Protein AF-A0A7W1UXF1-F1 (afdb_monomer_lite)

Secondary structure (DSSP, 8-state):
-HHHHHHHT--GGGHHHHHHHHHHHHHHHS-HHHHHHHHHHHHHHHHHT--HHHHHHHHHTT-GGGGT---SSPP---HHHHHHTGGG--HHHHHHHTTSTTHHHHHHHHHHHHTTTGGG--HHHHHHHGGGGGGS-HHHHHHHHHHHHHHHHHHHHHHHHHHHHHS--B-SHHHHHHHHHHHHTS-TTS-HHHHHHHHHHHHHHHHHTB-TTTHHHHHHTTSSS---HHHHHHHHH-TTS-HHHHHHHHHTS-HHHHHHHHHHHHHHS-HHHHHHHHHHHHHHHHT--TT--HHHHTT-TTGGGG-TTHHHHHHHHHHHHHHS-HHHHHHHHHTTS-SS--HHHHHHHGGG--HHHHHHHHHHSTT-HHHHHHHHHHHHHHS-GGGTHHHHHHHHHH--HHHHHHHHHHHHHHS-HHHHHHHHHTT---S--HHHHHHHSSS-GGGGGHHHHHHHTTSS-HHHHHHHHHHHHHTT----SHHHHHHHHHHHHHHHHH-TTHHHHHHTT--HHHHHHHHHTTS-----HHHHHHHGGGS-HHHHHHHHHHHHHHHHHTSS---HHHHHTS----HHHHHHHHHH--S-SS-HHHHHHHHHHHHHHHHSSPPPHHHHHHHHHHHTTT-TT------SSSPBP---EEEEE----SEEEEEEE-STT-EEEEEEE---HHHHHHHHTSTT-EEETTTTEEEEEGGGHHHHHHHHHHTTEEEE-SS-HHHHTGGGEEEEE-PPPTT--B---EEPSS--TTT----EEETTEEESS----PPPGGGGGG--HHHHHHHTT----EE-TT--EETTHHHHHHHHHHHHHHHHHTT-B-TTT-PBPEE-GGG-SS--TT---EEE---TT-S--PPEEEEE-SSTTT--EEETTTPPBPTTSPBPPTTT-----HHHHHHHHHHHHHHT----HHHHHHHHTT--HHHHT--B-TTT-PBPEEEETTEEE-TTT--EEE-GGG----TTGGG------------------------

Radius of gyration: 63.04 Å; chains: 1; bounding box: 108×118×148 Å

Structure (mmCIF, N/CA/C/O backbone):
data_AF-A0A7W1UXF1-F1
#
_entry.id   AF-A0A7W1UXF1-F1
#
loop_
_atom_site.group_PDB
_atom_site.id
_atom_site.type_symbol
_atom_site.label_atom_id
_atom_site.label_alt_id
_atom_site.label_comp_id
_atom_site.label_asym_id
_atom_site.label_entity_id
_atom_site.label_seq_id
_atom_site.pdbx_PDB_ins_code
_atom_site.Cartn_x
_atom_site.Cartn_y
_atom_site.Cartn_z
_atom_site.occupancy
_atom_site.B_iso_or_equiv
_atom_site.auth_seq_id
_atom_site.auth_comp_id
_atom_site.auth_asym_id
_atom_site.auth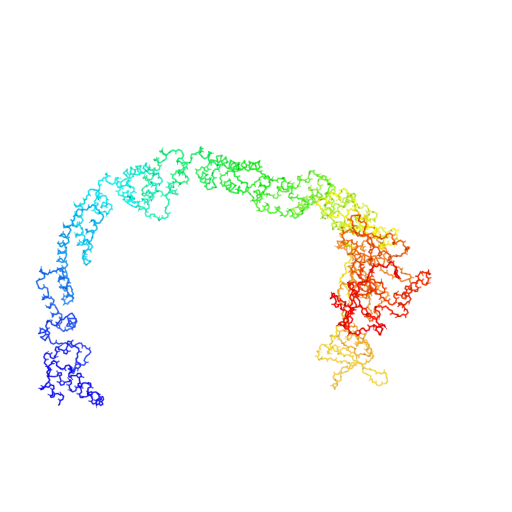_atom_id
_atom_site.pdbx_PDB_model_num
ATOM 1 N N . ILE A 1 1 ? 13.668 -85.257 87.957 1.00 75.50 1 ILE A N 1
ATOM 2 C CA . ILE A 1 1 ? 14.368 -83.963 88.147 1.00 75.50 1 ILE A CA 1
ATOM 3 C C . ILE A 1 1 ? 13.423 -82.806 87.859 1.00 75.50 1 ILE A C 1
ATOM 5 O O . ILE A 1 1 ? 13.002 -82.188 88.814 1.00 75.50 1 ILE A O 1
ATOM 9 N N . ILE A 1 2 ? 13.041 -82.529 86.603 1.00 81.00 2 ILE A N 1
ATOM 10 C CA . ILE A 1 2 ? 12.153 -81.384 86.300 1.00 81.00 2 ILE A CA 1
ATOM 11 C C . ILE A 1 2 ? 10.781 -81.528 86.976 1.00 81.00 2 ILE A C 1
ATOM 13 O O . ILE A 1 2 ? 10.333 -80.601 87.637 1.00 81.00 2 ILE A O 1
ATOM 17 N N . THR A 1 3 ? 10.143 -82.691 86.837 1.00 85.25 3 THR A N 1
ATOM 18 C CA . THR A 1 3 ? 8.844 -82.976 87.468 1.00 85.25 3 THR A CA 1
ATOM 19 C C . THR A 1 3 ? 8.953 -83.026 88.993 1.00 85.25 3 THR A C 1
ATOM 21 O O . THR A 1 3 ? 8.198 -82.367 89.681 1.00 85.25 3 THR A O 1
ATOM 24 N N . ASP A 1 4 ? 9.985 -83.690 89.511 1.00 82.94 4 ASP A N 1
ATOM 25 C CA . ASP A 1 4 ? 10.264 -83.805 90.951 1.00 82.94 4 ASP A CA 1
ATOM 26 C C . ASP A 1 4 ? 10.490 -82.450 91.657 1.00 82.94 4 ASP A C 1
ATOM 28 O O . ASP A 1 4 ? 9.941 -82.208 92.727 1.00 82.94 4 ASP A O 1
ATOM 32 N N . TYR A 1 5 ? 11.229 -81.525 91.029 1.00 84.12 5 TYR A N 1
ATOM 33 C CA . TYR A 1 5 ? 11.396 -80.159 91.541 1.00 84.12 5 TYR A CA 1
ATOM 34 C C . TYR A 1 5 ? 10.076 -79.377 91.518 1.00 84.12 5 TYR A C 1
ATOM 36 O O . TYR A 1 5 ? 9.770 -78.652 92.461 1.00 84.12 5 TYR A O 1
ATOM 44 N N . SER A 1 6 ? 9.278 -79.544 90.456 1.00 83.12 6 SER A N 1
ATOM 45 C CA . SER A 1 6 ? 7.958 -78.913 90.360 1.00 83.12 6 SER A CA 1
ATOM 46 C C . SER A 1 6 ? 6.993 -79.406 91.438 1.00 83.12 6 SER A C 1
ATOM 48 O O . SER A 1 6 ? 6.198 -78.608 91.920 1.00 83.12 6 SER A O 1
ATOM 50 N N . ASP A 1 7 ? 7.055 -80.688 91.802 1.00 82.50 7 ASP A N 1
ATOM 51 C CA . ASP A 1 7 ? 6.113 -81.294 92.748 1.00 82.50 7 ASP A CA 1
ATOM 52 C C . ASP A 1 7 ? 6.493 -81.024 94.213 1.00 82.50 7 ASP A C 1
ATOM 54 O O . ASP A 1 7 ? 5.612 -80.926 95.064 1.00 82.50 7 ASP A O 1
ATOM 58 N N . ASN A 1 8 ? 7.793 -80.899 94.516 1.00 81.31 8 ASN A N 1
ATOM 59 C CA . ASN A 1 8 ? 8.283 -80.880 95.900 1.00 81.31 8 ASN A CA 1
ATOM 60 C C . ASN A 1 8 ? 8.941 -79.558 96.343 1.00 81.31 8 ASN A C 1
ATOM 62 O O . ASN A 1 8 ? 9.007 -79.303 97.545 1.00 81.31 8 ASN A O 1
ATOM 66 N N . GLU A 1 9 ? 9.440 -78.722 95.421 1.00 78.62 9 GLU A N 1
ATOM 67 C CA . GLU A 1 9 ? 10.275 -77.550 95.762 1.00 78.62 9 GLU A CA 1
ATOM 68 C C . GLU A 1 9 ? 9.814 -76.214 95.141 1.00 78.62 9 GLU A C 1
ATOM 70 O O . GLU A 1 9 ? 10.260 -75.150 95.578 1.00 78.62 9 GLU A O 1
ATOM 75 N N . LEU A 1 10 ? 8.938 -76.222 94.130 1.00 81.50 10 LEU A N 1
ATOM 76 C CA . LEU A 1 10 ? 8.536 -75.012 93.403 1.00 81.50 10 LEU A CA 1
ATOM 77 C C . LEU A 1 10 ? 7.379 -74.259 94.088 1.00 81.50 10 LEU A C 1
ATOM 79 O O . LEU A 1 10 ? 6.268 -74.766 94.205 1.00 81.50 10 LEU A O 1
ATOM 83 N N . GLU A 1 11 ? 7.604 -72.994 94.458 1.00 81.75 11 GLU A N 1
ATOM 84 C CA . GLU A 1 11 ? 6.529 -72.101 94.918 1.00 81.75 11 GLU A CA 1
ATOM 85 C C . GLU A 1 11 ? 5.605 -71.663 93.763 1.00 81.75 11 GLU A C 1
ATOM 87 O O . GLU A 1 11 ? 6.085 -71.209 92.719 1.00 81.75 11 GLU A O 1
ATOM 92 N N . THR A 1 12 ? 4.283 -71.681 93.996 1.00 80.75 12 THR A N 1
ATOM 93 C CA . THR A 1 12 ? 3.215 -71.295 93.046 1.00 80.75 12 THR A CA 1
ATOM 94 C C . THR A 1 12 ? 3.522 -70.023 92.249 1.00 80.75 12 THR A C 1
ATOM 96 O O . THR A 1 12 ? 3.462 -70.024 91.020 1.00 80.75 12 THR A O 1
ATOM 99 N N . LYS A 1 13 ? 3.923 -68.935 92.918 1.00 78.75 13 LYS A N 1
ATOM 100 C CA . LYS A 1 13 ? 4.183 -67.633 92.274 1.00 78.75 13 LYS A CA 1
ATOM 101 C C . LYS A 1 13 ? 5.318 -67.656 91.239 1.00 78.75 13 LYS A C 1
ATOM 103 O O . LYS A 1 13 ? 5.384 -66.787 90.374 1.00 78.75 13 LYS A O 1
ATOM 108 N N . HIS A 1 14 ? 6.231 -68.628 91.319 1.00 87.19 14 HIS A N 1
ATOM 109 C CA . HIS A 1 14 ? 7.352 -68.769 90.386 1.00 87.19 14 HIS A CA 1
ATOM 110 C C . HIS A 1 14 ? 7.057 -69.748 89.245 1.00 87.19 14 HIS A C 1
ATOM 112 O O . HIS A 1 14 ? 7.907 -69.940 88.375 1.00 87.19 14 HIS A O 1
ATOM 118 N N . PHE A 1 15 ? 5.861 -70.340 89.210 1.00 86.69 15 PHE A N 1
ATOM 119 C CA . PHE A 1 15 ? 5.514 -71.408 88.280 1.00 86.69 15 PHE A CA 1
ATOM 120 C C . PHE A 1 15 ? 5.687 -71.019 86.805 1.00 86.69 15 PHE A C 1
ATOM 122 O O . PHE A 1 15 ? 6.356 -71.726 86.049 1.00 86.69 15 PHE A O 1
ATOM 129 N N . ILE A 1 16 ? 5.145 -69.870 86.390 1.00 87.06 16 ILE A N 1
ATOM 130 C CA . ILE A 1 16 ? 5.227 -69.408 84.993 1.00 87.06 16 ILE A CA 1
ATOM 131 C C . ILE A 1 16 ? 6.684 -69.145 84.589 1.00 87.06 16 ILE A C 1
ATOM 133 O O . ILE A 1 16 ? 7.124 -69.591 83.528 1.00 87.06 16 ILE A O 1
ATOM 137 N N . LEU A 1 17 ? 7.455 -68.484 85.459 1.00 84.88 17 LEU A N 1
ATOM 138 C CA . LEU A 1 17 ? 8.874 -68.198 85.223 1.00 84.88 17 LEU A CA 1
ATOM 139 C C . LEU A 1 17 ? 9.705 -69.480 85.134 1.00 84.88 17 LEU A C 1
ATOM 141 O O . LEU A 1 17 ? 10.595 -69.591 84.289 1.00 84.88 17 LEU A O 1
ATOM 145 N N . PHE A 1 18 ? 9.404 -70.463 85.980 1.00 87.50 18 PHE A N 1
ATOM 146 C CA . PHE A 1 18 ? 10.045 -71.769 85.933 1.00 87.50 18 PHE A CA 1
ATOM 147 C C . PHE A 1 18 ? 9.747 -72.493 84.612 1.00 87.50 18 PHE A C 1
ATOM 149 O O . PHE A 1 18 ? 10.676 -72.982 83.966 1.00 87.50 18 PHE A O 1
ATOM 156 N N . CYS A 1 19 ? 8.490 -72.490 84.156 1.00 88.38 19 CYS A N 1
ATOM 157 C CA . CYS A 1 19 ? 8.096 -73.088 82.879 1.00 88.38 19 CYS A CA 1
ATOM 158 C C . CYS A 1 19 ? 8.803 -72.436 81.675 1.00 88.38 19 CYS A C 1
ATOM 160 O O . CYS A 1 19 ? 9.298 -73.136 80.787 1.00 88.38 19 CYS A O 1
ATOM 162 N N . GLU A 1 20 ? 8.920 -71.107 81.663 1.00 89.06 20 GLU A N 1
ATOM 163 C CA . GLU A 1 20 ? 9.664 -70.366 80.634 1.00 89.06 20 GLU A CA 1
ATOM 164 C C . GLU A 1 20 ? 11.169 -70.669 80.672 1.00 89.06 20 GLU A C 1
ATOM 166 O O . GLU A 1 20 ? 11.814 -70.813 79.626 1.00 89.06 20 GLU A O 1
ATOM 171 N N . LEU A 1 21 ? 11.742 -70.799 81.873 1.00 87.00 21 LEU A N 1
ATOM 172 C CA . LEU A 1 21 ? 13.154 -71.120 82.057 1.00 87.00 21 LEU A CA 1
ATOM 173 C C . LEU A 1 21 ? 13.486 -72.508 81.502 1.00 87.00 21 LEU A C 1
ATOM 175 O O . LEU A 1 21 ? 14.457 -72.640 80.747 1.00 87.00 21 LEU A O 1
ATOM 179 N N . ILE A 1 22 ? 12.702 -73.533 81.853 1.00 87.94 22 ILE A N 1
ATOM 180 C CA . ILE A 1 22 ? 12.955 -74.895 81.369 1.00 87.94 22 ILE A CA 1
ATOM 181 C C . ILE A 1 22 ? 12.737 -74.994 79.857 1.00 87.94 22 ILE A C 1
ATOM 183 O O . ILE A 1 22 ? 13.560 -75.607 79.179 1.00 87.94 22 ILE A O 1
ATOM 187 N N . GLU A 1 23 ? 11.713 -74.334 79.305 1.00 87.12 23 GLU A N 1
ATOM 188 C CA . GLU A 1 23 ? 11.453 -74.315 77.862 1.00 87.12 23 GLU A CA 1
ATOM 189 C C . GLU A 1 23 ? 12.656 -73.777 77.091 1.00 87.12 23 GLU A C 1
ATOM 191 O O . GLU A 1 23 ? 13.142 -74.412 76.151 1.00 87.12 23 GLU A O 1
ATOM 196 N N . ASN A 1 24 ? 13.179 -72.636 77.537 1.00 85.19 24 ASN A N 1
ATOM 197 C CA . ASN A 1 24 ? 14.318 -71.988 76.905 1.00 85.19 24 ASN A CA 1
ATOM 198 C C . ASN A 1 24 ? 15.611 -72.793 77.069 1.00 85.19 24 ASN A C 1
ATOM 200 O O . ASN A 1 24 ? 16.394 -72.911 76.125 1.00 85.19 24 ASN A O 1
ATOM 204 N N . ARG A 1 25 ? 15.869 -73.355 78.257 1.00 86.81 25 ARG A N 1
ATOM 205 C CA . ARG A 1 25 ? 17.109 -74.101 78.522 1.00 86.81 25 ARG A CA 1
ATOM 206 C C . ARG A 1 25 ? 17.141 -75.443 77.799 1.00 86.81 25 ARG A C 1
ATOM 208 O O . ARG A 1 25 ? 18.174 -75.780 77.226 1.00 86.81 25 ARG A O 1
ATOM 215 N N . ILE A 1 26 ? 16.033 -76.181 77.783 1.00 85.56 26 ILE A N 1
ATOM 216 C CA . ILE A 1 26 ? 15.960 -77.504 77.151 1.00 85.56 26 ILE A CA 1
ATOM 217 C C . ILE A 1 26 ? 16.096 -77.386 75.631 1.00 85.56 26 ILE A C 1
ATOM 219 O O . ILE A 1 26 ? 16.924 -78.087 75.050 1.00 85.56 26 ILE A O 1
ATOM 223 N N . LYS A 1 27 ? 15.377 -76.446 75.000 1.00 83.38 27 LYS A N 1
ATOM 224 C CA . LYS A 1 27 ? 15.491 -76.184 73.552 1.00 83.38 27 LYS A CA 1
ATOM 225 C C . LYS A 1 27 ? 16.888 -75.714 73.134 1.00 83.38 27 LYS A C 1
ATOM 227 O O . LYS A 1 27 ? 17.309 -75.962 72.016 1.00 83.38 27 LYS A O 1
ATOM 232 N N . LYS A 1 28 ? 17.632 -75.047 74.024 1.00 84.12 28 LYS A N 1
ATOM 233 C CA . LYS A 1 28 ? 18.982 -74.547 73.717 1.00 84.12 28 LYS A CA 1
ATOM 234 C C . LYS A 1 28 ? 20.060 -75.636 73.709 1.00 84.12 28 LYS A C 1
ATOM 236 O O . LYS A 1 28 ? 21.072 -75.476 73.032 1.00 84.12 28 LYS A O 1
ATOM 241 N N . HIS A 1 29 ? 19.892 -76.692 74.503 1.00 82.06 29 HIS A N 1
ATOM 242 C CA . HIS A 1 29 ? 20.954 -77.671 74.759 1.00 82.06 29 HIS A CA 1
ATOM 243 C C . HIS A 1 29 ? 20.678 -79.067 74.187 1.00 82.06 29 HIS A C 1
ATOM 245 O O . HIS A 1 29 ? 21.596 -79.883 74.149 1.00 82.06 29 HIS A O 1
ATOM 251 N N . LEU A 1 30 ? 19.454 -79.346 73.734 1.00 82.81 30 LEU A N 1
ATOM 252 C CA . LEU A 1 30 ? 19.062 -80.618 73.127 1.00 82.81 30 LEU A CA 1
ATOM 253 C C . LEU A 1 30 ? 18.499 -80.380 71.724 1.00 82.81 30 LEU A C 1
ATOM 255 O O . LEU A 1 30 ? 17.970 -79.310 71.441 1.00 82.81 30 LEU A O 1
ATOM 259 N N . SER A 1 31 ? 18.590 -81.383 70.848 1.00 82.31 31 SER A N 1
ATOM 260 C CA . SER A 1 31 ? 17.958 -81.327 69.524 1.00 82.31 31 SER A CA 1
ATOM 261 C C . SER A 1 31 ? 16.440 -81.190 69.647 1.00 82.31 31 SER A C 1
ATOM 263 O O . SER A 1 31 ? 15.853 -81.802 70.544 1.00 82.31 31 SER A O 1
ATOM 265 N N . ASP A 1 32 ? 15.808 -80.489 68.706 1.00 78.06 32 ASP A N 1
ATOM 266 C CA . ASP A 1 32 ? 14.379 -80.145 68.749 1.00 78.06 32 ASP A CA 1
ATOM 267 C C . ASP A 1 32 ? 13.447 -81.336 69.011 1.00 78.06 32 ASP A C 1
ATOM 269 O O . ASP A 1 32 ? 12.505 -81.212 69.793 1.00 78.06 32 ASP A O 1
ATOM 273 N N . GLU A 1 33 ? 13.719 -82.511 68.437 1.00 84.94 33 GLU A N 1
ATOM 274 C CA . GLU A 1 33 ? 12.891 -83.707 68.647 1.00 84.94 33 GLU A CA 1
ATOM 275 C C . GLU A 1 33 ? 12.936 -84.196 70.110 1.00 84.94 33 GLU A C 1
ATOM 277 O O . GLU A 1 33 ? 11.905 -84.465 70.731 1.00 84.94 33 GLU A O 1
ATOM 282 N N . ILE A 1 34 ? 14.132 -84.224 70.705 1.00 82.25 34 ILE A N 1
ATOM 283 C CA . ILE A 1 34 ? 14.347 -84.622 72.104 1.00 82.25 34 ILE A CA 1
ATOM 284 C C . ILE A 1 34 ? 13.810 -83.543 73.052 1.00 82.25 34 ILE A C 1
ATOM 286 O O . ILE A 1 34 ? 13.119 -83.861 74.023 1.00 82.25 34 ILE A O 1
ATOM 290 N N . ALA A 1 35 ? 14.090 -82.270 72.760 1.00 82.56 35 ALA A N 1
ATOM 291 C CA . ALA A 1 35 ? 13.622 -81.134 73.546 1.00 82.56 35 ALA A CA 1
ATOM 292 C C . ALA A 1 35 ? 12.088 -81.084 73.606 1.00 82.56 35 ALA A C 1
ATOM 294 O O . ALA A 1 35 ? 11.517 -80.931 74.685 1.00 82.56 35 ALA A O 1
ATOM 295 N N . THR A 1 36 ? 11.422 -81.284 72.467 1.00 83.44 36 THR A N 1
ATOM 296 C CA . THR A 1 36 ? 9.956 -81.300 72.369 1.00 83.44 36 THR A CA 1
ATOM 297 C C . THR A 1 36 ? 9.357 -82.461 73.158 1.00 83.44 36 THR A C 1
ATOM 299 O O . THR A 1 36 ? 8.387 -82.269 73.885 1.00 83.44 36 THR A O 1
ATOM 302 N N . ASN A 1 37 ? 9.958 -83.652 73.102 1.00 86.50 37 ASN A N 1
ATOM 303 C CA . ASN A 1 37 ? 9.470 -84.806 73.860 1.00 86.50 37 ASN A CA 1
ATOM 304 C C . ASN A 1 37 ? 9.584 -84.588 75.385 1.00 86.50 37 ASN A C 1
ATOM 306 O O . ASN A 1 37 ? 8.643 -84.871 76.128 1.00 86.50 37 ASN A O 1
ATOM 310 N N . ILE A 1 38 ? 10.701 -84.022 75.862 1.00 84.88 38 ILE A N 1
ATOM 311 C CA . ILE A 1 38 ? 10.891 -83.713 77.290 1.00 84.88 38 ILE A CA 1
ATOM 312 C C . ILE A 1 38 ? 9.930 -82.614 77.754 1.00 84.88 38 ILE A C 1
ATOM 314 O O . ILE A 1 38 ? 9.331 -82.744 78.824 1.00 84.88 38 ILE A O 1
ATOM 318 N N . LEU A 1 39 ? 9.760 -81.550 76.965 1.00 85.25 39 LEU A N 1
ATOM 319 C CA . LEU A 1 39 ? 8.861 -80.447 77.308 1.00 85.25 39 LEU A CA 1
ATOM 320 C C . LEU A 1 39 ? 7.397 -80.880 77.305 1.00 85.25 39 LEU A C 1
ATOM 322 O O . LEU A 1 39 ? 6.684 -80.555 78.247 1.00 85.25 39 LEU A O 1
ATOM 326 N N . ASN A 1 40 ? 6.972 -81.688 76.332 1.00 86.00 40 ASN A N 1
ATOM 327 C CA . ASN A 1 40 ? 5.612 -82.225 76.306 1.00 86.00 40 ASN A CA 1
ATOM 328 C C . ASN A 1 40 ? 5.340 -83.110 77.526 1.00 86.00 40 ASN A C 1
ATOM 330 O O . ASN A 1 40 ? 4.297 -82.968 78.157 1.00 86.00 40 ASN A O 1
ATOM 334 N N . LYS A 1 41 ? 6.294 -83.963 77.924 1.00 85.94 41 LYS A N 1
ATOM 335 C CA . LYS A 1 41 ? 6.167 -84.763 79.154 1.00 85.94 41 LYS A CA 1
ATOM 336 C C . LYS A 1 41 ? 6.138 -83.899 80.415 1.00 85.94 41 LYS A C 1
ATOM 338 O O . LYS A 1 41 ? 5.361 -84.188 81.316 1.00 85.94 41 LYS A O 1
ATOM 343 N N . SER A 1 42 ? 6.951 -82.844 80.473 1.00 85.44 42 SER A N 1
ATOM 344 C CA . SER A 1 42 ? 7.021 -81.950 81.638 1.00 85.44 42 SER A CA 1
ATOM 345 C C . SER A 1 42 ? 5.753 -81.107 81.781 1.00 85.44 42 SER A C 1
ATOM 347 O O . SER A 1 42 ? 5.156 -81.093 82.848 1.00 85.44 42 SER A O 1
ATOM 349 N N . PHE A 1 43 ? 5.279 -80.471 80.707 1.00 88.88 43 PHE A N 1
ATOM 350 C CA . PHE A 1 43 ? 4.048 -79.674 80.736 1.00 88.88 43 PHE A CA 1
ATOM 351 C C . PHE A 1 43 ? 2.792 -80.531 80.892 1.00 88.88 43 PHE A C 1
ATOM 353 O O . PHE A 1 43 ? 1.851 -80.102 81.550 1.00 88.88 43 PHE A O 1
ATOM 360 N N . SER A 1 44 ? 2.776 -81.755 80.353 1.00 87.12 44 SER A N 1
ATOM 361 C CA . SER A 1 44 ? 1.698 -82.713 80.630 1.00 87.12 44 SER A CA 1
ATOM 362 C C . SER A 1 44 ? 1.683 -83.124 82.104 1.00 87.12 44 SER A C 1
ATOM 364 O O . SER A 1 44 ? 0.618 -83.178 82.712 1.00 87.12 44 SER A O 1
ATOM 366 N N . HIS A 1 45 ? 2.856 -83.327 82.713 1.00 87.12 45 HIS A N 1
ATOM 367 C CA . HIS A 1 45 ? 2.961 -83.571 84.151 1.00 87.12 45 HIS A CA 1
ATOM 368 C C . HIS A 1 45 ? 2.476 -82.376 84.978 1.00 87.12 45 HIS A C 1
ATOM 370 O O . HIS A 1 45 ? 1.726 -82.575 85.929 1.00 87.12 45 HIS A O 1
ATOM 376 N N . PHE A 1 46 ? 2.841 -81.147 84.601 1.00 87.81 46 PHE A N 1
ATOM 377 C CA . PHE A 1 46 ? 2.386 -79.948 85.309 1.00 87.81 46 PHE A CA 1
ATOM 378 C C . PHE A 1 46 ? 0.878 -79.761 85.196 1.00 87.81 46 PHE A C 1
ATOM 380 O O . PHE A 1 46 ? 0.232 -79.546 86.213 1.00 87.81 46 PHE A O 1
ATOM 387 N N . GLY A 1 47 ? 0.310 -79.915 83.995 1.00 83.69 47 GLY A N 1
ATOM 388 C CA . GLY A 1 47 ? -1.136 -79.841 83.774 1.00 83.69 47 GLY A CA 1
ATOM 389 C C . GLY A 1 47 ? -1.927 -80.840 84.625 1.00 83.69 47 GLY A C 1
ATOM 390 O O . GLY A 1 47 ? -2.998 -80.504 85.121 1.00 83.69 47 GLY A O 1
ATOM 391 N N . ASN A 1 48 ? -1.371 -82.031 84.867 1.00 83.44 48 ASN A N 1
ATOM 392 C CA . ASN A 1 48 ? -2.002 -83.062 85.694 1.00 83.44 48 ASN A CA 1
ATOM 393 C C . ASN A 1 48 ? -1.891 -82.812 87.214 1.00 83.44 48 ASN A C 1
ATOM 395 O O . ASN A 1 48 ? -2.592 -83.480 87.969 1.00 83.44 48 ASN A O 1
ATOM 399 N N . ASN A 1 49 ? -1.040 -81.880 87.669 1.00 80.88 49 ASN A N 1
ATOM 400 C CA . ASN A 1 49 ? -0.757 -81.627 89.092 1.00 80.88 49 ASN A CA 1
ATOM 401 C C . ASN A 1 49 ? -0.943 -80.143 89.496 1.00 80.88 49 ASN A C 1
ATOM 403 O O . ASN A 1 49 ? -0.248 -79.636 90.375 1.00 80.88 49 ASN A O 1
ATOM 407 N N . LEU A 1 50 ? -1.872 -79.425 88.853 1.00 81.31 50 LEU A N 1
ATOM 408 C CA . LEU A 1 50 ? -2.142 -78.006 89.130 1.00 81.31 50 LEU A CA 1
ATOM 409 C C . LEU A 1 50 ? -2.920 -77.757 90.429 1.00 81.31 50 LEU A C 1
ATOM 411 O O . LEU A 1 50 ? -3.838 -78.501 90.770 1.00 81.31 50 LEU A O 1
ATOM 415 N N . ASN A 1 51 ? -2.634 -76.621 91.078 1.00 84.56 51 ASN A N 1
ATOM 416 C CA . ASN A 1 51 ? -3.496 -76.013 92.098 1.00 84.56 51 ASN A CA 1
ATOM 417 C C . ASN A 1 51 ? -4.249 -74.785 91.536 1.00 84.56 51 ASN A C 1
ATOM 419 O O . ASN A 1 51 ? -3.882 -74.247 90.489 1.00 84.56 51 ASN A O 1
ATOM 423 N N . GLU A 1 52 ? -5.307 -74.343 92.225 1.00 84.62 52 GLU A N 1
ATOM 424 C CA . GLU A 1 52 ? -6.199 -73.266 91.753 1.00 84.62 52 GLU A CA 1
ATOM 425 C C . GLU A 1 52 ? -5.497 -71.905 91.585 1.00 84.62 52 GLU A C 1
ATOM 427 O O . GLU A 1 52 ? -5.839 -71.145 90.682 1.00 84.62 52 GLU A O 1
ATOM 432 N N . GLU A 1 53 ? -4.492 -71.605 92.410 1.00 82.81 53 GLU A N 1
ATOM 433 C CA . GLU A 1 53 ? -3.743 -70.342 92.365 1.00 82.81 53 GLU A CA 1
ATOM 434 C C . GLU A 1 53 ? -2.806 -70.290 91.145 1.00 82.81 53 GLU A C 1
ATOM 436 O O . GLU A 1 53 ? -2.824 -69.321 90.385 1.00 82.81 53 GLU A O 1
ATOM 441 N N . ILE A 1 54 ? -2.060 -71.373 90.883 1.00 85.81 54 ILE A N 1
ATOM 442 C CA . ILE A 1 54 ? -1.268 -71.525 89.652 1.00 85.81 54 ILE A CA 1
ATOM 443 C C . ILE A 1 54 ? -2.192 -71.449 88.434 1.00 85.81 54 ILE A C 1
ATOM 445 O O . ILE A 1 54 ? -1.859 -70.804 87.438 1.00 85.81 54 ILE A O 1
ATOM 449 N N . LEU A 1 55 ? -3.358 -72.095 88.508 1.00 88.31 55 LEU A N 1
ATOM 450 C CA . LEU A 1 55 ? -4.313 -72.117 87.411 1.00 88.31 55 LEU A CA 1
ATOM 451 C C . LEU A 1 55 ? -4.857 -70.716 87.095 1.00 88.31 55 LEU A C 1
ATOM 453 O O . LEU A 1 55 ? -4.907 -70.346 85.920 1.00 88.31 55 LEU A O 1
ATOM 457 N N . PHE A 1 56 ? -5.203 -69.919 88.112 1.00 88.81 56 PHE A N 1
ATOM 458 C CA . PHE A 1 56 ? -5.643 -68.536 87.921 1.00 88.81 56 PHE A CA 1
ATOM 459 C C . PHE A 1 56 ? -4.552 -67.667 87.298 1.00 88.81 56 PHE A C 1
ATOM 461 O O . PHE A 1 56 ? -4.827 -66.948 86.340 1.00 88.81 56 PHE A O 1
ATOM 468 N N . GLU A 1 57 ? -3.307 -67.774 87.761 1.00 86.94 57 GLU A N 1
ATOM 469 C CA . GLU A 1 57 ? -2.196 -66.989 87.213 1.00 86.94 57 GLU A CA 1
ATOM 470 C C . GLU A 1 57 ? -1.869 -67.362 85.764 1.00 86.94 57 GLU A C 1
ATOM 472 O O . GLU A 1 57 ? -1.722 -66.490 84.898 1.00 86.94 57 GLU A O 1
ATOM 477 N N . VAL A 1 58 ? -1.829 -68.660 85.453 1.00 88.06 58 VAL A N 1
ATOM 478 C CA . VAL A 1 58 ? -1.656 -69.142 84.074 1.00 88.06 58 VAL A CA 1
ATOM 479 C C . VAL A 1 58 ? -2.802 -68.650 83.191 1.00 88.06 58 VAL A C 1
ATOM 481 O O . VAL A 1 58 ? -2.560 -68.230 82.051 1.00 88.06 58 VAL A O 1
ATOM 484 N N . TRP A 1 59 ? -4.032 -68.654 83.713 1.00 91.38 59 TRP A N 1
ATOM 485 C CA . TRP A 1 59 ? -5.212 -68.184 83.001 1.00 91.38 59 TRP A CA 1
ATOM 486 C C . TRP A 1 59 ? -5.197 -66.683 82.748 1.00 91.38 59 TRP A C 1
ATOM 488 O O . TRP A 1 59 ? -5.404 -66.234 81.616 1.00 91.38 59 TRP A O 1
ATOM 498 N N . LYS A 1 60 ? -4.906 -65.891 83.775 1.00 87.44 60 LYS A N 1
ATOM 499 C CA . LYS A 1 60 ? -4.838 -64.433 83.699 1.00 87.44 60 LYS A CA 1
ATOM 500 C C . LYS A 1 60 ? -3.782 -63.994 82.682 1.00 87.44 60 LYS A C 1
ATOM 502 O O . LYS A 1 60 ? -4.057 -63.119 81.863 1.00 87.44 60 LYS A O 1
ATOM 507 N N . GLN A 1 61 ? -2.637 -64.683 82.637 1.00 88.56 61 GLN A N 1
ATOM 508 C CA . GLN A 1 61 ? -1.519 -64.380 81.731 1.00 88.56 61 GLN A CA 1
ATOM 509 C C . GLN A 1 61 ? -1.571 -65.099 80.366 1.00 88.56 61 GLN A C 1
ATOM 511 O O . GLN A 1 61 ? -0.687 -64.887 79.530 1.00 88.56 61 GLN A O 1
ATOM 516 N N . LYS A 1 62 ? -2.592 -65.928 80.107 1.00 87.56 62 LYS A N 1
ATOM 517 C CA . LYS A 1 62 ? -2.784 -66.700 78.859 1.00 87.56 62 LYS A CA 1
ATOM 518 C C . LYS A 1 62 ? -1.627 -67.645 78.499 1.00 87.56 62 LYS A C 1
ATOM 520 O O . LYS A 1 62 ? -1.273 -67.808 77.330 1.00 87.56 62 LYS A O 1
ATOM 525 N N . LYS A 1 63 ? -1.006 -68.287 79.492 1.00 88.69 63 LYS A N 1
ATOM 526 C CA . LYS A 1 63 ? 0.167 -69.169 79.307 1.00 88.69 63 LYS A CA 1
ATOM 527 C C . LYS A 1 63 ? -0.206 -70.660 79.252 1.00 88.69 63 LYS A C 1
ATOM 529 O O . LYS A 1 63 ? 0.486 -71.504 79.814 1.00 88.69 63 LYS A O 1
ATOM 534 N N . PHE A 1 64 ? -1.281 -70.995 78.534 1.00 87.81 64 PHE A N 1
ATOM 535 C CA . PHE A 1 64 ? -1.926 -72.323 78.555 1.00 87.81 64 PHE A CA 1
ATOM 536 C C . PHE A 1 64 ? -1.030 -73.488 78.109 1.00 87.81 64 PHE A C 1
ATOM 538 O O . PHE A 1 64 ? -1.182 -74.619 78.566 1.00 87.81 64 PHE A O 1
ATOM 545 N N . LYS A 1 65 ? -0.019 -73.216 77.280 1.00 83.88 65 LYS A N 1
ATOM 546 C CA . LYS A 1 65 ? 0.944 -74.240 76.852 1.00 83.88 65 LYS A CA 1
ATOM 547 C C . LYS A 1 65 ? 1.686 -74.910 78.019 1.00 83.88 65 LYS A C 1
ATOM 549 O O . LYS A 1 65 ? 2.071 -76.069 77.903 1.00 83.88 65 LYS A O 1
ATOM 554 N N . PHE A 1 66 ? 1.876 -74.206 79.140 1.00 87.69 66 PHE A N 1
ATOM 555 C CA . PHE A 1 66 ? 2.581 -74.737 80.316 1.00 87.69 66 PHE A CA 1
ATOM 556 C C . PHE A 1 66 ? 1.781 -75.780 81.087 1.00 87.69 66 PHE A C 1
ATOM 558 O O . PHE A 1 66 ? 2.358 -76.538 81.859 1.00 87.69 66 PHE A O 1
ATOM 565 N N . ILE A 1 67 ? 0.480 -75.858 80.815 1.00 85.81 67 ILE A N 1
ATOM 566 C CA . ILE A 1 67 ? -0.427 -76.862 81.368 1.00 85.81 67 ILE A CA 1
ATOM 567 C C . ILE A 1 67 ? -0.836 -77.894 80.313 1.00 85.81 67 ILE A C 1
ATOM 569 O O . ILE A 1 67 ? -1.815 -78.610 80.480 1.00 85.81 67 ILE A O 1
ATOM 573 N N . SER A 1 68 ? -0.078 -77.975 79.212 1.00 83.00 68 SER A N 1
ATOM 574 C CA . SER A 1 68 ? -0.338 -78.888 78.093 1.00 83.00 68 SER A CA 1
ATOM 575 C C . SER A 1 68 ? -1.688 -78.677 77.396 1.00 83.00 68 SER A C 1
ATOM 577 O O . SER A 1 68 ? -2.193 -79.580 76.734 1.00 83.00 68 SER A O 1
ATOM 579 N N . TYR A 1 69 ? -2.259 -77.475 77.493 1.00 83.88 69 TYR A N 1
ATOM 580 C CA . TYR A 1 69 ? -3.433 -77.099 76.715 1.00 83.88 69 TYR A CA 1
ATOM 581 C C . TYR A 1 69 ? -2.979 -76.556 75.353 1.00 83.88 69 TYR A C 1
ATOM 583 O O . TYR A 1 69 ? -2.266 -75.551 75.279 1.00 83.88 69 TYR A O 1
ATOM 591 N N . ILE A 1 70 ? -3.315 -77.289 74.286 1.00 72.75 70 ILE A N 1
ATOM 592 C CA . ILE A 1 70 ? -2.805 -77.075 72.916 1.00 72.75 70 ILE A CA 1
ATOM 593 C C . ILE A 1 70 ? -3.895 -76.494 71.996 1.00 72.75 70 ILE A C 1
ATOM 595 O O . ILE A 1 70 ? -3.602 -76.088 70.868 1.00 72.75 70 ILE A O 1
ATOM 599 N N . ASP A 1 71 ? -5.141 -76.412 72.470 1.00 73.56 71 ASP A N 1
ATOM 600 C CA . ASP A 1 71 ? -6.219 -75.792 71.707 1.00 73.56 71 ASP A CA 1
ATOM 601 C C . ASP A 1 71 ? -5.941 -74.300 71.486 1.00 73.56 71 ASP A C 1
ATOM 603 O O . ASP A 1 71 ? -5.261 -73.630 72.269 1.00 73.56 71 ASP A O 1
ATOM 607 N N . LYS A 1 72 ? -6.451 -73.778 70.367 1.00 68.12 72 LYS A N 1
ATOM 608 C CA . LYS A 1 72 ? -6.301 -72.360 70.006 1.00 68.12 72 LYS A CA 1
ATOM 609 C C . LYS A 1 72 ? -7.244 -71.437 70.783 1.00 68.12 72 LYS A C 1
ATOM 611 O O . LYS A 1 72 ? -7.064 -70.221 70.706 1.00 68.12 72 LYS A O 1
ATOM 616 N N . ASP A 1 73 ? -8.222 -72.000 71.483 1.00 75.44 73 ASP A N 1
ATOM 617 C CA . ASP A 1 73 ? -9.250 -71.258 72.208 1.00 75.44 73 ASP A CA 1
ATOM 618 C C . ASP A 1 73 ? -8.781 -70.876 73.628 1.00 75.44 73 ASP A C 1
ATOM 620 O O . ASP A 1 73 ? -7.753 -71.350 74.114 1.00 75.44 73 ASP A O 1
ATOM 624 N N . ASP A 1 74 ? -9.477 -69.931 74.273 1.00 84.12 74 ASP A N 1
ATOM 625 C CA . ASP A 1 74 ? -9.161 -69.512 75.650 1.00 84.12 74 ASP A CA 1
ATOM 626 C C . ASP A 1 74 ? -9.470 -70.664 76.623 1.00 84.12 74 ASP A C 1
ATOM 628 O O . ASP A 1 74 ? -10.434 -71.403 76.430 1.00 84.12 74 ASP A O 1
ATOM 632 N N . TYR A 1 75 ? -8.667 -70.822 77.676 1.00 86.19 75 TYR A N 1
ATOM 633 C CA . TYR A 1 75 ? -8.908 -71.870 78.666 1.00 86.19 75 TYR A CA 1
ATOM 634 C C . TYR A 1 75 ? -10.078 -71.465 79.568 1.00 86.19 75 TYR A C 1
ATOM 636 O O . TYR A 1 75 ? -9.994 -70.467 80.290 1.00 86.19 75 TYR A O 1
ATOM 644 N N . GLU A 1 76 ? -11.156 -72.246 79.547 1.00 89.06 76 GLU A N 1
ATOM 645 C CA . GLU A 1 76 ? -12.290 -72.059 80.449 1.00 89.06 76 GLU A CA 1
ATOM 646 C C . GLU A 1 76 ? -11.908 -72.499 81.869 1.00 89.06 76 GLU A C 1
ATOM 648 O O . GLU A 1 76 ? -11.970 -73.674 82.233 1.00 89.06 76 GLU A O 1
ATOM 653 N N . ILE A 1 77 ? -11.454 -71.532 82.668 1.00 90.19 77 ILE A N 1
ATOM 654 C CA . ILE A 1 77 ? -11.086 -71.749 84.067 1.00 90.19 77 ILE A CA 1
ATOM 655 C C . ILE A 1 77 ? -12.340 -71.994 84.926 1.00 90.19 77 ILE A C 1
ATOM 657 O O . ILE A 1 77 ? -13.362 -71.351 84.687 1.00 90.19 77 ILE A O 1
ATOM 661 N N . PRO A 1 78 ? -12.289 -72.867 85.950 1.00 89.88 78 PRO A N 1
ATOM 662 C CA . PRO A 1 78 ? -13.436 -73.101 86.822 1.00 89.88 78 PRO A CA 1
ATOM 663 C C . PRO A 1 78 ? -13.976 -71.823 87.487 1.00 89.88 78 PRO A C 1
ATOM 665 O O . PRO A 1 78 ? -13.224 -70.997 88.012 1.00 89.88 78 PRO A O 1
ATOM 668 N N . GLU A 1 79 ? -15.304 -71.679 87.507 1.00 87.12 79 GLU A N 1
ATOM 669 C CA . GLU A 1 79 ? -16.006 -70.494 88.024 1.00 87.12 79 GLU A CA 1
ATOM 670 C C . GLU A 1 79 ? -15.653 -70.170 89.489 1.00 87.12 79 GLU A C 1
ATOM 672 O O . GLU A 1 79 ? -15.548 -69.003 89.872 1.00 87.12 79 GLU A O 1
ATOM 677 N N . ASN A 1 80 ? -15.433 -71.190 90.325 1.00 87.00 80 ASN A N 1
ATOM 678 C CA . ASN A 1 80 ? -15.045 -71.016 91.728 1.00 87.00 80 ASN A CA 1
ATOM 679 C C . ASN A 1 80 ? -13.690 -70.306 91.871 1.00 87.00 80 ASN A C 1
ATOM 681 O O . ASN A 1 80 ? -13.529 -69.487 92.775 1.00 87.00 80 ASN A O 1
ATOM 685 N N . VAL A 1 81 ? -12.753 -70.549 90.952 1.00 87.19 81 VAL A N 1
ATOM 686 C CA . VAL A 1 81 ? -11.440 -69.894 90.949 1.00 87.19 81 VAL A CA 1
ATOM 687 C C . VAL A 1 81 ? -11.573 -68.414 90.577 1.00 87.19 81 VAL A C 1
ATOM 689 O O . VAL A 1 81 ? -10.931 -67.564 91.194 1.00 87.19 81 VAL A O 1
ATOM 692 N N . LEU A 1 82 ? -12.466 -68.073 89.640 1.00 88.62 82 LEU A N 1
ATOM 693 C CA . LEU A 1 82 ? -12.783 -66.675 89.309 1.00 88.62 82 LEU A CA 1
ATOM 694 C C . LEU A 1 82 ? -13.466 -65.951 90.474 1.00 88.62 82 LEU A C 1
ATOM 696 O O . LEU A 1 82 ? -13.127 -64.806 90.771 1.00 88.62 82 LEU A O 1
ATOM 700 N N . LYS A 1 83 ? -14.396 -66.617 91.170 1.00 85.88 83 LYS A N 1
ATOM 701 C CA . LYS A 1 83 ? -15.080 -66.062 92.352 1.00 85.88 83 LYS A CA 1
ATOM 702 C C . LYS A 1 83 ? -14.105 -65.746 93.487 1.00 85.88 83 LYS A C 1
ATOM 704 O O . LYS A 1 83 ? -14.206 -64.675 94.082 1.00 85.88 83 LYS A O 1
ATOM 709 N N . SER A 1 84 ? -13.136 -66.624 93.744 1.00 85.19 84 SER A N 1
ATOM 710 C CA . SER A 1 84 ? -12.096 -66.404 94.760 1.00 85.19 84 SER A CA 1
ATOM 711 C C . SER A 1 84 ? -11.170 -65.222 94.440 1.00 85.19 84 SER A C 1
ATOM 713 O O . SER A 1 84 ? -10.568 -64.666 95.353 1.00 85.19 84 SER A O 1
ATOM 715 N N . ASN A 1 85 ? -11.110 -64.789 93.175 1.00 86.75 85 ASN A N 1
ATOM 716 C CA . ASN A 1 85 ? -10.243 -63.707 92.697 1.00 86.75 85 ASN A CA 1
ATOM 717 C C . ASN A 1 85 ? -11.028 -62.504 92.118 1.00 86.75 85 ASN A C 1
ATOM 719 O O . ASN A 1 85 ? -10.498 -61.732 91.319 1.00 86.75 85 ASN A O 1
ATOM 723 N N . ILE A 1 86 ? -12.290 -62.305 92.533 1.00 85.69 86 ILE A N 1
ATOM 724 C CA . ILE A 1 86 ? -13.237 -61.331 91.941 1.00 85.69 86 ILE A CA 1
ATOM 725 C C . ILE A 1 86 ? -12.738 -59.876 91.919 1.00 85.69 86 ILE A C 1
ATOM 727 O O . ILE A 1 86 ? -13.098 -59.107 91.030 1.00 85.69 86 ILE A O 1
ATOM 731 N N . LEU A 1 87 ? -11.910 -59.483 92.891 1.00 84.44 87 LEU A N 1
ATOM 732 C CA . LEU A 1 87 ? -11.377 -58.121 93.005 1.00 84.44 87 LEU A CA 1
ATOM 733 C C . LEU A 1 87 ? -10.319 -57.809 91.941 1.00 84.44 87 LEU A C 1
ATOM 735 O O . LEU A 1 87 ? -10.079 -56.641 91.643 1.00 84.44 87 LEU A O 1
ATOM 739 N N . GLU A 1 88 ? -9.707 -58.839 91.363 1.00 84.69 88 GLU A N 1
ATOM 740 C CA . GLU A 1 88 ? -8.683 -58.708 90.327 1.00 84.69 88 GLU A CA 1
ATOM 741 C C . GLU A 1 88 ? -9.252 -58.788 88.906 1.00 84.69 88 GLU A C 1
ATOM 743 O O . GLU A 1 88 ? -8.503 -58.710 87.931 1.00 84.69 88 GLU A O 1
ATOM 748 N N . ILE A 1 89 ? -10.573 -58.940 88.783 1.00 87.12 89 ILE A N 1
ATOM 749 C CA . ILE A 1 89 ? -11.279 -59.039 87.509 1.00 87.12 89 ILE A CA 1
ATOM 750 C C . ILE A 1 89 ? -11.639 -57.633 87.030 1.00 87.12 89 ILE A C 1
ATOM 752 O O . ILE A 1 89 ? -12.481 -56.940 87.608 1.00 87.12 89 ILE A O 1
ATOM 756 N N . GLY A 1 90 ? -10.990 -57.210 85.948 1.00 83.88 90 GLY A N 1
ATOM 757 C CA . GLY A 1 90 ? -11.290 -55.978 85.243 1.00 83.88 90 GLY A CA 1
ATOM 758 C C . GLY A 1 90 ? -12.104 -56.216 83.975 1.00 83.88 90 GLY A C 1
ATOM 759 O O . GLY A 1 90 ? -12.551 -57.315 83.645 1.00 83.88 90 GLY A O 1
ATOM 760 N N . LYS A 1 91 ? -12.267 -55.138 83.208 1.00 84.75 91 LYS A N 1
ATOM 761 C CA . LYS A 1 91 ? -12.924 -55.162 81.898 1.00 84.75 91 LYS A CA 1
ATOM 762 C C . LYS A 1 91 ? -12.310 -56.185 80.911 1.00 84.75 91 LYS A C 1
ATOM 764 O O . LYS A 1 91 ? -13.083 -56.845 80.214 1.00 84.75 91 LYS A O 1
ATOM 769 N N . PRO A 1 92 ? -10.971 -56.337 80.800 1.00 86.69 92 PRO A N 1
ATOM 770 C CA . PRO A 1 92 ? -10.366 -57.324 79.900 1.00 86.69 92 PRO A CA 1
ATOM 771 C C . PRO A 1 92 ? -10.702 -58.767 80.285 1.00 86.69 92 PRO A C 1
ATOM 773 O O . PRO A 1 92 ? -10.950 -59.591 79.405 1.00 86.69 92 PRO A O 1
ATOM 776 N N . GLU A 1 93 ? -10.742 -59.062 81.582 1.00 89.88 93 GLU A N 1
ATOM 777 C CA . GLU A 1 93 ? -11.073 -60.381 82.113 1.00 89.88 93 GLU A CA 1
ATOM 778 C C . GLU A 1 93 ? -12.557 -60.694 81.903 1.00 89.88 93 GLU A C 1
ATOM 780 O O . GLU A 1 93 ? -12.868 -61.765 81.391 1.00 89.88 93 GLU A O 1
ATOM 785 N N . LEU A 1 94 ? -13.468 -59.748 82.169 1.00 89.50 94 LEU A N 1
ATOM 786 C CA . LEU A 1 94 ? -14.911 -59.930 81.930 1.00 89.50 94 LEU A CA 1
ATOM 787 C C . LEU A 1 94 ? -15.231 -60.257 80.466 1.00 89.50 94 LEU A C 1
ATOM 789 O O . LEU A 1 94 ? -16.053 -61.128 80.196 1.00 89.50 94 LEU A O 1
ATOM 793 N N . LYS A 1 95 ? -14.541 -59.624 79.506 1.00 88.81 95 LYS A N 1
ATOM 794 C CA . LYS A 1 95 ? -14.696 -59.948 78.074 1.00 88.81 95 LYS A CA 1
ATOM 795 C C . LYS A 1 95 ? -14.313 -61.385 77.740 1.00 88.81 95 LYS A C 1
ATOM 797 O O . LYS A 1 95 ? -14.900 -61.973 76.839 1.00 88.81 95 LYS A O 1
ATOM 802 N N . ARG A 1 96 ? -13.300 -61.924 78.420 1.00 90.62 96 ARG A N 1
ATOM 803 C CA . ARG A 1 96 ? -12.870 -63.315 78.238 1.00 90.62 96 ARG A CA 1
ATOM 804 C C . ARG A 1 96 ? -13.869 -64.264 78.881 1.00 90.62 96 ARG A C 1
ATOM 806 O O . ARG A 1 96 ? -14.321 -65.188 78.219 1.00 90.62 96 ARG A O 1
ATOM 813 N N . ILE A 1 97 ? -14.244 -63.969 80.127 1.00 90.81 97 ILE A N 1
ATOM 814 C CA . ILE A 1 97 ? -15.186 -64.764 80.918 1.00 90.81 97 ILE A CA 1
ATOM 815 C C . ILE A 1 97 ? -16.530 -64.882 80.206 1.00 90.81 97 ILE A C 1
ATOM 817 O O . ILE A 1 97 ? -17.109 -65.956 80.236 1.00 90.81 97 ILE A O 1
ATOM 821 N N . LEU A 1 98 ? -16.990 -63.841 79.503 1.00 88.38 98 LEU A N 1
ATOM 822 C CA . LEU A 1 98 ? -18.248 -63.863 78.747 1.00 88.38 98 LEU A CA 1
ATOM 823 C C . LEU A 1 98 ? -18.357 -65.043 77.762 1.00 88.38 98 LEU A C 1
ATOM 825 O O . LEU A 1 98 ? -19.460 -65.514 77.510 1.00 88.38 98 LEU A O 1
ATOM 829 N N . ASN A 1 99 ? -17.229 -65.527 77.231 1.00 88.56 99 ASN A N 1
ATOM 830 C CA . ASN A 1 99 ? -17.194 -66.636 76.275 1.00 88.56 99 ASN A CA 1
ATOM 831 C C . ASN A 1 99 ? -17.183 -68.026 76.939 1.00 88.56 99 ASN A C 1
ATOM 833 O O . ASN A 1 99 ? -17.169 -69.026 76.225 1.00 88.56 99 ASN A O 1
ATOM 837 N N . PHE A 1 100 ? -17.157 -68.103 78.272 1.00 90.44 100 PHE A N 1
ATOM 838 C CA . PHE A 1 100 ? -17.203 -69.363 79.019 1.00 90.44 100 PHE A CA 1
ATOM 839 C C . PHE A 1 100 ? -18.637 -69.848 79.202 1.00 90.44 100 PHE A C 1
ATOM 841 O O . PHE A 1 100 ? -19.579 -69.052 79.172 1.00 90.44 100 PHE A O 1
ATOM 848 N N . SER A 1 101 ? -18.811 -71.146 79.454 1.00 87.62 101 SER A N 1
ATOM 849 C CA . SER A 1 101 ? -20.137 -71.760 79.609 1.00 87.62 101 SER A CA 1
ATOM 850 C C . SER A 1 101 ? -21.001 -71.111 80.705 1.00 87.62 101 SER A C 1
ATOM 852 O O . SER A 1 101 ? -22.216 -71.026 80.548 1.00 87.62 101 SER A O 1
ATOM 854 N N . PHE A 1 102 ? -20.383 -70.586 81.770 1.00 88.69 102 PHE A N 1
ATOM 855 C CA . PHE A 1 102 ? -21.032 -69.848 82.870 1.00 88.69 102 PHE A CA 1
ATOM 856 C C . PHE A 1 102 ? -20.869 -68.313 82.767 1.00 88.69 102 PHE A C 1
ATOM 858 O O . PHE A 1 102 ? -21.276 -67.562 83.658 1.00 88.69 102 PHE A O 1
ATOM 865 N N . GLY A 1 103 ? -20.236 -67.827 81.697 1.00 87.56 103 GLY A N 1
ATOM 866 C CA . GLY A 1 103 ? -19.727 -66.465 81.567 1.00 87.56 103 GLY A CA 1
ATOM 867 C C . GLY A 1 103 ? -20.770 -65.362 81.694 1.00 87.56 103 GLY A C 1
ATOM 868 O O . GLY A 1 103 ? -20.544 -64.359 82.371 1.00 87.56 103 GLY A O 1
ATOM 869 N N . SER A 1 104 ? -21.926 -65.558 81.059 1.00 84.50 104 SER A N 1
ATOM 870 C CA . SER A 1 104 ? -23.015 -64.576 81.057 1.00 84.50 104 SER A CA 1
ATOM 871 C C . SER A 1 104 ? -23.591 -64.347 82.459 1.00 84.50 104 SER A C 1
ATOM 873 O O . SER A 1 104 ? -23.792 -63.197 82.854 1.00 84.50 104 SER A O 1
ATOM 875 N N . ASP A 1 105 ? -23.789 -65.417 83.231 1.00 86.06 105 ASP A N 1
ATOM 876 C CA . ASP A 1 105 ? -24.335 -65.338 84.588 1.00 86.06 105 ASP A CA 1
ATOM 877 C C . ASP A 1 105 ? -23.331 -64.706 85.560 1.00 86.06 105 ASP A C 1
ATOM 879 O O . ASP A 1 105 ? -23.694 -63.854 86.378 1.00 86.06 105 ASP A O 1
ATOM 883 N N . PHE A 1 106 ? -22.048 -65.061 85.435 1.00 89.81 106 PHE A N 1
ATOM 884 C CA . PHE A 1 106 ? -20.976 -64.481 86.242 1.00 89.81 106 PHE A CA 1
ATOM 885 C C . PHE A 1 106 ? -20.841 -62.968 86.015 1.00 89.81 106 PHE A C 1
ATOM 887 O O . PHE A 1 106 ? -20.806 -62.186 86.9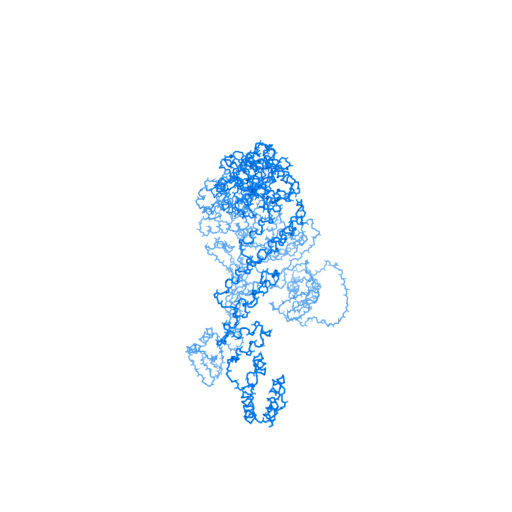71 1.00 89.81 106 PHE A O 1
ATOM 894 N N . CYS A 1 107 ? -20.799 -62.540 84.750 1.00 89.25 107 CYS A N 1
ATOM 895 C CA . CYS A 1 107 ? -20.674 -61.131 84.384 1.00 89.25 107 CYS A CA 1
ATOM 896 C C . CYS A 1 107 ? -21.878 -60.304 84.874 1.00 89.25 107 CYS A C 1
ATOM 898 O O . CYS A 1 107 ? -21.684 -59.240 85.464 1.00 89.25 107 CYS A O 1
ATOM 900 N N . SER A 1 108 ? -23.108 -60.816 84.756 1.00 86.44 108 SER A N 1
ATOM 901 C CA . SER A 1 108 ? -24.299 -60.125 85.275 1.00 86.44 108 SER A CA 1
ATOM 902 C C . SER A 1 108 ? -24.293 -59.988 86.804 1.00 86.44 108 SER A C 1
ATOM 904 O O . SER A 1 108 ? -24.618 -58.923 87.340 1.00 86.44 108 SER A O 1
ATOM 906 N N . GLN A 1 109 ? -23.853 -61.015 87.542 1.00 85.69 109 GLN A N 1
ATOM 907 C CA . GLN A 1 109 ? -23.684 -60.917 89.000 1.00 85.69 109 GLN A CA 1
ATOM 908 C C . GLN A 1 109 ? -22.632 -59.867 89.389 1.00 85.69 109 GLN A C 1
ATOM 910 O O . GLN A 1 109 ? -22.846 -59.100 90.333 1.00 85.69 109 GLN A O 1
ATOM 915 N N . PHE A 1 110 ? -21.528 -59.780 88.640 1.00 88.31 110 PHE A N 1
ATOM 916 C CA . PHE A 1 110 ? -20.501 -58.758 88.843 1.00 88.31 110 PHE A CA 1
ATOM 917 C C . PHE A 1 110 ? -21.064 -57.339 88.667 1.00 88.31 110 PHE A C 1
ATOM 919 O O . PHE A 1 110 ? -20.847 -56.477 89.524 1.00 88.31 110 PHE A O 1
ATOM 926 N N . VAL A 1 111 ? -21.827 -57.100 87.594 1.00 86.38 111 VAL A N 1
ATOM 927 C CA . VAL A 1 111 ? -22.444 -55.789 87.329 1.00 86.38 111 VAL A CA 1
ATOM 928 C C . VAL A 1 111 ? -23.466 -55.431 88.406 1.00 86.38 111 VAL A C 1
ATOM 930 O O . VAL A 1 111 ? -23.435 -54.319 88.931 1.00 86.38 111 VAL A O 1
ATOM 933 N N . ASN A 1 112 ? -24.319 -56.370 88.818 1.00 85.50 112 ASN A N 1
ATOM 934 C CA . ASN A 1 112 ? -25.306 -56.120 89.872 1.00 85.50 112 ASN A CA 1
ATOM 935 C C . ASN A 1 112 ? -24.667 -55.668 91.194 1.00 85.50 112 ASN A C 1
ATOM 937 O O . ASN A 1 112 ? -25.179 -54.748 91.833 1.00 85.50 112 ASN A O 1
ATOM 941 N N . ASN A 1 113 ? -23.520 -56.240 91.569 1.00 84.56 113 ASN A N 1
ATOM 942 C CA . ASN A 1 113 ? -22.787 -55.816 92.763 1.00 84.56 113 ASN A CA 1
ATOM 943 C C . ASN A 1 113 ? -22.235 -54.384 92.645 1.00 84.56 113 ASN A C 1
ATOM 945 O O . ASN A 1 113 ? -22.211 -53.663 93.641 1.00 84.56 113 ASN A O 1
ATOM 949 N N . LYS A 1 114 ? -21.832 -53.945 91.443 1.00 83.50 114 LYS A N 1
ATOM 950 C CA . LYS A 1 114 ? -21.347 -52.572 91.195 1.00 83.50 114 LYS A CA 1
ATOM 951 C C . LYS A 1 114 ? -22.446 -51.513 91.266 1.00 83.50 114 LYS A C 1
ATOM 953 O O . LYS A 1 114 ? -22.156 -50.376 91.608 1.00 83.50 114 LYS A O 1
ATOM 958 N N . PHE A 1 115 ? -23.690 -51.876 90.968 1.00 84.25 115 PHE A N 1
ATOM 959 C CA . PHE A 1 115 ? -24.838 -50.962 91.012 1.00 84.25 115 PHE A CA 1
ATOM 960 C C . PHE A 1 115 ? -25.481 -50.848 92.404 1.00 84.25 115 PHE A C 1
ATOM 962 O O . PHE A 1 115 ? -26.485 -50.153 92.574 1.00 84.25 115 PHE A O 1
ATOM 969 N N . ASN A 1 116 ? -24.936 -51.531 93.411 1.00 81.31 116 ASN A N 1
ATOM 970 C CA . ASN A 1 116 ? -25.484 -51.503 94.757 1.00 81.31 116 ASN A CA 1
ATOM 971 C C . ASN A 1 116 ? -25.170 -50.158 95.446 1.00 81.31 116 ASN A C 1
ATOM 973 O O . ASN A 1 116 ? -24.012 -49.749 95.524 1.00 81.31 116 ASN A O 1
ATOM 977 N N . GLY A 1 117 ? -26.198 -49.462 95.944 1.00 79.69 117 GLY A N 1
ATOM 978 C CA . GLY A 1 117 ? -26.050 -48.153 96.604 1.00 79.69 117 GLY A CA 1
ATOM 979 C C . GLY A 1 117 ? -25.884 -46.940 95.672 1.00 79.69 117 GLY A C 1
ATOM 980 O O . GLY A 1 117 ? -25.425 -45.895 96.129 1.00 79.69 117 GLY A O 1
ATOM 981 N N . ILE A 1 118 ? -26.272 -47.055 94.395 1.00 82.69 118 ILE A N 1
ATOM 982 C CA . ILE A 1 118 ? -26.087 -46.030 93.344 1.00 82.69 118 ILE A CA 1
ATOM 983 C C . ILE A 1 118 ? -26.655 -44.635 93.673 1.00 82.69 118 ILE A C 1
ATOM 985 O O . ILE A 1 118 ? -26.183 -43.635 93.146 1.00 82.69 118 ILE A O 1
ATOM 989 N N . GLU A 1 119 ? -27.653 -44.539 94.552 1.00 76.81 119 GLU A N 1
ATOM 990 C CA . GLU A 1 119 ? -28.345 -43.277 94.869 1.00 76.81 119 GLU A CA 1
ATOM 991 C C . GLU A 1 119 ? -27.486 -42.282 95.665 1.00 76.81 119 GLU A C 1
ATOM 993 O O . GLU A 1 119 ? -27.819 -41.103 95.762 1.00 76.81 119 GLU A O 1
ATOM 998 N N . HIS A 1 120 ? -26.366 -42.742 96.226 1.00 79.69 120 HIS A N 1
ATOM 999 C CA . HIS A 1 120 ? -25.423 -41.908 96.974 1.00 79.69 120 HIS A CA 1
ATOM 1000 C C . HIS A 1 120 ? -24.184 -41.523 96.165 1.00 79.69 120 HIS A C 1
ATOM 1002 O O . HIS A 1 120 ? -23.263 -40.920 96.713 1.00 79.69 120 HIS A O 1
ATOM 1008 N N . TYR A 1 121 ? -24.145 -41.888 94.884 1.00 81.88 121 TYR A N 1
ATOM 1009 C CA . TYR A 1 121 ? -22.974 -41.674 94.052 1.00 81.88 121 TYR A CA 1
ATOM 1010 C C . TYR A 1 121 ? -22.921 -40.214 93.598 1.00 81.88 121 TYR A C 1
ATOM 1012 O O . TYR A 1 121 ? -23.932 -39.564 93.314 1.00 81.88 121 TYR A O 1
ATOM 1020 N N . THR A 1 122 ? -21.710 -39.682 93.539 1.00 79.44 122 THR A N 1
ATOM 1021 C CA . THR A 1 122 ? -21.431 -38.396 92.910 1.00 79.44 122 THR A CA 1
ATOM 1022 C C . THR A 1 122 ? -21.607 -38.491 91.399 1.00 79.44 122 THR A C 1
ATOM 1024 O O . THR A 1 122 ? -21.499 -39.561 90.795 1.00 79.44 122 THR A O 1
ATOM 1027 N N . THR A 1 123 ? -21.764 -37.337 90.761 1.00 76.38 123 THR A N 1
ATOM 1028 C CA . THR A 1 123 ? -21.822 -37.193 89.304 1.00 76.38 123 THR A CA 1
ATOM 1029 C C . THR A 1 123 ? -20.655 -37.905 88.585 1.00 76.38 123 THR A C 1
ATOM 1031 O O . THR A 1 123 ? -20.833 -38.454 87.498 1.00 76.38 123 THR A O 1
ATOM 1034 N N . SER A 1 124 ? -19.462 -37.958 89.200 1.00 77.56 124 SER A N 1
ATOM 1035 C CA . SER A 1 124 ? -18.297 -38.682 88.661 1.00 77.56 124 SER A CA 1
ATOM 1036 C C . SER A 1 124 ? -18.422 -40.202 88.802 1.00 77.56 124 SER A C 1
ATOM 1038 O O . SER A 1 124 ? -18.108 -40.931 87.866 1.00 77.56 124 SER A O 1
ATOM 1040 N N . GLU A 1 125 ? -18.901 -40.689 89.945 1.00 80.88 125 GLU A N 1
ATOM 1041 C CA . GLU A 1 125 ? -19.052 -42.126 90.209 1.00 80.88 125 GLU A CA 1
ATOM 1042 C C . GLU A 1 125 ? -20.177 -42.744 89.363 1.00 80.88 125 GLU A C 1
ATOM 1044 O O . GLU A 1 125 ? -20.026 -43.850 88.846 1.00 80.88 125 GLU A O 1
ATOM 1049 N N . ILE A 1 126 ? -21.274 -42.010 89.140 1.00 83.19 126 ILE A N 1
ATOM 1050 C CA . ILE A 1 126 ? -22.358 -42.408 88.222 1.00 83.19 126 ILE A CA 1
ATOM 1051 C C . ILE A 1 126 ? -21.819 -42.567 86.794 1.00 83.19 126 ILE A C 1
ATOM 1053 O O . ILE A 1 126 ? -22.147 -43.532 86.100 1.00 83.19 126 ILE A O 1
ATOM 1057 N N . LYS A 1 127 ? -20.951 -41.649 86.353 1.00 81.38 127 LYS A N 1
ATOM 1058 C CA . LYS A 1 127 ? -20.341 -41.690 85.019 1.00 81.38 127 LYS A CA 1
ATOM 1059 C C . LYS A 1 127 ? -19.470 -42.935 84.815 1.00 81.38 127 LYS A C 1
ATOM 1061 O O . LYS A 1 127 ? -19.515 -43.535 83.740 1.00 81.38 127 LYS A O 1
ATOM 1066 N N . ASP A 1 128 ? -18.724 -43.353 85.833 1.00 81.69 128 ASP A N 1
ATOM 1067 C CA . ASP A 1 128 ? -17.837 -44.517 85.744 1.00 81.69 128 ASP A CA 1
ATOM 1068 C C . ASP A 1 128 ? -18.596 -45.850 85.650 1.00 81.69 128 ASP A C 1
ATOM 1070 O O . ASP A 1 128 ? -18.059 -46.819 85.108 1.00 81.69 128 ASP A O 1
ATOM 1074 N N . LEU A 1 129 ? -19.852 -45.922 86.105 1.00 85.38 129 LEU A N 1
ATOM 1075 C CA . LEU A 1 129 ? -20.660 -47.147 86.048 1.00 85.38 129 LEU A CA 1
ATOM 1076 C C . LEU A 1 129 ? -21.124 -47.526 84.634 1.00 85.38 129 LEU A C 1
ATOM 1078 O O . LEU A 1 129 ? -21.345 -48.711 84.366 1.00 85.38 129 LEU A O 1
ATOM 1082 N N . TYR A 1 130 ? -21.208 -46.568 83.703 1.00 84.81 130 TYR A N 1
ATOM 1083 C CA . TYR A 1 130 ? -21.631 -46.841 82.322 1.00 84.81 130 TYR A CA 1
ATOM 1084 C C . TYR A 1 130 ? -20.754 -47.892 81.630 1.00 84.81 130 TYR A C 1
ATOM 1086 O O . TYR A 1 130 ? -21.244 -48.658 80.802 1.00 84.81 130 TYR A O 1
ATOM 1094 N N . GLN A 1 131 ? -19.465 -47.968 81.980 1.00 85.31 131 GLN A N 1
ATOM 1095 C CA . GLN A 1 131 ? -18.513 -48.870 81.325 1.00 85.31 131 GLN A CA 1
ATOM 1096 C C . GLN A 1 131 ? -18.762 -50.359 81.602 1.00 85.31 131 GLN A C 1
ATOM 1098 O O . GLN A 1 131 ? -18.191 -51.195 80.899 1.00 85.31 131 GLN A O 1
ATOM 1103 N N . PHE A 1 132 ? -19.559 -50.679 82.629 1.00 86.94 132 PHE A N 1
ATOM 1104 C CA . PHE A 1 132 ? -19.836 -52.049 83.058 1.00 86.94 132 PHE A CA 1
ATOM 1105 C C . PHE A 1 132 ? -21.182 -52.581 82.554 1.00 86.94 132 PHE A C 1
ATOM 1107 O O . PHE A 1 132 ? -21.409 -53.782 82.624 1.00 86.94 132 PHE A O 1
ATOM 1114 N N . ILE A 1 133 ? -22.051 -51.721 82.008 1.00 86.38 133 ILE A N 1
ATOM 1115 C CA . ILE A 1 133 ? -23.395 -52.106 81.543 1.00 86.38 133 ILE A CA 1
ATOM 1116 C C . ILE A 1 133 ? -23.334 -53.216 80.492 1.00 86.38 133 ILE A C 1
ATOM 1118 O O . ILE A 1 133 ? -24.141 -54.134 80.540 1.00 86.38 133 ILE A O 1
ATOM 1122 N N . GLU A 1 134 ? -22.361 -53.164 79.578 1.00 86.25 134 GLU A N 1
ATOM 1123 C CA . GLU A 1 134 ? -22.229 -54.137 78.481 1.00 86.25 134 GLU A CA 1
ATOM 1124 C C . GLU A 1 134 ? -22.011 -55.587 78.951 1.00 86.25 134 GLU A C 1
ATOM 1126 O O . GLU A 1 134 ? -22.180 -56.512 78.163 1.00 86.25 134 GLU A O 1
ATOM 1131 N N . PHE A 1 135 ? -21.639 -55.787 80.220 1.00 87.00 135 PHE A N 1
ATOM 1132 C CA . PHE A 1 135 ? -21.408 -57.104 80.816 1.00 87.00 135 PHE A CA 1
ATOM 1133 C C . PHE A 1 135 ? -22.628 -57.652 81.570 1.00 87.00 135 PHE A C 1
ATOM 1135 O O . PHE A 1 135 ? -22.575 -58.771 82.073 1.00 87.00 135 PHE A O 1
ATOM 1142 N N . ASP A 1 136 ? -23.717 -56.887 81.673 1.00 85.81 136 ASP A N 1
ATOM 1143 C CA . ASP A 1 136 ? -24.984 -57.382 82.217 1.00 85.81 136 ASP A CA 1
ATOM 1144 C C . ASP A 1 136 ? -25.777 -58.136 81.136 1.00 85.81 136 ASP A C 1
ATOM 1146 O O . ASP A 1 136 ? -25.509 -57.998 79.941 1.00 85.81 136 ASP A O 1
ATOM 1150 N N . ILE A 1 137 ? -26.788 -58.910 81.532 1.00 82.50 137 ILE A N 1
ATOM 1151 C CA . ILE A 1 137 ? -27.705 -59.550 80.580 1.00 82.50 137 ILE A CA 1
ATOM 1152 C C . ILE A 1 137 ? -28.498 -58.490 79.802 1.00 82.50 137 ILE A C 1
ATOM 1154 O O . ILE A 1 137 ? -28.951 -57.503 80.388 1.00 82.50 137 ILE A O 1
ATOM 1158 N N . GLU A 1 138 ? -28.707 -58.699 78.495 1.00 78.56 138 GLU A N 1
ATOM 1159 C CA . GLU A 1 138 ? -29.354 -57.727 77.587 1.00 78.56 138 GLU A CA 1
ATOM 1160 C C . GLU A 1 138 ? -30.665 -57.154 78.149 1.00 78.56 138 GLU A C 1
ATOM 1162 O O . GLU A 1 138 ? -30.903 -55.950 78.075 1.00 78.56 138 GLU A O 1
ATOM 1167 N N . SER A 1 139 ? -31.480 -57.986 78.808 1.00 80.19 139 SER A N 1
ATOM 1168 C CA . SER A 1 139 ? -32.754 -57.572 79.414 1.00 80.19 139 SER A CA 1
ATOM 1169 C C . SER A 1 139 ? -32.628 -56.530 80.537 1.00 80.19 139 SER A C 1
ATOM 1171 O O . SER A 1 139 ? -33.622 -55.893 80.899 1.00 80.19 139 SER A O 1
ATOM 1173 N N . ASN A 1 140 ? -31.439 -56.374 81.126 1.00 81.00 140 ASN A N 1
ATOM 1174 C CA . ASN A 1 140 ? -31.156 -55.435 82.214 1.00 81.00 140 ASN A CA 1
ATOM 1175 C C . ASN A 1 140 ? -30.373 -54.203 81.757 1.00 81.00 140 ASN A C 1
ATOM 1177 O O . ASN A 1 140 ? -30.491 -53.156 82.396 1.00 81.00 140 ASN A O 1
ATOM 1181 N N . GLN A 1 141 ? -29.618 -54.290 80.659 1.00 84.94 141 GLN A N 1
ATOM 1182 C CA . GLN A 1 141 ? -28.738 -53.209 80.205 1.00 84.94 141 GLN A CA 1
ATOM 1183 C C . GLN A 1 141 ? -29.492 -51.891 79.985 1.00 84.94 141 GLN A C 1
ATOM 1185 O O . GLN A 1 141 ? -29.072 -50.840 80.472 1.00 84.94 141 GLN A O 1
ATOM 1190 N N . GLU A 1 142 ? -30.644 -51.949 79.312 1.00 81.19 142 GLU A N 1
ATOM 1191 C CA . GLU A 1 142 ? -31.466 -50.767 79.034 1.00 81.19 142 GLU A CA 1
ATOM 1192 C C . GLU A 1 142 ? -32.031 -50.154 80.323 1.00 81.19 142 GLU A C 1
ATOM 1194 O O . GLU A 1 142 ? -31.915 -48.950 80.542 1.00 81.19 142 GLU A O 1
ATOM 1199 N N . LYS A 1 143 ? -32.527 -50.989 81.246 1.00 83.62 143 LYS A N 1
ATOM 1200 C CA . LYS A 1 143 ? -33.028 -50.534 82.554 1.00 83.62 143 LYS A CA 1
ATOM 1201 C C . LYS A 1 143 ? -31.938 -49.837 83.371 1.00 83.62 143 LYS A C 1
ATOM 1203 O O . LYS A 1 143 ? -32.193 -48.792 83.967 1.00 83.62 143 LYS A O 1
ATOM 1208 N N . ARG A 1 144 ? -30.724 -50.398 83.388 1.00 84.75 144 ARG A N 1
ATOM 1209 C CA . ARG A 1 144 ? -29.563 -49.832 84.095 1.00 84.75 144 ARG A CA 1
ATOM 1210 C C . ARG A 1 144 ? -29.125 -48.505 83.487 1.00 84.75 144 ARG A C 1
ATOM 1212 O O . ARG A 1 144 ? -28.840 -47.565 84.225 1.00 84.75 144 ARG A O 1
ATOM 1219 N N . LYS A 1 145 ? -29.139 -48.409 82.159 1.00 83.00 145 LYS A N 1
ATOM 1220 C CA . LYS A 1 145 ? -28.838 -47.171 81.440 1.00 83.00 145 LYS A CA 1
ATOM 1221 C C . LYS A 1 145 ? -29.855 -46.071 81.758 1.00 83.00 145 LYS A C 1
ATOM 1223 O O . LYS A 1 145 ? -29.452 -44.994 82.181 1.00 83.00 145 LYS A O 1
ATOM 1228 N N . THR A 1 146 ? -31.155 -46.361 81.671 1.00 81.75 146 THR A N 1
ATOM 1229 C CA . THR A 1 146 ? -32.215 -45.396 82.015 1.00 81.75 146 THR A CA 1
ATOM 1230 C C . THR A 1 146 ? -32.128 -44.933 83.472 1.00 81.75 146 THR A C 1
ATOM 1232 O O . THR A 1 146 ? -32.371 -43.764 83.771 1.00 81.75 146 THR A O 1
ATOM 1235 N N . GLN A 1 147 ? -31.764 -45.828 84.393 1.00 84.12 147 GLN A N 1
ATOM 1236 C CA . GLN A 1 147 ? -31.569 -45.479 85.800 1.00 84.12 147 GLN A CA 1
ATOM 1237 C C . GLN A 1 147 ? -30.409 -44.485 85.995 1.00 84.12 147 GLN A C 1
ATOM 1239 O O . GLN A 1 147 ? -30.574 -43.511 86.729 1.00 84.12 147 GLN A O 1
ATOM 1244 N N . LEU A 1 148 ? -29.269 -44.693 85.321 1.00 84.62 148 LEU A N 1
ATOM 1245 C CA . LEU A 1 148 ? -28.133 -43.761 85.360 1.00 84.62 148 LEU A CA 1
ATOM 1246 C C . LEU A 1 148 ? -28.466 -42.417 84.705 1.00 84.62 148 LEU A C 1
ATOM 1248 O O . LEU A 1 148 ? -28.161 -41.376 85.285 1.00 84.62 148 LEU A O 1
ATOM 1252 N N . ASP A 1 149 ? -29.119 -42.435 83.539 1.00 81.25 149 ASP A N 1
ATOM 1253 C CA . ASP A 1 149 ? -29.456 -41.224 82.781 1.00 81.25 149 ASP A CA 1
ATOM 1254 C C . ASP A 1 149 ? -30.329 -40.272 83.624 1.00 81.25 149 ASP A C 1
ATOM 1256 O O . ASP A 1 149 ? -30.028 -39.081 83.742 1.00 81.25 149 ASP A O 1
ATOM 1260 N N . ASN A 1 150 ? -31.357 -40.809 84.292 1.00 81.75 150 ASN A N 1
ATOM 1261 C CA . ASN A 1 150 ? -32.260 -40.029 85.143 1.00 81.75 150 ASN A CA 1
ATOM 1262 C C . ASN A 1 150 ? -31.555 -39.409 86.358 1.00 81.75 150 ASN A C 1
ATOM 1264 O O . ASN A 1 150 ? -31.771 -38.234 86.669 1.00 81.75 150 ASN A O 1
ATOM 1268 N N . LEU A 1 151 ? -30.720 -40.185 87.055 1.00 82.69 151 LEU A N 1
ATOM 1269 C CA . LEU A 1 151 ? -29.992 -39.701 88.232 1.00 82.69 151 LEU A CA 1
ATOM 1270 C C . LEU A 1 151 ? -28.974 -38.625 87.845 1.00 82.69 151 LEU A C 1
ATOM 1272 O O . LEU A 1 151 ? -28.904 -37.575 88.487 1.00 82.69 151 LEU A O 1
ATOM 1276 N N . TYR A 1 152 ? -28.251 -38.836 86.744 1.00 85.25 152 TYR A N 1
ATOM 1277 C CA . TYR A 1 152 ? -27.265 -37.883 86.251 1.00 85.25 152 TYR A CA 1
ATOM 1278 C C . TYR A 1 152 ? -27.925 -36.550 85.848 1.00 85.25 152 TYR A C 1
ATOM 1280 O O . TYR A 1 152 ? -27.454 -35.471 86.229 1.00 85.25 152 TYR A O 1
ATOM 1288 N N . ALA A 1 153 ? -29.056 -36.596 85.140 1.00 82.38 153 ALA A N 1
ATOM 1289 C CA . ALA A 1 153 ? -29.799 -35.394 84.768 1.00 82.38 153 ALA A CA 1
ATOM 1290 C C . ALA A 1 153 ? -30.273 -34.594 85.996 1.00 82.38 153 ALA A C 1
ATOM 1292 O O . ALA A 1 153 ? -30.098 -33.372 86.045 1.00 82.38 153 ALA A O 1
ATOM 1293 N N . GLN A 1 154 ? -30.814 -35.263 87.019 1.00 82.81 154 GLN A N 1
ATOM 1294 C CA . GLN A 1 154 ? -31.294 -34.608 88.244 1.00 82.81 154 GLN A CA 1
ATOM 1295 C C . GLN A 1 154 ? -30.174 -33.930 89.047 1.00 82.81 154 GLN A C 1
ATOM 1297 O O . GLN A 1 154 ? -30.340 -32.791 89.500 1.00 82.81 154 GLN A O 1
ATOM 1302 N N . GLN A 1 155 ? -29.029 -34.595 89.198 1.00 82.00 155 GLN A N 1
ATOM 1303 C CA . GLN A 1 155 ? -27.883 -34.050 89.933 1.00 82.00 155 GLN A CA 1
ATOM 1304 C C . GLN A 1 155 ? -27.303 -32.827 89.202 1.00 82.00 155 GLN A C 1
ATOM 1306 O O . GLN A 1 155 ? -27.092 -31.776 89.809 1.00 82.00 155 GLN A O 1
ATOM 1311 N N . THR A 1 156 ? -27.212 -32.906 87.870 1.00 82.62 156 THR A N 1
ATOM 1312 C CA . THR A 1 156 ? -26.746 -31.803 87.011 1.00 82.62 156 THR A CA 1
ATOM 1313 C C . THR A 1 156 ? -27.667 -30.577 87.077 1.00 82.62 156 THR A C 1
ATOM 1315 O O . THR A 1 156 ? -27.184 -29.448 87.171 1.00 82.62 156 THR A O 1
ATOM 1318 N N . ILE A 1 157 ? -28.997 -30.766 87.057 1.00 84.38 157 ILE A N 1
ATOM 1319 C CA . ILE A 1 157 ? -29.969 -29.664 87.215 1.00 84.38 157 ILE A CA 1
ATOM 1320 C C . ILE A 1 157 ? -29.719 -28.912 88.524 1.00 84.38 157 ILE A C 1
ATOM 1322 O O . ILE A 1 157 ? -29.718 -27.678 88.540 1.00 84.38 157 ILE A O 1
ATOM 1326 N N . THR A 1 158 ? -29.526 -29.657 89.611 1.00 83.94 158 THR A N 1
ATOM 1327 C CA . THR A 1 158 ? -29.352 -29.095 90.954 1.00 83.94 158 THR A CA 1
ATOM 1328 C C . THR A 1 158 ? -28.073 -28.260 91.025 1.00 83.94 158 THR A C 1
ATOM 1330 O O . THR A 1 158 ? -28.130 -27.088 91.402 1.00 83.94 158 THR A O 1
ATOM 1333 N N . GLU A 1 159 ? -26.949 -28.813 90.563 1.00 83.69 159 GLU A N 1
ATOM 1334 C CA . GLU A 1 159 ? -25.644 -28.140 90.555 1.00 83.69 159 GLU A CA 1
ATOM 1335 C C . GLU A 1 159 ? -25.648 -26.854 89.711 1.00 83.69 159 GLU A C 1
ATOM 1337 O O . GLU A 1 159 ? -25.224 -25.794 90.181 1.00 83.69 159 GLU A O 1
ATOM 1342 N N . LEU A 1 160 ? -26.158 -26.910 88.474 1.00 87.00 160 LEU A N 1
ATOM 1343 C CA . LEU A 1 160 ? -26.151 -25.756 87.567 1.00 87.00 160 LEU A CA 1
ATOM 1344 C C . LEU A 1 160 ? -27.120 -24.654 88.011 1.00 87.00 160 LEU A C 1
ATOM 1346 O O . LEU A 1 160 ? -26.815 -23.469 87.866 1.00 87.00 160 LEU A O 1
ATOM 1350 N N . THR A 1 161 ? -28.268 -25.017 88.587 1.00 85.31 161 THR A N 1
ATOM 1351 C CA . THR A 1 161 ? -29.233 -24.040 89.117 1.00 85.31 161 THR A CA 1
ATOM 1352 C C . THR A 1 161 ? -28.658 -23.299 90.323 1.00 85.31 161 THR A C 1
ATOM 1354 O O . THR A 1 161 ? -28.812 -22.080 90.437 1.00 85.31 161 THR A O 1
ATOM 1357 N N . GLU A 1 162 ? -27.958 -24.001 91.216 1.00 85.31 162 GLU A N 1
ATOM 1358 C CA . GLU A 1 162 ? -27.294 -23.376 92.360 1.00 85.31 162 GLU A CA 1
ATOM 1359 C C . GLU A 1 162 ? -26.195 -22.400 91.908 1.00 85.31 162 GLU A C 1
ATOM 1361 O O . GLU A 1 162 ? -26.092 -21.289 92.437 1.00 85.31 162 GLU A O 1
ATOM 1366 N N . GLN A 1 163 ? -25.420 -22.770 90.885 1.00 86.25 163 GLN A N 1
ATOM 1367 C CA . GLN A 1 163 ? -24.412 -21.893 90.285 1.00 86.25 163 GLN A CA 1
ATOM 1368 C C . GLN A 1 163 ? -25.040 -20.661 89.616 1.00 86.25 163 GLN A C 1
ATOM 1370 O O . GLN A 1 163 ? -24.592 -19.542 89.865 1.00 86.25 163 GLN A O 1
ATOM 1375 N N . ALA A 1 164 ? -26.120 -20.828 88.846 1.00 86.38 164 ALA A N 1
ATOM 1376 C CA . ALA A 1 164 ? -26.823 -19.718 88.194 1.00 86.38 164 ALA A CA 1
ATOM 1377 C C . ALA A 1 164 ? -27.407 -18.716 89.207 1.00 86.38 164 ALA A C 1
ATOM 1379 O O . ALA A 1 164 ? -27.380 -17.500 88.998 1.00 86.38 164 ALA A O 1
ATOM 1380 N N . ASN A 1 165 ? -27.904 -19.200 90.346 1.00 85.69 165 ASN A N 1
ATOM 1381 C CA . ASN A 1 165 ? -28.445 -18.332 91.389 1.00 85.69 165 ASN A CA 1
ATOM 1382 C C . ASN A 1 165 ? -27.375 -17.472 92.081 1.00 85.69 165 ASN A C 1
ATOM 1384 O O . ASN A 1 165 ? -27.707 -16.370 92.523 1.00 85.69 165 ASN A O 1
ATOM 1388 N N . LYS A 1 166 ? -26.111 -17.914 92.112 1.00 86.94 166 LYS A N 1
ATOM 1389 C CA . LYS A 1 166 ? -24.976 -17.173 92.697 1.00 86.94 166 LYS A CA 1
ATOM 1390 C C . LYS A 1 166 ? -24.456 -16.030 91.810 1.00 86.94 166 LYS A C 1
ATOM 1392 O O . LYS A 1 166 ? -23.746 -15.163 92.311 1.00 86.94 166 LYS A O 1
ATOM 1397 N N . LEU A 1 167 ? -24.804 -16.004 90.522 1.00 87.44 167 LEU A N 1
ATOM 1398 C CA . LEU A 1 167 ? -24.387 -14.955 89.582 1.00 87.44 167 LEU A CA 1
ATOM 1399 C C . LEU A 1 167 ? -25.189 -13.643 89.757 1.00 87.44 167 LEU A C 1
ATOM 1401 O O . LEU A 1 167 ? -26.322 -13.649 90.245 1.00 87.44 167 LEU A O 1
ATOM 1405 N N . GLY A 1 168 ? -24.598 -12.508 89.363 1.00 85.88 168 GLY A N 1
ATOM 1406 C CA . GLY A 1 168 ? -25.170 -11.157 89.508 1.00 85.88 168 GLY A CA 1
ATOM 1407 C C . GLY A 1 168 ? -26.213 -10.763 88.448 1.00 85.88 168 GLY A C 1
ATOM 1408 O O . GLY A 1 168 ? -26.588 -11.571 87.597 1.00 85.88 168 GLY A O 1
ATOM 1409 N N . THR A 1 169 ? -26.696 -9.517 88.518 1.00 88.00 169 THR A N 1
ATOM 1410 C CA . THR A 1 169 ? -27.616 -8.903 87.537 1.00 88.00 169 THR A CA 1
ATOM 1411 C C . THR A 1 169 ? -26.938 -8.745 86.176 1.00 88.00 169 THR A C 1
ATOM 1413 O O . THR A 1 169 ? -25.762 -8.403 86.110 1.00 88.00 169 THR A O 1
ATOM 1416 N N . ILE A 1 170 ? -27.683 -8.953 85.092 1.00 88.25 170 ILE A N 1
ATOM 1417 C CA . ILE A 1 170 ? -27.183 -8.845 83.719 1.00 88.25 170 ILE A CA 1
ATOM 1418 C C . ILE A 1 170 ? -27.412 -7.423 83.214 1.00 88.25 170 ILE A C 1
ATOM 1420 O O . ILE A 1 170 ? -28.558 -7.006 83.027 1.00 88.25 170 ILE A O 1
ATOM 1424 N N . ILE A 1 171 ? -26.317 -6.692 83.005 1.00 84.81 171 ILE A N 1
ATOM 1425 C CA . ILE A 1 171 ? -26.323 -5.322 82.467 1.00 84.81 171 ILE A CA 1
ATOM 1426 C C . ILE A 1 171 ? -25.455 -5.249 81.199 1.00 84.81 171 ILE A C 1
ATOM 1428 O O . ILE A 1 171 ? -25.687 -4.409 80.332 1.00 84.81 171 ILE A O 1
ATOM 1432 N N . THR A 1 172 ? -24.492 -6.163 81.054 1.00 83.56 172 THR A N 1
ATOM 1433 C CA . THR A 1 172 ? -23.567 -6.247 79.919 1.00 83.56 172 THR A CA 1
ATOM 1434 C C . THR A 1 172 ? -23.571 -7.632 79.260 1.00 83.56 172 THR A C 1
ATOM 1436 O O . THR A 1 172 ? -24.075 -8.617 79.805 1.00 83.56 172 THR A O 1
ATOM 1439 N N . ASN A 1 173 ? -22.955 -7.734 78.075 1.00 80.94 173 ASN A N 1
ATOM 1440 C CA . ASN A 1 173 ? -22.726 -9.027 77.421 1.00 80.94 173 ASN A CA 1
ATOM 1441 C C . ASN A 1 173 ? -21.805 -9.949 78.239 1.00 80.94 173 ASN A C 1
ATOM 1443 O O . ASN A 1 173 ? -21.997 -11.163 78.196 1.00 80.94 173 ASN A O 1
ATOM 1447 N N . ASP A 1 174 ? -20.842 -9.406 78.988 1.00 82.00 174 ASP A N 1
ATOM 1448 C CA . ASP A 1 174 ? -19.944 -10.208 79.828 1.00 82.00 174 ASP A CA 1
ATOM 1449 C C . ASP A 1 174 ? -20.701 -10.842 80.998 1.00 82.00 174 ASP A C 1
ATOM 1451 O O . ASP A 1 174 ? -20.519 -12.027 81.286 1.00 82.00 174 ASP A O 1
ATOM 1455 N N . ASP A 1 175 ? -21.646 -10.105 81.590 1.00 85.56 175 ASP A N 1
ATOM 1456 C CA . ASP A 1 175 ? -22.546 -10.652 82.608 1.00 85.56 175 ASP A CA 1
ATOM 1457 C C . ASP A 1 175 ? -23.384 -11.805 82.040 1.00 85.56 175 ASP A C 1
ATOM 1459 O O . ASP A 1 175 ? -23.499 -12.856 82.669 1.00 85.56 175 ASP A O 1
ATOM 1463 N N . TYR A 1 176 ? -23.925 -11.646 80.825 1.00 87.25 176 TYR A N 1
ATOM 1464 C CA . TYR A 1 176 ? -24.679 -12.697 80.133 1.00 87.25 176 TYR A CA 1
ATOM 1465 C C . TYR A 1 176 ? -23.813 -13.928 79.814 1.00 87.25 176 TYR A C 1
ATOM 1467 O O . TYR A 1 176 ? -24.269 -15.066 79.963 1.00 87.25 176 TYR A O 1
ATOM 1475 N N . ASN A 1 177 ? -22.556 -13.727 79.410 1.00 84.88 177 ASN A N 1
ATOM 1476 C CA . ASN A 1 177 ? -21.638 -14.812 79.062 1.00 84.88 177 ASN A CA 1
ATOM 1477 C C . ASN A 1 177 ? -21.371 -15.753 80.245 1.00 84.88 177 ASN A C 1
ATOM 1479 O O . ASN A 1 177 ? -21.273 -16.963 80.035 1.00 84.88 177 ASN A O 1
ATOM 1483 N N . ASN A 1 178 ? -21.354 -15.235 81.477 1.00 87.00 178 ASN A N 1
ATOM 1484 C CA . ASN A 1 178 ? -21.232 -16.059 82.684 1.00 87.00 178 ASN A CA 1
ATOM 1485 C C . ASN A 1 178 ? -22.389 -17.064 82.819 1.00 87.00 178 ASN A C 1
ATOM 1487 O O . ASN A 1 178 ? -22.167 -18.226 83.152 1.00 87.00 178 ASN A O 1
ATOM 1491 N N . TYR A 1 179 ? -23.620 -16.657 82.494 1.00 88.31 179 TYR A N 1
ATOM 1492 C CA . TYR A 1 179 ? -24.772 -17.566 82.476 1.00 88.31 179 TYR A CA 1
ATOM 1493 C C . TYR A 1 179 ? -24.744 -18.517 81.276 1.00 88.31 179 TYR A C 1
ATOM 1495 O O . TYR A 1 179 ? -25.104 -19.688 81.400 1.00 88.31 179 TYR A O 1
ATOM 1503 N N . ASN A 1 180 ? -24.298 -18.041 80.113 1.00 84.31 180 ASN A N 1
ATOM 1504 C CA . ASN A 1 180 ? -24.180 -18.874 78.919 1.00 84.31 180 ASN A CA 1
ATOM 1505 C C . ASN A 1 180 ? -23.138 -19.994 79.098 1.00 84.31 180 ASN A C 1
ATOM 1507 O O . ASN A 1 180 ? -23.330 -21.096 78.589 1.00 84.31 180 ASN A O 1
ATOM 1511 N N . HIS A 1 181 ? -22.075 -19.751 79.872 1.00 86.75 181 HIS A N 1
ATOM 1512 C CA . HIS A 1 181 ? -21.103 -20.783 80.230 1.00 86.75 181 HIS A CA 1
ATOM 1513 C C . HIS A 1 181 ? -21.756 -21.942 80.998 1.00 86.75 181 HIS A C 1
ATOM 1515 O O . HIS A 1 181 ? -21.491 -23.100 80.691 1.00 86.75 181 HIS A O 1
ATOM 1521 N N . LEU A 1 182 ? -22.697 -21.660 81.906 1.00 87.56 182 LEU A N 1
ATOM 1522 C CA . LEU A 1 182 ? -23.438 -22.706 82.627 1.00 87.56 182 LEU A CA 1
ATOM 1523 C C . LEU A 1 182 ? -24.268 -23.588 81.687 1.00 87.56 182 LEU A C 1
ATOM 1525 O O . LEU A 1 182 ? -24.372 -24.793 81.894 1.00 87.56 182 LEU A O 1
ATOM 1529 N N . ILE A 1 183 ? -24.819 -23.012 80.617 1.00 85.75 183 ILE A N 1
ATOM 1530 C CA . ILE A 1 183 ? -25.544 -23.770 79.588 1.00 85.75 183 ILE A CA 1
ATOM 1531 C C . ILE A 1 183 ? -24.595 -24.688 78.801 1.00 85.75 183 ILE A C 1
ATOM 1533 O O . ILE A 1 183 ? -24.995 -25.773 78.380 1.00 85.75 183 ILE A O 1
ATOM 1537 N N . GLN A 1 184 ? -23.338 -24.285 78.611 1.00 85.88 184 GLN A N 1
ATOM 1538 C CA . GLN A 1 184 ? -22.326 -25.103 77.932 1.00 85.88 184 GLN A CA 1
ATOM 1539 C C . GLN A 1 184 ? -21.832 -26.280 78.785 1.00 85.88 184 GLN A C 1
ATOM 1541 O O . GLN A 1 184 ? -21.329 -27.251 78.227 1.00 85.88 184 GLN A O 1
ATOM 1546 N N . LEU A 1 185 ? -22.003 -26.224 80.111 1.00 86.19 185 LEU A N 1
ATOM 1547 C CA . LEU A 1 185 ? -21.652 -27.314 81.028 1.00 86.19 185 LEU A CA 1
ATOM 1548 C C . LEU A 1 185 ? -22.674 -28.463 81.031 1.00 86.19 185 LEU A C 1
ATOM 1550 O O . LEU A 1 185 ? -22.441 -29.483 81.677 1.00 86.19 185 LEU A O 1
ATOM 1554 N N . ILE A 1 186 ? -23.791 -28.333 80.305 1.00 86.31 186 ILE A N 1
ATOM 1555 C CA . ILE A 1 186 ? -24.783 -29.404 80.171 1.00 86.31 186 ILE A CA 1
ATOM 1556 C C . ILE A 1 186 ? -24.150 -30.595 79.424 1.00 86.31 186 ILE A C 1
ATOM 1558 O O . ILE A 1 186 ? -23.707 -30.427 78.283 1.00 86.31 186 ILE A O 1
ATOM 1562 N N . PRO A 1 187 ? -24.137 -31.807 80.011 1.00 81.75 187 PRO A N 1
ATOM 1563 C CA . PRO A 1 187 ? -23.530 -32.979 79.395 1.00 81.75 187 PRO A CA 1
ATOM 1564 C C . PRO A 1 187 ? -24.089 -33.300 78.006 1.00 81.75 187 PRO A C 1
ATOM 1566 O O . PRO A 1 187 ? -25.300 -33.327 77.768 1.00 81.75 187 PRO A O 1
ATOM 1569 N N . THR A 1 188 ? -23.191 -33.610 77.071 1.00 78.44 188 THR A N 1
ATOM 1570 C CA . THR A 1 188 ? -23.551 -33.914 75.680 1.00 78.44 188 THR A CA 1
ATOM 1571 C C . THR A 1 188 ? -24.333 -35.216 75.540 1.00 78.44 188 THR A C 1
ATOM 1573 O O . THR A 1 188 ? -25.137 -35.318 74.614 1.00 78.44 188 THR A O 1
ATOM 1576 N N . GLN A 1 189 ? -24.149 -36.170 76.460 1.00 74.12 189 GLN A N 1
ATOM 1577 C CA . GLN A 1 189 ? -24.856 -37.454 76.460 1.00 74.12 189 GLN A CA 1
ATOM 1578 C C . GLN A 1 189 ? -26.346 -37.369 76.835 1.00 74.12 189 GLN A C 1
ATOM 1580 O O . GLN A 1 189 ? -27.060 -38.349 76.647 1.00 74.12 189 GLN A O 1
ATOM 1585 N N . PHE A 1 190 ? -26.833 -36.229 77.341 1.00 81.62 190 PHE A N 1
ATOM 1586 C CA . PHE A 1 190 ? -28.259 -36.055 77.631 1.00 81.62 190 PHE A CA 1
ATOM 1587 C C . PHE A 1 190 ? -29.084 -35.973 76.342 1.00 81.62 190 PHE A C 1
ATOM 1589 O O . PHE A 1 190 ? -28.622 -35.446 75.323 1.00 81.62 190 PHE A O 1
ATOM 1596 N N . ASN A 1 191 ? -30.319 -36.469 76.392 1.00 79.56 191 ASN A N 1
ATOM 1597 C CA . ASN A 1 191 ? -31.282 -36.292 75.308 1.00 79.56 191 ASN A CA 1
ATOM 1598 C C . ASN A 1 191 ? -31.695 -34.806 75.181 1.00 79.56 191 ASN A C 1
ATOM 1600 O O . ASN A 1 191 ? -31.385 -33.967 76.035 1.00 79.56 191 ASN A O 1
ATOM 1604 N N . ASP A 1 192 ? -32.375 -34.462 74.087 1.00 79.94 192 ASP A N 1
ATOM 1605 C CA . ASP A 1 192 ? -32.776 -33.076 73.825 1.00 79.94 192 ASP A CA 1
ATOM 1606 C C . ASP A 1 192 ? -33.818 -32.558 74.823 1.00 79.94 192 ASP A C 1
ATOM 1608 O O . ASP A 1 192 ? -33.828 -31.366 75.134 1.00 79.94 192 ASP A O 1
ATOM 1612 N N . GLU A 1 193 ? -34.662 -33.435 75.364 1.00 81.31 193 GLU A N 1
ATOM 1613 C CA . GLU A 1 193 ? -35.687 -33.079 76.346 1.00 81.31 193 GLU A CA 1
ATOM 1614 C C . GLU A 1 193 ? -35.054 -32.586 77.657 1.00 81.31 193 GLU A C 1
ATOM 1616 O O . GLU A 1 193 ? -35.367 -31.488 78.125 1.00 81.31 193 GLU A O 1
ATOM 1621 N N . ASP A 1 194 ? -34.074 -33.318 78.185 1.00 79.81 194 ASP A N 1
ATOM 1622 C CA . ASP A 1 194 ? -33.334 -32.972 79.400 1.00 79.81 194 ASP A CA 1
ATOM 1623 C C . ASP A 1 194 ? -32.448 -31.738 79.199 1.00 79.81 194 ASP A C 1
ATOM 1625 O O . ASP A 1 194 ? -32.428 -30.832 80.040 1.00 79.81 194 ASP A O 1
ATOM 1629 N N . LYS A 1 195 ? -31.777 -31.630 78.044 1.00 81.12 195 LYS A N 1
ATOM 1630 C CA . LYS A 1 195 ? -31.010 -30.428 77.677 1.00 81.12 195 LYS A CA 1
ATOM 1631 C C . LYS A 1 195 ? -31.900 -29.189 77.634 1.00 81.12 195 LYS A C 1
ATOM 1633 O O . LYS A 1 195 ? -31.528 -28.150 78.183 1.00 81.12 195 LYS A O 1
ATOM 1638 N N . ASN A 1 196 ? -33.067 -29.282 76.999 1.00 83.94 196 ASN A N 1
ATOM 1639 C CA . ASN A 1 196 ? -34.012 -28.171 76.899 1.00 83.94 196 ASN A CA 1
ATOM 1640 C C . ASN A 1 196 ? -34.620 -27.828 78.258 1.00 83.94 196 ASN A C 1
ATOM 1642 O O . ASN A 1 196 ? -34.756 -26.649 78.589 1.00 83.94 196 ASN A O 1
ATOM 1646 N N . ARG A 1 197 ? -34.919 -28.834 79.085 1.00 82.81 197 ARG A N 1
ATOM 1647 C CA . ARG A 1 197 ? -35.392 -28.638 80.457 1.00 82.81 197 ARG A CA 1
ATOM 1648 C C . ARG A 1 197 ? -34.387 -27.839 81.290 1.00 82.81 197 ARG A C 1
ATOM 1650 O O . ARG A 1 197 ? -34.788 -26.859 81.918 1.00 82.81 197 ARG A O 1
ATOM 1657 N N . ILE A 1 198 ? -33.100 -28.196 81.253 1.00 84.69 198 ILE A N 1
ATOM 1658 C CA . ILE A 1 198 ? -32.038 -27.467 81.970 1.00 84.69 198 ILE A CA 1
ATOM 1659 C C . ILE A 1 198 ? -31.873 -26.046 81.407 1.00 84.69 198 ILE A C 1
ATOM 1661 O O . ILE A 1 198 ? -31.880 -25.076 82.169 1.00 84.69 198 ILE A O 1
ATOM 1665 N N . LYS A 1 199 ? -31.789 -25.900 80.076 1.00 86.19 199 LYS A N 1
ATOM 1666 C CA . LYS A 1 199 ? -31.667 -24.591 79.406 1.00 86.19 199 LYS A CA 1
ATOM 1667 C C . LYS A 1 199 ? -32.797 -23.639 79.779 1.00 86.19 199 LYS A C 1
ATOM 1669 O O . LYS A 1 199 ? -32.533 -22.495 80.131 1.00 86.19 199 LYS A O 1
ATOM 1674 N N . ASN A 1 200 ? -34.041 -24.115 79.762 1.00 84.88 200 ASN A N 1
ATOM 1675 C CA . ASN A 1 200 ? -35.213 -23.301 80.082 1.00 84.88 200 ASN A CA 1
ATOM 1676 C C . ASN A 1 200 ? -35.206 -22.803 81.532 1.00 84.88 200 ASN A C 1
ATOM 1678 O O . ASN A 1 200 ? -35.651 -21.687 81.795 1.00 84.88 200 ASN A O 1
ATOM 1682 N N . ILE A 1 201 ? -34.692 -23.596 82.478 1.00 85.56 201 ILE A N 1
ATOM 1683 C CA . ILE A 1 201 ? -34.535 -23.163 83.874 1.00 85.56 201 ILE A CA 1
ATOM 1684 C C . ILE A 1 201 ? -33.518 -22.019 83.957 1.00 85.56 201 ILE A C 1
ATOM 1686 O O . ILE A 1 201 ? -33.809 -20.988 84.564 1.00 85.56 201 ILE A O 1
ATOM 1690 N N . ILE A 1 202 ? -32.368 -22.153 83.289 1.00 86.69 202 ILE A N 1
ATOM 1691 C CA . ILE A 1 202 ? -31.339 -21.105 83.267 1.00 86.69 202 ILE A CA 1
ATOM 1692 C C . ILE A 1 202 ? -31.853 -19.847 82.544 1.00 86.69 202 ILE A C 1
ATOM 1694 O O . ILE A 1 202 ? -31.687 -18.744 83.059 1.00 86.69 202 ILE A O 1
ATOM 1698 N N . TYR A 1 203 ? -32.550 -19.981 81.411 1.00 87.94 203 TYR A N 1
ATOM 1699 C CA . TYR A 1 203 ? -33.138 -18.845 80.688 1.00 87.94 203 TYR A CA 1
ATOM 1700 C C . TYR A 1 203 ? -34.175 -18.078 81.511 1.00 87.94 203 TYR A C 1
ATOM 1702 O O . TYR A 1 203 ? -34.189 -16.848 81.466 1.00 87.94 203 TYR A O 1
ATOM 1710 N N . LYS A 1 204 ? -34.985 -18.760 82.331 1.00 86.06 204 LYS A N 1
ATOM 1711 C CA . LYS A 1 204 ? -35.892 -18.085 83.275 1.00 86.06 204 LYS A CA 1
ATOM 1712 C C . LYS A 1 204 ? -35.131 -17.248 84.306 1.00 86.06 204 LYS A C 1
ATOM 1714 O O . LYS A 1 204 ? -35.556 -16.137 84.610 1.00 86.06 204 LYS A O 1
ATOM 1719 N N . ILE A 1 205 ? -33.997 -17.741 84.808 1.00 86.06 205 ILE A N 1
ATOM 1720 C CA . ILE A 1 205 ? -33.137 -16.988 85.738 1.00 86.06 205 ILE A CA 1
ATOM 1721 C C . ILE A 1 205 ? -32.519 -15.770 85.033 1.00 86.06 205 ILE A C 1
ATOM 1723 O O . ILE A 1 205 ? -32.542 -14.674 85.591 1.00 86.06 205 ILE A O 1
ATOM 1727 N N . ILE A 1 206 ? -32.033 -15.936 83.798 1.00 87.56 206 ILE A N 1
ATOM 1728 C CA . ILE A 1 206 ? -31.495 -14.844 82.967 1.00 87.56 206 ILE A CA 1
ATOM 1729 C C . ILE A 1 206 ? -32.545 -13.747 82.757 1.00 87.56 206 ILE A C 1
ATOM 1731 O O . ILE A 1 206 ? -32.254 -12.573 82.972 1.00 87.56 206 ILE A O 1
ATOM 1735 N N . ALA A 1 207 ? -33.773 -14.120 82.388 1.00 83.69 207 ALA A N 1
ATOM 1736 C CA . ALA A 1 207 ? -34.862 -13.173 82.158 1.00 83.69 207 ALA A CA 1
ATOM 1737 C C . ALA A 1 207 ? -35.232 -12.381 83.426 1.00 83.69 207 ALA A C 1
ATOM 1739 O O . ALA A 1 207 ? -35.488 -11.181 83.346 1.00 83.69 207 ALA A O 1
ATOM 1740 N N . LEU A 1 208 ? -35.219 -13.032 84.595 1.00 85.44 208 LEU A N 1
ATOM 1741 C CA . LEU A 1 208 ? -35.513 -12.399 85.887 1.00 85.44 208 LEU A CA 1
ATOM 1742 C C . LEU A 1 208 ? -34.403 -11.454 86.367 1.00 85.44 208 LEU A C 1
ATOM 1744 O O . LEU A 1 208 ? -34.692 -10.461 87.029 1.00 85.44 208 LEU A O 1
ATOM 1748 N N . LYS A 1 209 ? -33.139 -11.765 86.065 1.00 87.81 209 LYS A N 1
ATOM 1749 C CA . LYS A 1 209 ? -31.968 -11.006 86.533 1.00 87.81 209 LYS A CA 1
ATOM 1750 C C . LYS A 1 209 ? -31.461 -9.964 85.527 1.00 87.81 209 LYS A C 1
ATOM 1752 O O . LYS A 1 209 ? -30.407 -9.380 85.755 1.00 87.81 209 LYS A O 1
ATOM 1757 N N . CYS A 1 210 ? -32.166 -9.725 84.424 1.00 87.75 210 CYS A N 1
ATOM 1758 C CA . CYS A 1 210 ? -31.771 -8.762 83.393 1.00 87.75 210 CYS A CA 1
ATOM 1759 C C . CYS A 1 210 ? -32.265 -7.338 83.691 1.00 87.75 210 CYS A C 1
ATOM 1761 O O . CYS A 1 210 ? -33.417 -7.150 84.082 1.00 87.75 210 CYS A O 1
ATOM 1763 N N . SER A 1 211 ? -31.427 -6.324 83.440 1.00 87.06 211 SER A N 1
ATOM 1764 C CA . SER A 1 211 ? -31.848 -4.916 83.467 1.00 87.06 211 SER A CA 1
ATOM 1765 C C . SER A 1 211 ? -32.782 -4.574 82.296 1.00 87.06 211 SER A C 1
ATOM 1767 O O . SER A 1 211 ? -32.703 -5.188 81.231 1.00 87.06 211 SER A O 1
ATOM 1769 N N . GLU A 1 212 ? -33.649 -3.566 82.457 1.00 82.25 212 GLU A N 1
ATOM 1770 C CA . GLU A 1 212 ? -34.547 -3.100 81.381 1.00 82.25 212 GLU A CA 1
ATOM 1771 C C . GLU A 1 212 ? -33.784 -2.641 80.126 1.00 82.25 212 GLU A C 1
ATOM 1773 O O . GLU A 1 212 ? -34.243 -2.860 79.007 1.00 82.25 212 GLU A O 1
ATOM 1778 N N . GLU A 1 213 ? -32.595 -2.059 80.301 1.00 82.81 213 GLU A N 1
ATOM 1779 C CA . GLU A 1 213 ? -31.751 -1.557 79.210 1.00 82.81 213 GLU A CA 1
ATOM 1780 C C . GLU A 1 213 ? -31.120 -2.680 78.378 1.00 82.81 213 GLU A C 1
ATOM 1782 O O . GLU A 1 213 ? -30.881 -2.493 77.187 1.00 82.81 213 GLU A O 1
ATOM 1787 N N . PHE A 1 214 ? -30.895 -3.855 78.976 1.00 87.06 214 PHE A N 1
ATOM 1788 C CA . PHE A 1 214 ? -30.313 -5.015 78.294 1.00 87.06 214 PHE A CA 1
ATOM 1789 C C . PHE A 1 214 ? -31.375 -5.984 77.737 1.00 87.06 214 PHE A C 1
ATOM 1791 O O . PHE A 1 214 ? -31.074 -6.844 76.904 1.00 87.06 214 PHE A O 1
ATOM 1798 N N . LYS A 1 215 ? -32.653 -5.824 78.113 1.00 87.50 215 LYS A N 1
ATOM 1799 C CA . LYS A 1 215 ? -33.761 -6.622 77.556 1.00 87.50 215 LYS A CA 1
ATOM 1800 C C . LYS A 1 215 ? -33.837 -6.596 76.025 1.00 87.50 215 LYS A C 1
ATOM 1802 O O . LYS A 1 215 ? -34.065 -7.662 75.458 1.00 87.50 215 LYS A O 1
ATOM 1807 N N . PRO A 1 216 ? -33.621 -5.469 75.316 1.00 87.62 216 PRO A N 1
ATOM 1808 C CA . PRO A 1 216 ? -33.585 -5.472 73.856 1.00 87.62 216 PRO A CA 1
ATOM 1809 C C . PRO A 1 216 ? -32.543 -6.438 73.259 1.00 87.62 216 PRO A C 1
ATOM 1811 O O . PRO A 1 216 ? -32.826 -7.078 72.246 1.00 87.62 216 PRO A O 1
ATOM 1814 N N . ASP A 1 217 ? -31.376 -6.609 73.890 1.00 86.12 217 ASP A N 1
ATOM 1815 C CA . ASP A 1 217 ? -30.350 -7.572 73.461 1.00 86.12 217 ASP A CA 1
ATOM 1816 C C . ASP A 1 217 ? -30.796 -9.025 73.672 1.00 86.12 217 ASP A C 1
ATOM 1818 O O . ASP A 1 217 ? -30.661 -9.854 72.764 1.00 86.12 217 ASP A O 1
ATOM 1822 N N . LEU A 1 218 ? -31.386 -9.338 74.831 1.00 86.31 218 LEU A N 1
ATOM 1823 C CA . LEU A 1 218 ? -31.963 -10.664 75.094 1.00 86.31 218 LEU A CA 1
ATOM 1824 C C . LEU A 1 218 ? -33.139 -10.975 74.164 1.00 86.31 218 LEU A C 1
ATOM 1826 O O . LEU A 1 218 ? -33.291 -12.112 73.707 1.00 86.31 218 LEU A O 1
ATOM 1830 N N . TRP A 1 219 ? -33.947 -9.961 73.852 1.00 89.81 219 TRP A N 1
ATOM 1831 C CA . TRP A 1 219 ? -35.068 -10.073 72.933 1.00 89.81 219 TRP A CA 1
ATOM 1832 C C . TRP A 1 219 ? -34.578 -10.384 71.530 1.00 89.81 219 TRP A C 1
ATOM 1834 O O . TRP A 1 219 ? -35.046 -11.355 70.947 1.00 89.81 219 TRP A O 1
ATOM 1844 N N . ILE A 1 220 ? -33.578 -9.670 71.001 1.00 87.12 220 ILE A N 1
ATOM 1845 C CA . ILE A 1 220 ? -32.980 -9.986 69.692 1.00 87.12 220 ILE A CA 1
ATOM 1846 C C . ILE A 1 220 ? -32.449 -11.428 69.660 1.00 87.12 220 ILE A C 1
ATOM 1848 O O . ILE A 1 220 ? -32.723 -12.140 68.693 1.00 87.12 220 ILE A O 1
ATOM 1852 N N . LYS A 1 221 ? -31.782 -11.880 70.733 1.00 85.31 221 LYS A N 1
ATOM 1853 C CA . LYS A 1 221 ? -31.252 -13.251 70.886 1.00 85.31 221 LYS A CA 1
ATOM 1854 C C . LYS A 1 221 ? -32.333 -14.337 71.049 1.00 85.31 221 LYS A C 1
ATOM 1856 O O . LYS A 1 221 ? -31.993 -15.514 71.020 1.00 85.31 221 LYS A O 1
ATOM 1861 N N . GLY A 1 222 ? -33.610 -13.968 71.197 1.00 84.31 222 GLY A N 1
ATOM 1862 C CA . GLY A 1 222 ? -34.733 -14.910 71.323 1.00 84.31 222 GLY A CA 1
ATOM 1863 C C . GLY A 1 222 ? -34.873 -15.550 72.706 1.00 84.31 222 GLY A C 1
ATOM 1864 O O . GLY A 1 222 ? -35.523 -16.579 72.834 1.00 84.31 222 GLY A O 1
ATOM 1865 N N . ILE A 1 223 ? -34.252 -14.957 73.728 1.00 84.00 223 ILE A N 1
ATOM 1866 C CA . ILE A 1 223 ? -34.249 -15.470 75.109 1.00 84.00 223 ILE A CA 1
ATOM 1867 C C . ILE A 1 223 ? -35.483 -14.979 75.874 1.00 84.00 223 ILE A C 1
ATOM 1869 O O . ILE A 1 223 ? -35.987 -15.674 76.752 1.00 84.00 223 ILE A O 1
ATOM 1873 N N . ILE A 1 224 ? -35.977 -13.789 75.521 1.00 84.75 224 ILE A N 1
ATOM 1874 C CA . ILE A 1 224 ? -37.245 -13.236 76.002 1.00 84.75 224 ILE A CA 1
ATOM 1875 C C . ILE A 1 224 ? -38.157 -12.918 74.813 1.00 84.75 224 ILE A C 1
ATOM 1877 O O . ILE A 1 224 ? -37.676 -12.600 73.722 1.00 84.75 224 ILE A O 1
ATOM 1881 N N . GLU A 1 225 ? -39.468 -12.995 75.030 1.00 80.06 225 GLU A N 1
ATOM 1882 C CA . GLU A 1 225 ? -40.479 -12.816 73.978 1.00 80.06 225 GLU A CA 1
ATOM 1883 C C . GLU A 1 225 ? -40.733 -11.339 73.641 1.00 80.06 225 GLU A C 1
ATOM 1885 O O . GLU A 1 225 ? -40.925 -10.993 72.474 1.00 80.06 225 GLU A O 1
ATOM 1890 N N . GLU A 1 226 ? -40.643 -10.449 74.635 1.00 81.25 226 GLU A N 1
ATOM 1891 C CA . GLU A 1 226 ? -40.954 -9.023 74.491 1.00 81.25 226 GLU A CA 1
ATOM 1892 C C . GLU A 1 226 ? -39.857 -8.121 75.078 1.00 81.25 226 GLU A C 1
ATOM 1894 O O . GLU A 1 226 ? -39.243 -8.440 76.097 1.00 81.25 226 GLU A O 1
ATOM 1899 N N . ALA A 1 227 ? -39.642 -6.960 74.450 1.00 85.81 227 ALA A N 1
ATOM 1900 C CA . ALA A 1 227 ? -38.814 -5.873 74.971 1.00 85.81 227 ALA A CA 1
ATOM 1901 C C . ALA A 1 227 ? -39.571 -4.535 74.902 1.00 85.81 227 ALA A C 1
ATOM 1903 O O . ALA A 1 227 ? -40.324 -4.311 73.946 1.00 85.81 227 ALA A O 1
ATOM 1904 N N . PRO A 1 228 ? -39.367 -3.609 75.860 1.00 85.69 228 PRO A N 1
ATOM 1905 C CA . PRO A 1 228 ? -40.052 -2.323 75.831 1.00 85.69 228 PRO A CA 1
ATOM 1906 C C . PRO A 1 228 ? -39.615 -1.479 74.624 1.00 85.69 228 PRO A C 1
ATOM 1908 O O . PRO A 1 228 ? -38.425 -1.252 74.393 1.00 85.69 228 PRO A O 1
ATOM 1911 N N . ILE A 1 229 ? -40.593 -0.975 73.862 1.00 84.00 229 ILE A N 1
ATOM 1912 C CA . ILE A 1 229 ? -40.355 -0.284 72.582 1.00 84.00 229 ILE A CA 1
ATOM 1913 C C . ILE A 1 229 ? -39.519 0.998 72.720 1.00 84.00 229 ILE A C 1
ATOM 1915 O O . ILE A 1 229 ? -38.821 1.381 71.783 1.00 84.00 229 ILE A O 1
ATOM 1919 N N . GLU A 1 230 ? -39.563 1.649 73.883 1.00 84.62 230 GLU A N 1
ATOM 1920 C CA . GLU A 1 230 ? -38.768 2.842 74.189 1.00 84.62 230 GLU A CA 1
ATOM 1921 C C . GLU A 1 230 ? -37.263 2.533 74.159 1.00 84.62 230 GLU A C 1
ATOM 1923 O O . GLU A 1 230 ? -36.513 3.181 73.428 1.00 84.62 230 GLU A O 1
ATOM 1928 N N . PHE A 1 231 ? -36.832 1.474 74.854 1.00 85.94 231 PHE A N 1
ATOM 1929 C CA . PHE A 1 231 ? -35.434 1.035 74.860 1.00 85.94 231 PHE A CA 1
ATOM 1930 C C . PHE A 1 231 ? -35.008 0.444 73.513 1.00 85.94 231 PHE A C 1
ATOM 1932 O O . PHE A 1 231 ? -33.880 0.672 73.080 1.00 85.94 231 PHE A O 1
ATOM 1939 N N . VAL A 1 232 ? -35.915 -0.234 72.797 1.00 87.94 232 VAL A N 1
ATOM 1940 C CA . VAL A 1 232 ? -35.661 -0.695 71.419 1.00 87.94 232 VAL A CA 1
ATOM 1941 C C . VAL A 1 232 ? -35.408 0.489 70.481 1.00 87.94 232 VAL A C 1
ATOM 1943 O O . VAL A 1 232 ? -34.470 0.446 69.689 1.00 87.94 232 VAL A O 1
ATOM 1946 N N . SER A 1 233 ? -36.199 1.560 70.588 1.00 87.12 233 SER A N 1
ATOM 1947 C CA . SER A 1 233 ? -36.040 2.768 69.765 1.00 87.12 233 SER A CA 1
ATOM 1948 C C . SER A 1 233 ? -34.747 3.513 70.103 1.00 87.12 233 SER A C 1
ATOM 1950 O O . SER A 1 233 ? -34.013 3.901 69.194 1.00 87.12 233 SER A O 1
ATOM 1952 N N . LYS A 1 234 ? -34.430 3.655 71.399 1.00 87.94 234 LYS A N 1
ATOM 1953 C CA . LYS A 1 234 ? -33.172 4.251 71.875 1.00 87.94 234 LYS A CA 1
ATOM 1954 C C . LYS A 1 234 ? -31.965 3.478 71.341 1.00 87.94 234 LYS A C 1
ATOM 1956 O O . LYS A 1 234 ? -31.079 4.077 70.745 1.00 87.94 234 LYS A O 1
ATOM 1961 N N . MET A 1 235 ? -31.982 2.150 71.463 1.00 89.31 235 MET A N 1
ATOM 1962 C CA . MET A 1 235 ? -30.936 1.278 70.928 1.00 89.31 235 MET A CA 1
ATOM 1963 C C . MET A 1 235 ? -30.843 1.351 69.398 1.00 89.31 235 MET A C 1
ATOM 1965 O O . MET A 1 235 ? -29.748 1.322 68.851 1.00 89.31 235 MET A O 1
ATOM 1969 N N . PHE A 1 236 ? -31.965 1.462 68.683 1.00 92.19 236 PHE A N 1
ATOM 1970 C CA . PHE A 1 236 ? -31.963 1.559 67.221 1.00 92.19 236 PHE A CA 1
ATOM 1971 C C . PHE A 1 236 ? -31.296 2.849 66.714 1.00 92.19 236 PHE A C 1
ATOM 1973 O O . PHE A 1 236 ? -30.563 2.814 65.722 1.00 92.19 236 PHE A O 1
ATOM 1980 N N . LEU A 1 237 ? -31.538 3.973 67.393 1.00 90.44 237 LEU A N 1
ATOM 1981 C CA . LEU A 1 237 ? -31.033 5.295 67.007 1.00 90.44 237 LEU A CA 1
ATOM 1982 C C . LEU A 1 237 ? -29.630 5.603 67.551 1.00 90.44 237 LEU A C 1
ATOM 1984 O O . LEU A 1 237 ? -28.960 6.482 67.007 1.00 90.44 237 LEU A O 1
ATOM 1988 N N . ASP A 1 238 ? -29.175 4.868 68.569 1.00 87.69 238 ASP A N 1
ATOM 1989 C CA . ASP A 1 238 ? -27.824 4.978 69.121 1.00 87.69 238 ASP A CA 1
ATOM 1990 C C . ASP A 1 238 ? -26.761 4.859 68.016 1.00 87.69 238 ASP A C 1
ATOM 1992 O O . ASP A 1 238 ? -26.862 3.995 67.138 1.00 87.69 238 ASP A O 1
ATOM 1996 N N . LYS A 1 239 ? -25.756 5.741 68.040 1.00 84.12 239 LYS A N 1
ATOM 1997 C CA . LYS A 1 239 ? -24.704 5.832 67.016 1.00 84.12 239 LYS A CA 1
ATOM 1998 C C . LYS A 1 239 ? -23.812 4.591 66.993 1.00 84.12 239 LYS A C 1
ATOM 2000 O O . LYS A 1 239 ? -23.395 4.187 65.907 1.00 84.12 239 LYS A O 1
ATOM 2005 N N . ASP A 1 240 ? -23.601 3.956 68.143 1.00 86.12 240 ASP A N 1
ATOM 2006 C CA . ASP A 1 240 ? -22.709 2.804 68.306 1.00 86.12 240 ASP A CA 1
ATOM 2007 C C . ASP A 1 240 ? -23.387 1.472 67.946 1.00 86.12 240 ASP A C 1
ATOM 2009 O O . ASP A 1 240 ? -22.728 0.437 67.794 1.00 86.12 240 ASP A O 1
ATOM 2013 N N . THR A 1 241 ? -24.708 1.472 67.743 1.00 88.50 241 THR A N 1
ATOM 2014 C CA . THR A 1 241 ? -25.423 0.275 67.296 1.00 88.50 241 THR A CA 1
ATOM 2015 C C . THR A 1 241 ? -24.969 -0.131 65.893 1.00 88.50 241 THR A C 1
ATOM 2017 O O . THR A 1 241 ? -24.947 0.664 64.955 1.00 88.50 241 THR A O 1
ATOM 2020 N N . GLN A 1 242 ? -24.631 -1.407 65.715 1.00 89.94 242 GLN A N 1
ATOM 2021 C CA . GLN A 1 242 ? -24.220 -1.953 64.421 1.00 89.94 242 GLN A CA 1
ATOM 2022 C C . GLN A 1 242 ? -25.413 -2.161 63.472 1.00 89.94 242 GLN A C 1
ATOM 2024 O O . GLN A 1 242 ? -26.533 -2.451 63.900 1.00 89.94 242 GLN A O 1
ATOM 2029 N N . THR A 1 243 ? -25.171 -2.073 62.162 1.00 89.19 243 THR A N 1
ATOM 2030 C CA . THR A 1 243 ? -26.192 -2.238 61.110 1.00 89.19 243 THR A CA 1
ATOM 2031 C C . THR A 1 243 ? -26.930 -3.577 61.202 1.00 89.19 243 THR A C 1
ATOM 2033 O O . THR A 1 243 ? -28.157 -3.598 61.155 1.00 89.19 243 THR A O 1
ATOM 2036 N N . GLU A 1 244 ? -26.223 -4.689 61.424 1.00 88.62 244 GLU A N 1
ATOM 2037 C CA . GLU A 1 244 ? -26.845 -6.018 61.575 1.00 88.62 244 GLU A CA 1
ATOM 2038 C C . GLU A 1 244 ? -27.801 -6.091 62.773 1.00 88.62 244 GLU A C 1
ATOM 2040 O O . GLU A 1 244 ? -28.855 -6.739 62.719 1.00 88.62 244 GLU A O 1
ATOM 2045 N N . LYS A 1 245 ? -27.466 -5.374 63.853 1.00 89.94 245 LYS A N 1
ATOM 2046 C CA . LYS A 1 245 ? -28.313 -5.260 65.040 1.00 89.94 245 LYS A CA 1
ATOM 2047 C C . LYS A 1 245 ? -29.568 -4.440 64.732 1.00 89.94 245 LYS A C 1
ATOM 2049 O O . LYS A 1 245 ? -30.660 -4.880 65.082 1.00 89.94 245 LYS A O 1
ATOM 2054 N N . ARG A 1 246 ? -29.455 -3.331 63.984 1.00 93.56 246 ARG A N 1
ATOM 2055 C CA . ARG A 1 246 ? -30.614 -2.556 63.481 1.00 93.56 246 ARG A CA 1
ATOM 2056 C C . ARG A 1 246 ? -31.529 -3.393 62.586 1.00 93.56 246 ARG A C 1
ATOM 2058 O O . ARG A 1 246 ? -32.737 -3.404 62.797 1.00 93.56 246 ARG A O 1
ATOM 2065 N N . ILE A 1 247 ? -30.966 -4.156 61.651 1.00 92.81 247 ILE A N 1
ATOM 2066 C CA . ILE A 1 247 ? -31.731 -5.072 60.788 1.00 92.81 247 ILE A CA 1
ATOM 2067 C C . ILE A 1 247 ? -32.458 -6.128 61.631 1.00 92.81 247 ILE A C 1
ATOM 2069 O O . ILE A 1 247 ? -33.617 -6.449 61.379 1.00 92.81 247 ILE A O 1
ATOM 2073 N N . SER A 1 248 ? -31.804 -6.652 62.670 1.00 91.00 248 SER A N 1
ATOM 2074 C CA . SER A 1 248 ? -32.413 -7.637 63.568 1.00 91.00 248 SER A CA 1
ATOM 2075 C C . SER A 1 248 ? -33.536 -7.064 64.429 1.00 91.00 248 SER A C 1
ATOM 2077 O O . SER A 1 248 ? -34.498 -7.782 64.690 1.00 91.00 248 SER A O 1
ATOM 2079 N N . ILE A 1 249 ? -33.456 -5.785 64.808 1.00 91.81 249 ILE A N 1
ATOM 2080 C CA . ILE A 1 249 ? -34.570 -5.056 65.429 1.00 91.81 249 ILE A CA 1
ATOM 2081 C C . ILE A 1 249 ? -35.736 -4.947 64.440 1.00 91.81 249 ILE A C 1
ATOM 2083 O O . ILE A 1 249 ? -36.853 -5.325 64.785 1.00 91.81 249 ILE A O 1
ATOM 2087 N N . LEU A 1 250 ? -35.485 -4.479 63.209 1.00 93.00 250 LEU A N 1
ATOM 2088 C CA . LEU A 1 250 ? -36.534 -4.313 62.197 1.00 93.00 250 LEU A CA 1
ATOM 2089 C C . LEU A 1 250 ? -37.245 -5.636 61.893 1.00 93.00 250 LEU A C 1
ATOM 2091 O O . LEU A 1 250 ? -38.470 -5.664 61.899 1.00 93.00 250 LEU A O 1
ATOM 2095 N N . ALA A 1 251 ? -36.505 -6.736 61.726 1.00 91.19 251 ALA A N 1
ATOM 2096 C CA . ALA A 1 251 ? -37.056 -8.064 61.431 1.00 91.19 251 ALA A CA 1
ATOM 2097 C C . ALA A 1 251 ? -38.041 -8.589 62.494 1.00 91.19 251 ALA A C 1
ATOM 2099 O O . ALA A 1 251 ? -38.885 -9.429 62.198 1.00 91.19 251 ALA A O 1
ATOM 2100 N N . LYS A 1 252 ? -37.955 -8.100 63.738 1.00 89.56 252 LYS A N 1
ATOM 2101 C CA . LYS A 1 252 ? -38.861 -8.496 64.827 1.00 89.56 252 LYS A CA 1
ATOM 2102 C C . LYS A 1 252 ? -40.061 -7.563 65.016 1.00 89.56 252 LYS A C 1
ATOM 2104 O O . LYS A 1 252 ? -40.923 -7.843 65.848 1.00 89.56 252 LYS A O 1
ATOM 2109 N N . LEU A 1 253 ? -40.114 -6.445 64.297 1.00 89.88 253 LEU A N 1
ATOM 2110 C CA . LEU A 1 253 ? -41.177 -5.447 64.407 1.00 89.88 253 LEU A CA 1
ATOM 2111 C C . LEU A 1 253 ? -42.193 -5.581 63.269 1.00 89.88 253 LEU A C 1
ATOM 2113 O O . LEU A 1 253 ? -41.871 -6.032 62.177 1.00 89.88 253 LEU A O 1
ATOM 2117 N N . GLN A 1 254 ? -43.419 -5.129 63.530 1.00 89.88 254 GLN A N 1
ATOM 2118 C CA . GLN A 1 254 ? -44.457 -4.970 62.509 1.00 89.88 254 GLN A CA 1
ATOM 2119 C C . GLN A 1 254 ? -44.172 -3.744 61.622 1.00 89.88 254 GLN A C 1
ATOM 2121 O O . GLN A 1 254 ? -43.464 -2.820 62.036 1.00 89.88 254 GLN A O 1
ATOM 2126 N N . THR A 1 255 ? -44.728 -3.732 60.409 1.00 90.50 255 THR A N 1
ATOM 2127 C CA . THR A 1 255 ? -44.441 -2.741 59.353 1.00 90.50 255 THR A CA 1
ATOM 2128 C C . THR A 1 255 ? -44.658 -1.288 59.779 1.00 90.50 255 THR A C 1
ATOM 2130 O O . THR A 1 255 ? -43.853 -0.422 59.439 1.00 90.50 255 THR A O 1
ATOM 2133 N N . ASP A 1 256 ? -45.681 -1.007 60.584 1.00 90.06 256 ASP A N 1
ATOM 2134 C CA . ASP A 1 256 ? -45.969 0.330 61.119 1.00 90.06 256 ASP A CA 1
ATOM 2135 C C . ASP A 1 256 ? -44.828 0.856 62.011 1.00 90.06 256 ASP A C 1
ATOM 2137 O O . ASP A 1 256 ? -44.391 2.007 61.890 1.00 90.06 256 ASP A O 1
ATOM 2141 N N . LYS A 1 257 ? -44.287 -0.008 62.877 1.00 90.00 257 LYS A N 1
ATOM 2142 C CA . LYS A 1 257 ? -43.169 0.316 63.772 1.00 90.00 257 LYS A CA 1
ATOM 2143 C C . LYS A 1 257 ? -41.841 0.370 63.021 1.00 90.00 257 LYS A C 1
ATOM 2145 O O . LYS A 1 257 ? -41.034 1.252 63.313 1.00 90.00 257 LYS A O 1
ATOM 2150 N N . GLN A 1 258 ? -41.633 -0.525 62.049 1.00 94.00 258 GLN A N 1
ATOM 2151 C CA . GLN A 1 258 ? -40.477 -0.485 61.143 1.00 94.00 258 GLN A CA 1
ATOM 2152 C C . GLN A 1 258 ? -40.414 0.869 60.428 1.00 94.00 258 GLN A C 1
ATOM 2154 O O . GLN A 1 258 ? -39.397 1.559 60.497 1.00 94.00 258 GLN A O 1
ATOM 2159 N N . PHE A 1 259 ? -41.527 1.290 59.819 1.00 94.19 259 PHE A N 1
ATOM 2160 C CA . PHE A 1 259 ? -41.624 2.561 59.110 1.00 94.19 259 PHE A CA 1
ATOM 2161 C C . PHE A 1 259 ? -41.357 3.754 60.035 1.00 94.19 259 PHE A C 1
ATOM 2163 O O . PHE A 1 259 ? -40.551 4.623 59.706 1.00 94.19 259 PHE A O 1
ATOM 2170 N N . LYS A 1 260 ? -41.950 3.772 61.238 1.00 92.62 260 LYS A N 1
ATOM 2171 C CA . LYS A 1 260 ? -41.715 4.838 62.226 1.00 92.62 260 LYS A CA 1
ATOM 2172 C C . LYS A 1 260 ? -40.235 4.971 62.610 1.00 92.62 260 LYS A C 1
ATOM 2174 O O . LYS A 1 260 ? -39.734 6.093 62.688 1.00 92.62 260 LYS A O 1
ATOM 2179 N N . LEU A 1 261 ? -39.538 3.856 62.840 1.00 92.69 261 LEU A N 1
ATOM 2180 C CA . LEU A 1 261 ? -38.107 3.870 63.162 1.00 92.69 261 LEU A CA 1
ATOM 2181 C C . LEU A 1 261 ? -37.255 4.328 61.978 1.00 92.69 261 LEU A C 1
ATOM 2183 O O . LEU A 1 261 ? -36.332 5.114 62.177 1.00 92.69 261 LEU A O 1
ATOM 2187 N N . LEU A 1 262 ? -37.581 3.897 60.757 1.00 94.69 262 LEU A N 1
ATOM 2188 C CA . LEU A 1 262 ? -36.881 4.336 59.547 1.00 94.69 262 LEU A CA 1
ATOM 2189 C C . LEU A 1 262 ? -37.055 5.838 59.298 1.00 94.69 262 LEU A C 1
ATOM 2191 O O . LEU A 1 262 ? -36.080 6.496 58.949 1.00 94.69 262 LEU A O 1
ATOM 2195 N N . LYS A 1 263 ? -38.240 6.408 59.564 1.00 94.00 263 LYS A N 1
ATOM 2196 C CA . LYS A 1 263 ? -38.449 7.866 59.515 1.00 94.00 263 LYS A CA 1
ATOM 2197 C C . LYS A 1 263 ? -37.524 8.598 60.484 1.00 94.00 263 LYS A C 1
ATOM 2199 O O . LYS A 1 263 ? -36.784 9.481 60.059 1.00 94.00 263 LYS A O 1
ATOM 2204 N N . LEU A 1 264 ? -37.527 8.201 61.760 1.00 91.56 264 LEU A N 1
ATOM 2205 C CA . LEU A 1 264 ? -36.666 8.806 62.785 1.00 91.56 264 LEU A CA 1
ATOM 2206 C C . LEU A 1 264 ? -35.180 8.672 62.432 1.00 91.56 264 LEU A C 1
ATOM 2208 O O . LEU A 1 264 ? -34.421 9.621 62.585 1.00 91.56 264 LEU A O 1
ATOM 2212 N N . TYR A 1 265 ? -34.780 7.516 61.906 1.00 93.44 265 TYR A N 1
ATOM 2213 C CA . TYR A 1 265 ? -33.407 7.264 61.484 1.00 93.44 265 TYR A CA 1
ATOM 2214 C C . TYR A 1 265 ? -33.006 8.113 60.274 1.00 93.44 265 TYR A C 1
ATOM 2216 O O . TYR A 1 265 ? -31.931 8.700 60.272 1.00 93.44 265 TYR A O 1
ATOM 2224 N N . SER A 1 266 ? -33.875 8.242 59.271 1.00 92.44 266 SER A N 1
ATOM 2225 C CA . SER A 1 266 ? -33.606 9.091 58.104 1.00 92.44 266 SER A CA 1
ATOM 2226 C C . SER A 1 266 ? -33.531 10.581 58.447 1.00 92.44 266 SER A C 1
ATOM 2228 O O . SER A 1 266 ? -32.784 11.305 57.800 1.00 92.44 266 SER A O 1
ATOM 2230 N N . ALA A 1 267 ? -34.259 11.027 59.478 1.00 88.88 267 ALA A N 1
ATOM 2231 C CA . ALA A 1 267 ? -34.206 12.402 59.967 1.00 88.88 267 ALA A CA 1
ATOM 2232 C C . ALA A 1 267 ? -32.916 12.708 60.752 1.00 88.88 267 ALA A C 1
ATOM 2234 O O . ALA A 1 267 ? -32.401 13.817 60.655 1.00 88.88 267 ALA A O 1
ATOM 2235 N N . GLU A 1 268 ? -32.399 11.742 61.520 1.00 89.75 268 GLU A N 1
ATOM 2236 C CA . GLU A 1 268 ? -31.130 11.882 62.257 1.00 89.75 268 GLU A CA 1
ATOM 2237 C C . GLU A 1 268 ? -29.902 11.726 61.343 1.00 89.75 268 GLU A C 1
ATOM 2239 O O . GLU A 1 268 ? -28.861 12.336 61.586 1.00 89.75 268 GLU A O 1
ATOM 2244 N N . TYR A 1 269 ? -30.010 10.893 60.303 1.00 89.56 269 TYR A N 1
ATOM 2245 C CA . TYR A 1 269 ? -28.923 10.600 59.373 1.00 89.56 269 TYR A CA 1
ATOM 2246 C C . TYR A 1 269 ? -29.266 11.062 57.946 1.00 89.56 269 TYR A C 1
ATOM 2248 O O . TYR A 1 269 ? -29.128 12.242 57.640 1.00 89.56 269 TYR A O 1
ATOM 2256 N N . ASP A 1 270 ? -29.669 10.150 57.057 1.00 90.62 270 ASP A N 1
ATOM 2257 C CA . ASP A 1 270 ? -30.074 10.451 55.682 1.00 90.62 270 ASP A CA 1
ATOM 2258 C C . ASP A 1 270 ? -30.971 9.329 55.114 1.00 90.62 270 ASP A C 1
ATOM 2260 O O . ASP A 1 270 ? -31.126 8.256 55.712 1.00 90.62 270 ASP A O 1
ATOM 2264 N N . PHE A 1 271 ? -31.593 9.582 53.958 1.00 93.56 271 PHE A N 1
ATOM 2265 C CA . PHE A 1 271 ? -32.473 8.616 53.295 1.00 93.56 271 PHE A CA 1
ATOM 2266 C C . PHE A 1 271 ? -31.722 7.376 52.796 1.00 93.56 271 PHE A C 1
ATOM 2268 O O . PHE A 1 271 ? -32.244 6.268 52.885 1.00 93.56 271 PHE A O 1
ATOM 2275 N N . GLU A 1 272 ? -30.496 7.529 52.300 1.00 92.31 272 GLU A N 1
ATOM 2276 C CA . GLU A 1 272 ? -29.697 6.440 51.736 1.00 92.31 272 GLU A CA 1
ATOM 2277 C C . GLU A 1 272 ? -29.356 5.394 52.790 1.00 92.31 272 GLU A C 1
ATOM 2279 O O . GLU A 1 272 ? -29.526 4.205 52.543 1.00 92.31 272 GLU A O 1
ATOM 2284 N N . ARG A 1 273 ? -28.941 5.809 53.989 1.00 91.25 273 ARG A N 1
ATOM 2285 C CA . ARG A 1 273 ? -28.679 4.890 55.101 1.00 91.25 273 ARG A CA 1
ATOM 2286 C C . ARG A 1 273 ? -29.948 4.165 55.533 1.00 91.25 273 ARG A C 1
ATOM 2288 O O . ARG A 1 273 ? -29.870 2.999 55.916 1.00 91.25 273 ARG A O 1
ATOM 2295 N N . ALA A 1 274 ? -31.107 4.818 55.460 1.00 93.31 274 ALA A N 1
ATOM 2296 C CA . ALA A 1 274 ? -32.382 4.157 55.713 1.00 93.31 274 ALA A CA 1
ATOM 2297 C C . ALA A 1 274 ? -32.716 3.126 54.615 1.00 93.31 274 ALA A C 1
ATOM 2299 O O . ALA A 1 274 ? -33.095 2.004 54.951 1.00 93.31 274 ALA A O 1
ATOM 2300 N N . PHE A 1 275 ? -32.478 3.432 53.334 1.00 94.38 275 PHE A N 1
ATOM 2301 C CA . PHE A 1 275 ? -32.590 2.450 52.246 1.00 94.38 275 PHE A CA 1
ATOM 2302 C C . PHE A 1 275 ? -31.606 1.284 52.401 1.00 94.38 275 PHE A C 1
ATOM 2304 O O . PHE A 1 275 ? -31.998 0.143 52.177 1.00 94.38 275 PHE A O 1
ATOM 2311 N N . THR A 1 276 ? -30.383 1.515 52.884 1.00 93.06 276 THR A N 1
ATOM 2312 C CA . THR A 1 276 ? -29.429 0.438 53.204 1.00 93.06 276 THR A CA 1
ATOM 2313 C C . THR A 1 276 ? -29.960 -0.491 54.302 1.00 93.06 276 THR A C 1
ATOM 2315 O O . THR A 1 276 ? -29.749 -1.704 54.247 1.00 93.06 276 THR A O 1
ATOM 2318 N N . LEU A 1 277 ? -30.677 0.040 55.301 1.00 94.25 277 LEU A N 1
ATOM 2319 C CA . LEU A 1 277 ? -31.335 -0.790 56.317 1.00 94.25 277 LEU A CA 1
ATOM 2320 C C . LEU A 1 277 ? -32.501 -1.597 55.735 1.00 94.25 277 LEU A C 1
ATOM 2322 O O . LEU A 1 277 ? -32.659 -2.763 56.100 1.00 94.25 277 LEU A O 1
ATOM 2326 N N . ILE A 1 278 ? -33.281 -1.008 54.823 1.00 94.50 278 ILE A N 1
ATOM 2327 C CA . ILE A 1 278 ? -34.341 -1.713 54.086 1.00 94.50 278 ILE A CA 1
ATOM 2328 C C . ILE A 1 278 ? -33.736 -2.827 53.222 1.00 94.50 278 ILE A C 1
ATOM 2330 O O . ILE A 1 278 ? -34.221 -3.953 53.265 1.00 94.50 278 ILE A O 1
ATOM 2334 N N . GLU A 1 279 ? -32.646 -2.561 52.501 1.00 93.88 279 GLU A N 1
ATOM 2335 C CA . GLU A 1 279 ? -31.927 -3.566 51.713 1.00 93.88 279 GLU A CA 1
ATOM 2336 C C . GLU A 1 279 ? -31.434 -4.723 52.592 1.00 93.88 279 GLU A C 1
ATOM 2338 O O . GLU A 1 279 ? -31.639 -5.893 52.265 1.00 93.88 279 GLU A O 1
ATOM 2343 N N . GLY A 1 280 ? -30.823 -4.412 53.737 1.00 92.88 280 GLY A N 1
ATOM 2344 C CA . GLY A 1 280 ? -30.371 -5.421 54.690 1.00 92.88 280 GLY A CA 1
ATOM 2345 C C . GLY A 1 280 ? -31.518 -6.260 55.262 1.00 92.88 280 GLY A C 1
ATOM 2346 O O . GLY A 1 280 ? -31.381 -7.476 55.419 1.00 92.88 280 GLY A O 1
ATOM 2347 N N . LEU A 1 281 ? -32.669 -5.636 55.524 1.00 93.81 281 LEU A N 1
ATOM 2348 C CA . LEU A 1 281 ? -33.886 -6.333 55.936 1.00 93.81 281 LEU A CA 1
ATOM 2349 C C . LEU A 1 281 ? -34.422 -7.242 54.822 1.00 93.81 281 LEU A C 1
ATOM 2351 O O . LEU A 1 281 ? -34.729 -8.401 55.087 1.00 93.81 281 LEU A O 1
ATOM 2355 N N . LEU A 1 282 ? -34.462 -6.762 53.577 1.00 93.19 282 LEU A N 1
ATOM 2356 C CA . LEU A 1 282 ? -34.883 -7.539 52.408 1.00 93.19 282 LEU A CA 1
ATOM 2357 C C . LEU A 1 282 ? -33.999 -8.763 52.185 1.00 93.19 282 LEU A C 1
ATOM 2359 O O . LEU A 1 282 ? -34.528 -9.858 51.980 1.00 93.19 282 LEU A O 1
ATOM 2363 N N . LYS A 1 283 ? -32.672 -8.593 52.275 1.00 92.38 283 LYS A N 1
ATOM 2364 C CA . LYS A 1 283 ? -31.693 -9.688 52.205 1.00 92.38 283 LYS A CA 1
ATOM 2365 C C . LYS A 1 283 ? -31.995 -10.763 53.243 1.00 92.38 283 LYS A C 1
ATOM 2367 O O . LYS A 1 283 ? -32.031 -11.945 52.906 1.00 92.38 283 LYS A O 1
ATOM 2372 N N . LYS A 1 284 ? -32.275 -10.350 54.481 1.00 90.06 284 LYS A N 1
ATOM 2373 C CA . LYS A 1 284 ? -32.575 -11.256 55.593 1.00 90.06 284 LYS A CA 1
ATOM 2374 C C . LYS A 1 284 ? -33.919 -11.977 55.431 1.00 90.06 284 LYS A C 1
ATOM 2376 O O . LYS A 1 284 ? -33.965 -13.194 55.575 1.00 90.06 284 LYS A O 1
ATOM 2381 N N . GLU A 1 285 ? -34.990 -11.252 55.118 1.00 91.44 285 GLU A N 1
ATOM 2382 C CA . GLU A 1 285 ? -36.360 -11.793 55.068 1.00 91.44 285 GLU A CA 1
ATOM 2383 C C . GLU A 1 285 ? -36.650 -12.634 53.819 1.00 91.44 285 GLU A C 1
ATOM 2385 O O . GLU A 1 285 ? -37.525 -13.501 53.855 1.00 91.44 285 GLU A O 1
ATOM 2390 N N . ASN A 1 286 ? -35.916 -12.396 52.727 1.00 91.56 286 ASN A N 1
ATOM 2391 C CA . ASN A 1 286 ? -36.130 -13.054 51.435 1.00 91.56 286 ASN A CA 1
ATOM 2392 C C . ASN A 1 286 ? -34.926 -13.897 50.971 1.00 91.56 286 ASN A C 1
ATOM 2394 O O . ASN A 1 286 ? -34.907 -14.343 49.827 1.00 91.56 286 ASN A O 1
ATOM 2398 N N . SER A 1 287 ? -33.918 -14.108 51.830 1.00 88.38 287 SER A N 1
ATOM 2399 C CA . SER A 1 287 ? -32.699 -14.881 51.519 1.00 88.38 287 SER A CA 1
ATOM 2400 C C . SER A 1 287 ? -31.979 -14.425 50.238 1.00 88.38 287 SER A C 1
ATOM 2402 O O . SER A 1 287 ? -31.492 -15.243 49.457 1.00 88.38 287 SER A O 1
ATOM 2404 N N . LEU A 1 288 ? -31.916 -13.109 50.007 1.00 88.69 288 LEU A N 1
ATOM 2405 C CA . LEU A 1 288 ? -31.251 -12.545 48.829 1.00 88.69 288 LEU A CA 1
ATOM 2406 C C . LEU A 1 288 ? -29.727 -12.574 49.005 1.00 88.69 288 LEU A C 1
ATOM 2408 O O . LEU A 1 288 ? -29.205 -12.446 50.113 1.00 88.69 288 LEU A O 1
ATOM 2412 N N . GLY A 1 289 ? -29.009 -12.742 47.893 1.00 85.19 289 GLY A N 1
ATOM 2413 C CA . GLY A 1 289 ? -27.552 -12.857 47.891 1.00 85.19 289 GLY A CA 1
ATOM 2414 C C . GLY A 1 289 ? -26.828 -11.600 48.387 1.00 85.19 289 GLY A C 1
ATOM 2415 O O . GLY A 1 289 ? -27.370 -10.495 48.394 1.00 85.19 289 GLY A O 1
ATOM 2416 N N . TYR A 1 290 ? -25.552 -11.765 48.746 1.00 82.94 290 TYR A N 1
ATOM 2417 C CA . TYR A 1 290 ? -24.690 -10.680 49.235 1.00 82.94 290 TYR A CA 1
ATOM 2418 C C . TYR A 1 290 ? -24.636 -9.472 48.279 1.00 82.94 290 TYR A C 1
ATOM 2420 O O . TYR A 1 290 ? -24.698 -8.330 48.731 1.00 82.94 290 TYR A O 1
ATOM 2428 N N . TYR A 1 291 ? -24.597 -9.734 46.967 1.00 87.06 291 TYR A N 1
ATOM 2429 C CA . TYR A 1 291 ? -24.525 -8.727 45.900 1.00 87.06 291 TYR A CA 1
ATOM 2430 C C . TYR A 1 291 ? -25.867 -8.087 45.523 1.00 87.06 291 TYR A C 1
ATOM 2432 O O . TYR A 1 291 ? -25.915 -7.314 44.574 1.00 87.06 291 TYR A O 1
ATOM 2440 N N . PHE A 1 292 ? -26.960 -8.407 46.220 1.00 91.19 292 PHE A N 1
ATOM 2441 C CA . PHE A 1 292 ? -28.238 -7.742 45.974 1.00 91.19 292 PHE A CA 1
ATOM 2442 C C . PHE A 1 292 ? -28.117 -6.233 46.227 1.00 91.19 292 PHE A C 1
ATOM 2444 O O . PHE A 1 292 ? -27.551 -5.836 47.248 1.00 91.19 292 PHE A O 1
ATOM 2451 N N . ASN A 1 293 ? -28.670 -5.431 45.319 1.00 89.12 293 ASN A N 1
ATOM 2452 C CA . ASN A 1 293 ? -28.704 -3.976 45.389 1.00 89.12 293 ASN A CA 1
ATOM 2453 C C . ASN A 1 293 ? -30.152 -3.504 45.232 1.00 89.12 293 ASN A C 1
ATOM 2455 O O . ASN A 1 293 ? -30.787 -3.753 44.204 1.00 89.12 293 ASN A O 1
ATOM 2459 N N . LEU A 1 294 ? -30.680 -2.826 46.250 1.00 91.06 294 LEU A N 1
ATOM 2460 C CA . LEU A 1 294 ? -32.072 -2.383 46.249 1.00 91.06 294 LEU A CA 1
ATOM 2461 C C . LEU A 1 294 ? -32.358 -1.369 45.135 1.00 91.06 294 LEU A C 1
ATOM 2463 O O . LEU A 1 294 ? -33.439 -1.401 44.551 1.00 91.06 294 LEU A O 1
ATOM 2467 N N . SER A 1 295 ? -31.414 -0.479 44.823 1.00 88.44 295 SER A N 1
ATOM 2468 C CA . SER A 1 295 ? -31.672 0.621 43.887 1.00 88.44 295 SER A CA 1
ATOM 2469 C C . SER A 1 295 ? -31.872 0.174 42.435 1.00 88.44 295 SER A C 1
ATOM 2471 O O . SER A 1 295 ? -32.452 0.912 41.643 1.00 88.44 295 SER A O 1
ATOM 2473 N N . GLU A 1 296 ? -31.450 -1.043 42.085 1.00 87.44 296 GLU A N 1
ATOM 2474 C CA . GLU A 1 296 ? -31.638 -1.626 40.749 1.00 87.44 296 GLU A CA 1
ATOM 2475 C C . GLU A 1 296 ? -33.047 -2.192 40.544 1.00 87.44 296 GLU A C 1
ATOM 2477 O O . GLU A 1 296 ? -33.540 -2.230 39.421 1.00 87.44 296 GLU A O 1
ATOM 2482 N N . VAL A 1 297 ? -33.710 -2.601 41.628 1.00 89.25 297 VAL A N 1
ATOM 2483 C CA . VAL A 1 297 ? -35.013 -3.288 41.588 1.00 89.25 297 VAL A CA 1
ATOM 2484 C C . VAL A 1 297 ? -36.136 -2.486 42.242 1.00 89.25 297 VAL A C 1
ATOM 2486 O O . VAL A 1 297 ? -37.289 -2.909 42.229 1.00 89.25 297 VAL A O 1
ATOM 2489 N N . LEU A 1 298 ? -35.828 -1.321 42.822 1.00 88.75 298 LEU A N 1
ATOM 2490 C CA . LEU A 1 298 ? -36.770 -0.542 43.631 1.00 88.75 298 LEU A CA 1
ATOM 2491 C C . LEU A 1 298 ? -38.088 -0.255 42.900 1.00 88.75 298 LEU A C 1
ATOM 2493 O O . LEU A 1 298 ? -39.150 -0.278 43.517 1.00 88.75 298 LEU A O 1
ATOM 2497 N N . PHE A 1 299 ? -38.027 -0.042 41.586 1.00 86.50 299 PHE A N 1
ATOM 2498 C CA . PHE A 1 299 ? -39.184 0.274 40.746 1.00 86.50 299 PHE A CA 1
ATOM 2499 C C . PHE A 1 299 ? -39.603 -0.864 39.804 1.00 86.50 299 PHE A C 1
ATOM 2501 O O . PHE A 1 299 ? -40.440 -0.640 38.928 1.00 86.50 299 PHE A O 1
ATOM 2508 N N . ASP A 1 300 ? -39.047 -2.063 39.977 1.00 86.50 300 ASP A N 1
ATOM 2509 C CA . ASP A 1 300 ? -39.408 -3.255 39.210 1.00 86.50 300 ASP A CA 1
ATOM 2510 C C . ASP A 1 300 ? -40.638 -3.931 39.833 1.00 86.50 300 ASP A C 1
ATOM 2512 O O . ASP A 1 300 ? -40.557 -4.619 40.850 1.00 86.50 300 ASP A O 1
ATOM 2516 N N . SER A 1 301 ? -41.804 -3.740 39.214 1.00 84.19 301 SER A N 1
ATOM 2517 C CA . SER A 1 301 ? -43.056 -4.328 39.696 1.00 84.19 301 SER A CA 1
ATOM 2518 C C . SER A 1 301 ? -43.067 -5.858 39.688 1.00 84.19 301 SER A C 1
ATOM 2520 O O . SER A 1 301 ? -43.785 -6.444 40.494 1.00 84.19 301 SER A O 1
ATOM 2522 N N . GLU A 1 302 ? -42.309 -6.514 38.802 1.00 86.88 302 GLU A N 1
ATOM 2523 C CA . GLU A 1 302 ? -42.251 -7.980 38.761 1.00 86.88 302 GLU A CA 1
ATOM 2524 C C . GLU A 1 302 ? -41.446 -8.531 39.935 1.00 86.88 302 GLU A C 1
ATOM 2526 O O . GLU A 1 302 ? -41.879 -9.500 40.567 1.00 86.88 302 GLU A O 1
ATOM 2531 N N . PHE A 1 303 ? -40.335 -7.871 40.278 1.00 90.06 303 PHE A N 1
ATOM 2532 C CA . PHE A 1 303 ? -39.493 -8.244 41.414 1.00 90.06 303 PHE A CA 1
ATOM 2533 C C . PHE A 1 303 ? -40.270 -8.275 42.737 1.00 90.06 303 PHE A C 1
ATOM 2535 O O . PHE A 1 303 ? -40.019 -9.147 43.564 1.00 90.06 303 PHE A O 1
ATOM 2542 N N . TRP A 1 304 ? -41.210 -7.349 42.946 1.00 91.19 304 TRP A N 1
ATOM 2543 C CA . TRP A 1 304 ? -41.893 -7.162 44.232 1.00 91.19 304 TRP A CA 1
ATOM 2544 C C . TRP A 1 304 ? -43.065 -8.119 44.512 1.00 91.19 304 TRP A C 1
ATOM 2546 O O . TRP A 1 304 ? -43.542 -8.156 45.649 1.00 91.19 304 TRP A O 1
ATOM 2556 N N . ASN A 1 305 ? -43.535 -8.892 43.527 1.00 86.19 305 ASN A N 1
ATOM 2557 C CA . ASN A 1 305 ? -44.787 -9.663 43.621 1.00 86.19 305 ASN A CA 1
ATOM 2558 C C . ASN A 1 305 ? -44.814 -10.721 44.741 1.00 86.19 305 ASN A C 1
ATOM 2560 O O . ASN A 1 305 ? -45.883 -11.033 45.264 1.00 86.19 305 ASN A O 1
ATOM 2564 N N . ASP A 1 306 ? -43.661 -11.275 45.115 1.00 85.19 306 ASP A N 1
ATOM 2565 C CA . ASP A 1 306 ? -43.525 -12.358 46.099 1.00 85.19 306 ASP A CA 1
ATOM 2566 C C . ASP A 1 306 ? -42.620 -11.988 47.290 1.00 85.19 306 ASP A C 1
ATOM 2568 O O . ASP A 1 306 ? -42.287 -12.849 48.109 1.00 85.19 306 ASP A O 1
ATOM 2572 N N . LYS A 1 307 ? -42.200 -10.720 47.403 1.00 91.44 307 LYS A N 1
ATOM 2573 C CA . LYS A 1 307 ? -41.203 -10.293 48.396 1.00 91.44 307 LYS A CA 1
ATOM 2574 C C . LYS A 1 307 ? -41.838 -9.738 49.659 1.00 91.44 307 LYS A C 1
ATOM 2576 O O . LYS A 1 307 ? -42.672 -8.830 49.636 1.00 91.44 307 LYS A O 1
ATOM 2581 N N . LYS A 1 308 ? -41.348 -10.218 50.800 1.00 87.25 308 LYS A N 1
ATOM 2582 C CA . LYS A 1 308 ? -41.584 -9.582 52.097 1.00 87.25 308 LYS A CA 1
ATOM 2583 C C . LYS A 1 308 ? -40.945 -8.196 52.112 1.00 87.25 308 LYS A C 1
ATOM 2585 O O . LYS A 1 308 ? -39.904 -7.996 51.492 1.00 87.25 308 LYS A O 1
ATOM 2590 N N . CYS A 1 309 ? -41.551 -7.276 52.861 1.00 89.19 309 CYS A N 1
ATOM 2591 C CA . CYS A 1 309 ? -41.174 -5.861 52.974 1.00 89.19 309 CYS A CA 1
ATOM 2592 C C . CYS A 1 309 ? -41.542 -4.963 51.778 1.00 89.19 309 CYS A C 1
ATOM 2594 O O . CYS A 1 309 ? -41.211 -3.784 51.835 1.00 89.19 309 CYS A O 1
ATOM 2596 N N . ASN A 1 310 ? -42.276 -5.447 50.765 1.00 91.00 310 ASN A N 1
ATOM 2597 C CA . ASN A 1 310 ? -42.792 -4.601 49.676 1.00 91.00 310 ASN A CA 1
ATOM 2598 C C . ASN A 1 310 ? -43.569 -3.379 50.212 1.00 91.00 310 ASN A C 1
ATOM 2600 O O . ASN A 1 310 ? -43.234 -2.239 49.897 1.00 91.00 310 ASN A O 1
ATOM 2604 N N . ASP A 1 311 ? -44.522 -3.603 51.125 1.00 90.31 311 ASP A N 1
ATOM 2605 C CA . ASP A 1 311 ? -45.318 -2.524 51.728 1.00 90.31 311 ASP A CA 1
ATOM 2606 C C . ASP A 1 311 ? -44.457 -1.504 52.488 1.00 90.31 311 ASP A C 1
ATOM 2608 O O . ASP A 1 311 ? -44.679 -0.300 52.380 1.00 90.31 311 ASP A O 1
ATOM 2612 N N . LEU A 1 312 ? -43.442 -1.970 53.229 1.00 93.81 312 LEU A N 1
ATOM 2613 C CA . LEU A 1 312 ? -42.513 -1.094 53.950 1.00 93.81 312 LEU A CA 1
ATOM 2614 C C . LEU A 1 312 ? -41.694 -0.239 52.981 1.00 93.81 312 LEU A C 1
ATOM 2616 O O . LEU A 1 312 ? -41.575 0.971 53.180 1.00 93.81 312 LEU A O 1
ATOM 2620 N N . THR A 1 313 ? -41.118 -0.875 51.959 1.00 92.19 313 THR A N 1
ATOM 2621 C CA . THR A 1 313 ? -40.301 -0.203 50.949 1.00 92.19 313 THR A CA 1
ATOM 2622 C C . THR A 1 313 ? -41.129 0.839 50.215 1.00 92.19 313 THR A C 1
ATOM 2624 O O . THR A 1 313 ? -40.686 1.976 50.100 1.00 92.19 313 THR A O 1
ATOM 2627 N N . LYS A 1 314 ? -42.358 0.500 49.813 1.00 90.88 314 LYS A N 1
ATOM 2628 C CA . LYS A 1 314 ? -43.280 1.432 49.164 1.00 90.88 314 LYS A CA 1
ATOM 2629 C C . LYS A 1 314 ? -43.611 2.629 50.058 1.00 90.88 314 LYS A C 1
ATOM 2631 O O . LYS A 1 314 ? -43.423 3.762 49.631 1.00 90.88 314 LYS A O 1
ATOM 2636 N N . LEU A 1 315 ? -44.010 2.391 51.312 1.00 93.06 315 LEU A N 1
ATOM 2637 C CA . LEU A 1 315 ? -44.296 3.463 52.277 1.00 93.06 315 LEU A CA 1
ATOM 2638 C C . LEU A 1 315 ? -43.096 4.397 52.481 1.00 93.06 315 LEU A C 1
ATOM 2640 O O . LEU A 1 315 ? -43.265 5.611 52.601 1.00 93.06 315 LEU A O 1
ATOM 2644 N N . PHE A 1 316 ? -41.884 3.842 52.534 1.00 94.06 316 PHE A N 1
ATOM 2645 C CA . PHE A 1 316 ? -40.671 4.634 52.700 1.00 94.06 316 PHE A CA 1
ATOM 2646 C C . PHE A 1 316 ? -40.272 5.388 51.427 1.00 94.06 316 PHE A C 1
ATOM 2648 O O . PHE A 1 316 ? -39.898 6.554 51.519 1.00 94.06 316 PHE A O 1
ATOM 2655 N N . SER A 1 317 ? -40.408 4.776 50.251 1.00 91.06 317 SER A N 1
ATOM 2656 C CA . SER A 1 317 ? -40.187 5.432 48.958 1.00 91.06 317 SER A CA 1
ATOM 2657 C C . SER A 1 317 ? -41.158 6.588 48.717 1.00 91.06 317 SER A C 1
ATOM 2659 O O . SER A 1 317 ? -40.715 7.656 48.294 1.00 91.06 317 SER A O 1
ATOM 2661 N N . ASP A 1 318 ? -42.442 6.413 49.038 1.00 90.62 318 ASP A N 1
ATOM 2662 C CA . ASP A 1 318 ? -43.452 7.473 48.937 1.00 90.62 318 ASP A CA 1
ATOM 2663 C C . ASP A 1 318 ? -43.100 8.636 49.885 1.00 90.62 318 ASP A C 1
ATOM 2665 O O . ASP A 1 318 ? -43.023 9.788 49.462 1.00 90.62 318 ASP A O 1
ATOM 2669 N N . TYR A 1 319 ? -42.744 8.331 51.140 1.00 93.00 319 TYR A N 1
ATOM 2670 C CA . TYR A 1 319 ? -42.269 9.328 52.109 1.00 93.00 319 TYR A CA 1
ATOM 2671 C C . TYR A 1 319 ? -41.032 10.101 51.625 1.00 93.00 319 TYR A C 1
ATOM 2673 O O . TYR A 1 319 ? -40.983 11.324 51.747 1.00 93.00 319 TYR A O 1
ATOM 2681 N N . VAL A 1 320 ? -40.036 9.412 51.059 1.00 91.25 320 VAL A N 1
ATOM 2682 C CA . VAL A 1 320 ? -38.832 10.060 50.513 1.00 91.25 320 VAL A CA 1
ATOM 2683 C C . VAL A 1 320 ? -39.195 10.957 49.330 1.00 91.25 320 VAL A C 1
ATOM 2685 O O . VAL A 1 320 ? -38.655 12.057 49.220 1.00 91.25 320 VAL A O 1
ATOM 2688 N N . SER A 1 321 ? -40.104 10.520 48.457 1.00 86.88 321 SER A N 1
ATOM 2689 C CA . SER A 1 321 ? -40.562 11.309 47.310 1.00 86.88 321 SER A CA 1
ATOM 2690 C C . SER A 1 321 ? -41.285 12.592 47.737 1.00 86.88 321 SER A C 1
ATOM 2692 O O . SER A 1 321 ? -41.093 13.633 47.104 1.00 86.88 321 SER A O 1
ATOM 2694 N N . ASP A 1 322 ? -42.075 12.540 48.807 1.00 87.50 322 ASP A N 1
ATOM 2695 C CA . ASP A 1 322 ? -42.875 13.679 49.270 1.00 87.50 322 ASP A CA 1
ATOM 2696 C C . ASP A 1 322 ? -42.059 14.695 50.084 1.00 87.50 322 ASP A C 1
ATOM 2698 O O . ASP A 1 322 ? -42.228 15.902 49.911 1.00 87.50 322 ASP A O 1
ATOM 2702 N N . GLU A 1 323 ? -41.140 14.232 50.934 1.00 88.69 323 GLU A N 1
ATOM 2703 C CA . GLU A 1 323 ? -40.401 15.097 51.870 1.00 88.69 323 GLU A CA 1
ATOM 2704 C C . GLU A 1 323 ? -39.045 15.587 51.332 1.00 88.69 323 GLU A C 1
ATOM 2706 O O . GLU A 1 323 ? -38.435 16.495 51.902 1.00 88.69 323 GLU A O 1
ATOM 2711 N N . SER A 1 324 ? -38.535 15.004 50.242 1.00 89.00 324 SER A N 1
ATOM 2712 C CA . SER A 1 324 ? -37.271 15.450 49.640 1.00 89.00 324 SER A CA 1
ATOM 2713 C C . SER A 1 324 ? -37.427 16.788 48.912 1.00 89.00 324 SER A C 1
ATOM 2715 O O . SER A 1 324 ? -38.359 16.977 48.129 1.00 89.00 324 SER A O 1
ATOM 2717 N N . SER A 1 325 ? -36.454 17.693 49.073 1.00 89.06 325 SER A N 1
ATOM 2718 C CA . SER A 1 325 ? -36.342 18.874 48.205 1.00 89.06 325 SER A CA 1
ATOM 2719 C C . SER A 1 325 ? -36.024 18.473 46.760 1.00 89.06 325 SER A C 1
ATOM 2721 O O . SER A 1 325 ? -35.527 17.375 46.506 1.00 89.06 325 SER A O 1
ATOM 2723 N N . GLU A 1 326 ? -36.253 19.367 45.797 1.00 87.44 326 GLU A N 1
ATOM 2724 C CA . GLU A 1 326 ? -35.960 19.089 44.384 1.00 87.44 326 GLU A CA 1
ATOM 2725 C C . GLU A 1 326 ? -34.469 18.788 44.145 1.00 87.44 326 GLU A C 1
ATOM 2727 O O . GLU A 1 326 ? -34.141 17.860 43.406 1.00 87.44 326 GLU A O 1
ATOM 2732 N N . GLU A 1 327 ? -33.554 19.491 44.822 1.00 87.88 327 GLU A N 1
ATOM 2733 C CA . GLU A 1 327 ? -32.111 19.209 44.766 1.00 87.88 327 GLU A CA 1
ATOM 2734 C C . GLU A 1 327 ? -31.802 17.802 45.270 1.00 87.88 327 GLU A C 1
ATOM 2736 O O . GLU A 1 327 ? -31.029 17.064 44.656 1.00 87.88 327 GLU A O 1
ATOM 2741 N N . ARG A 1 328 ? -32.456 17.394 46.361 1.00 88.94 328 ARG A N 1
ATOM 2742 C CA . ARG A 1 328 ? -32.263 16.058 46.911 1.00 88.94 328 ARG A CA 1
ATOM 2743 C C . ARG A 1 328 ? -32.852 14.987 46.001 1.00 88.94 328 ARG A C 1
ATOM 2745 O O . ARG A 1 328 ? -32.247 13.927 45.845 1.00 88.94 328 ARG A O 1
ATOM 2752 N N . LYS A 1 329 ? -33.982 15.270 45.347 1.00 89.31 329 LYS A N 1
ATOM 2753 C CA . LYS A 1 329 ? -34.578 14.359 44.364 1.00 89.31 329 LYS A CA 1
ATOM 2754 C C . LYS A 1 329 ? -33.658 14.115 43.175 1.00 89.31 329 LYS A C 1
ATOM 2756 O O . LYS A 1 329 ? -33.520 12.975 42.739 1.00 89.31 329 LYS A O 1
ATOM 2761 N N . TYR A 1 330 ? -32.998 15.168 42.694 1.00 90.31 330 TYR A N 1
ATOM 2762 C CA . TYR A 1 330 ? -32.004 15.075 41.627 1.00 90.31 330 TYR A CA 1
ATOM 2763 C C . TYR A 1 330 ? -30.850 14.131 42.005 1.00 90.31 330 TYR A C 1
ATOM 2765 O O . TYR A 1 330 ? -30.511 13.235 41.235 1.00 90.31 330 TYR A O 1
ATOM 2773 N N . GLU A 1 331 ? -30.294 14.252 43.213 1.00 89.50 331 GLU A N 1
ATOM 2774 C CA . GLU A 1 331 ? -29.219 13.364 43.685 1.00 89.50 331 GLU A CA 1
ATOM 2775 C C . GLU A 1 331 ? -29.681 11.910 43.871 1.00 89.50 331 GLU A C 1
ATOM 2777 O O . GLU A 1 331 ? -28.980 10.969 43.485 1.00 89.50 331 GLU A O 1
ATOM 2782 N N . LEU A 1 332 ? -30.865 11.711 44.458 1.00 89.88 332 LEU A N 1
ATOM 2783 C CA . LEU A 1 332 ? -31.420 10.384 44.727 1.00 89.88 332 LEU A CA 1
ATOM 2784 C C . LEU A 1 332 ? -31.824 9.638 43.448 1.00 89.88 332 LEU A C 1
ATOM 2786 O O . LEU A 1 332 ? -31.722 8.409 43.419 1.00 89.88 332 LEU A O 1
ATOM 2790 N N . PHE A 1 333 ? -32.215 10.350 42.386 1.00 91.19 333 PHE A N 1
ATOM 2791 C CA . PHE A 1 333 ? -32.478 9.758 41.072 1.00 91.19 333 PHE A CA 1
ATOM 2792 C C . PHE A 1 333 ? -31.244 9.026 40.529 1.00 91.19 333 PHE A C 1
ATOM 2794 O O . PHE A 1 333 ? -31.321 7.845 40.195 1.00 91.19 333 PHE A O 1
ATOM 2801 N N . PHE A 1 334 ? -30.069 9.667 40.519 1.00 89.19 334 PHE A N 1
ATOM 2802 C CA . PHE A 1 334 ? -28.854 9.026 39.992 1.00 89.19 334 PHE A CA 1
ATOM 2803 C C . PHE A 1 334 ? -28.380 7.834 40.831 1.00 89.19 334 PHE A C 1
ATOM 2805 O O . PHE A 1 334 ? -27.724 6.935 40.288 1.00 89.19 334 PHE A O 1
ATOM 2812 N N . LYS A 1 335 ? -28.741 7.804 42.121 1.00 88.50 335 LYS A N 1
ATOM 2813 C CA . LYS A 1 335 ? -28.516 6.671 43.033 1.00 88.50 335 LYS A CA 1
ATOM 2814 C C . LYS A 1 335 ? -29.552 5.545 42.889 1.00 88.50 335 LYS A C 1
ATOM 2816 O O . LYS A 1 335 ? -29.337 4.486 43.468 1.00 88.50 335 LYS A O 1
ATOM 2821 N N . GLY A 1 336 ? -30.627 5.753 42.120 1.00 88.44 336 GLY A N 1
ATOM 2822 C CA . GLY A 1 336 ? -31.689 4.772 41.860 1.00 88.44 336 GLY A CA 1
ATOM 2823 C C . GLY A 1 336 ? -32.777 4.701 42.938 1.00 88.44 336 GLY A C 1
ATOM 2824 O O . GLY A 1 336 ? -33.545 3.748 42.970 1.00 88.44 336 GLY A O 1
ATOM 2825 N N . TYR A 1 337 ? -32.865 5.697 43.825 1.00 89.31 337 TYR A N 1
ATOM 2826 C CA . TYR A 1 337 ? -33.865 5.723 44.904 1.00 89.31 337 TYR A CA 1
ATOM 2827 C C . TYR A 1 337 ? -35.134 6.507 44.558 1.00 89.31 337 TYR A C 1
ATOM 2829 O O . TYR A 1 337 ? -36.118 6.435 45.291 1.00 89.31 337 TYR A O 1
ATOM 2837 N N . ILE A 1 338 ? -35.126 7.251 43.448 1.00 88.75 338 ILE A N 1
ATOM 2838 C CA . ILE A 1 338 ? -36.275 8.010 42.941 1.00 88.75 338 ILE A CA 1
ATOM 2839 C C . ILE A 1 338 ? -36.446 7.744 41.450 1.00 88.75 338 ILE A C 1
ATOM 2841 O O . ILE A 1 338 ? -35.471 7.709 40.704 1.00 88.75 338 ILE A O 1
ATOM 2845 N N . LYS A 1 339 ? -37.702 7.585 41.022 1.00 84.56 339 LYS A N 1
ATOM 2846 C CA . LYS A 1 339 ? -38.061 7.255 39.639 1.00 84.56 339 LYS A CA 1
ATOM 2847 C C . LYS A 1 339 ? -38.041 8.458 38.696 1.00 84.56 339 LYS A C 1
ATOM 2849 O O . LYS A 1 339 ? -37.641 8.327 37.548 1.00 84.56 339 LYS A O 1
ATOM 2854 N N . ASN A 1 340 ? -38.499 9.618 39.168 1.00 84.94 340 ASN A N 1
ATOM 2855 C CA . ASN A 1 340 ? -38.699 10.801 38.333 1.00 84.94 340 ASN A CA 1
ATOM 2856 C C . ASN A 1 340 ? -37.644 11.862 38.644 1.00 84.94 340 ASN A C 1
ATOM 2858 O O . ASN A 1 340 ? -37.531 12.306 39.787 1.00 84.94 340 ASN A O 1
ATOM 2862 N N . ILE A 1 341 ? -36.909 12.301 37.623 1.00 89.06 341 ILE A N 1
ATOM 2863 C CA . ILE A 1 341 ? -35.932 13.380 37.761 1.00 89.06 341 ILE A CA 1
ATOM 2864 C C . ILE A 1 341 ? -36.588 14.766 37.586 1.00 89.06 341 ILE A C 1
ATOM 2866 O O . ILE A 1 341 ? -37.383 14.960 36.660 1.00 89.06 341 ILE A O 1
ATOM 2870 N N . PRO A 1 342 ? -36.251 15.764 38.425 1.00 89.19 342 PRO A N 1
ATOM 2871 C CA . PRO A 1 342 ? -36.686 17.146 38.222 1.00 89.19 342 PRO A CA 1
ATOM 2872 C C . PRO A 1 342 ? -36.092 17.783 36.954 1.00 89.19 342 PRO A C 1
ATOM 2874 O O . PRO A 1 342 ? -34.927 18.184 36.934 1.00 89.19 342 PRO A O 1
ATOM 2877 N N . GLN A 1 343 ? -36.903 17.958 35.903 1.00 87.81 343 GLN A N 1
ATOM 2878 C CA . GLN A 1 343 ? -36.441 18.473 34.599 1.00 87.81 343 GLN A CA 1
ATOM 2879 C C . GLN A 1 343 ? -35.732 19.835 34.690 1.00 87.81 343 GLN A C 1
ATOM 2881 O O . GLN A 1 343 ? -34.707 20.045 34.046 1.00 87.81 343 GLN A O 1
ATOM 2886 N N . LYS A 1 344 ? -36.214 20.752 35.543 1.00 88.31 344 LYS A N 1
ATOM 2887 C CA . LYS A 1 344 ? -35.586 22.074 35.747 1.00 88.31 344 LYS A CA 1
ATOM 2888 C C . LYS A 1 344 ? -34.128 21.974 36.205 1.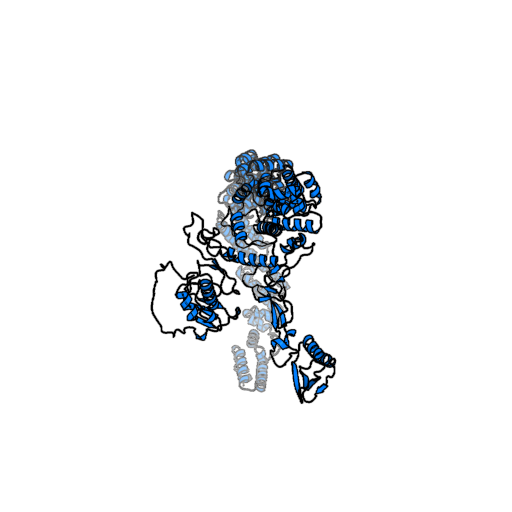00 88.31 344 LYS A C 1
ATOM 2890 O O . LYS A 1 344 ? -33.301 22.792 35.807 1.00 88.31 344 LYS A O 1
ATOM 2895 N N . LEU A 1 345 ? -33.815 20.991 37.050 1.00 89.38 345 LEU A N 1
ATOM 2896 C CA . LEU A 1 345 ? -32.457 20.774 37.543 1.00 89.38 345 LEU A CA 1
ATOM 2897 C C . LEU A 1 345 ? -31.586 20.049 36.525 1.00 89.38 345 LEU A C 1
ATOM 2899 O O . LEU A 1 345 ? -30.385 20.301 36.509 1.00 89.38 345 LEU A O 1
ATOM 2903 N N . VAL A 1 346 ? -32.172 19.223 35.654 1.00 89.50 346 VAL A N 1
ATOM 2904 C CA . VAL A 1 346 ? -31.457 18.677 34.495 1.00 89.50 346 VAL A CA 1
ATOM 2905 C C . VAL A 1 346 ? -30.970 19.819 33.617 1.00 89.50 346 VAL A C 1
ATOM 2907 O O . VAL A 1 346 ? -29.763 19.947 33.470 1.00 89.50 346 VAL A O 1
ATOM 2910 N N . TYR A 1 347 ? -31.861 20.711 33.157 1.00 88.69 347 TYR A N 1
ATOM 2911 C CA . TYR A 1 347 ? -31.479 21.868 32.331 1.00 88.69 347 TYR A CA 1
ATOM 2912 C C . TYR A 1 347 ? -30.391 22.729 32.985 1.00 88.69 347 TYR A C 1
ATOM 2914 O O . TYR A 1 347 ? -29.413 23.094 32.340 1.00 88.69 347 TYR A O 1
ATOM 2922 N N . LYS A 1 348 ? -30.511 23.000 34.292 1.00 87.81 348 LYS A N 1
ATOM 2923 C CA . LYS A 1 348 ? -29.511 23.772 35.049 1.00 87.81 348 LYS A CA 1
ATOM 2924 C C . LYS A 1 348 ? -28.121 23.116 35.068 1.00 87.81 348 LYS A C 1
ATOM 2926 O O . LYS A 1 348 ? -27.131 23.822 35.239 1.00 87.81 348 LYS A O 1
ATOM 2931 N N . ASN A 1 349 ? -28.043 21.792 34.941 1.00 88.69 349 ASN A N 1
ATOM 2932 C CA . ASN A 1 349 ? -26.813 21.017 35.098 1.00 88.69 349 ASN A CA 1
ATOM 2933 C C . ASN A 1 349 ? -26.378 20.273 33.823 1.00 88.69 349 ASN A C 1
ATOM 2935 O O . ASN A 1 349 ? -25.471 19.450 33.927 1.00 88.69 349 ASN A O 1
ATOM 2939 N N . ILE A 1 350 ? -26.968 20.550 32.647 1.00 89.38 350 ILE A N 1
ATOM 2940 C CA . ILE A 1 350 ? -26.690 19.815 31.393 1.00 89.38 350 ILE A CA 1
ATOM 2941 C C . ILE A 1 350 ? -25.190 19.702 31.115 1.00 89.38 350 ILE A C 1
ATOM 2943 O O . ILE A 1 350 ? -24.698 18.611 30.829 1.00 89.38 350 ILE A O 1
ATOM 2947 N N . SER A 1 351 ? -24.447 20.799 31.267 1.00 84.19 351 SER A N 1
ATOM 2948 C CA . SER A 1 351 ? -23.003 20.836 31.013 1.00 84.19 351 SER A CA 1
ATOM 2949 C C . SER A 1 351 ? -22.211 19.805 31.829 1.00 84.19 351 SER A C 1
ATOM 2951 O O . SER A 1 351 ? -21.214 19.279 31.341 1.00 84.19 351 SER A O 1
ATOM 2953 N N . ASN A 1 352 ? -22.679 19.454 33.031 1.00 86.75 352 ASN A N 1
ATOM 2954 C CA . ASN A 1 352 ? -22.018 18.514 33.938 1.00 86.75 352 ASN A CA 1
ATOM 2955 C C . ASN A 1 352 ? -22.448 17.050 33.738 1.00 86.75 352 ASN A C 1
ATOM 2957 O O . ASN A 1 352 ? -21.870 16.164 34.372 1.00 86.75 352 ASN A O 1
ATOM 2961 N N . LEU A 1 353 ? -23.460 16.784 32.904 1.00 89.50 353 LEU A N 1
ATOM 2962 C CA . LEU A 1 353 ? -23.950 15.429 32.653 1.00 89.50 353 LEU A CA 1
ATOM 2963 C C . LEU A 1 353 ? -22.962 14.651 31.782 1.00 89.50 353 LEU A C 1
ATOM 2965 O O . LEU A 1 353 ? -22.535 15.130 30.726 1.00 89.50 353 LEU A O 1
ATOM 2969 N N . LYS A 1 354 ? -22.639 13.431 32.212 1.00 89.62 354 LYS A N 1
ATOM 2970 C CA . LYS A 1 354 ? -21.841 12.463 31.446 1.00 89.62 354 LYS A CA 1
ATOM 2971 C C . LYS A 1 354 ? -22.748 11.528 30.646 1.00 89.62 354 LYS A C 1
ATOM 2973 O O . LYS A 1 354 ? -23.951 11.464 30.891 1.00 89.62 354 LYS A O 1
ATOM 2978 N N . GLU A 1 355 ? -22.165 10.717 29.757 1.00 89.56 355 GLU A N 1
ATOM 2979 C CA . GLU A 1 355 ? -22.909 9.711 28.979 1.00 89.56 355 GLU A CA 1
ATOM 2980 C C . GLU A 1 355 ? -23.814 8.833 29.863 1.00 89.56 355 GLU A C 1
ATOM 2982 O O . GLU A 1 355 ? -24.987 8.625 29.550 1.00 89.56 355 GLU A O 1
ATOM 2987 N N . SER A 1 356 ? -23.290 8.339 30.991 1.00 88.75 356 SER A N 1
ATOM 2988 C CA . SER A 1 356 ? -24.047 7.500 31.928 1.00 88.75 356 SER A CA 1
ATOM 2989 C C . SER A 1 356 ? -25.251 8.218 32.535 1.00 88.75 356 SER A C 1
ATOM 2991 O O . SER A 1 356 ? -26.270 7.583 32.804 1.00 88.75 356 SER A O 1
ATOM 2993 N N . ASP A 1 357 ? -25.136 9.527 32.749 1.00 90.81 357 ASP A N 1
ATOM 2994 C CA . ASP A 1 357 ? -26.178 10.343 33.362 1.00 90.81 357 ASP A CA 1
ATOM 2995 C C . ASP A 1 357 ? -27.290 10.609 32.346 1.00 90.81 357 ASP A C 1
ATOM 2997 O O . ASP A 1 357 ? -28.454 10.327 32.629 1.00 90.81 357 ASP A O 1
ATOM 3001 N N . CYS A 1 358 ? -26.926 11.036 31.130 1.00 91.00 358 CYS A N 1
ATOM 3002 C CA . CYS A 1 358 ? -27.868 11.215 30.022 1.00 91.00 358 CYS A CA 1
ATOM 3003 C C . CYS A 1 358 ? -28.626 9.920 29.721 1.00 91.00 358 CYS A C 1
ATOM 3005 O O . CYS A 1 358 ? -29.847 9.936 29.595 1.00 91.00 358 CYS A O 1
ATOM 3007 N N . ARG A 1 359 ? -27.932 8.775 29.694 1.00 91.75 359 ARG A N 1
ATOM 3008 C CA . ARG A 1 359 ? -28.562 7.463 29.491 1.00 91.75 359 ARG A CA 1
ATOM 3009 C C . ARG A 1 359 ? -29.644 7.177 30.533 1.00 91.75 359 ARG A C 1
ATOM 3011 O O . ARG A 1 359 ? -30.755 6.828 30.148 1.00 91.75 359 ARG A O 1
ATOM 3018 N N . LYS A 1 360 ? -29.350 7.371 31.825 1.00 89.75 360 LYS A N 1
ATOM 3019 C CA . LYS A 1 360 ? -30.334 7.176 32.907 1.00 89.75 360 LYS A CA 1
ATOM 3020 C C . LYS A 1 360 ? -31.538 8.109 32.758 1.00 89.75 360 LYS A C 1
ATOM 3022 O O . LYS A 1 360 ? -32.673 7.676 32.939 1.00 89.75 360 LYS A O 1
ATOM 3027 N N . ILE A 1 361 ? -31.303 9.375 32.403 1.00 91.31 361 ILE A N 1
ATOM 3028 C CA . ILE A 1 361 ? -32.374 10.355 32.171 1.00 91.31 361 ILE A CA 1
ATOM 3029 C C . ILE A 1 361 ? -33.264 9.899 31.009 1.00 91.31 361 ILE A C 1
ATOM 3031 O O . ILE A 1 361 ? -34.483 9.828 31.166 1.00 91.31 361 ILE A O 1
ATOM 3035 N N . PHE A 1 362 ? -32.670 9.529 29.875 1.00 92.44 362 PHE A N 1
ATOM 3036 C CA . PHE A 1 362 ? -33.405 9.141 28.668 1.00 92.44 362 PHE A CA 1
ATOM 3037 C C . PHE A 1 362 ? -34.191 7.838 28.869 1.00 92.44 362 PHE A C 1
ATOM 3039 O O . PHE A 1 362 ? -35.325 7.731 28.413 1.00 92.44 362 PHE A O 1
ATOM 3046 N N . GLU A 1 363 ? -33.644 6.875 29.620 1.00 89.25 363 GLU A N 1
ATOM 3047 C CA . GLU A 1 363 ? -34.337 5.627 29.983 1.00 89.25 363 GLU A CA 1
ATOM 3048 C C . GLU A 1 363 ? -35.514 5.859 30.939 1.00 89.25 363 GLU A C 1
ATOM 3050 O O . GLU A 1 363 ? -36.483 5.101 30.907 1.00 89.25 363 GLU A O 1
ATOM 3055 N N . SER A 1 364 ? -35.479 6.926 31.744 1.00 87.31 364 SER A N 1
ATOM 3056 C CA . SER A 1 364 ? -36.599 7.295 32.619 1.00 87.31 364 SER A CA 1
ATOM 3057 C C . SER A 1 364 ? -37.756 7.985 31.885 1.00 87.31 364 SER A C 1
ATOM 3059 O O . SER A 1 364 ? -38.884 7.974 32.379 1.00 87.31 364 SER A O 1
ATOM 3061 N N . GLN A 1 365 ? -37.498 8.583 30.715 1.00 87.94 365 GLN A N 1
ATOM 3062 C CA . GLN A 1 365 ? -38.486 9.344 29.936 1.00 87.94 365 GLN A CA 1
ATOM 3063 C C . GLN A 1 365 ? -38.375 9.076 28.419 1.00 87.94 365 GLN A C 1
ATOM 3065 O O . GLN A 1 365 ? -38.278 10.024 27.638 1.00 87.94 365 GLN A O 1
ATOM 3070 N N . PRO A 1 366 ? -38.427 7.808 27.961 1.00 85.25 366 PRO A N 1
ATOM 3071 C CA . PRO A 1 366 ? -38.115 7.446 26.576 1.00 85.25 366 PRO A CA 1
ATOM 3072 C C . PRO A 1 366 ? -39.103 8.012 25.548 1.00 85.25 366 PRO A C 1
ATOM 3074 O O . PRO A 1 366 ? -38.747 8.142 24.380 1.00 85.25 366 PRO A O 1
ATOM 3077 N N . GLU A 1 367 ? -40.323 8.353 25.964 1.00 88.25 367 GLU A N 1
ATOM 3078 C CA . GLU A 1 367 ? -41.364 8.918 25.095 1.00 88.25 367 GLU A CA 1
ATOM 3079 C C . GLU A 1 367 ? -41.186 10.424 24.837 1.00 88.25 367 GLU A C 1
ATOM 3081 O O . GLU A 1 367 ? -41.753 10.962 23.889 1.00 88.25 367 GLU A O 1
ATOM 3086 N N . ASN A 1 368 ? -40.394 11.131 25.651 1.00 90.50 368 ASN A N 1
ATOM 3087 C CA . ASN A 1 368 ? -40.227 12.579 25.532 1.00 90.50 368 ASN A CA 1
ATOM 3088 C C . ASN A 1 368 ? -39.061 12.931 24.593 1.00 90.50 368 ASN A C 1
ATOM 3090 O O . ASN A 1 368 ? -38.007 13.388 25.033 1.00 90.50 368 ASN A O 1
ATOM 3094 N N . LYS A 1 369 ? -39.244 12.677 23.292 1.00 89.94 369 LYS A N 1
ATOM 3095 C CA . LYS A 1 369 ? -38.189 12.817 22.271 1.00 89.94 369 LYS A CA 1
ATOM 3096 C C . LYS A 1 369 ? -37.624 14.231 22.180 1.00 89.94 369 LYS A C 1
ATOM 3098 O O . LYS A 1 369 ? -36.409 14.383 22.192 1.00 89.94 369 LYS A O 1
ATOM 3103 N N . THR A 1 370 ? -38.491 15.242 22.207 1.00 89.81 370 THR A N 1
ATOM 3104 C CA . THR A 1 370 ? -38.101 16.661 22.181 1.00 89.81 370 THR A CA 1
ATOM 3105 C C . THR A 1 370 ? -37.205 17.029 23.363 1.00 89.81 370 THR A C 1
ATOM 3107 O O . THR A 1 370 ? -36.196 17.696 23.196 1.00 89.81 370 THR A O 1
ATOM 3110 N N . TYR A 1 371 ? -37.509 16.532 24.564 1.00 90.50 371 TYR A N 1
ATOM 3111 C CA . TYR A 1 371 ? -36.669 16.784 25.738 1.00 90.50 371 TYR A CA 1
ATOM 3112 C C . TYR A 1 371 ? -35.281 16.137 25.632 1.00 90.50 371 TYR A C 1
ATOM 3114 O O . TYR A 1 371 ? -34.283 16.716 26.056 1.00 90.50 371 TYR A O 1
ATOM 3122 N N . ILE A 1 372 ? -35.214 14.928 25.069 1.00 93.06 372 ILE A N 1
ATOM 3123 C CA . ILE A 1 372 ? -33.951 14.216 24.837 1.00 93.06 372 ILE A CA 1
ATOM 3124 C C . ILE A 1 372 ? -33.110 14.955 23.791 1.00 93.06 372 ILE A C 1
ATOM 3126 O O . ILE A 1 372 ? -31.910 15.131 23.991 1.00 93.06 372 ILE A O 1
ATOM 3130 N N . GLU A 1 373 ? -33.743 15.394 22.704 1.00 92.56 373 GLU A N 1
ATOM 3131 C CA . GLU A 1 373 ? -33.130 16.194 21.645 1.00 92.56 373 GLU A CA 1
ATOM 3132 C C . GLU A 1 373 ? -32.528 17.487 22.205 1.00 92.56 373 GLU A C 1
ATOM 3134 O O . GLU A 1 373 ? -31.329 17.692 22.056 1.00 92.56 373 GLU A O 1
ATOM 3139 N N . GLU A 1 374 ? -33.296 18.287 22.952 1.00 90.62 374 GLU A N 1
ATOM 3140 C CA . GLU A 1 374 ? -32.817 19.542 23.557 1.00 90.62 374 GLU A CA 1
ATOM 3141 C C . GLU A 1 374 ? -31.586 19.336 24.460 1.00 90.62 374 GLU A C 1
ATOM 3143 O O . GLU A 1 374 ? -30.651 20.139 24.447 1.00 90.62 374 GLU A O 1
ATOM 3148 N N . ILE A 1 375 ? -31.551 18.245 25.240 1.00 91.50 375 ILE A N 1
ATOM 3149 C CA . ILE A 1 375 ? -30.380 17.906 26.066 1.00 91.50 375 ILE A CA 1
ATOM 3150 C C . ILE A 1 375 ? -29.180 17.564 25.181 1.00 91.50 375 ILE A C 1
ATOM 3152 O O . ILE A 1 375 ? -28.066 18.004 25.466 1.00 91.50 375 ILE A O 1
ATOM 3156 N N . LEU A 1 376 ? -29.385 16.756 24.138 1.00 91.50 376 LEU A N 1
ATOM 3157 C CA . LEU A 1 376 ? -28.322 16.374 23.213 1.00 91.50 376 LEU A CA 1
ATOM 3158 C C . LEU A 1 376 ? -27.773 17.594 22.465 1.00 91.50 376 LEU A C 1
ATOM 3160 O O . LEU A 1 376 ? -26.555 17.707 22.347 1.00 91.50 376 LEU A O 1
ATOM 3164 N N . GLU A 1 377 ? -28.630 18.519 22.032 1.00 89.81 377 GLU A N 1
ATOM 3165 C CA . GLU A 1 377 ? -28.230 19.759 21.364 1.00 89.81 377 GLU A CA 1
ATOM 3166 C C . GLU A 1 377 ? -27.383 20.665 22.266 1.00 89.81 377 GLU A C 1
ATOM 3168 O O . GLU A 1 377 ? -26.303 21.109 21.872 1.00 89.81 377 GLU A O 1
ATOM 3173 N N . GLU A 1 378 ? -27.819 20.890 23.506 1.00 87.88 378 GLU A N 1
ATOM 3174 C CA . GLU A 1 378 ? -27.085 21.712 24.477 1.00 87.88 378 GLU A CA 1
ATOM 3175 C C . GLU A 1 378 ? -25.769 21.041 24.928 1.00 87.88 378 GLU A C 1
ATOM 3177 O O . GLU A 1 378 ? -24.793 21.702 25.297 1.00 87.88 378 GLU A O 1
ATOM 3182 N N . LYS A 1 379 ? -25.675 19.707 24.852 1.00 88.56 379 LYS A N 1
ATOM 3183 C CA . LYS A 1 379 ? -24.399 19.003 25.049 1.00 88.56 379 LYS A CA 1
ATOM 3184 C C . LYS A 1 379 ? -23.412 19.249 23.906 1.00 88.56 379 LYS A C 1
ATOM 3186 O O . LYS A 1 379 ? -22.217 19.277 24.180 1.00 88.56 379 LYS A O 1
ATOM 3191 N N . ILE A 1 380 ? -23.855 19.487 22.668 1.00 85.94 380 ILE A N 1
ATOM 3192 C CA . ILE A 1 380 ? -22.939 19.818 21.556 1.00 85.94 380 ILE A CA 1
ATOM 3193 C C . ILE A 1 380 ? -22.213 21.139 21.830 1.00 85.94 380 ILE A C 1
ATOM 3195 O O . ILE A 1 380 ? -21.025 21.255 21.544 1.00 85.94 380 ILE A O 1
ATOM 3199 N N . THR A 1 381 ? -22.908 22.135 22.389 1.00 80.56 381 THR A N 1
ATOM 3200 C CA . THR A 1 381 ? -22.343 23.476 22.628 1.00 80.56 381 THR A CA 1
ATOM 3201 C C . THR A 1 381 ? -21.366 23.515 23.805 1.00 80.56 381 THR A C 1
ATOM 3203 O O . THR A 1 381 ? -20.566 24.446 23.909 1.00 80.56 381 THR A O 1
ATOM 3206 N N . THR A 1 382 ? -21.421 22.517 24.692 1.00 76.81 382 THR A N 1
ATOM 3207 C CA . THR A 1 382 ? -20.658 22.478 25.949 1.00 76.81 382 THR A CA 1
ATOM 3208 C C . THR A 1 382 ? -19.576 21.397 25.998 1.00 76.81 382 THR A C 1
ATOM 3210 O O . THR A 1 382 ? -18.671 21.497 26.827 1.00 76.81 382 THR A O 1
ATOM 3213 N N . GLU A 1 383 ? -19.633 20.387 25.128 1.00 71.81 383 GLU A N 1
ATOM 3214 C CA . GLU A 1 383 ? -18.674 19.279 25.065 1.00 71.81 383 GLU A CA 1
ATOM 3215 C C . GLU A 1 383 ? -17.556 19.547 24.038 1.00 71.81 383 GLU A C 1
ATOM 3217 O O . GLU A 1 383 ? -17.756 20.228 23.033 1.00 71.81 383 GLU A O 1
ATOM 3222 N N . ASN A 1 384 ? -16.356 19.002 24.266 1.00 64.94 384 ASN A N 1
ATOM 3223 C CA . ASN A 1 384 ? -15.255 19.135 23.306 1.00 64.94 384 ASN A CA 1
ATOM 3224 C C . ASN A 1 384 ? -15.493 18.280 22.050 1.00 64.94 384 ASN A C 1
ATOM 3226 O O . ASN A 1 384 ? -15.988 17.153 22.115 1.00 64.94 384 ASN A O 1
ATOM 3230 N N . THR A 1 385 ? -15.026 18.776 20.904 1.00 60.88 385 THR A N 1
ATOM 3231 C CA . THR A 1 385 ? -15.334 18.229 19.573 1.00 60.88 385 THR A CA 1
ATOM 3232 C C . THR A 1 385 ? -14.840 16.801 19.317 1.00 60.88 385 THR A C 1
ATOM 3234 O O . THR A 1 385 ? -15.367 16.100 18.452 1.00 60.88 385 THR A O 1
ATOM 3237 N N . SER A 1 386 ? -13.877 16.308 20.101 1.00 58.34 386 SER A N 1
ATOM 3238 C CA . SER A 1 386 ? -13.359 14.940 19.992 1.00 58.34 386 SER A CA 1
ATOM 3239 C C . SER A 1 386 ? -14.254 13.854 20.610 1.00 58.34 386 SER A C 1
ATOM 3241 O O . SER A 1 386 ? -13.915 12.679 20.464 1.00 58.34 386 SER A O 1
ATOM 3243 N N . ASP A 1 387 ? -15.364 14.202 21.278 1.00 68.25 387 ASP A N 1
ATOM 3244 C CA . ASP A 1 387 ? -16.152 13.259 22.097 1.00 68.25 387 ASP A CA 1
ATOM 3245 C C . ASP A 1 387 ? -17.617 13.062 21.645 1.00 68.25 387 ASP A C 1
ATOM 3247 O O . ASP A 1 387 ? -18.408 12.412 22.315 1.00 68.25 387 ASP A O 1
ATOM 3251 N N . PHE A 1 388 ? -18.025 13.549 20.470 1.00 86.56 388 PHE A N 1
ATOM 3252 C CA . PHE A 1 388 ? -19.432 13.446 20.024 1.00 86.56 388 PHE A CA 1
ATOM 3253 C C . PHE A 1 388 ? -19.905 12.025 19.649 1.00 86.56 388 PHE A C 1
ATOM 3255 O O . PHE A 1 388 ? -21.064 11.812 19.287 1.00 86.56 388 PHE A O 1
ATOM 3262 N N . ASP A 1 389 ? -19.029 11.024 19.731 1.00 85.62 389 ASP A N 1
ATOM 3263 C CA . ASP A 1 389 ? -19.316 9.631 19.375 1.00 85.62 389 ASP A CA 1
ATOM 3264 C C . ASP A 1 389 ? -20.466 9.043 20.222 1.00 85.62 389 ASP A C 1
ATOM 3266 O O . ASP A 1 389 ? -21.376 8.391 19.682 1.00 85.62 389 ASP A O 1
ATOM 3270 N N . TRP A 1 390 ? -20.461 9.328 21.529 1.00 89.31 390 TRP A N 1
ATOM 3271 C CA . TRP A 1 390 ? -21.481 8.864 22.470 1.00 89.31 390 TRP A CA 1
ATOM 3272 C C . TRP A 1 390 ? -22.809 9.612 22.308 1.00 89.31 390 TRP A C 1
ATOM 3274 O O . TRP A 1 390 ? -23.862 8.979 22.405 1.00 89.31 390 TRP A O 1
ATOM 3284 N N . LEU A 1 391 ? -22.784 10.906 21.958 1.00 91.56 391 LEU A N 1
ATOM 3285 C CA . LEU A 1 391 ? -23.997 11.686 21.672 1.00 91.56 391 LEU A CA 1
ATOM 3286 C C . LEU A 1 391 ? -24.782 11.072 20.512 1.00 91.56 391 LEU A C 1
ATOM 3288 O O . LEU A 1 391 ? -25.966 10.789 20.662 1.00 91.56 391 LEU A O 1
ATOM 3292 N N . TYR A 1 392 ? -24.113 10.746 19.401 1.00 91.69 392 TYR A N 1
ATOM 3293 C CA . TYR A 1 392 ? -24.758 10.060 18.273 1.00 91.69 392 TYR A CA 1
ATOM 3294 C C . TYR A 1 392 ? -25.249 8.657 18.628 1.00 91.69 392 TYR A C 1
ATOM 3296 O O . TYR A 1 392 ? -26.224 8.175 18.054 1.00 91.69 392 TYR A O 1
ATOM 3304 N N . SER A 1 393 ? -24.579 7.974 19.557 1.00 91.12 393 SER A N 1
ATOM 3305 C CA . SER A 1 393 ? -25.008 6.648 20.013 1.00 91.12 393 SER A CA 1
ATOM 3306 C C . SER A 1 393 ? -26.296 6.731 20.838 1.00 91.12 393 SER A C 1
ATOM 3308 O O . SER A 1 393 ? -27.170 5.874 20.697 1.00 91.12 393 SER A O 1
ATOM 3310 N N . LEU A 1 394 ? -26.449 7.777 21.658 1.00 92.75 394 LEU A N 1
ATOM 3311 C CA . LEU A 1 394 ? -27.695 8.058 22.371 1.00 92.75 394 LEU A CA 1
ATOM 3312 C C . LEU A 1 394 ? -28.786 8.571 21.424 1.00 92.75 394 LEU A C 1
ATOM 3314 O O . LEU A 1 394 ? -29.902 8.062 21.492 1.00 92.75 394 LEU A O 1
ATOM 3318 N N . ALA A 1 395 ? -28.463 9.489 20.510 1.00 92.81 395 ALA A N 1
ATOM 3319 C CA . ALA A 1 395 ? -29.395 10.010 19.511 1.00 92.81 395 ALA A CA 1
ATOM 3320 C C . ALA A 1 395 ? -30.021 8.873 18.689 1.00 92.81 395 ALA A C 1
ATOM 3322 O O . ALA A 1 395 ? -31.237 8.746 18.645 1.00 92.81 395 ALA A O 1
ATOM 3323 N N . ASN A 1 396 ? -29.204 7.960 18.147 1.00 90.75 396 ASN A N 1
ATOM 3324 C CA . ASN A 1 396 ? -29.696 6.798 17.395 1.00 90.75 396 ASN A CA 1
ATOM 3325 C C . ASN A 1 396 ? -30.560 5.837 18.232 1.00 90.75 396 ASN A C 1
ATOM 3327 O O . ASN A 1 396 ? -31.417 5.149 17.683 1.00 90.75 396 ASN A O 1
ATOM 3331 N N . LYS A 1 397 ? -30.310 5.728 19.546 1.00 93.19 397 LYS A N 1
ATOM 3332 C CA . LYS A 1 397 ? -31.069 4.831 20.432 1.00 93.19 397 LYS A CA 1
ATOM 3333 C C . LYS A 1 397 ? -32.409 5.442 20.847 1.00 93.19 397 LYS A C 1
ATOM 3335 O O . LYS A 1 397 ? -33.383 4.707 20.993 1.00 93.19 397 LYS A O 1
ATOM 3340 N N . PHE A 1 398 ? -32.435 6.746 21.116 1.00 93.12 398 PHE A N 1
ATOM 3341 C CA . PHE A 1 398 ? -33.549 7.385 21.812 1.00 93.12 398 PHE A CA 1
ATOM 3342 C C . PHE A 1 398 ? -34.353 8.364 20.966 1.00 93.12 398 PHE A C 1
ATOM 3344 O O . PHE A 1 398 ? -35.508 8.576 21.322 1.00 93.12 398 PHE A O 1
ATOM 3351 N N . LEU A 1 399 ? -33.823 8.926 19.881 1.00 93.88 399 LEU A N 1
ATOM 3352 C CA . LEU A 1 399 ? -34.580 9.806 18.987 1.00 93.88 399 LEU A CA 1
ATOM 3353 C C . LEU A 1 399 ? -35.287 8.998 17.897 1.00 93.88 399 LEU A C 1
ATOM 3355 O O . LEU A 1 399 ? -34.835 7.921 17.503 1.00 93.88 399 LEU A O 1
ATOM 3359 N N . ASP A 1 400 ? -36.422 9.511 17.427 1.00 91.69 400 ASP A N 1
ATOM 3360 C CA . ASP A 1 400 ? -36.993 9.051 16.166 1.00 91.69 400 ASP A CA 1
ATOM 3361 C C . ASP A 1 400 ? -36.300 9.743 14.983 1.00 91.69 400 ASP A C 1
ATOM 3363 O O . ASP A 1 400 ? -35.382 10.543 15.156 1.00 91.69 400 ASP A O 1
ATOM 3367 N N . LYS A 1 401 ? -36.727 9.420 13.760 1.00 90.38 401 LYS A N 1
ATOM 3368 C CA . LYS A 1 401 ? -36.101 9.972 12.559 1.00 90.38 401 LYS A CA 1
ATOM 3369 C C . LYS A 1 401 ? -36.188 11.503 12.491 1.00 90.38 401 LYS A C 1
ATOM 3371 O O . LYS A 1 401 ? -35.211 12.121 12.096 1.00 90.38 401 LYS A O 1
ATOM 3376 N N . SER A 1 402 ? -37.326 12.096 12.860 1.00 92.50 402 SER A N 1
ATOM 3377 C CA . SER A 1 402 ? -37.514 13.546 12.745 1.00 92.50 402 SER A CA 1
ATOM 3378 C C . SER A 1 402 ? -36.576 14.277 13.699 1.00 92.50 402 SER A C 1
ATOM 3380 O O . SER A 1 402 ? -35.798 15.112 13.257 1.00 92.50 402 SER A O 1
ATOM 3382 N N . ASN A 1 403 ? -36.583 13.895 14.980 1.00 92.00 403 ASN A N 1
ATOM 3383 C CA . ASN A 1 403 ? -35.728 14.535 15.984 1.00 92.00 403 ASN A CA 1
ATOM 3384 C C . ASN A 1 403 ? -34.237 14.251 15.739 1.00 92.00 403 ASN A C 1
ATOM 3386 O O . ASN A 1 403 ? -33.382 15.060 16.084 1.00 92.00 403 ASN A O 1
ATOM 3390 N N . PHE A 1 404 ? -33.897 13.095 15.156 1.00 93.88 404 PHE A N 1
ATOM 3391 C CA . PHE A 1 404 ? -32.517 12.807 14.770 1.00 93.88 404 PHE A CA 1
ATOM 3392 C C . PHE A 1 404 ? -32.040 13.716 13.630 1.00 93.88 404 PHE A C 1
ATOM 3394 O O . PHE A 1 404 ? -30.914 14.205 13.689 1.00 93.88 404 PHE A O 1
ATOM 3401 N N . ASP A 1 405 ? -32.871 13.928 12.605 1.00 92.00 405 ASP A N 1
ATOM 3402 C CA . ASP A 1 405 ? -32.533 14.779 11.458 1.00 92.00 405 ASP A CA 1
ATOM 3403 C C . ASP A 1 405 ? -32.343 16.249 11.902 1.00 92.00 405 ASP A C 1
ATOM 3405 O O . ASP A 1 405 ? -31.409 16.918 11.444 1.00 92.00 405 ASP A O 1
ATOM 3409 N N . ASP A 1 406 ? -33.166 16.726 12.843 1.00 91.88 406 ASP A N 1
ATOM 3410 C CA . ASP A 1 406 ? -33.040 18.056 13.458 1.00 91.88 406 ASP A CA 1
ATOM 3411 C C . ASP A 1 406 ? -31.737 18.172 14.282 1.00 91.88 406 ASP A C 1
ATOM 3413 O O . ASP A 1 406 ? -30.925 19.075 14.041 1.00 91.88 406 ASP A O 1
ATOM 3417 N N . PHE A 1 407 ? -31.448 17.184 15.140 1.00 93.69 407 PHE A N 1
ATOM 3418 C CA . PHE A 1 407 ? -30.187 17.093 15.889 1.00 93.69 407 PHE A CA 1
ATOM 3419 C C . PHE A 1 407 ? -28.948 17.073 14.972 1.00 93.69 407 PHE A C 1
ATOM 3421 O O . PHE A 1 407 ? -28.004 17.833 15.188 1.00 93.69 407 PHE A O 1
ATOM 3428 N N . ASP A 1 408 ? -28.921 16.225 13.937 1.00 93.44 408 ASP A N 1
ATOM 3429 C CA . ASP A 1 408 ? -27.788 16.111 13.002 1.00 93.44 408 ASP A CA 1
ATOM 3430 C C . ASP A 1 408 ? -27.564 17.426 12.233 1.00 93.44 408 ASP A C 1
ATOM 3432 O O . ASP A 1 408 ? -26.424 17.879 12.069 1.00 93.44 408 ASP A O 1
ATOM 3436 N N . SER A 1 409 ? -28.656 18.101 11.853 1.00 92.06 409 SER A N 1
ATOM 3437 C CA . SER A 1 409 ? -28.622 19.445 11.262 1.00 92.06 409 SER A CA 1
ATOM 3438 C C . SER A 1 409 ? -27.973 20.445 12.208 1.00 92.06 409 SER A C 1
ATOM 3440 O O . SER A 1 409 ? -27.022 21.131 11.814 1.00 92.06 409 SER A O 1
ATOM 3442 N N . LYS A 1 410 ? -28.388 20.458 13.478 1.00 89.94 410 LYS A N 1
ATOM 3443 C CA . LYS A 1 410 ? -27.812 21.336 14.496 1.00 89.94 410 LYS A CA 1
ATOM 3444 C C . LYS A 1 410 ? -26.322 21.085 14.717 1.00 89.94 410 LYS A C 1
ATOM 3446 O O . LYS A 1 410 ? -25.549 22.046 14.800 1.00 89.94 410 LYS A O 1
ATOM 3451 N N . VAL A 1 411 ? -25.896 19.818 14.768 1.00 90.12 411 VAL A N 1
ATOM 3452 C CA . VAL A 1 411 ? -24.470 19.456 14.859 1.00 90.12 411 VAL A CA 1
ATOM 3453 C C . VAL A 1 411 ? -23.716 20.042 13.666 1.00 90.12 411 VAL A C 1
ATOM 3455 O O . VAL A 1 411 ? -22.697 20.704 13.862 1.00 90.12 411 VAL A O 1
ATOM 3458 N N . SER A 1 412 ? -24.222 19.844 12.443 1.00 89.69 412 SER A N 1
ATOM 3459 C CA . SER A 1 412 ? -23.558 20.281 11.206 1.00 89.69 412 SER A CA 1
ATOM 3460 C C . SER A 1 412 ? -23.350 21.800 11.108 1.00 89.69 412 SER A C 1
ATOM 3462 O O . SER A 1 412 ? -22.369 22.246 10.505 1.00 89.69 412 SER A O 1
ATOM 3464 N N . GLU A 1 413 ? -24.243 22.584 11.722 1.00 89.12 413 GLU A N 1
ATOM 3465 C CA . GLU A 1 413 ? -24.166 24.048 11.796 1.00 89.12 413 GLU A CA 1
ATOM 3466 C C . GLU A 1 413 ? -23.239 24.546 12.912 1.00 89.12 413 GLU A C 1
ATOM 3468 O O . GLU A 1 413 ? -22.682 25.640 12.809 1.00 89.12 413 GLU A O 1
ATOM 3473 N N . THR A 1 414 ? -23.088 23.764 13.983 1.00 87.81 414 THR A N 1
ATOM 3474 C CA . THR A 1 414 ? -22.403 24.195 15.210 1.00 87.81 414 THR A CA 1
ATOM 3475 C C . THR A 1 414 ? -20.901 23.910 15.178 1.00 87.81 414 THR A C 1
ATOM 3477 O O . THR A 1 414 ? -20.124 24.697 15.718 1.00 87.81 414 THR A O 1
ATOM 3480 N N . ILE A 1 415 ? -20.479 22.803 14.559 1.00 87.25 415 ILE A N 1
ATOM 3481 C CA . ILE A 1 415 ? -19.086 22.322 14.613 1.00 87.25 415 ILE A CA 1
ATOM 3482 C C . ILE A 1 415 ? -18.342 22.565 13.298 1.00 87.25 415 ILE A C 1
ATOM 3484 O O . ILE A 1 415 ? -18.945 22.803 12.246 1.00 87.25 415 ILE A O 1
ATOM 3488 N N . GLU A 1 416 ? -17.008 22.483 13.321 1.00 86.44 416 GLU A N 1
ATOM 3489 C CA . GLU A 1 416 ? -16.241 22.650 12.092 1.00 86.44 416 GLU A CA 1
ATOM 3490 C C . GLU A 1 416 ? -16.468 21.477 11.129 1.00 86.44 416 GLU A C 1
ATOM 3492 O O . GLU A 1 416 ? -16.509 20.301 11.491 1.00 86.44 416 GLU A O 1
ATOM 3497 N N . GLN A 1 417 ? -16.557 21.792 9.840 1.00 84.75 417 GLN A N 1
ATOM 3498 C CA . GLN A 1 417 ? -16.878 20.802 8.817 1.00 84.75 417 GLN A CA 1
ATOM 3499 C C . GLN A 1 417 ? -15.896 19.604 8.719 1.00 84.75 417 GLN A C 1
ATOM 3501 O O . GLN A 1 417 ? -16.354 18.500 8.416 1.00 84.75 417 GLN A O 1
ATOM 3506 N N . PRO A 1 418 ? -14.574 19.737 8.973 1.00 87.56 418 PRO A N 1
ATOM 3507 C CA . PRO A 1 418 ? -13.681 18.579 9.076 1.00 87.56 418 PRO A CA 1
ATOM 3508 C C . PRO A 1 418 ? -14.036 17.626 10.226 1.00 87.56 418 PRO A C 1
ATOM 3510 O O . PRO A 1 418 ? -13.890 16.414 10.073 1.00 87.56 418 PRO A O 1
ATOM 3513 N N . GLU A 1 419 ? -14.521 18.146 11.354 1.00 87.12 419 GLU A N 1
ATOM 3514 C CA . GLU A 1 419 ? -14.931 17.346 12.514 1.00 87.12 419 GLU A CA 1
ATOM 3515 C C . GLU A 1 419 ? -16.256 16.635 12.233 1.00 87.12 419 GLU A C 1
ATOM 3517 O O . GLU A 1 419 ? -16.376 15.426 12.451 1.00 87.12 419 GLU A O 1
ATOM 3522 N N . TYR A 1 420 ? -17.209 17.347 11.624 1.00 90.56 420 TYR A N 1
ATOM 3523 C CA . TYR A 1 420 ? -18.456 16.758 11.136 1.00 90.56 420 TYR A CA 1
ATOM 3524 C C . TYR A 1 420 ? -18.197 15.623 10.136 1.00 90.56 420 TYR A C 1
ATOM 3526 O O . TYR A 1 420 ? -18.771 14.537 10.240 1.00 90.56 420 TYR A O 1
ATOM 3534 N N . PHE A 1 421 ? -17.246 15.817 9.216 1.00 91.25 421 PHE A N 1
ATOM 3535 C CA . PHE A 1 421 ? -16.847 14.787 8.259 1.00 91.25 421 PHE A CA 1
ATOM 3536 C C . PHE A 1 421 ? -16.334 13.504 8.934 1.00 91.25 421 PHE A C 1
ATOM 3538 O O . PHE A 1 421 ? -16.572 12.414 8.413 1.00 91.25 421 PHE A O 1
ATOM 3545 N N . ILE A 1 422 ? -15.674 13.582 10.098 1.00 90.19 422 ILE A N 1
ATOM 3546 C CA . ILE A 1 422 ? -15.224 12.391 10.842 1.00 90.19 422 ILE A CA 1
ATOM 3547 C C . ILE A 1 422 ? -16.424 11.578 11.345 1.00 90.19 422 ILE A C 1
ATOM 3549 O O . ILE A 1 422 ? -16.418 10.348 11.238 1.00 90.19 422 ILE A O 1
ATOM 3553 N N . LEU A 1 423 ? -17.457 12.246 11.864 1.00 89.69 423 LEU A N 1
ATOM 3554 C CA . LEU A 1 423 ? -18.693 11.601 12.319 1.00 89.69 423 LEU A CA 1
ATOM 3555 C C . LEU A 1 423 ? -19.465 10.996 11.143 1.00 89.69 423 LEU A C 1
ATOM 3557 O O . LEU A 1 423 ? -19.903 9.844 11.218 1.00 89.69 423 LEU A O 1
ATOM 3561 N N . TRP A 1 424 ? -19.561 11.735 10.037 1.00 92.81 424 TRP A N 1
ATOM 3562 C CA . TRP A 1 424 ? -20.214 11.273 8.814 1.00 92.81 424 TRP A CA 1
ATOM 3563 C C . TRP A 1 424 ? -19.496 10.050 8.242 1.00 92.81 424 TRP A C 1
ATOM 3565 O O . TRP A 1 424 ? -20.122 9.021 8.007 1.00 92.81 424 TRP A O 1
ATOM 3575 N N . LYS A 1 425 ? -18.159 10.080 8.145 1.00 91.62 425 LYS A N 1
ATOM 3576 C CA . LYS A 1 425 ? -17.318 8.969 7.655 1.00 91.62 425 LYS A CA 1
ATOM 3577 C C . LYS A 1 425 ? -17.450 7.682 8.484 1.00 91.62 425 LYS A C 1
ATOM 3579 O O . LYS A 1 425 ? -17.196 6.597 7.960 1.00 91.62 425 LYS A O 1
ATOM 3584 N N . LYS A 1 426 ? -17.820 7.786 9.765 1.00 89.88 426 LYS A N 1
ATOM 3585 C CA . LYS A 1 426 ? -18.124 6.645 10.653 1.00 89.88 426 LYS A CA 1
ATOM 3586 C C . LYS A 1 426 ? -19.559 6.110 10.495 1.00 89.88 426 LYS A C 1
ATOM 3588 O O . LYS A 1 426 ? -19.920 5.164 11.186 1.00 89.88 426 LYS A O 1
ATOM 3593 N N . GLY A 1 427 ? -20.380 6.731 9.649 1.00 89.62 427 GLY A N 1
ATOM 3594 C CA . GLY A 1 427 ? -21.779 6.362 9.418 1.00 89.62 427 GLY A CA 1
ATOM 3595 C C . GLY A 1 427 ? -22.753 6.912 10.462 1.00 89.62 427 GLY A C 1
ATOM 3596 O O . GLY A 1 427 ? -23.914 6.501 10.477 1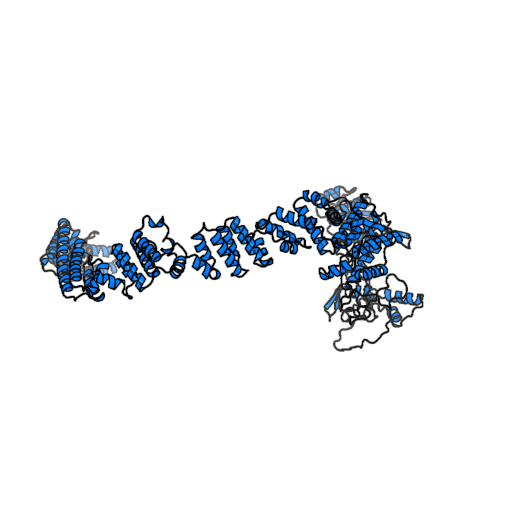.00 89.62 427 GLY A O 1
ATOM 3597 N N . LYS A 1 428 ? -22.295 7.811 11.345 1.00 89.75 428 LYS A N 1
ATOM 3598 C CA . LYS A 1 428 ? -23.099 8.372 12.442 1.00 89.75 428 LYS A CA 1
ATOM 3599 C C . LYS A 1 428 ? -23.945 9.548 11.968 1.00 89.75 428 LYS A C 1
ATOM 3601 O O . LYS A 1 428 ? -25.164 9.459 12.025 1.00 89.75 428 LYS A O 1
ATOM 3606 N N . ALA A 1 429 ? -23.284 10.593 11.478 1.00 91.56 429 ALA A N 1
ATOM 3607 C CA . ALA A 1 429 ? -23.920 11.729 10.817 1.00 91.56 429 ALA A CA 1
ATOM 3608 C C . ALA A 1 429 ? -24.426 11.337 9.423 1.00 91.56 429 ALA A C 1
ATOM 3610 O O . ALA A 1 429 ? -23.863 10.436 8.786 1.00 91.56 429 ALA A O 1
ATOM 3611 N N . LYS A 1 430 ? -25.490 11.996 8.963 1.00 90.38 430 LYS A N 1
ATOM 3612 C CA . LYS A 1 430 ? -26.243 11.646 7.752 1.00 90.38 430 LYS A CA 1
ATOM 3613 C C . LYS A 1 430 ? -26.266 12.759 6.709 1.00 90.38 430 LYS A C 1
ATOM 3615 O O . LYS A 1 430 ? -26.466 12.445 5.538 1.00 90.38 430 LYS A O 1
ATOM 3620 N N . ILE A 1 431 ? -25.994 14.015 7.067 1.00 91.31 431 ILE A N 1
ATOM 3621 C CA . ILE A 1 431 ? -25.925 15.108 6.083 1.00 91.31 431 ILE A CA 1
ATOM 3622 C C . ILE A 1 431 ? -24.664 14.966 5.232 1.00 91.31 431 ILE A C 1
ATOM 3624 O O . ILE A 1 431 ? -23.550 14.880 5.742 1.00 91.31 431 ILE A O 1
ATOM 3628 N N . PHE A 1 432 ? -24.829 14.966 3.910 1.00 91.25 432 PHE A N 1
ATOM 3629 C CA . PHE A 1 432 ? -23.732 14.774 2.966 1.00 91.25 432 PHE A CA 1
ATOM 3630 C C . PHE A 1 432 ? -22.780 15.990 2.911 1.00 91.25 432 PHE A C 1
ATOM 3632 O O . PHE A 1 432 ? -23.166 17.062 2.427 1.00 91.25 432 PHE A O 1
ATOM 3639 N N . PRO A 1 433 ? -21.505 15.854 3.331 1.00 92.06 433 PRO A N 1
ATOM 3640 C CA . PRO A 1 433 ? -20.575 16.973 3.470 1.00 92.06 433 PRO A CA 1
ATOM 3641 C C . PRO A 1 433 ? -19.920 17.333 2.126 1.00 92.06 433 PRO A C 1
ATOM 3643 O O . PRO A 1 433 ? -18.747 17.040 1.864 1.00 92.06 433 PRO A O 1
ATOM 3646 N N . GLN A 1 434 ? -20.682 17.993 1.245 1.00 89.88 434 GLN A N 1
ATOM 3647 C CA . GLN A 1 434 ? -20.266 18.307 -0.133 1.00 89.88 434 GLN A CA 1
ATOM 3648 C C . GLN A 1 434 ? -18.911 19.025 -0.224 1.00 89.88 434 GLN A C 1
ATOM 3650 O O . GLN A 1 434 ? -18.124 18.750 -1.134 1.00 89.88 434 GLN A O 1
ATOM 3655 N N . LYS A 1 435 ? -18.624 19.955 0.698 1.00 88.31 435 LYS A N 1
ATOM 3656 C CA . LYS A 1 435 ? -17.395 20.763 0.678 1.00 88.31 435 LYS A CA 1
ATOM 3657 C C . LYS A 1 435 ? -16.150 19.899 0.909 1.00 88.31 435 LYS A C 1
ATOM 3659 O O . LYS A 1 435 ? -15.212 19.974 0.121 1.00 88.31 435 LYS A O 1
ATOM 3664 N N . GLN A 1 436 ? -16.172 19.034 1.920 1.00 90.44 436 GLN A N 1
ATOM 3665 C CA . GLN A 1 436 ? -15.059 18.144 2.275 1.00 90.44 436 GLN A CA 1
ATOM 3666 C C . GLN A 1 436 ? -14.865 17.075 1.211 1.00 90.44 436 GLN A C 1
ATOM 3668 O O . GLN A 1 436 ? -13.739 16.818 0.791 1.00 90.44 436 GLN A O 1
ATOM 3673 N N . ILE A 1 437 ? -15.957 16.495 0.710 1.00 91.56 437 ILE A N 1
ATOM 3674 C CA . ILE A 1 437 ? -15.884 15.504 -0.368 1.00 91.56 437 ILE A CA 1
ATOM 3675 C C . ILE A 1 437 ? -15.275 16.133 -1.624 1.00 91.56 437 ILE A C 1
ATOM 3677 O O . ILE A 1 437 ? -14.425 15.515 -2.260 1.00 91.56 437 ILE A O 1
ATOM 3681 N N . LYS A 1 438 ? -15.614 17.389 -1.949 1.00 89.50 438 LYS A N 1
ATOM 3682 C CA . LYS A 1 438 ? -14.981 18.132 -3.049 1.00 89.50 438 LYS A CA 1
ATOM 3683 C C . LYS A 1 438 ? -13.482 18.354 -2.825 1.00 89.50 438 LYS A C 1
ATOM 3685 O O . LYS A 1 438 ? -12.745 18.365 -3.807 1.00 89.50 438 LYS A O 1
ATOM 3690 N N . GLU A 1 439 ? -13.022 18.566 -1.599 1.00 89.75 439 GLU A N 1
ATOM 3691 C CA . GLU A 1 439 ? -11.592 18.733 -1.296 1.00 89.75 439 GLU A CA 1
ATOM 3692 C C . GLU A 1 439 ? -10.827 17.399 -1.368 1.00 89.75 439 GLU A C 1
ATOM 3694 O O . GLU A 1 439 ? -9.705 17.362 -1.875 1.00 89.75 439 GLU A O 1
ATOM 3699 N N . ILE A 1 440 ? -11.454 16.301 -0.933 1.00 91.56 440 ILE A N 1
ATOM 3700 C CA . ILE A 1 440 ? -10.866 14.953 -0.931 1.00 91.56 440 ILE A CA 1
ATOM 3701 C C . ILE A 1 440 ? -10.837 14.350 -2.339 1.00 91.56 440 ILE A C 1
ATOM 3703 O O . ILE A 1 440 ? -9.793 13.877 -2.787 1.00 91.56 440 ILE A O 1
ATOM 3707 N N . LEU A 1 441 ? -11.970 14.360 -3.049 1.00 93.19 441 LEU A N 1
ATOM 3708 C CA . LEU A 1 441 ? -12.077 13.872 -4.425 1.00 93.19 441 LEU A CA 1
ATOM 3709 C C . LEU A 1 441 ? -11.490 14.923 -5.376 1.00 93.19 441 LEU A C 1
ATOM 3711 O O . LEU A 1 441 ? -12.165 15.842 -5.856 1.00 93.19 441 LEU A O 1
ATOM 3715 N N . ASN A 1 442 ? -10.181 14.817 -5.586 1.00 88.94 442 ASN A N 1
ATOM 3716 C CA . ASN A 1 442 ? -9.365 15.785 -6.309 1.00 88.94 442 ASN A CA 1
ATOM 3717 C C . ASN A 1 442 ? -8.685 15.159 -7.545 1.00 88.94 442 ASN A C 1
ATOM 3719 O O . ASN A 1 442 ? -9.228 14.252 -8.181 1.00 88.94 442 ASN A O 1
ATOM 3723 N N . ASP A 1 443 ? -7.526 15.690 -7.924 1.00 88.50 443 ASP A N 1
ATOM 3724 C CA . ASP A 1 443 ? -6.697 15.264 -9.053 1.00 88.50 443 ASP A CA 1
ATOM 3725 C C . ASP A 1 443 ? -6.021 13.896 -8.861 1.00 88.50 443 ASP A C 1
ATOM 3727 O O . ASP A 1 443 ? -5.548 13.306 -9.833 1.00 88.50 443 ASP A O 1
ATOM 3731 N N . LYS A 1 444 ? -6.025 13.342 -7.644 1.00 90.44 444 LYS A N 1
ATOM 3732 C CA . LYS A 1 444 ? -5.440 12.031 -7.337 1.00 90.44 444 LYS A CA 1
ATOM 3733 C C . LYS A 1 444 ? -6.492 10.930 -7.354 1.00 90.44 444 LYS A C 1
ATOM 3735 O O . LYS A 1 444 ? -7.466 10.974 -6.599 1.00 90.44 444 LYS A O 1
ATOM 3740 N N . ILE A 1 445 ? -6.285 9.917 -8.194 1.00 89.19 445 ILE A N 1
ATOM 3741 C CA . ILE A 1 445 ? -7.239 8.811 -8.357 1.00 89.19 445 ILE A CA 1
ATOM 3742 C C . ILE A 1 445 ? -7.330 7.944 -7.094 1.00 89.19 445 ILE A C 1
ATOM 3744 O O . ILE A 1 445 ? -8.390 7.404 -6.787 1.00 89.19 445 ILE A O 1
ATOM 3748 N N . GLU A 1 446 ? -6.260 7.872 -6.302 1.00 92.25 446 GLU A N 1
ATOM 3749 C CA . GLU A 1 446 ? -6.200 7.091 -5.063 1.00 92.25 446 GLU A CA 1
ATOM 3750 C C . GLU A 1 446 ? -7.221 7.584 -4.030 1.00 92.25 446 GLU A C 1
ATOM 3752 O O . GLU A 1 446 ? -7.741 6.796 -3.241 1.00 92.25 446 GLU A O 1
ATOM 3757 N N . ASN A 1 447 ? -7.575 8.873 -4.062 1.00 92.25 447 ASN A N 1
ATOM 3758 C CA . ASN A 1 447 ? -8.564 9.434 -3.146 1.00 92.25 447 ASN A CA 1
ATOM 3759 C C . ASN A 1 447 ? -9.977 8.881 -3.382 1.00 92.25 447 ASN A C 1
ATOM 3761 O O . ASN A 1 447 ? -10.770 8.821 -2.444 1.00 92.25 447 ASN A O 1
ATOM 3765 N N . TYR A 1 448 ? -10.275 8.396 -4.589 1.00 94.00 448 TYR A N 1
ATOM 3766 C CA . TYR A 1 448 ? -11.569 7.801 -4.931 1.00 94.00 448 TYR A CA 1
ATOM 3767 C C . TYR A 1 448 ? -11.747 6.407 -4.334 1.00 94.00 448 TYR A C 1
ATOM 3769 O O . TYR A 1 448 ? -12.878 5.959 -4.150 1.00 94.00 448 TYR A O 1
ATOM 3777 N N . ALA A 1 449 ? -10.657 5.737 -3.944 1.00 91.69 449 ALA A N 1
ATOM 3778 C CA . ALA A 1 449 ? -10.738 4.471 -3.221 1.00 91.69 449 ALA A CA 1
ATOM 3779 C C . ALA A 1 449 ? -11.453 4.624 -1.864 1.00 91.69 449 ALA A C 1
ATOM 3781 O O . ALA A 1 449 ? -12.054 3.669 -1.374 1.00 91.69 449 ALA A O 1
ATOM 3782 N N . GLN A 1 450 ? -11.448 5.829 -1.275 1.00 91.69 450 GLN A N 1
ATOM 3783 C CA . GLN A 1 450 ? -12.142 6.102 -0.013 1.00 91.69 450 GLN A CA 1
ATOM 3784 C C . GLN A 1 450 ? -13.664 5.993 -0.132 1.00 91.69 450 GLN A C 1
ATOM 3786 O O . GLN A 1 450 ? -14.314 5.679 0.863 1.00 91.69 450 GLN A O 1
ATOM 3791 N N . ILE A 1 451 ? -14.224 6.190 -1.331 1.00 93.69 451 ILE A N 1
ATOM 3792 C CA . ILE A 1 451 ? -15.672 6.144 -1.564 1.00 93.69 451 ILE A CA 1
ATOM 3793 C C . ILE A 1 451 ? -16.243 4.784 -1.162 1.00 93.69 451 ILE A C 1
ATOM 3795 O O . ILE A 1 451 ? -17.295 4.722 -0.532 1.00 93.69 451 ILE A O 1
ATOM 3799 N N . LYS A 1 452 ? -15.520 3.695 -1.457 1.00 92.31 452 LYS A N 1
ATOM 3800 C CA . LYS A 1 452 ? -15.933 2.349 -1.053 1.00 92.31 452 LYS A CA 1
ATOM 3801 C C . LYS A 1 452 ? -16.103 2.251 0.466 1.00 92.31 452 LYS A C 1
ATOM 3803 O O . LYS A 1 452 ? -17.134 1.784 0.926 1.00 92.31 452 LYS A O 1
ATOM 3808 N N . ASN A 1 453 ? -15.145 2.775 1.231 1.00 92.44 453 ASN A N 1
ATOM 3809 C CA . ASN A 1 453 ? -15.219 2.771 2.693 1.00 92.44 453 ASN A CA 1
ATOM 3810 C C . ASN A 1 453 ? -16.402 3.605 3.213 1.00 92.44 453 ASN A C 1
ATOM 3812 O O . ASN A 1 453 ? -16.998 3.249 4.223 1.00 92.44 453 ASN A O 1
ATOM 3816 N N . TRP A 1 454 ? -16.747 4.713 2.549 1.00 94.38 454 TRP A N 1
ATOM 3817 C CA . TRP A 1 454 ? -17.905 5.532 2.934 1.00 94.38 454 TRP A CA 1
ATOM 3818 C C . TRP A 1 454 ? -19.229 4.797 2.695 1.00 94.38 454 TRP A C 1
ATOM 3820 O O . TRP A 1 454 ? -20.137 4.889 3.518 1.00 94.38 454 TRP A O 1
ATOM 3830 N N . ILE A 1 455 ? -19.325 4.042 1.600 1.00 92.75 455 ILE A N 1
ATOM 3831 C CA . ILE A 1 455 ? -20.495 3.208 1.301 1.00 92.75 455 ILE A CA 1
ATOM 3832 C C . ILE A 1 455 ? -20.584 2.042 2.295 1.00 92.75 455 ILE A C 1
ATOM 3834 O O . ILE A 1 455 ? -21.635 1.840 2.896 1.00 92.75 455 ILE A O 1
ATOM 3838 N N . ASP A 1 456 ? -19.479 1.327 2.530 1.00 92.50 456 ASP A N 1
ATOM 3839 C CA . ASP A 1 456 ? -19.427 0.176 3.446 1.00 92.50 456 ASP A CA 1
ATOM 3840 C C . ASP A 1 456 ? -19.781 0.572 4.898 1.00 92.50 456 ASP A C 1
ATOM 3842 O O . ASP A 1 456 ? -20.378 -0.214 5.634 1.00 92.50 456 ASP A O 1
ATOM 3846 N N . ASN A 1 457 ? -19.477 1.812 5.300 1.00 90.75 457 ASN A N 1
ATOM 3847 C CA . ASN A 1 457 ? -19.831 2.365 6.612 1.00 90.75 457 ASN A CA 1
ATOM 3848 C C . ASN A 1 457 ? -21.271 2.913 6.701 1.00 90.75 457 ASN A C 1
ATOM 3850 O O . ASN A 1 457 ? -21.640 3.459 7.741 1.00 90.75 457 ASN A O 1
ATOM 3854 N N . ASN A 1 458 ? -22.090 2.810 5.646 1.00 90.12 458 ASN A N 1
ATOM 3855 C CA . ASN A 1 458 ? -23.417 3.441 5.554 1.00 90.12 458 ASN A CA 1
ATOM 3856 C C . ASN A 1 458 ? -23.396 4.969 5.789 1.00 90.12 458 ASN A C 1
ATOM 3858 O O . ASN A 1 458 ? -24.368 5.541 6.297 1.00 90.12 458 ASN A O 1
ATOM 3862 N N . SER A 1 459 ? -22.286 5.630 5.443 1.00 90.88 459 SER A N 1
ATOM 3863 C CA . SER A 1 459 ? -22.153 7.095 5.462 1.00 90.88 459 SER A CA 1
ATOM 3864 C C . SER A 1 459 ? -22.854 7.747 4.276 1.00 90.88 459 SER A C 1
ATOM 3866 O O . SER A 1 459 ? -23.350 8.861 4.377 1.00 90.88 459 SER A O 1
ATOM 3868 N N . THR A 1 460 ? -22.865 7.060 3.137 1.00 94.00 460 THR A N 1
ATOM 3869 C CA . THR A 1 460 ? -23.442 7.537 1.880 1.00 94.00 460 THR A CA 1
ATOM 3870 C C . THR A 1 460 ? -23.907 6.361 1.043 1.00 94.00 460 THR A C 1
ATOM 3872 O O . THR A 1 460 ? -23.634 5.201 1.360 1.00 94.00 460 THR A O 1
ATOM 3875 N N . THR A 1 461 ? -24.579 6.659 -0.059 1.00 93.31 461 THR A N 1
ATOM 3876 C CA . THR A 1 461 ? -24.984 5.665 -1.048 1.00 93.31 461 THR A CA 1
ATOM 3877 C C . THR A 1 461 ? -24.226 5.864 -2.354 1.00 93.31 461 THR A C 1
ATOM 3879 O O . THR A 1 461 ? -23.730 6.951 -2.660 1.00 93.31 461 THR A O 1
ATOM 3882 N N . THR A 1 462 ? -24.166 4.814 -3.175 1.00 92.31 462 THR A N 1
ATOM 3883 C CA . THR A 1 462 ? -23.638 4.928 -4.542 1.00 92.31 462 THR A CA 1
ATOM 3884 C C . THR A 1 462 ? -24.392 5.986 -5.354 1.00 92.31 462 THR A C 1
ATOM 3886 O O . THR A 1 462 ? -23.775 6.677 -6.160 1.00 92.31 462 THR A O 1
ATOM 3889 N N . GLU A 1 463 ? -25.700 6.138 -5.124 1.00 93.12 463 GLU A N 1
ATOM 3890 C CA . GLU A 1 463 ? -26.546 7.115 -5.816 1.00 93.12 463 GLU A CA 1
ATOM 3891 C C . GLU A 1 463 ? -26.156 8.555 -5.467 1.00 93.12 463 GLU A C 1
ATOM 3893 O O . GLU A 1 463 ? -25.933 9.368 -6.357 1.00 93.12 463 GLU A O 1
ATOM 3898 N N . GLU A 1 464 ? -25.972 8.843 -4.182 1.00 92.81 464 GLU A N 1
ATOM 3899 C CA . GLU A 1 464 ? -25.620 10.177 -3.693 1.00 92.81 464 GLU A CA 1
ATOM 3900 C C . GLU A 1 464 ? -24.228 10.627 -4.169 1.00 92.81 464 GLU A C 1
ATOM 3902 O O . GLU A 1 464 ? -24.049 11.761 -4.624 1.00 92.81 464 GLU A O 1
ATOM 3907 N N . ILE A 1 465 ? -23.245 9.717 -4.171 1.00 94.12 465 ILE A N 1
ATOM 3908 C CA . ILE A 1 465 ? -21.923 9.987 -4.758 1.00 94.12 465 ILE A CA 1
ATOM 3909 C C . ILE A 1 465 ? -22.039 10.225 -6.262 1.00 94.12 465 ILE A C 1
ATOM 3911 O O . ILE A 1 465 ? -21.451 11.170 -6.789 1.00 94.12 465 ILE A O 1
ATOM 3915 N N . LYS A 1 466 ? -22.791 9.381 -6.969 1.00 94.19 466 LYS A N 1
ATOM 3916 C CA . LYS A 1 466 ? -23.006 9.521 -8.410 1.00 94.19 466 LYS A CA 1
ATOM 3917 C C . LYS A 1 466 ? -23.619 10.886 -8.739 1.00 94.19 466 LYS A C 1
ATOM 3919 O O . LYS A 1 466 ? -23.144 11.557 -9.658 1.00 94.19 466 LYS A O 1
ATOM 3924 N N . ASP A 1 467 ? -24.618 11.316 -7.979 1.00 94.06 467 ASP A N 1
ATOM 3925 C CA . ASP A 1 467 ? -25.272 12.611 -8.155 1.00 94.06 467 ASP A CA 1
ATOM 3926 C C . ASP A 1 467 ? -24.326 13.777 -7.867 1.00 94.06 467 ASP A C 1
ATOM 3928 O O . ASP A 1 467 ? -24.276 14.727 -8.652 1.00 94.06 467 ASP A O 1
ATOM 3932 N N . PHE A 1 468 ? -23.495 13.679 -6.825 1.00 94.88 468 PHE A N 1
ATOM 3933 C CA . PHE A 1 468 ? -22.437 14.654 -6.559 1.00 94.88 468 PHE A CA 1
ATOM 3934 C C . PHE A 1 468 ? -21.453 14.779 -7.735 1.00 94.88 468 PHE A C 1
ATOM 3936 O O . PHE A 1 468 ? -21.153 15.889 -8.187 1.00 94.88 468 PHE A O 1
ATOM 3943 N N . LEU A 1 469 ? -20.974 13.652 -8.269 1.00 94.81 469 LEU A N 1
ATOM 3944 C CA . LEU A 1 469 ? -20.018 13.629 -9.378 1.00 94.81 469 LEU A CA 1
ATOM 3945 C C . LEU A 1 469 ? -20.624 14.200 -10.667 1.00 94.81 469 LEU A C 1
ATOM 3947 O O . LEU A 1 469 ? -19.992 15.026 -11.331 1.00 94.81 469 LEU A O 1
ATOM 3951 N N . PHE A 1 470 ? -21.859 13.820 -11.006 1.00 94.81 470 PHE A N 1
ATOM 3952 C CA . PHE A 1 470 ? -22.560 14.395 -12.156 1.00 94.81 470 PHE A CA 1
ATOM 3953 C C . PHE A 1 470 ? -22.849 15.881 -11.972 1.00 94.81 470 PHE A C 1
ATOM 3955 O O . PHE A 1 470 ? -22.667 16.638 -12.921 1.00 94.81 470 PHE A O 1
ATOM 3962 N N . SER A 1 471 ? -23.256 16.308 -10.776 1.00 93.69 471 SER A N 1
ATOM 3963 C CA . SER A 1 471 ? -23.464 17.723 -10.455 1.00 93.69 471 SER A CA 1
ATOM 3964 C C . SER A 1 471 ? -22.179 18.526 -10.669 1.00 93.69 471 SER A C 1
ATOM 3966 O O . SER A 1 471 ? -22.195 19.577 -11.311 1.00 93.69 471 SER A O 1
ATOM 3968 N N . TYR A 1 472 ? -21.032 17.990 -10.239 1.00 92.31 472 TYR A N 1
ATOM 3969 C CA . TYR A 1 472 ? -19.741 18.623 -10.488 1.00 92.31 472 TYR A CA 1
ATOM 3970 C C . TYR A 1 472 ? -19.423 18.751 -11.987 1.00 92.31 472 TYR A C 1
ATOM 3972 O O . TYR A 1 472 ? -19.010 19.827 -12.422 1.00 92.31 472 TYR A O 1
ATOM 3980 N N . LEU A 1 473 ? -19.604 17.684 -12.774 1.00 93.38 473 LEU A N 1
ATOM 3981 C CA . LEU A 1 473 ? -19.345 17.708 -14.222 1.00 93.38 473 LEU A CA 1
ATOM 3982 C C . LEU A 1 473 ? -20.319 18.636 -14.966 1.00 93.38 473 LEU A C 1
ATOM 3984 O O . LEU A 1 473 ? -19.914 19.362 -15.872 1.00 93.38 473 LEU A O 1
ATOM 3988 N N . ASN A 1 474 ? -21.581 18.689 -14.538 1.00 92.19 474 ASN A N 1
ATOM 3989 C CA . ASN A 1 474 ? -22.597 19.567 -15.116 1.00 92.19 474 ASN A CA 1
ATOM 3990 C C . ASN A 1 474 ? -22.274 21.058 -14.930 1.00 92.19 474 ASN A C 1
ATOM 3992 O O . ASN A 1 474 ? -22.653 21.874 -15.763 1.00 92.19 474 ASN A O 1
ATOM 3996 N N . ASN A 1 475 ? -21.533 21.419 -13.877 1.00 89.81 475 ASN A N 1
ATOM 3997 C CA . ASN A 1 475 ? -21.075 22.796 -13.667 1.00 89.81 475 ASN A CA 1
ATOM 3998 C C . ASN A 1 475 ? -19.996 23.242 -14.671 1.00 89.81 475 ASN A C 1
ATOM 4000 O O . ASN A 1 475 ? -19.644 24.419 -14.677 1.00 89.81 475 ASN A O 1
ATOM 4004 N N . GLN A 1 476 ? -19.450 22.321 -15.478 1.00 86.81 476 GLN A N 1
ATOM 4005 C CA . GLN A 1 476 ? -18.485 22.583 -16.553 1.00 86.81 476 GLN A CA 1
ATOM 4006 C C . GLN A 1 476 ? -17.364 23.556 -16.165 1.00 86.81 476 GLN A C 1
ATOM 4008 O O . GLN A 1 476 ? -17.081 24.530 -16.862 1.00 86.81 476 GLN A O 1
ATOM 4013 N N . VAL A 1 477 ? -16.716 23.291 -15.027 1.00 88.00 477 VAL A N 1
ATOM 4014 C CA . VAL A 1 477 ? -15.610 24.122 -14.538 1.00 88.00 477 VAL A CA 1
ATOM 4015 C C . VAL A 1 477 ? -14.538 24.255 -15.637 1.00 88.00 477 VAL A C 1
ATOM 4017 O O . VAL A 1 477 ? -14.058 23.227 -16.125 1.00 88.00 477 VAL A O 1
ATOM 4020 N N . PRO A 1 478 ? -14.140 25.478 -16.039 1.00 87.94 478 PRO A N 1
ATOM 4021 C CA . PRO A 1 478 ? -13.109 25.666 -17.053 1.00 87.94 478 PRO A CA 1
ATOM 4022 C C . PRO A 1 478 ? -11.782 25.029 -16.632 1.00 87.94 478 PRO A C 1
ATOM 4024 O O . PRO A 1 478 ? -11.328 25.211 -15.503 1.00 87.94 478 PRO A O 1
ATOM 4027 N N . VAL A 1 479 ? -11.144 24.296 -17.545 1.00 88.94 479 VAL A N 1
ATOM 4028 C CA . VAL A 1 479 ? -9.843 23.666 -17.296 1.00 88.94 479 VAL A CA 1
ATOM 4029 C C . VAL A 1 479 ? -8.738 24.709 -17.461 1.00 88.94 479 VAL A C 1
ATOM 4031 O O . VAL A 1 479 ? -8.282 24.978 -18.568 1.00 88.94 479 VAL A O 1
ATOM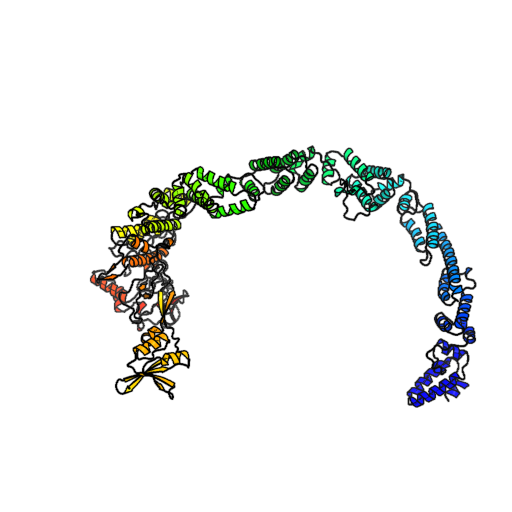 4034 N N . THR A 1 480 ? -8.314 25.314 -16.353 1.00 85.88 480 THR A N 1
ATOM 4035 C CA . THR A 1 480 ? -7.220 26.304 -16.327 1.00 85.88 480 THR A CA 1
ATOM 4036 C C . THR A 1 480 ? -5.864 25.691 -15.988 1.00 85.88 480 THR A C 1
ATOM 4038 O O . THR A 1 480 ? -4.830 26.288 -16.265 1.00 85.88 480 THR A O 1
ATOM 4041 N N . ASP A 1 481 ? -5.857 24.496 -15.399 1.00 87.00 481 ASP A N 1
ATOM 4042 C CA . ASP A 1 481 ? -4.657 23.793 -14.962 1.00 87.00 481 ASP A CA 1
ATOM 4043 C C . ASP A 1 481 ? -4.846 22.267 -14.987 1.00 87.00 481 ASP A C 1
ATOM 4045 O O . ASP A 1 481 ? -5.933 21.747 -15.265 1.00 87.00 481 ASP A O 1
ATOM 4049 N N . ARG A 1 482 ? -3.763 21.533 -14.701 1.00 87.75 482 ARG A N 1
ATOM 4050 C CA . ARG A 1 482 ? -3.776 20.065 -14.672 1.00 87.75 482 ARG A CA 1
ATOM 4051 C C . ARG A 1 482 ? -4.591 19.503 -13.505 1.00 87.75 482 ARG A C 1
ATOM 4053 O O . ARG A 1 482 ? -5.147 18.424 -13.652 1.00 87.75 482 ARG A O 1
ATOM 4060 N N . ILE A 1 483 ? -4.730 20.213 -12.386 1.00 88.19 483 ILE A N 1
ATOM 4061 C CA . ILE A 1 483 ? -5.499 19.728 -11.227 1.00 88.19 483 ILE A CA 1
ATOM 4062 C C . ILE A 1 483 ? -6.975 19.633 -11.598 1.00 88.19 483 ILE A C 1
ATOM 4064 O O . ILE A 1 483 ? -7.611 18.600 -11.382 1.00 88.19 483 ILE A O 1
ATOM 4068 N N . ILE A 1 484 ? -7.520 20.688 -12.203 1.00 90.69 484 ILE A N 1
ATOM 4069 C CA . ILE A 1 484 ? -8.911 20.699 -12.661 1.00 90.69 484 ILE A CA 1
ATOM 4070 C C . ILE A 1 484 ? -9.120 19.625 -13.732 1.00 90.69 484 ILE A C 1
ATOM 4072 O O . ILE A 1 484 ? -10.101 18.882 -13.656 1.00 90.69 484 ILE A O 1
ATOM 4076 N N . PHE A 1 485 ? -8.181 19.492 -14.676 1.00 91.88 485 PHE A N 1
ATOM 4077 C CA . PHE A 1 485 ? -8.224 18.442 -15.695 1.00 91.88 485 PHE A CA 1
ATOM 4078 C C . PHE A 1 485 ? -8.292 17.038 -15.076 1.00 91.88 485 PHE A C 1
ATOM 4080 O O . PHE A 1 485 ? -9.223 16.287 -15.363 1.00 91.88 485 PHE A O 1
ATOM 4087 N N . TYR A 1 486 ? -7.356 16.689 -14.188 1.00 92.69 486 TYR A N 1
ATOM 4088 C CA . TYR A 1 486 ? -7.315 15.361 -13.571 1.00 92.69 486 TYR A CA 1
ATOM 4089 C C . TYR A 1 486 ? -8.487 15.107 -12.641 1.00 92.69 486 TYR A C 1
ATOM 4091 O O . TYR A 1 486 ? -8.981 13.985 -12.575 1.00 92.69 486 TYR A O 1
ATOM 4099 N N . LYS A 1 487 ? -8.989 16.136 -11.962 1.00 93.50 487 LYS A N 1
ATOM 4100 C CA . LYS A 1 487 ? -10.211 16.013 -11.176 1.00 93.50 487 LYS A CA 1
ATOM 4101 C C . LYS A 1 487 ? -11.400 15.620 -12.055 1.00 93.50 487 LYS A C 1
ATOM 4103 O O . LYS A 1 487 ? -12.129 14.694 -11.713 1.00 93.50 487 LYS A O 1
ATOM 4108 N N . GLN A 1 488 ? -11.569 16.268 -13.208 1.00 94.50 488 GLN A N 1
ATOM 4109 C CA . GLN A 1 488 ? -12.613 15.906 -14.174 1.00 94.50 488 GLN A CA 1
ATOM 4110 C C . GLN A 1 488 ? -12.386 14.510 -14.770 1.00 94.50 488 GLN A C 1
ATOM 4112 O O . GLN A 1 488 ? -13.320 13.709 -14.806 1.00 94.50 488 GLN A O 1
ATOM 4117 N N . LEU A 1 489 ? -11.149 14.189 -15.166 1.00 94.88 489 LEU A N 1
ATOM 4118 C CA . LEU A 1 489 ? -10.756 12.862 -15.650 1.00 94.88 489 LEU A CA 1
ATOM 4119 C C . LEU A 1 489 ? -11.086 11.770 -14.629 1.00 94.88 489 LEU A C 1
ATOM 4121 O O . LEU A 1 489 ? -11.649 10.746 -15.001 1.00 94.88 489 LEU A O 1
ATOM 4125 N N . ASN A 1 490 ? -10.770 11.978 -13.352 1.00 95.44 490 ASN A N 1
ATOM 4126 C CA . ASN A 1 490 ? -10.989 10.990 -12.300 1.00 95.44 490 ASN A CA 1
ATOM 4127 C C . ASN A 1 490 ? -12.472 10.847 -11.934 1.00 95.44 490 ASN A C 1
ATOM 4129 O O . ASN A 1 490 ? -12.925 9.718 -11.757 1.00 95.44 490 ASN A O 1
ATOM 4133 N N . HIS A 1 491 ? -13.251 11.939 -11.907 1.00 95.06 491 HIS A N 1
ATOM 4134 C CA . HIS A 1 491 ? -14.713 11.853 -11.788 1.00 95.06 491 HIS A CA 1
ATOM 4135 C C . HIS A 1 491 ? -15.304 10.993 -12.920 1.00 95.06 491 HIS A C 1
ATOM 4137 O O . HIS A 1 491 ? -16.102 10.095 -12.655 1.00 95.06 491 HIS A O 1
ATOM 4143 N N . ILE A 1 492 ? -14.878 11.226 -14.169 1.00 95.19 492 ILE A N 1
ATOM 4144 C CA . ILE A 1 492 ? -15.318 10.445 -15.336 1.00 95.19 492 ILE A CA 1
ATOM 4145 C C . ILE A 1 492 ? -14.874 8.982 -15.214 1.00 95.19 492 ILE A C 1
ATOM 4147 O O . ILE A 1 492 ? -15.706 8.087 -15.349 1.00 95.19 492 ILE A O 1
ATOM 4151 N N . LYS A 1 493 ? -13.594 8.723 -14.906 1.00 95.00 493 LYS A N 1
ATOM 4152 C CA . LYS A 1 493 ? -13.058 7.367 -14.694 1.00 95.00 493 LYS A CA 1
ATOM 4153 C C . LYS A 1 493 ? -13.887 6.607 -13.657 1.00 95.00 493 LYS A C 1
ATOM 4155 O O . LYS A 1 493 ? -14.302 5.484 -13.929 1.00 95.00 493 LYS A O 1
ATOM 4160 N N . TYR A 1 494 ? -14.160 7.220 -12.506 1.00 95.00 494 TYR A N 1
ATOM 4161 C CA . TYR A 1 494 ? -14.924 6.587 -11.433 1.00 95.00 494 TYR A CA 1
ATOM 4162 C C . TYR A 1 494 ? -16.377 6.306 -11.845 1.00 95.00 494 TYR A C 1
ATOM 4164 O O . TYR A 1 494 ? -16.870 5.198 -11.646 1.00 95.00 494 TYR A O 1
ATOM 4172 N N . LEU A 1 495 ? -17.055 7.263 -12.488 1.00 94.62 495 LEU A N 1
ATOM 4173 C CA . LEU A 1 495 ? -18.421 7.063 -12.989 1.00 94.62 495 LEU A CA 1
ATOM 4174 C C . LEU A 1 495 ? -18.508 5.905 -13.991 1.00 94.62 495 LEU A C 1
ATOM 4176 O O . LEU A 1 495 ? -19.433 5.098 -13.903 1.00 94.62 495 LEU A O 1
ATOM 4180 N N . LEU A 1 496 ? -17.549 5.794 -14.911 1.00 93.62 496 LEU A N 1
ATOM 4181 C CA . LEU A 1 496 ? -17.517 4.718 -15.907 1.00 93.62 496 LEU A CA 1
ATOM 4182 C C . LEU A 1 496 ? -17.168 3.356 -15.294 1.00 93.62 496 LEU A C 1
ATOM 4184 O O . LEU A 1 496 ? -17.648 2.339 -15.782 1.00 93.62 496 LEU A O 1
ATOM 4188 N N . GLN A 1 497 ? -16.378 3.328 -14.215 1.00 92.12 497 GLN A N 1
ATOM 4189 C CA . GLN A 1 497 ? -16.133 2.108 -13.436 1.00 92.12 497 GLN A CA 1
ATOM 4190 C C . GLN A 1 497 ? -17.388 1.622 -12.703 1.00 92.12 497 GLN A C 1
ATOM 4192 O O . GLN A 1 497 ? -17.571 0.417 -12.558 1.00 92.12 497 GLN A O 1
ATOM 4197 N N . LEU A 1 498 ? -18.246 2.538 -12.238 1.00 89.25 498 LEU A N 1
ATOM 4198 C CA . LEU A 1 498 ? -19.492 2.178 -11.557 1.00 89.25 498 LEU A CA 1
ATOM 4199 C C . LEU A 1 498 ? -20.514 1.539 -12.503 1.00 89.25 498 LEU A C 1
ATOM 4201 O O . LEU A 1 498 ? -21.151 0.553 -12.140 1.00 89.25 498 LEU A O 1
ATOM 4205 N N . ASN A 1 499 ? -20.725 2.134 -13.680 1.00 88.19 499 ASN A N 1
ATOM 4206 C CA . ASN A 1 499 ? -21.682 1.637 -14.665 1.00 88.19 499 ASN A CA 1
ATOM 4207 C C . ASN A 1 499 ? -21.370 2.208 -16.053 1.00 88.19 499 ASN A C 1
ATOM 4209 O O . ASN A 1 499 ? -21.329 3.426 -16.232 1.00 88.19 499 ASN A O 1
ATOM 4213 N N . GLU A 1 500 ? -21.229 1.340 -17.054 1.00 82.75 500 GLU A N 1
ATOM 4214 C CA . GLU A 1 500 ? -20.947 1.761 -18.431 1.00 82.75 500 GLU A CA 1
ATOM 4215 C C . GLU A 1 500 ? -22.074 2.608 -19.046 1.00 82.75 500 GLU A C 1
ATOM 4217 O O . GLU A 1 500 ? -21.798 3.472 -19.876 1.00 82.75 500 GLU A O 1
ATOM 4222 N N . LEU A 1 501 ? -23.322 2.472 -18.574 1.00 86.88 501 LEU A N 1
ATOM 4223 C CA . LEU A 1 501 ? -24.453 3.307 -19.011 1.00 86.88 501 LEU A CA 1
ATOM 4224 C C . LEU A 1 501 ? -24.270 4.801 -18.682 1.00 86.88 501 LEU A C 1
ATOM 4226 O O . LEU A 1 501 ? -24.952 5.650 -19.257 1.00 86.88 501 LEU A O 1
ATOM 4230 N N . HIS A 1 502 ? -23.345 5.154 -17.784 1.00 92.06 502 HIS A N 1
ATOM 4231 C CA . HIS A 1 502 ? -23.010 6.550 -17.500 1.00 92.06 502 HIS A CA 1
ATOM 4232 C C . HIS A 1 502 ? -22.323 7.259 -18.672 1.00 92.06 502 HIS A C 1
ATOM 4234 O O . HIS A 1 502 ? -22.346 8.490 -18.716 1.00 92.06 502 HIS A O 1
ATOM 4240 N N . LEU A 1 503 ? -21.761 6.513 -19.628 1.00 91.44 503 LEU A N 1
ATOM 4241 C CA . LEU A 1 503 ? -21.132 7.059 -20.829 1.00 91.44 503 LEU A CA 1
ATOM 4242 C C . LEU A 1 503 ? -22.071 8.000 -21.592 1.00 91.44 503 LEU A C 1
ATOM 4244 O O . LEU A 1 503 ? -21.699 9.138 -21.879 1.00 91.44 503 LEU A O 1
ATOM 4248 N N . GLU A 1 504 ? -23.306 7.563 -21.844 1.00 89.81 504 GLU A N 1
ATOM 4249 C CA . GLU A 1 504 ? -24.298 8.351 -22.584 1.00 89.81 504 GLU A CA 1
ATOM 4250 C C . GLU A 1 504 ? -24.638 9.653 -21.853 1.00 89.81 504 GLU A C 1
ATOM 4252 O O . GLU A 1 504 ? -24.697 10.721 -22.459 1.00 89.81 504 GLU A O 1
ATOM 4257 N N . LYS A 1 505 ? -24.759 9.605 -20.520 1.00 91.62 505 LYS A N 1
ATOM 4258 C CA . LYS A 1 505 ? -25.014 10.803 -19.710 1.00 91.62 505 LYS A CA 1
ATOM 4259 C C . LYS A 1 505 ? -23.844 11.789 -19.750 1.00 91.62 505 LYS A C 1
ATOM 4261 O O . LYS A 1 505 ? -24.080 12.992 -19.767 1.00 91.62 505 LYS A O 1
ATOM 4266 N N . ILE A 1 506 ? -22.600 11.306 -19.792 1.00 93.19 506 ILE A N 1
ATOM 4267 C CA . ILE A 1 506 ? -21.415 12.170 -19.908 1.00 93.19 506 ILE A CA 1
ATOM 4268 C C . ILE A 1 506 ? -21.359 12.830 -21.293 1.00 93.19 506 ILE A C 1
ATOM 4270 O O . ILE A 1 506 ? -21.087 14.028 -21.382 1.00 93.19 506 ILE A O 1
ATOM 4274 N N . LYS A 1 507 ? -21.677 12.088 -22.364 1.00 89.56 507 LYS A N 1
ATOM 4275 C CA . LYS A 1 507 ? -21.734 12.619 -23.739 1.00 89.56 507 LYS A CA 1
ATOM 4276 C C . LYS A 1 507 ? -22.753 13.757 -23.893 1.00 89.56 507 LYS A C 1
ATOM 4278 O O . LYS A 1 507 ? -22.502 14.705 -24.637 1.00 89.56 507 LYS A O 1
ATOM 4283 N N . LEU A 1 508 ? -23.859 13.725 -23.142 1.00 90.38 508 LEU A N 1
ATOM 4284 C CA . LEU A 1 508 ? -24.876 14.788 -23.152 1.00 90.38 508 LEU A CA 1
ATOM 4285 C C . LEU A 1 508 ? -24.369 16.152 -22.660 1.00 90.38 508 LEU A C 1
ATOM 4287 O O . LEU A 1 508 ? -24.970 17.165 -23.010 1.00 90.38 508 LEU A O 1
ATOM 4291 N N . PHE A 1 509 ? -23.274 16.218 -21.894 1.00 89.31 509 PHE A N 1
ATOM 4292 C CA . PHE A 1 509 ? -22.724 17.503 -21.443 1.00 89.31 509 PHE A CA 1
ATOM 4293 C C . PHE A 1 509 ? -22.099 18.332 -22.574 1.00 89.31 509 PHE A C 1
ATOM 4295 O O . PHE A 1 509 ? -21.853 19.518 -22.369 1.00 89.31 509 PHE A O 1
ATOM 4302 N N . GLN A 1 510 ? -21.836 17.733 -23.746 1.00 85.12 510 GLN A N 1
ATOM 4303 C CA . GLN A 1 510 ? -21.264 18.413 -24.918 1.00 85.12 510 GLN A CA 1
ATOM 4304 C C . GLN A 1 510 ? -19.989 19.216 -24.596 1.00 85.12 510 GLN A C 1
ATOM 4306 O O . GLN A 1 510 ? -19.786 20.322 -25.090 1.00 85.12 510 GLN A O 1
ATOM 4311 N N . ASN A 1 511 ? -19.121 18.661 -23.746 1.00 90.06 511 ASN A N 1
ATOM 4312 C CA . ASN A 1 511 ? -17.879 19.308 -23.343 1.00 90.06 511 ASN A CA 1
ATOM 4313 C C . ASN A 1 511 ? -16.680 18.719 -24.100 1.00 90.06 511 ASN A C 1
ATOM 4315 O O . ASN A 1 511 ? -16.398 17.522 -24.022 1.00 90.06 511 ASN A O 1
ATOM 4319 N N . ASP A 1 512 ? -15.919 19.584 -24.767 1.00 85.62 512 ASP A N 1
ATOM 4320 C CA . ASP A 1 512 ? -14.777 19.177 -25.587 1.00 85.62 512 ASP A CA 1
ATOM 4321 C C . ASP A 1 512 ? -13.687 18.417 -24.808 1.00 85.62 512 ASP A C 1
ATOM 4323 O O . ASP A 1 512 ? -12.978 17.599 -25.389 1.00 85.62 512 ASP A O 1
ATOM 4327 N N . PHE A 1 513 ? -13.468 18.712 -23.516 1.00 89.94 513 PHE A N 1
ATOM 4328 C CA . PHE A 1 513 ? -12.486 17.968 -22.711 1.00 89.94 513 PHE A CA 1
ATOM 4329 C C . PHE A 1 513 ? -12.994 16.568 -22.386 1.00 89.94 513 PHE A C 1
ATOM 4331 O O . PHE A 1 513 ? -12.204 15.628 -22.398 1.00 89.94 513 PHE A O 1
ATOM 4338 N N . TYR A 1 514 ? -14.295 16.416 -22.139 1.00 93.00 514 TYR A N 1
ATOM 4339 C CA . TYR A 1 514 ? -14.876 15.116 -21.812 1.00 93.00 514 TYR A CA 1
ATOM 4340 C C . TYR A 1 514 ? -14.785 14.182 -23.012 1.00 93.00 514 TYR A C 1
ATOM 4342 O O . TYR A 1 514 ? -14.360 13.049 -22.842 1.00 93.00 514 TYR A O 1
ATOM 4350 N N . ASN A 1 515 ? -15.041 14.673 -24.227 1.00 91.19 515 ASN A N 1
ATOM 4351 C CA . ASN A 1 515 ? -14.889 13.876 -25.449 1.00 91.19 515 ASN A CA 1
ATOM 4352 C C . ASN A 1 515 ? -13.454 13.349 -25.625 1.00 91.19 515 ASN A C 1
ATOM 4354 O O . ASN A 1 515 ? -13.250 12.171 -25.902 1.00 91.19 515 ASN A O 1
ATOM 4358 N N . ILE A 1 516 ? -12.445 14.196 -25.390 1.00 94.06 516 ILE A N 1
ATOM 4359 C CA . ILE A 1 516 ? -11.037 13.774 -25.445 1.00 94.06 516 ILE A CA 1
ATOM 4360 C C . ILE A 1 516 ? -10.701 12.780 -24.335 1.00 94.06 516 ILE A C 1
ATOM 4362 O O . ILE A 1 516 ? -9.989 11.812 -24.586 1.00 94.06 516 ILE A O 1
ATOM 4366 N N . ILE A 1 517 ? -11.197 13.009 -23.118 1.00 94.75 517 ILE A N 1
ATOM 4367 C CA . ILE A 1 517 ? -11.017 12.089 -21.993 1.00 94.75 517 ILE A CA 1
ATOM 4368 C C . ILE A 1 517 ? -11.628 10.725 -22.328 1.00 94.75 517 ILE A C 1
ATOM 4370 O O . ILE A 1 517 ? -10.969 9.708 -22.144 1.00 94.75 517 ILE A O 1
ATOM 4374 N N . LEU A 1 518 ? -12.854 10.689 -22.849 1.00 94.81 518 LEU A N 1
ATOM 4375 C CA . LEU A 1 518 ? -13.537 9.455 -23.231 1.00 94.81 518 LEU A CA 1
ATOM 4376 C C . LEU A 1 518 ? -12.786 8.721 -24.347 1.00 94.81 518 LEU A C 1
ATOM 4378 O O . LEU A 1 518 ? -12.579 7.513 -24.235 1.00 94.81 518 LEU A O 1
ATOM 4382 N N . TRP A 1 519 ? -12.309 9.442 -25.367 1.00 95.19 519 TRP A N 1
ATOM 4383 C CA . TRP A 1 519 ? -11.463 8.867 -26.415 1.00 95.19 519 TRP A CA 1
ATOM 4384 C C . TRP A 1 519 ? -10.151 8.317 -25.852 1.00 95.19 519 TRP A C 1
ATOM 4386 O O . TRP A 1 519 ? -9.743 7.207 -26.186 1.00 95.19 519 TRP A O 1
ATOM 4396 N N . TYR A 1 520 ? -9.494 9.054 -24.958 1.00 95.00 520 TYR A N 1
ATOM 4397 C CA . TYR A 1 520 ? -8.281 8.591 -24.289 1.00 95.00 520 TYR A CA 1
ATOM 4398 C C . TYR A 1 520 ? -8.537 7.325 -23.457 1.00 95.00 520 TYR A C 1
ATOM 4400 O O . TYR A 1 520 ? -7.721 6.412 -23.488 1.00 95.00 520 TYR A O 1
ATOM 4408 N N . LEU A 1 521 ? -9.674 7.221 -22.768 1.00 94.44 521 LEU A N 1
ATOM 4409 C CA . LEU A 1 521 ? -10.050 6.055 -21.957 1.00 94.44 521 LEU A CA 1
ATOM 4410 C C . LEU A 1 521 ? -10.559 4.851 -22.769 1.00 94.44 521 LEU A C 1
ATOM 4412 O O . LEU A 1 521 ? -11.021 3.884 -22.167 1.00 94.44 521 LEU A O 1
ATOM 4416 N N . ASP A 1 522 ? -10.516 4.915 -24.103 1.00 93.44 522 ASP A N 1
ATOM 4417 C CA . ASP A 1 522 ? -11.074 3.903 -25.015 1.00 93.44 522 ASP A CA 1
ATOM 4418 C C . ASP A 1 522 ? -12.581 3.670 -24.811 1.00 93.44 522 ASP A C 1
ATOM 4420 O O . ASP A 1 522 ? -13.100 2.574 -25.012 1.00 93.44 522 ASP A O 1
ATOM 4424 N N . LYS A 1 523 ? -13.291 4.716 -24.380 1.00 92.94 523 LYS A N 1
ATOM 4425 C CA . LYS A 1 523 ? -14.751 4.726 -24.196 1.00 92.94 523 LYS A CA 1
ATOM 4426 C C . LYS A 1 523 ? -15.473 5.483 -25.309 1.00 92.94 523 LYS A C 1
ATOM 4428 O O . LYS A 1 523 ? -16.694 5.415 -25.406 1.00 92.94 523 LYS A O 1
ATOM 4433 N N . ASP A 1 524 ? -14.718 6.177 -26.154 1.00 89.62 524 ASP A N 1
ATOM 4434 C CA . ASP A 1 524 ? -15.180 6.715 -27.426 1.00 89.62 524 ASP A CA 1
ATOM 4435 C C . ASP A 1 524 ? -14.171 6.373 -28.530 1.00 89.62 524 ASP A C 1
ATOM 4437 O O . ASP A 1 524 ? -12.957 6.405 -28.314 1.00 89.62 524 ASP A O 1
ATOM 4441 N N . GLU A 1 525 ? -14.677 6.042 -29.712 1.00 88.06 525 GLU A N 1
ATOM 4442 C CA . GLU A 1 525 ? -13.866 5.733 -30.894 1.00 88.06 525 GLU A CA 1
ATOM 4443 C C . GLU A 1 525 ? -13.550 7.006 -31.694 1.00 88.06 525 GLU A C 1
ATOM 4445 O O . GLU A 1 525 ? -12.556 7.063 -32.421 1.00 88.06 525 GLU A O 1
ATOM 4450 N N . VAL A 1 526 ? -14.346 8.070 -31.525 1.00 90.94 526 VAL A N 1
ATOM 4451 C CA . VAL A 1 526 ? -14.214 9.300 -32.312 1.00 90.94 526 VAL A CA 1
ATOM 4452 C C . VAL A 1 526 ? -13.028 10.144 -31.838 1.00 90.94 526 VAL A C 1
ATOM 4454 O O . VAL A 1 526 ? -13.003 10.657 -30.718 1.00 90.94 526 VAL A O 1
ATOM 4457 N N . LEU A 1 527 ? -12.052 10.350 -32.728 1.00 93.56 527 LEU A N 1
ATOM 4458 C CA . LEU A 1 527 ? -10.937 11.271 -32.508 1.00 93.56 527 LEU A CA 1
ATOM 4459 C C . LEU A 1 527 ? -11.334 12.719 -32.841 1.00 93.56 527 LEU A C 1
ATOM 4461 O O . LEU A 1 527 ? -11.537 13.082 -33.999 1.00 93.56 527 LEU A O 1
ATOM 4465 N N . TYR A 1 528 ? -11.308 13.580 -31.828 1.00 93.00 528 TYR A N 1
ATOM 4466 C CA . TYR A 1 528 ? -11.470 15.031 -31.956 1.00 93.00 528 TYR A CA 1
ATOM 4467 C C . TYR A 1 528 ? -10.102 15.733 -32.003 1.00 93.00 528 TYR A C 1
ATOM 4469 O O . TYR A 1 528 ? -9.647 16.316 -31.017 1.00 93.00 528 TYR A O 1
ATOM 4477 N N . PHE A 1 529 ? -9.404 15.629 -33.141 1.00 94.94 529 PHE A N 1
ATOM 4478 C CA . PHE A 1 529 ? -8.000 16.057 -33.258 1.00 94.94 529 PHE A CA 1
ATOM 4479 C C . PHE A 1 529 ? -7.779 17.561 -33.011 1.00 94.94 529 PHE A C 1
ATOM 4481 O O . PHE A 1 529 ? -6.824 17.936 -32.334 1.00 94.94 529 PHE A O 1
ATOM 4488 N N . GLU A 1 530 ? -8.673 18.422 -33.505 1.00 93.94 530 GLU A N 1
ATOM 4489 C CA . GLU A 1 530 ? -8.568 19.882 -33.337 1.00 93.94 530 GLU A CA 1
ATOM 4490 C C . GLU A 1 530 ? -8.616 20.312 -31.867 1.00 93.94 530 GLU A C 1
ATOM 4492 O O . GLU A 1 530 ? -7.926 21.245 -31.453 1.00 93.94 530 GLU A O 1
ATOM 4497 N N . GLN A 1 531 ? -9.394 19.600 -31.058 1.00 92.00 531 GLN A N 1
ATOM 4498 C CA . GLN A 1 531 ? -9.445 19.800 -29.621 1.00 92.00 531 GLN A CA 1
ATOM 4499 C C . GLN A 1 531 ? -8.235 19.134 -28.947 1.00 92.00 531 GLN A C 1
ATOM 4501 O O . GLN A 1 531 ? -7.633 19.726 -28.049 1.00 92.00 531 GLN A O 1
ATOM 4506 N N . LEU A 1 532 ? -7.856 17.920 -29.372 1.00 94.88 532 LEU A N 1
ATOM 4507 C CA . LEU A 1 532 ? -6.729 17.178 -28.797 1.00 94.88 532 LEU A CA 1
ATOM 4508 C C . LEU A 1 532 ? -5.426 17.966 -28.922 1.00 94.88 532 LEU A C 1
ATOM 4510 O O . LEU A 1 532 ? -4.692 18.063 -27.942 1.00 94.88 532 LEU A O 1
ATOM 4514 N N . LYS A 1 533 ? -5.148 18.567 -30.086 1.00 94.00 533 LYS A N 1
ATOM 4515 C CA . LYS A 1 533 ? -3.884 19.278 -30.313 1.00 94.00 533 LYS A CA 1
ATOM 4516 C C . LYS A 1 533 ? -3.672 20.439 -29.349 1.00 94.00 533 LYS A C 1
ATOM 4518 O O . LYS A 1 533 ? -2.557 20.633 -28.884 1.00 94.00 533 LYS A O 1
ATOM 4523 N N . GLN A 1 534 ? -4.740 21.132 -28.960 1.00 90.31 534 GLN A N 1
ATOM 4524 C CA . GLN A 1 534 ? -4.679 22.219 -27.979 1.00 90.31 534 GLN A CA 1
ATOM 4525 C C . GLN A 1 534 ? -4.564 21.701 -26.536 1.00 90.31 534 GLN A C 1
ATOM 4527 O O . GLN A 1 534 ? -4.014 22.381 -25.674 1.00 90.31 534 GLN A O 1
ATOM 4532 N N . LYS A 1 535 ? -5.084 20.498 -26.264 1.00 90.62 535 LYS A N 1
ATOM 4533 C CA . LYS A 1 535 ? -5.259 19.945 -24.910 1.00 90.62 535 LYS A CA 1
ATOM 4534 C C . LYS A 1 535 ? -4.248 18.861 -24.539 1.00 90.62 535 LYS A C 1
ATOM 4536 O O . LYS A 1 535 ? -4.229 18.408 -23.397 1.00 90.62 535 LYS A O 1
ATOM 4541 N N . PHE A 1 536 ? -3.390 18.470 -25.475 1.00 92.69 536 PHE A N 1
ATOM 4542 C CA . PHE A 1 536 ? -2.359 17.449 -25.302 1.00 92.69 536 PHE A CA 1
ATOM 4543 C C . PHE A 1 536 ? -1.483 17.686 -24.060 1.00 92.69 536 PHE A C 1
ATOM 4545 O O . PHE A 1 536 ? -1.196 16.753 -23.317 1.00 92.69 536 PHE A O 1
ATOM 4552 N N . ILE A 1 537 ? -1.145 18.946 -23.781 1.00 90.25 537 ILE A N 1
ATOM 4553 C CA . ILE A 1 537 ? -0.282 19.348 -22.662 1.00 90.25 537 ILE A CA 1
ATOM 4554 C C . ILE A 1 537 ? -0.854 19.068 -21.258 1.00 90.25 537 ILE A C 1
ATOM 4556 O O . ILE A 1 537 ? -0.107 19.061 -20.280 1.00 90.25 537 ILE A O 1
ATOM 4560 N N . TYR A 1 538 ? -2.167 18.850 -21.120 1.00 91.00 538 TYR A N 1
ATOM 4561 C CA . TYR A 1 538 ? -2.771 18.572 -19.811 1.00 91.00 538 TYR A CA 1
ATOM 4562 C C . TYR A 1 538 ? -2.528 17.131 -19.341 1.00 91.00 538 TYR A C 1
ATOM 4564 O O . TYR A 1 538 ? -2.468 16.879 -18.132 1.00 91.00 538 TYR A O 1
ATOM 4572 N N . PHE A 1 539 ? -2.342 16.210 -20.289 1.00 92.00 539 PHE A N 1
ATOM 4573 C CA . PHE A 1 539 ? -2.028 14.807 -20.037 1.00 92.00 539 PHE A CA 1
ATOM 4574 C C . PHE A 1 539 ? -0.632 14.635 -19.447 1.00 92.00 539 PHE A C 1
ATOM 4576 O O . PHE A 1 539 ? 0.271 15.430 -19.705 1.00 92.00 539 PHE A O 1
ATOM 4583 N N . ALA A 1 540 ? -0.441 13.582 -18.660 1.00 90.12 540 ALA A N 1
ATOM 4584 C CA . ALA A 1 540 ? 0.853 13.264 -18.077 1.00 90.12 540 ALA A CA 1
ATOM 4585 C C . ALA A 1 540 ? 1.815 12.716 -19.132 1.00 90.12 540 ALA A C 1
ATOM 4587 O O . ALA A 1 540 ? 1.371 12.224 -20.168 1.00 90.12 540 ALA A O 1
ATOM 4588 N N . PRO A 1 541 ? 3.135 12.811 -18.889 1.00 88.25 541 PRO A N 1
ATOM 4589 C CA . PRO A 1 541 ? 4.159 12.325 -19.810 1.00 88.25 541 PRO A CA 1
ATOM 4590 C C . PRO A 1 541 ? 3.910 10.917 -20.379 1.00 88.25 541 PRO A C 1
ATOM 4592 O O . PRO A 1 541 ? 4.061 10.696 -21.576 1.00 88.25 541 PRO A O 1
ATOM 4595 N N . ASP A 1 542 ? 3.499 9.962 -19.552 1.00 91.69 542 ASP A N 1
ATOM 4596 C CA . ASP A 1 542 ? 3.176 8.589 -19.955 1.00 91.69 542 ASP A CA 1
ATOM 4597 C C . ASP A 1 542 ? 1.874 8.496 -20.769 1.00 91.69 542 ASP A C 1
ATOM 4599 O O . ASP A 1 542 ? 1.799 7.773 -21.765 1.00 91.69 542 ASP A O 1
ATOM 4603 N N . GLU A 1 543 ? 0.869 9.288 -20.403 1.00 93.56 543 GLU A N 1
ATOM 4604 C CA . GLU A 1 543 ? -0.397 9.380 -21.131 1.00 93.56 543 GLU A CA 1
ATOM 4605 C C . GLU A 1 543 ? -0.203 10.025 -22.513 1.00 93.56 543 GLU A C 1
ATOM 4607 O O . GLU A 1 543 ? -0.800 9.588 -23.496 1.00 93.56 543 GLU A O 1
ATOM 4612 N N . GLN A 1 544 ? 0.693 11.011 -22.620 1.00 93.94 544 GLN A N 1
ATOM 4613 C CA . GLN A 1 544 ? 1.116 11.616 -23.884 1.00 93.94 544 GLN A CA 1
ATOM 4614 C C . GLN A 1 544 ? 1.761 10.584 -24.809 1.00 93.94 544 GLN A C 1
ATOM 4616 O O . GLN A 1 544 ? 1.388 10.507 -25.981 1.00 93.94 544 GLN A O 1
ATOM 4621 N N . VAL A 1 545 ? 2.661 9.741 -24.285 1.00 95.62 545 VAL A N 1
ATOM 4622 C CA . VAL A 1 545 ? 3.254 8.625 -25.044 1.00 95.62 545 VAL A CA 1
ATOM 4623 C C . VAL A 1 545 ? 2.170 7.717 -25.608 1.00 95.62 545 VAL A C 1
ATOM 4625 O O . VAL A 1 545 ? 2.186 7.381 -26.797 1.00 95.62 545 VAL A O 1
ATOM 4628 N N . ARG A 1 546 ? 1.200 7.348 -24.771 1.00 96.75 546 ARG A N 1
ATOM 4629 C CA . ARG A 1 546 ? 0.071 6.518 -25.188 1.00 96.75 546 ARG A CA 1
ATOM 4630 C C . ARG A 1 546 ? -0.762 7.192 -26.277 1.00 96.75 546 ARG A C 1
ATOM 4632 O O . ARG A 1 546 ? -1.091 6.541 -27.265 1.00 96.75 546 ARG A O 1
ATOM 4639 N N . ILE A 1 547 ? -1.052 8.487 -26.148 1.00 96.69 547 ILE A N 1
ATOM 4640 C CA . ILE A 1 547 ? -1.785 9.256 -27.163 1.00 96.69 547 ILE A CA 1
ATOM 4641 C C . ILE A 1 547 ? -1.042 9.242 -28.501 1.00 96.69 547 ILE A C 1
ATOM 4643 O O . ILE A 1 547 ? -1.666 8.959 -29.523 1.00 96.69 547 ILE A O 1
ATOM 4647 N N . ILE A 1 548 ? 0.274 9.489 -28.516 1.00 97.25 548 ILE A N 1
ATOM 4648 C CA . ILE A 1 548 ? 1.063 9.438 -29.757 1.00 97.25 548 ILE A CA 1
ATOM 4649 C C . ILE A 1 548 ? 0.947 8.059 -30.405 1.00 97.25 548 ILE A C 1
ATOM 4651 O O . ILE A 1 548 ? 0.601 7.963 -31.583 1.00 97.25 548 ILE A O 1
ATOM 4655 N N . ARG A 1 549 ? 1.156 6.984 -29.640 1.00 97.62 549 ARG A N 1
ATOM 4656 C CA . ARG A 1 549 ? 1.011 5.613 -30.150 1.00 97.62 549 ARG A CA 1
ATOM 4657 C C . ARG A 1 549 ? -0.390 5.346 -30.705 1.00 97.62 549 ARG A C 1
ATOM 4659 O O . ARG A 1 549 ? -0.509 4.754 -31.775 1.00 97.62 549 ARG A O 1
ATOM 4666 N N . LYS A 1 550 ? -1.436 5.844 -30.037 1.00 97.19 550 LYS A N 1
ATOM 4667 C CA . LYS A 1 550 ? -2.827 5.708 -30.488 1.00 97.19 550 LYS A CA 1
ATOM 4668 C C . LYS A 1 550 ? -3.083 6.455 -31.800 1.00 97.19 550 LYS A C 1
ATOM 4670 O O . LYS A 1 550 ? -3.768 5.934 -32.671 1.00 97.19 550 LYS A O 1
ATOM 4675 N N . LEU A 1 551 ? -2.496 7.636 -32.004 1.00 97.69 551 LEU A N 1
ATOM 4676 C CA . LEU A 1 551 ? -2.590 8.343 -33.289 1.00 97.69 551 LEU A CA 1
ATOM 4677 C C . LEU A 1 551 ? -1.950 7.535 -34.432 1.00 97.69 551 LEU A C 1
ATOM 4679 O O . LEU A 1 551 ? -2.516 7.458 -35.524 1.00 97.69 551 LEU A O 1
ATOM 4683 N N . PHE A 1 552 ? -0.807 6.890 -34.181 1.00 98.06 552 PHE A N 1
ATOM 4684 C CA . PHE A 1 552 ? -0.170 5.992 -35.152 1.00 98.06 552 PHE A CA 1
ATOM 4685 C C . PHE A 1 552 ? -0.973 4.709 -35.394 1.00 98.06 552 PHE A C 1
ATOM 4687 O O . PHE A 1 552 ? -1.022 4.228 -36.525 1.00 98.06 552 PHE A O 1
ATOM 4694 N N . PHE A 1 553 ? -1.646 4.178 -34.374 1.00 97.19 553 PHE A N 1
ATOM 4695 C CA . PHE A 1 553 ? -2.594 3.074 -34.527 1.00 97.19 553 PHE A CA 1
ATOM 4696 C C . PHE A 1 553 ? -3.736 3.431 -35.485 1.00 97.19 553 PHE A C 1
ATOM 4698 O O . PHE A 1 553 ? -3.966 2.711 -36.457 1.00 97.19 553 PHE A O 1
ATOM 4705 N N . LEU A 1 554 ? -4.378 4.585 -35.281 1.00 96.69 554 LEU A N 1
ATOM 4706 C CA . LEU A 1 554 ? -5.450 5.062 -36.161 1.00 96.69 554 LEU A CA 1
ATOM 4707 C C . LEU A 1 554 ? -4.956 5.268 -37.603 1.00 96.69 554 LEU A C 1
ATOM 4709 O O . LEU A 1 554 ? -5.655 4.920 -38.556 1.00 96.69 554 LEU A O 1
ATOM 4713 N N . LYS A 1 555 ? -3.724 5.766 -37.781 1.00 96.50 555 LYS A N 1
ATOM 4714 C CA . LYS A 1 555 ? -3.062 5.868 -39.094 1.00 96.50 555 LYS A CA 1
ATOM 4715 C C . LYS A 1 555 ? -2.849 4.502 -39.740 1.00 96.50 555 LYS A C 1
ATOM 4717 O O . LYS A 1 555 ? -3.187 4.328 -40.908 1.00 96.50 555 LYS A O 1
ATOM 4722 N N . ALA A 1 556 ? -2.350 3.526 -38.986 1.00 95.50 556 ALA A N 1
ATOM 4723 C CA . ALA A 1 556 ? -2.143 2.162 -39.470 1.00 95.50 556 ALA A CA 1
ATOM 4724 C C . ALA A 1 556 ? -3.462 1.463 -39.857 1.00 95.50 556 ALA A C 1
ATOM 4726 O O . ALA A 1 556 ? -3.464 0.592 -40.733 1.00 95.50 556 ALA A O 1
ATOM 4727 N N . ASN A 1 557 ? -4.586 1.838 -39.240 1.00 94.88 557 ASN A N 1
ATOM 4728 C CA . ASN A 1 557 ? -5.923 1.353 -39.600 1.00 94.88 557 ASN A CA 1
ATOM 4729 C C . ASN A 1 557 ? -6.597 2.130 -40.735 1.00 94.88 557 ASN A C 1
ATOM 4731 O O . ASN A 1 557 ? -7.620 1.680 -41.243 1.00 94.88 557 ASN A O 1
ATOM 4735 N N . GLY A 1 558 ? -6.030 3.258 -41.166 1.00 94.06 558 GLY A N 1
ATOM 4736 C CA . GLY A 1 558 ? -6.661 4.137 -42.151 1.00 94.06 558 GLY A CA 1
ATOM 4737 C C . GLY A 1 558 ? -7.840 4.947 -41.595 1.00 94.06 558 GLY A C 1
ATOM 4738 O O . GLY A 1 558 ? -8.585 5.536 -42.370 1.00 94.06 558 GLY A O 1
ATOM 4739 N N . GLU A 1 559 ? -8.002 4.998 -40.271 1.00 94.44 559 GLU A N 1
ATOM 4740 C CA . GLU A 1 559 ? -9.071 5.731 -39.575 1.00 94.44 559 GLU A CA 1
ATOM 4741 C C . GLU A 1 559 ? -8.728 7.217 -39.388 1.00 94.44 559 GLU A C 1
ATOM 4743 O O . GLU A 1 559 ? -9.613 8.064 -39.283 1.00 94.44 559 GLU A O 1
ATOM 4748 N N . PHE A 1 560 ? -7.435 7.558 -39.378 1.00 95.75 560 PHE A N 1
ATOM 4749 C CA . PHE A 1 560 ? -6.964 8.936 -39.289 1.00 95.75 560 PHE A CA 1
ATOM 4750 C C . PHE A 1 560 ? -5.747 9.162 -40.181 1.00 95.75 560 PHE A C 1
ATOM 4752 O O . PHE A 1 560 ? -4.722 8.496 -40.045 1.00 95.75 560 PHE A O 1
ATOM 4759 N N . ASP A 1 561 ? -5.820 10.154 -41.066 1.00 94.50 561 ASP A N 1
ATOM 4760 C CA . ASP A 1 561 ? -4.667 10.551 -41.869 1.00 94.50 561 ASP A CA 1
ATOM 4761 C C . ASP A 1 561 ? -3.710 11.442 -41.062 1.00 94.50 561 ASP A C 1
ATOM 4763 O O . ASP A 1 561 ? -3.703 12.670 -41.184 1.00 94.50 561 ASP A O 1
ATOM 4767 N N . LEU A 1 562 ? -2.939 10.814 -40.174 1.00 96.75 562 LEU A N 1
ATOM 4768 C CA . LEU A 1 562 ? -1.829 11.436 -39.459 1.00 96.75 562 LEU A CA 1
ATOM 4769 C C . LEU A 1 562 ? -0.672 11.741 -40.425 1.00 96.75 562 LEU A C 1
ATOM 4771 O O . LEU A 1 562 ? -0.141 10.833 -41.067 1.00 96.75 562 LEU A O 1
ATOM 4775 N N . THR A 1 563 ? -0.245 13.004 -40.459 1.00 96.12 563 THR A N 1
ATOM 4776 C CA . THR A 1 563 ? 1.009 13.449 -41.086 1.00 96.12 563 THR A CA 1
ATOM 4777 C C . THR A 1 563 ? 1.967 13.973 -40.018 1.00 96.12 563 THR A C 1
ATOM 4779 O O . THR A 1 563 ? 1.572 14.198 -38.867 1.00 96.12 563 THR A O 1
ATOM 4782 N N . VAL A 1 564 ? 3.231 14.186 -40.384 1.00 95.38 564 VAL A N 1
ATOM 4783 C CA . VAL A 1 564 ? 4.226 14.726 -39.450 1.00 95.38 564 VAL A CA 1
ATOM 4784 C C . VAL A 1 564 ? 3.915 16.178 -39.071 1.00 95.38 564 VAL A C 1
ATOM 4786 O O . VAL A 1 564 ? 4.132 16.569 -37.925 1.00 95.38 564 VAL A O 1
ATOM 4789 N N . GLU A 1 565 ? 3.322 16.958 -39.975 1.00 94.44 565 GLU A N 1
ATOM 4790 C CA . GLU A 1 565 ? 2.841 18.316 -39.697 1.00 94.44 565 GLU A CA 1
ATOM 4791 C C . GLU A 1 565 ? 1.758 18.300 -38.625 1.00 94.44 565 GLU A C 1
ATOM 4793 O O . GLU A 1 565 ? 1.898 19.005 -37.627 1.00 94.44 565 GLU A O 1
ATOM 4798 N N . LYS A 1 566 ? 0.739 17.441 -38.777 1.00 95.56 566 LYS A N 1
ATOM 4799 C CA . LYS A 1 566 ? -0.321 17.283 -37.771 1.00 95.56 566 LYS A CA 1
ATOM 4800 C C . LYS A 1 566 ? 0.267 16.894 -36.421 1.00 95.56 566 LYS A C 1
ATOM 4802 O O . LYS A 1 566 ? -0.061 17.496 -35.406 1.00 95.56 566 LYS A O 1
ATOM 4807 N N . LEU A 1 567 ? 1.189 15.934 -36.395 1.00 95.31 567 LEU A N 1
ATOM 4808 C CA . LEU A 1 567 ? 1.870 15.543 -35.161 1.00 95.31 567 LEU A CA 1
ATOM 4809 C C . LEU A 1 567 ? 2.609 16.728 -34.506 1.00 95.31 567 LEU A C 1
ATOM 4811 O O . LEU A 1 567 ? 2.617 16.866 -33.283 1.00 95.31 567 LEU A O 1
ATOM 4815 N N . ASN A 1 568 ? 3.196 17.610 -35.316 1.00 93.94 568 ASN A N 1
ATOM 4816 C CA . ASN A 1 568 ? 3.908 18.794 -34.851 1.00 93.94 568 ASN A CA 1
ATOM 4817 C C . ASN A 1 568 ? 2.977 19.923 -34.353 1.00 93.94 568 ASN A C 1
ATOM 4819 O O . ASN A 1 568 ? 3.447 20.770 -33.591 1.00 93.94 568 ASN A O 1
ATOM 4823 N N . GLU A 1 569 ? 1.687 19.915 -34.717 1.00 95.25 569 GLU A N 1
ATOM 4824 C CA . GLU A 1 569 ? 0.661 20.847 -34.212 1.00 95.25 569 GLU A CA 1
ATOM 4825 C C . GLU A 1 569 ? 0.257 20.592 -32.753 1.00 95.25 569 GLU A C 1
ATOM 4827 O O . GLU A 1 569 ? -0.371 21.456 -32.141 1.00 95.25 569 GLU A O 1
ATOM 4832 N N . LEU A 1 570 ? 0.596 19.431 -32.178 1.00 94.56 570 LEU A N 1
ATOM 4833 C CA . LEU A 1 570 ? 0.325 19.151 -30.769 1.00 94.56 570 LEU A CA 1
ATOM 4834 C C . LEU A 1 570 ? 1.041 20.181 -29.883 1.00 94.56 570 LEU A C 1
ATOM 4836 O O . LEU A 1 570 ? 2.276 20.294 -29.902 1.00 94.56 570 LEU A O 1
ATOM 4840 N N . THR A 1 571 ? 0.267 20.910 -29.077 1.00 87.88 571 THR A N 1
ATOM 4841 C CA . THR A 1 571 ? 0.785 21.874 -28.108 1.00 87.88 571 THR A CA 1
ATOM 4842 C C . THR A 1 571 ? 1.596 21.129 -27.057 1.00 87.88 571 THR A C 1
ATOM 4844 O O . THR A 1 571 ? 1.056 20.427 -26.205 1.00 87.88 571 THR A O 1
ATOM 4847 N N . ARG A 1 572 ? 2.919 21.289 -27.133 1.00 86.88 572 ARG A N 1
ATOM 4848 C CA . ARG A 1 572 ? 3.912 20.649 -26.256 1.00 86.88 572 ARG A CA 1
ATOM 4849 C C . ARG A 1 572 ? 4.530 21.609 -25.234 1.00 86.88 572 ARG A C 1
ATOM 4851 O O . ARG A 1 572 ? 5.415 21.225 -24.481 1.00 86.88 572 ARG A O 1
ATOM 4858 N N . PHE A 1 573 ? 4.105 22.870 -25.204 1.00 82.69 573 PHE A N 1
ATOM 4859 C CA . PHE A 1 573 ? 4.559 23.825 -24.197 1.00 82.69 573 PHE A CA 1
ATOM 4860 C C . PHE A 1 573 ? 3.562 24.973 -24.013 1.00 82.69 573 PHE A C 1
ATOM 4862 O O . PHE A 1 573 ? 3.110 25.558 -24.993 1.00 82.69 573 PHE A O 1
ATOM 4869 N N . ASP A 1 574 ? 3.283 25.315 -22.755 1.00 82.19 574 ASP A N 1
ATOM 4870 C CA . ASP A 1 574 ? 2.496 26.474 -22.333 1.00 82.19 574 ASP A CA 1
ATOM 4871 C C . ASP A 1 574 ? 3.118 27.039 -21.046 1.00 82.19 574 ASP A C 1
ATOM 4873 O O . ASP A 1 574 ? 3.318 26.319 -20.060 1.00 82.19 574 ASP A O 1
ATOM 4877 N N . LEU A 1 575 ? 3.485 28.323 -21.076 1.00 79.62 575 LEU A N 1
ATOM 4878 C CA . LEU A 1 575 ? 4.212 28.988 -19.993 1.00 79.62 575 LEU A CA 1
ATOM 4879 C C . LEU A 1 575 ? 3.354 29.157 -18.733 1.00 79.62 575 LEU A C 1
ATOM 4881 O O . LEU A 1 575 ? 3.870 29.033 -17.618 1.00 79.62 575 LEU A O 1
ATOM 4885 N N . ASP A 1 576 ? 2.072 29.466 -18.896 1.00 81.50 576 ASP A N 1
ATOM 4886 C CA . ASP A 1 576 ? 1.174 29.771 -17.785 1.00 81.50 576 ASP A CA 1
ATOM 4887 C C . ASP A 1 576 ? 0.714 28.484 -17.100 1.00 81.50 576 ASP A C 1
ATOM 4889 O O . ASP A 1 576 ? 0.722 28.396 -15.865 1.00 81.50 576 ASP A O 1
ATOM 4893 N N . LEU A 1 577 ? 0.439 27.441 -17.887 1.00 81.81 577 LEU A N 1
ATOM 4894 C CA . LEU A 1 577 ? 0.189 26.100 -17.373 1.00 81.81 577 LEU A CA 1
ATOM 4895 C C . LEU A 1 577 ? 1.401 25.568 -16.610 1.00 81.81 577 LEU A C 1
ATOM 4897 O O . LEU A 1 577 ? 1.244 25.019 -15.522 1.00 81.81 577 LEU A O 1
ATOM 4901 N N . TYR A 1 578 ? 2.611 25.759 -17.138 1.00 81.12 578 TYR A N 1
ATOM 4902 C CA . TYR A 1 578 ? 3.837 25.340 -16.467 1.00 81.12 578 TYR A CA 1
ATOM 4903 C C . TYR A 1 578 ? 4.036 26.048 -15.117 1.00 81.12 578 TYR A C 1
ATOM 4905 O O . TYR A 1 578 ? 4.293 25.384 -14.112 1.00 81.12 578 TYR A O 1
ATOM 4913 N N . LYS A 1 579 ? 3.884 27.381 -15.061 1.00 79.94 579 LYS A N 1
ATOM 4914 C CA . LYS A 1 579 ? 4.000 28.151 -13.806 1.00 79.94 579 LYS A CA 1
ATOM 4915 C C . LYS A 1 579 ? 2.973 27.700 -12.773 1.00 79.94 579 LYS A C 1
ATOM 4917 O O . LYS A 1 579 ? 3.302 27.573 -11.594 1.00 79.94 579 LYS A O 1
ATOM 4922 N N . THR A 1 580 ? 1.741 27.460 -13.218 1.00 81.31 580 THR A N 1
ATOM 4923 C CA . THR A 1 580 ? 0.674 26.957 -12.353 1.00 81.31 580 THR A CA 1
ATOM 4924 C C . THR A 1 580 ? 0.988 25.549 -11.868 1.00 81.31 580 THR A C 1
ATOM 4926 O O . THR A 1 580 ? 0.871 25.294 -10.673 1.00 81.31 580 THR A O 1
ATOM 4929 N N . ASN A 1 581 ? 1.456 24.661 -12.752 1.00 80.50 581 ASN A N 1
ATOM 4930 C CA . ASN A 1 581 ? 1.838 23.306 -12.379 1.00 80.50 581 ASN A CA 1
ATOM 4931 C C . ASN A 1 581 ? 2.940 23.337 -11.320 1.00 80.50 581 ASN A C 1
ATOM 4933 O O . ASN A 1 581 ? 2.701 22.823 -10.241 1.00 80.50 581 ASN A O 1
ATOM 4937 N N . LEU A 1 582 ? 4.054 24.053 -11.534 1.00 77.56 582 LEU A N 1
ATOM 4938 C CA . LEU A 1 582 ? 5.159 24.156 -10.563 1.00 77.56 582 LEU A CA 1
ATOM 4939 C C . LEU A 1 582 ? 4.723 24.531 -9.138 1.00 77.56 582 LEU A C 1
ATOM 4941 O O . LEU A 1 582 ? 5.348 24.092 -8.174 1.00 77.56 582 LEU A O 1
ATOM 4945 N N . LYS A 1 583 ? 3.672 25.347 -8.990 1.00 78.94 583 LYS A N 1
ATOM 4946 C CA . LYS A 1 583 ? 3.151 25.751 -7.677 1.00 78.94 583 LYS A CA 1
ATOM 4947 C C . LYS A 1 583 ? 2.581 24.572 -6.877 1.00 78.94 583 LYS A C 1
ATOM 4949 O O . LYS A 1 583 ? 2.599 24.616 -5.650 1.00 78.94 583 LYS A O 1
ATOM 4954 N N . PHE A 1 584 ? 2.063 23.548 -7.552 1.00 72.06 584 PHE A N 1
ATOM 4955 C CA . PHE A 1 584 ? 1.306 22.455 -6.934 1.00 72.06 584 PHE A CA 1
ATOM 4956 C C . PHE A 1 584 ? 1.882 21.059 -7.218 1.00 72.06 584 PHE A C 1
ATOM 4958 O O . PHE A 1 584 ? 1.767 20.163 -6.386 1.00 72.06 584 PHE A O 1
ATOM 4965 N N . ASN A 1 585 ? 2.514 20.879 -8.375 1.00 69.06 585 ASN A N 1
ATOM 4966 C CA . ASN A 1 585 ? 3.206 19.683 -8.822 1.00 69.06 585 ASN A CA 1
ATOM 4967 C C . ASN A 1 585 ? 4.475 20.077 -9.618 1.00 69.06 585 ASN A C 1
ATOM 4969 O O . ASN A 1 585 ? 4.368 20.664 -10.697 1.00 69.06 585 ASN A O 1
ATOM 4973 N N . PRO A 1 586 ? 5.683 19.726 -9.142 1.00 68.62 586 PRO A N 1
ATOM 4974 C CA . PRO A 1 586 ? 6.937 20.106 -9.794 1.00 68.62 586 PRO A CA 1
ATOM 4975 C C . PRO A 1 586 ? 7.192 19.392 -11.134 1.00 68.62 586 PRO A C 1
ATOM 4977 O O . PRO A 1 586 ? 8.226 19.625 -11.761 1.00 68.62 586 PRO A O 1
ATOM 4980 N N . ASP A 1 587 ? 6.300 18.506 -11.587 1.00 70.12 587 ASP A N 1
ATOM 4981 C CA . ASP A 1 587 ? 6.514 17.785 -12.831 1.00 70.12 587 ASP A CA 1
ATOM 4982 C C . ASP A 1 587 ? 6.425 18.644 -14.097 1.00 70.12 587 ASP A C 1
ATOM 4984 O O . ASP A 1 587 ? 5.644 19.584 -14.211 1.00 70.12 587 ASP A O 1
ATOM 4988 N N . LEU A 1 588 ? 7.231 18.297 -15.099 1.00 72.12 588 LEU A N 1
ATOM 4989 C CA . LEU A 1 588 ? 7.179 18.920 -16.409 1.00 72.12 588 LEU A CA 1
ATOM 4990 C C . LEU A 1 588 ? 5.909 18.410 -17.096 1.00 72.12 588 LEU A C 1
ATOM 4992 O O . LEU A 1 588 ? 5.700 17.195 -17.156 1.00 72.12 588 LEU A O 1
ATOM 4996 N N . PRO A 1 589 ? 5.053 19.307 -17.610 1.00 72.25 589 PRO A N 1
ATOM 4997 C CA . PRO A 1 589 ? 3.801 18.907 -18.226 1.00 72.25 589 PRO A CA 1
ATOM 4998 C C . PRO A 1 589 ? 4.007 18.144 -19.534 1.00 72.25 589 PRO A C 1
ATOM 5000 O O . PRO A 1 589 ? 3.062 17.532 -19.999 1.00 72.25 589 PRO A O 1
ATOM 5003 N N . VAL A 1 590 ? 5.210 18.143 -20.119 1.00 77.62 590 VAL A N 1
ATOM 5004 C CA . VAL A 1 590 ? 5.495 17.458 -21.385 1.00 77.62 590 VAL A CA 1
ATOM 5005 C C . VAL A 1 590 ? 6.656 16.492 -21.257 1.00 77.62 590 VAL A C 1
ATOM 5007 O O . VAL A 1 590 ? 7.686 16.800 -20.655 1.00 77.62 590 VAL A O 1
ATOM 5010 N N . ASP A 1 591 ? 6.484 15.316 -21.852 1.00 84.19 591 ASP A N 1
ATOM 5011 C CA . ASP A 1 591 ? 7.553 14.341 -22.004 1.00 84.19 591 ASP A CA 1
ATOM 5012 C C . ASP A 1 591 ? 8.585 14.823 -23.038 1.00 84.19 591 ASP A C 1
ATOM 5014 O O . ASP A 1 591 ? 8.295 14.948 -24.229 1.00 84.19 591 ASP A O 1
ATOM 5018 N N . ILE A 1 592 ? 9.823 15.050 -22.594 1.00 87.56 592 ILE A N 1
ATOM 5019 C CA . ILE A 1 592 ? 10.923 15.495 -23.467 1.00 87.56 592 ILE A CA 1
ATOM 5020 C C . ILE A 1 592 ? 11.196 14.460 -24.574 1.00 87.56 592 ILE A C 1
ATOM 5022 O O . ILE A 1 592 ? 11.532 14.832 -25.699 1.00 87.56 592 ILE A O 1
ATOM 5026 N N . SER A 1 593 ? 11.016 13.162 -24.293 1.00 91.12 593 SER A N 1
ATOM 5027 C CA . SER A 1 593 ? 11.211 12.112 -25.305 1.00 91.12 593 SER A CA 1
ATOM 5028 C C . SER A 1 593 ? 10.202 12.246 -26.446 1.00 91.12 593 SER A C 1
ATOM 5030 O O . SER A 1 593 ? 10.582 12.121 -27.609 1.00 91.12 593 SER A O 1
ATOM 5032 N N . THR A 1 594 ? 8.944 12.555 -26.125 1.00 92.56 594 THR A N 1
ATOM 5033 C CA . THR A 1 594 ? 7.868 12.803 -27.089 1.00 92.56 594 THR A CA 1
ATOM 5034 C C . THR A 1 594 ? 8.227 13.951 -28.013 1.00 92.56 594 THR A C 1
ATOM 5036 O O . THR A 1 594 ? 8.193 13.791 -29.231 1.00 92.56 594 THR A O 1
ATOM 5039 N N . ASP A 1 595 ? 8.636 15.088 -27.457 1.00 90.69 595 ASP A N 1
ATOM 5040 C CA . ASP A 1 595 ? 9.000 16.242 -28.270 1.00 90.69 595 ASP A CA 1
ATOM 5041 C C . ASP A 1 595 ? 10.184 15.943 -29.211 1.00 90.69 595 ASP A C 1
ATOM 5043 O O . ASP A 1 595 ? 10.117 16.242 -30.408 1.00 90.69 595 ASP A O 1
ATOM 5047 N N . ILE A 1 596 ? 11.217 15.257 -28.712 1.00 92.38 596 ILE A N 1
ATOM 5048 C CA . ILE A 1 596 ? 12.366 14.825 -29.519 1.00 92.38 596 ILE A CA 1
ATOM 5049 C C . ILE A 1 596 ? 11.949 13.871 -30.631 1.00 92.38 596 ILE A C 1
ATOM 5051 O O . ILE A 1 596 ? 12.446 14.009 -31.745 1.00 92.38 596 ILE A O 1
ATOM 5055 N N . VAL A 1 597 ? 11.051 12.924 -30.365 1.00 95.25 597 VAL A N 1
ATOM 5056 C CA . VAL A 1 597 ? 10.564 11.959 -31.361 1.00 95.25 597 VAL A CA 1
ATOM 5057 C C . VAL A 1 597 ? 9.758 12.653 -32.451 1.00 95.25 597 VAL A C 1
ATOM 5059 O O . VAL A 1 597 ? 10.027 12.431 -33.631 1.00 95.25 597 VAL A O 1
ATOM 5062 N N . VAL A 1 598 ? 8.840 13.550 -32.085 1.00 94.75 598 VAL A N 1
ATOM 5063 C CA . VAL A 1 598 ? 8.070 14.345 -33.054 1.00 94.75 598 VAL A CA 1
ATOM 5064 C C . VAL A 1 598 ? 9.005 15.192 -33.917 1.00 94.75 598 VAL A C 1
ATOM 5066 O O . VAL A 1 598 ? 8.916 15.174 -35.145 1.00 94.75 598 VAL A O 1
ATOM 5069 N N . LYS A 1 599 ? 9.961 15.891 -33.295 1.00 93.81 599 LYS A N 1
ATOM 5070 C CA . LYS A 1 599 ? 10.964 16.680 -34.018 1.00 93.81 599 LYS A CA 1
ATOM 5071 C C . LYS A 1 599 ? 11.851 15.776 -34.893 1.00 93.81 599 LYS A C 1
ATOM 5073 O O . LYS A 1 599 ? 12.190 16.164 -36.008 1.00 93.81 599 LYS A O 1
ATOM 5078 N N . ALA A 1 600 ? 12.210 14.574 -34.439 1.00 95.69 600 ALA A N 1
ATOM 5079 C CA . ALA A 1 600 ? 13.060 13.641 -35.181 1.00 95.69 600 ALA A CA 1
ATOM 5080 C C . ALA A 1 600 ? 12.364 13.147 -36.451 1.00 95.69 600 ALA A C 1
ATOM 5082 O O . ALA A 1 600 ? 12.988 13.135 -37.512 1.00 95.69 600 ALA A O 1
ATOM 5083 N N . LEU A 1 601 ? 11.071 12.829 -36.356 1.00 97.12 601 LEU A N 1
ATOM 5084 C CA . LEU A 1 601 ? 10.226 12.529 -37.510 1.00 97.12 601 LEU A CA 1
ATOM 5085 C C . LEU A 1 601 ? 10.145 13.723 -38.467 1.00 97.12 601 LEU A C 1
ATOM 5087 O O . LEU A 1 601 ? 10.337 13.537 -39.662 1.00 97.12 601 LEU A O 1
ATOM 5091 N N . LEU A 1 602 ? 9.967 14.947 -37.953 1.00 95.06 602 LEU A N 1
ATOM 5092 C CA . LEU A 1 602 ? 9.947 16.173 -38.767 1.00 95.06 602 LEU A CA 1
ATOM 5093 C C . LEU A 1 602 ? 11.266 16.410 -39.508 1.00 95.06 602 LEU A C 1
ATOM 5095 O O . LEU A 1 602 ? 11.274 16.766 -40.682 1.00 95.06 602 LEU A O 1
ATOM 5099 N N . SER A 1 603 ? 12.399 16.183 -38.845 1.00 94.81 603 SER A N 1
ATOM 5100 C CA . SER A 1 603 ? 13.707 16.258 -39.497 1.00 94.81 603 SER A CA 1
ATOM 5101 C C . SER A 1 603 ? 13.867 15.195 -40.570 1.00 94.81 603 SER A C 1
ATOM 5103 O O . SER A 1 603 ? 14.440 15.486 -41.620 1.00 94.81 603 SER A O 1
ATOM 5105 N N . TYR A 1 604 ? 13.388 13.977 -40.314 1.00 95.12 604 TYR A N 1
ATOM 5106 C CA . TYR A 1 604 ? 13.468 12.902 -41.290 1.00 95.12 604 TYR A CA 1
ATOM 5107 C C . TYR A 1 604 ? 12.619 13.213 -42.519 1.00 95.12 604 TYR A C 1
ATOM 5109 O O . TYR A 1 604 ? 13.121 13.122 -43.633 1.00 95.12 604 TYR A O 1
ATOM 5117 N N . ASP A 1 605 ? 11.392 13.680 -42.318 1.00 94.56 605 ASP A N 1
ATOM 5118 C CA . ASP A 1 605 ? 10.487 14.083 -43.390 1.00 94.56 605 ASP A CA 1
ATOM 5119 C C . ASP A 1 605 ? 11.115 15.167 -44.289 1.00 94.56 605 ASP A C 1
ATOM 5121 O O . ASP A 1 605 ? 11.252 15.002 -45.502 1.00 94.56 605 ASP A O 1
ATOM 5125 N N . GLN A 1 606 ? 11.646 16.227 -43.669 1.00 92.69 606 GLN A N 1
ATOM 5126 C CA . GLN A 1 606 ? 12.179 17.394 -44.379 1.00 92.69 606 GLN A CA 1
ATOM 5127 C C . GLN A 1 606 ? 13.577 17.192 -44.977 1.00 92.69 606 GLN A C 1
ATOM 5129 O O . GLN A 1 606 ? 13.905 17.781 -46.007 1.00 92.69 606 GLN A O 1
ATOM 5134 N N . LYS A 1 607 ? 14.450 16.443 -44.293 1.00 90.94 607 LYS A N 1
ATOM 5135 C CA . LYS A 1 607 ? 15.891 16.361 -44.609 1.00 90.94 607 LYS A CA 1
ATOM 5136 C C . LYS A 1 607 ? 16.358 14.951 -44.955 1.00 90.94 607 LYS A C 1
ATOM 5138 O O . LYS A 1 607 ? 17.541 14.786 -45.251 1.00 90.94 607 LYS A O 1
ATOM 5143 N N . GLN A 1 608 ? 15.482 13.949 -44.866 1.00 89.88 608 GLN A N 1
ATOM 5144 C CA . GLN A 1 608 ? 15.804 12.525 -45.038 1.00 89.88 608 GLN A CA 1
ATOM 5145 C C . GLN A 1 608 ? 16.933 12.054 -44.106 1.00 89.88 608 GLN A C 1
ATOM 5147 O O . GLN A 1 608 ? 17.736 11.186 -44.441 1.00 89.88 608 GLN A O 1
ATOM 5152 N N . ARG A 1 609 ? 17.021 12.672 -42.918 1.00 91.12 609 ARG A N 1
ATOM 5153 C CA . ARG A 1 609 ? 17.944 12.293 -41.844 1.00 91.12 609 ARG A CA 1
ATOM 5154 C C . ARG A 1 609 ? 17.412 12.700 -40.475 1.00 91.12 609 ARG A C 1
ATOM 5156 O O . ARG A 1 609 ? 16.774 13.745 -40.318 1.00 91.12 609 ARG A O 1
ATOM 5163 N N . PHE A 1 610 ? 17.784 11.929 -39.462 1.00 94.19 610 PHE A N 1
ATOM 5164 C CA . PHE A 1 610 ? 17.609 12.328 -38.070 1.00 94.19 610 PHE A CA 1
ATOM 5165 C C . PHE A 1 610 ? 18.636 13.392 -37.646 1.00 94.19 610 PHE A C 1
ATOM 5167 O O . PHE A 1 610 ? 19.578 13.730 -38.378 1.00 94.19 610 PHE A O 1
ATOM 5174 N N . PHE A 1 611 ? 18.434 13.937 -36.447 1.00 87.38 611 PHE A N 1
ATOM 5175 C CA . PHE A 1 611 ? 19.324 14.931 -35.859 1.00 87.38 611 PHE A CA 1
ATOM 5176 C C . PHE A 1 611 ? 20.699 14.369 -35.510 1.00 87.38 611 PHE A C 1
ATOM 5178 O O . PHE A 1 611 ? 20.832 13.205 -35.134 1.00 87.38 611 PHE A O 1
ATOM 5185 N N . VAL A 1 612 ? 21.710 15.235 -35.550 1.00 84.88 612 VAL A N 1
ATOM 5186 C CA . VAL A 1 612 ? 23.027 14.972 -34.950 1.00 84.88 612 VAL A CA 1
ATOM 5187 C C . VAL A 1 612 ? 23.071 15.422 -33.481 1.00 84.88 612 VAL A C 1
ATOM 5189 O O . VAL A 1 612 ? 22.175 16.109 -32.998 1.00 84.88 612 VAL A O 1
ATOM 5192 N N . GLU A 1 613 ? 24.134 15.061 -32.755 1.00 82.31 613 GLU A N 1
ATOM 5193 C CA . GLU A 1 613 ? 24.272 15.330 -31.311 1.00 82.31 613 GLU A CA 1
ATOM 5194 C C . GLU A 1 613 ? 24.100 16.808 -30.922 1.00 82.31 613 GLU A C 1
ATOM 5196 O O . GLU A 1 613 ? 23.458 17.106 -29.917 1.00 82.31 613 GLU A O 1
ATOM 5201 N N . SER A 1 614 ? 24.636 17.741 -31.715 1.00 78.94 614 SER A N 1
ATOM 5202 C CA . SER A 1 614 ? 24.513 19.179 -31.448 1.00 78.94 614 SER A CA 1
ATOM 5203 C C . SER A 1 614 ? 23.078 19.686 -31.601 1.00 78.94 614 SER A C 1
ATOM 5205 O O . SER A 1 614 ? 22.611 20.447 -30.757 1.00 78.94 614 SER A O 1
ATOM 5207 N N . GLU A 1 615 ? 22.370 19.235 -32.642 1.00 85.31 615 GLU A N 1
ATOM 5208 C CA . GLU A 1 615 ? 20.955 19.546 -32.869 1.00 85.31 615 GLU A CA 1
ATOM 5209 C C . GLU A 1 615 ? 20.109 19.016 -31.695 1.00 85.31 615 GLU A C 1
ATOM 5211 O O . GLU A 1 615 ? 19.315 19.765 -31.128 1.00 85.31 615 GLU A O 1
ATOM 5216 N N . LEU A 1 616 ? 20.348 17.771 -31.257 1.00 87.44 616 LEU A N 1
ATOM 5217 C CA . LEU A 1 616 ? 19.667 17.158 -30.109 1.00 87.44 616 LEU A CA 1
ATOM 5218 C C . LEU A 1 616 ? 19.896 17.937 -28.802 1.00 87.44 616 LEU A C 1
ATOM 5220 O O . LEU A 1 616 ? 18.947 18.203 -28.064 1.00 87.44 616 LEU A O 1
ATOM 5224 N N . LEU A 1 617 ? 21.139 18.351 -28.532 1.00 84.88 617 LEU A N 1
ATOM 5225 C CA . LEU A 1 617 ? 21.468 19.155 -27.353 1.00 84.88 617 LEU A CA 1
ATOM 5226 C C . LEU A 1 617 ? 20.751 20.511 -27.371 1.00 84.88 617 LEU A C 1
ATOM 5228 O O . LEU A 1 617 ? 20.223 20.941 -26.347 1.00 84.88 617 LEU A O 1
ATOM 5232 N N . THR A 1 618 ? 20.703 21.184 -28.525 1.00 84.25 618 THR A N 1
ATOM 5233 C CA . THR A 1 618 ? 19.983 22.458 -28.666 1.00 84.25 618 THR A CA 1
ATOM 5234 C C . THR A 1 618 ? 18.488 22.308 -28.391 1.00 84.25 618 THR A C 1
ATOM 5236 O O . THR A 1 618 ? 17.913 23.178 -27.737 1.00 84.25 618 THR A O 1
ATOM 5239 N N . LEU A 1 619 ? 17.853 21.226 -28.852 1.00 85.19 619 LEU A N 1
ATOM 5240 C CA . LEU A 1 619 ? 16.436 20.966 -28.572 1.00 85.19 619 LEU A CA 1
ATOM 5241 C C . LEU A 1 619 ? 16.187 20.826 -27.069 1.00 85.19 619 LEU A C 1
ATOM 5243 O O . LEU A 1 619 ? 15.395 21.574 -26.508 1.00 85.19 619 LEU A O 1
ATOM 5247 N N . ILE A 1 620 ? 16.968 19.983 -26.403 1.00 85.50 620 ILE A N 1
ATOM 5248 C CA . ILE A 1 620 ? 16.848 19.736 -24.963 1.00 85.50 620 ILE A CA 1
ATOM 5249 C C . ILE A 1 620 ? 17.048 21.007 -24.137 1.00 85.50 620 ILE A C 1
ATOM 5251 O O . ILE A 1 620 ? 16.266 21.293 -23.232 1.00 85.50 620 ILE A O 1
ATOM 5255 N N . LEU A 1 621 ? 18.075 21.801 -24.451 1.00 83.12 621 LEU A N 1
ATOM 5256 C CA . LEU A 1 621 ? 18.321 23.063 -23.749 1.00 83.12 621 LEU A CA 1
ATOM 5257 C C . LEU A 1 621 ? 17.175 24.068 -23.953 1.00 83.12 621 LEU A C 1
ATOM 5259 O O . LEU A 1 621 ? 16.939 24.906 -23.081 1.00 83.12 621 LEU A O 1
ATOM 5263 N N . ASN A 1 622 ? 16.465 23.988 -25.083 1.00 80.31 622 ASN A N 1
ATOM 5264 C CA . ASN A 1 622 ? 15.279 24.796 -25.339 1.00 80.31 622 ASN A CA 1
ATOM 5265 C C . ASN A 1 622 ? 14.041 24.291 -24.592 1.00 80.31 622 ASN A C 1
ATOM 5267 O O . ASN A 1 622 ? 13.252 25.116 -24.135 1.00 80.31 622 ASN A O 1
ATOM 5271 N N . ASP A 1 623 ? 13.868 22.981 -24.451 1.00 77.62 623 ASP A N 1
ATOM 5272 C CA . ASP A 1 623 ? 12.688 22.409 -23.794 1.00 77.62 623 ASP A CA 1
ATOM 5273 C C . ASP A 1 623 ? 12.789 22.528 -22.258 1.00 77.62 623 ASP A C 1
ATOM 5275 O O . ASP A 1 623 ? 11.792 22.739 -21.572 1.00 77.62 623 ASP A O 1
ATOM 5279 N N . LEU A 1 624 ? 14.009 22.523 -21.706 1.00 74.75 624 LEU A N 1
ATOM 5280 C CA . LEU A 1 624 ? 14.285 22.718 -20.274 1.00 74.75 624 LEU A CA 1
ATOM 5281 C C . LEU A 1 624 ? 14.235 24.177 -19.797 1.00 74.75 624 LEU A C 1
ATOM 5283 O O . LEU A 1 624 ? 14.521 24.430 -18.628 1.00 74.75 624 LEU A O 1
ATOM 5287 N N . LYS A 1 625 ? 13.925 25.149 -20.671 1.00 67.19 625 LYS A N 1
ATOM 5288 C CA . LYS A 1 625 ? 14.091 26.606 -20.442 1.00 67.19 625 LYS A CA 1
ATOM 5289 C C . LYS A 1 625 ? 13.714 27.109 -19.041 1.00 67.19 625 LYS A C 1
ATOM 5291 O O . LYS A 1 625 ? 14.347 28.054 -18.570 1.00 67.19 625 LYS A O 1
ATOM 5296 N N . LEU A 1 626 ? 12.714 26.508 -18.397 1.00 68.06 626 LEU A N 1
ATOM 5297 C CA . LEU A 1 626 ? 12.175 26.944 -17.110 1.00 68.06 626 LEU A CA 1
ATOM 5298 C C . LEU A 1 626 ? 12.561 26.078 -15.897 1.00 68.06 626 LEU A C 1
ATOM 5300 O O . LEU A 1 626 ? 12.481 26.577 -14.779 1.00 68.06 626 LEU A O 1
ATOM 5304 N N . ASP A 1 627 ? 12.992 24.829 -16.089 1.00 78.31 627 ASP A N 1
ATOM 5305 C CA . ASP A 1 627 ? 13.584 23.992 -15.032 1.00 78.31 627 ASP A CA 1
ATOM 5306 C C . ASP A 1 627 ? 14.853 23.334 -15.564 1.00 78.31 627 ASP A C 1
ATOM 5308 O O . ASP A 1 627 ? 14.884 22.202 -16.050 1.00 78.31 627 ASP A O 1
ATOM 5312 N N . LYS A 1 628 ? 15.940 24.091 -15.430 1.00 85.00 628 LYS A N 1
ATOM 5313 C CA . LYS A 1 628 ? 17.287 23.679 -15.823 1.00 85.00 628 LYS A CA 1
ATOM 5314 C C . LYS A 1 628 ? 17.878 22.626 -14.883 1.00 85.00 628 LYS A C 1
ATOM 5316 O O . LYS A 1 628 ? 18.965 22.132 -15.167 1.00 85.00 628 LYS A O 1
ATOM 5321 N N . THR A 1 629 ? 17.214 22.312 -13.770 1.00 86.38 629 THR A N 1
ATOM 5322 C CA . THR A 1 629 ? 17.679 21.332 -12.778 1.00 86.38 629 THR A CA 1
ATOM 5323 C C . THR A 1 629 ? 17.051 19.955 -12.959 1.00 86.38 629 THR A C 1
ATOM 5325 O O . THR A 1 629 ? 17.591 18.965 -12.455 1.00 86.38 629 THR A O 1
ATOM 5328 N N . ARG A 1 630 ? 15.956 19.866 -13.727 1.00 84.56 630 ARG A N 1
ATOM 5329 C CA . ARG A 1 630 ? 15.283 18.605 -14.034 1.00 84.56 630 ARG A CA 1
ATOM 5330 C C . ARG A 1 630 ? 16.226 17.647 -14.746 1.00 84.56 630 ARG A C 1
ATOM 5332 O O . ARG A 1 630 ? 16.737 17.919 -15.837 1.00 84.56 630 ARG A O 1
ATOM 5339 N N . ARG A 1 631 ? 16.400 16.476 -14.141 1.00 87.12 631 ARG A N 1
ATOM 5340 C CA . ARG A 1 631 ? 17.053 15.327 -14.766 1.00 87.12 631 ARG A CA 1
ATOM 5341 C C . ARG A 1 631 ? 16.018 14.494 -15.499 1.00 87.12 631 ARG A C 1
ATOM 5343 O O . ARG A 1 631 ? 14.916 14.287 -15.002 1.00 87.12 631 ARG A O 1
ATOM 5350 N N . PHE A 1 632 ? 16.381 14.009 -16.673 1.00 86.38 632 PHE A N 1
ATOM 5351 C CA . PHE A 1 632 ? 15.526 13.162 -17.490 1.00 86.38 632 PHE A CA 1
ATOM 5352 C C . PHE A 1 632 ? 16.397 12.217 -18.314 1.00 86.38 632 PHE A C 1
ATOM 5354 O O . PHE A 1 632 ? 17.617 12.375 -18.409 1.00 86.38 632 PHE A O 1
ATOM 5361 N N . ARG A 1 633 ? 15.746 11.228 -18.914 1.00 89.25 633 ARG A N 1
ATOM 5362 C CA . ARG A 1 633 ? 16.357 10.283 -19.837 1.00 89.25 633 ARG A CA 1
ATOM 5363 C C . ARG A 1 633 ? 15.419 10.115 -21.015 1.00 89.25 633 ARG A C 1
ATOM 5365 O O . ARG A 1 633 ? 14.208 10.083 -20.829 1.00 89.25 633 ARG A O 1
ATOM 5372 N N . LEU A 1 634 ? 15.982 10.001 -22.207 1.00 91.44 634 LEU A N 1
ATOM 5373 C CA . LEU A 1 634 ? 15.208 9.698 -23.402 1.00 91.44 634 LEU A CA 1
ATOM 5374 C C . LEU A 1 634 ? 14.787 8.236 -23.346 1.00 91.44 634 LEU A C 1
ATOM 5376 O O . LEU A 1 634 ? 15.655 7.366 -23.222 1.00 91.44 634 LEU A O 1
ATOM 5380 N N . SER A 1 635 ? 13.484 7.974 -23.404 1.00 92.56 635 SER A N 1
ATOM 5381 C CA . SER A 1 635 ? 12.906 6.637 -23.238 1.00 92.56 635 SER A CA 1
ATOM 5382 C C . SER A 1 635 ? 11.557 6.498 -23.949 1.00 92.56 635 SER A C 1
ATOM 5384 O O . SER A 1 635 ? 11.160 7.359 -24.730 1.00 92.56 635 SER A O 1
ATOM 5386 N N . ASN A 1 636 ? 10.859 5.391 -23.681 1.00 92.81 636 ASN A N 1
ATOM 5387 C CA . ASN A 1 636 ? 9.483 5.082 -24.089 1.00 92.81 636 ASN A CA 1
ATOM 5388 C C . ASN A 1 636 ? 9.277 4.809 -25.588 1.00 92.81 636 ASN A C 1
ATOM 5390 O O . ASN A 1 636 ? 8.573 3.870 -25.927 1.00 92.81 636 ASN A O 1
ATOM 5394 N N . TYR A 1 637 ? 9.924 5.530 -26.497 1.00 95.38 637 TYR A N 1
ATOM 5395 C CA . TYR A 1 637 ? 9.739 5.363 -27.947 1.00 95.38 637 TYR A CA 1
ATOM 5396 C C . TYR A 1 637 ? 10.788 4.472 -28.621 1.00 95.38 637 TYR A C 1
ATOM 5398 O O . TYR A 1 637 ? 10.925 4.484 -29.843 1.00 95.38 637 TYR A O 1
ATOM 5406 N N . PHE A 1 638 ? 11.563 3.718 -27.848 1.00 95.00 638 PHE A N 1
ATOM 5407 C CA . PHE A 1 638 ? 12.694 2.946 -28.355 1.00 95.00 638 PHE A CA 1
ATOM 5408 C C . PHE A 1 638 ? 12.661 1.526 -27.797 1.00 95.00 638 PHE A C 1
ATOM 5410 O O . PHE A 1 638 ? 12.341 1.330 -26.625 1.00 95.00 638 PHE A O 1
ATOM 5417 N N . GLU A 1 639 ? 13.036 0.546 -28.619 1.00 94.69 639 GLU A N 1
ATOM 5418 C CA . GLU A 1 639 ? 13.094 -0.853 -28.196 1.00 94.69 639 GLU A CA 1
ATOM 5419 C C . GLU A 1 639 ? 14.232 -1.073 -27.195 1.00 94.69 639 GLU A C 1
ATOM 5421 O O . GLU A 1 639 ? 15.397 -0.774 -27.483 1.00 94.69 639 GLU A O 1
ATOM 5426 N N . ASN A 1 640 ? 13.920 -1.655 -26.040 1.00 95.19 640 ASN A N 1
ATOM 5427 C CA . ASN A 1 640 ? 14.913 -1.940 -25.010 1.00 95.19 640 ASN A CA 1
ATOM 5428 C C . ASN A 1 640 ? 15.900 -3.037 -25.448 1.00 95.19 640 ASN A C 1
ATOM 5430 O O . ASN A 1 640 ? 15.557 -4.015 -26.113 1.00 95.19 640 ASN A O 1
ATOM 5434 N N . CYS A 1 641 ? 17.162 -2.901 -25.042 1.00 93.88 641 CYS A N 1
ATOM 5435 C CA . CYS A 1 641 ? 18.155 -3.951 -25.230 1.00 93.88 641 CYS A CA 1
ATOM 5436 C C . CYS A 1 641 ? 17.997 -5.024 -24.145 1.00 93.88 641 CYS A C 1
ATOM 5438 O O . CYS A 1 641 ? 18.143 -4.735 -22.964 1.00 93.88 641 CYS A O 1
ATOM 5440 N N . LEU A 1 642 ? 17.788 -6.278 -24.551 1.00 94.62 642 LEU A N 1
ATOM 5441 C CA . LEU A 1 642 ? 17.731 -7.443 -23.653 1.00 94.62 642 LEU A CA 1
ATOM 5442 C C . LEU A 1 642 ? 19.091 -8.148 -23.496 1.00 94.62 642 LEU A C 1
ATOM 5444 O O . LEU A 1 642 ? 19.154 -9.305 -23.090 1.00 94.62 642 LEU A O 1
ATOM 5448 N N . GLY A 1 643 ? 20.177 -7.478 -23.883 1.00 91.75 643 GLY A N 1
ATOM 5449 C CA . GLY A 1 643 ? 21.526 -8.036 -23.870 1.00 91.75 643 GLY A CA 1
ATOM 5450 C C . GLY A 1 643 ? 21.935 -8.754 -25.153 1.00 91.75 643 GLY A C 1
ATOM 5451 O O . GLY A 1 643 ? 21.116 -9.093 -26.020 1.00 91.75 643 GLY A O 1
ATOM 5452 N N . ARG A 1 644 ? 23.252 -8.936 -25.313 1.00 89.31 644 ARG A N 1
ATOM 5453 C CA . ARG A 1 644 ? 23.822 -9.565 -26.514 1.00 89.31 644 ARG A CA 1
ATOM 5454 C C . ARG A 1 644 ? 23.587 -11.062 -26.478 1.00 89.31 644 ARG A C 1
ATOM 5456 O O . ARG A 1 644 ? 23.915 -11.705 -25.490 1.00 89.31 644 ARG A O 1
ATOM 5463 N N . GLN A 1 645 ? 23.112 -11.634 -27.578 1.00 93.75 645 GLN A N 1
ATOM 5464 C CA . GLN A 1 645 ? 23.189 -13.079 -27.750 1.00 93.75 645 GLN A CA 1
ATOM 5465 C C . GLN A 1 645 ? 24.590 -13.453 -28.237 1.00 93.75 645 GLN A C 1
ATOM 5467 O O . GLN A 1 645 ? 25.003 -13.007 -29.311 1.00 93.75 645 GLN A O 1
ATOM 5472 N N . THR A 1 646 ? 25.311 -14.251 -27.454 1.00 90.81 646 THR A N 1
ATOM 5473 C CA . THR A 1 646 ? 26.662 -14.739 -27.760 1.00 90.81 646 THR A CA 1
ATOM 5474 C C . THR A 1 646 ? 26.656 -16.261 -27.885 1.00 90.81 646 THR A C 1
ATOM 5476 O O . THR A 1 646 ? 25.749 -16.941 -27.403 1.00 90.81 646 THR A O 1
ATOM 5479 N N . ALA A 1 647 ? 27.667 -16.800 -28.564 1.00 90.06 647 ALA A N 1
ATOM 5480 C CA . ALA A 1 647 ? 27.887 -18.235 -28.649 1.00 90.06 647 ALA A CA 1
ATOM 5481 C C . ALA A 1 647 ? 28.694 -18.714 -27.432 1.00 90.06 647 ALA A C 1
ATOM 5483 O O . ALA A 1 647 ? 29.817 -18.251 -27.207 1.00 90.06 647 ALA A O 1
ATOM 5484 N N . LYS A 1 648 ? 28.144 -19.659 -26.669 1.00 90.62 648 LYS A N 1
ATOM 5485 C CA . LYS A 1 648 ? 28.820 -20.361 -25.574 1.00 90.62 648 LYS A CA 1
ATOM 5486 C C . LYS A 1 648 ? 28.915 -21.834 -25.930 1.00 90.62 648 LYS A C 1
ATOM 5488 O O . LYS A 1 648 ? 27.902 -22.475 -26.173 1.00 90.62 648 LYS A O 1
ATOM 5493 N N . PHE A 1 649 ? 30.134 -22.358 -25.967 1.00 89.38 649 PHE A N 1
ATOM 5494 C CA . PHE A 1 649 ? 30.341 -23.775 -26.233 1.00 89.38 649 PHE A CA 1
ATOM 5495 C C . PHE A 1 649 ? 29.914 -24.593 -25.022 1.00 89.38 649 PHE A C 1
ATOM 5497 O O . PHE A 1 649 ? 30.425 -24.384 -23.920 1.00 89.38 649 PHE A O 1
ATOM 5504 N N . ASP A 1 650 ? 28.989 -25.515 -25.254 1.00 90.62 650 ASP A N 1
ATOM 5505 C CA . ASP A 1 650 ? 28.697 -26.598 -24.336 1.00 90.62 650 ASP A CA 1
ATOM 5506 C C . ASP A 1 650 ? 29.439 -27.841 -24.821 1.00 90.62 650 ASP A C 1
ATOM 5508 O O . ASP A 1 650 ? 29.029 -28.510 -25.766 1.00 90.62 650 ASP A O 1
ATOM 5512 N N . TRP A 1 651 ? 30.562 -28.129 -24.169 1.00 90.38 651 TRP A N 1
ATOM 5513 C CA . TRP A 1 651 ? 31.406 -29.274 -24.499 1.00 90.38 651 TRP A CA 1
ATOM 5514 C C . TRP A 1 651 ? 30.833 -30.611 -24.015 1.00 90.38 651 TRP A C 1
ATOM 5516 O O . TRP A 1 651 ? 31.508 -31.634 -24.153 1.00 90.38 651 TRP A O 1
ATOM 5526 N N . SER A 1 652 ? 29.614 -30.624 -23.458 1.00 89.38 652 SER A N 1
ATOM 5527 C CA . SER A 1 652 ? 28.870 -31.860 -23.238 1.00 89.38 652 SER A CA 1
ATOM 5528 C C . SER A 1 652 ? 28.690 -32.590 -24.570 1.00 89.38 652 SER A C 1
ATOM 5530 O O . SER A 1 652 ? 28.181 -32.049 -25.558 1.00 89.38 652 SER A O 1
ATOM 5532 N N . ARG A 1 653 ? 29.178 -33.826 -24.599 1.00 91.06 653 ARG A N 1
ATOM 5533 C CA . ARG A 1 653 ? 29.295 -34.630 -25.809 1.00 91.06 653 ARG A CA 1
ATOM 5534 C C . ARG A 1 653 ? 28.939 -36.067 -25.499 1.00 91.06 653 ARG A C 1
ATOM 5536 O O . ARG A 1 653 ? 29.331 -36.584 -24.457 1.00 91.06 653 ARG A O 1
ATOM 5543 N N . ASN A 1 654 ? 28.245 -36.702 -26.430 1.00 92.81 654 ASN A N 1
ATOM 5544 C CA . ASN A 1 654 ? 27.867 -38.105 -26.294 1.00 92.81 654 ASN A CA 1
ATOM 5545 C C . ASN A 1 654 ? 28.964 -39.058 -26.786 1.00 92.81 654 ASN A C 1
ATOM 5547 O O . ASN A 1 654 ? 28.921 -40.255 -26.531 1.00 92.81 654 ASN A O 1
ATOM 5551 N N . GLY A 1 655 ? 29.961 -38.518 -27.481 1.00 92.88 655 GLY A N 1
ATOM 5552 C CA . GLY A 1 655 ? 31.081 -39.267 -28.014 1.00 92.88 655 GLY A CA 1
ATOM 5553 C C . GLY A 1 655 ? 32.011 -38.389 -28.833 1.00 92.88 655 GLY A C 1
ATOM 5554 O O . GLY A 1 655 ? 31.895 -37.159 -28.841 1.00 92.88 655 GLY A O 1
ATOM 5555 N N . GLU A 1 656 ? 32.934 -39.033 -29.528 1.00 95.56 656 GLU A N 1
ATOM 5556 C CA . GLU A 1 656 ? 33.976 -38.411 -30.325 1.00 95.56 656 GLU A CA 1
ATOM 5557 C C . GLU A 1 656 ? 34.073 -39.060 -31.709 1.00 95.56 656 GLU A C 1
ATOM 5559 O O . GLU A 1 656 ? 33.788 -40.245 -31.891 1.00 95.56 656 GLU A O 1
ATOM 5564 N N . ILE A 1 657 ? 34.433 -38.254 -32.704 1.00 96.25 657 ILE A N 1
ATOM 5565 C CA . ILE A 1 657 ? 34.710 -38.678 -34.068 1.00 96.25 657 ILE A CA 1
ATOM 5566 C C . ILE A 1 657 ? 36.086 -38.153 -34.448 1.00 96.25 657 ILE A C 1
ATOM 5568 O O . ILE A 1 657 ? 36.297 -36.942 -34.475 1.00 96.25 657 ILE A O 1
ATOM 5572 N N . SER A 1 658 ? 36.999 -39.054 -34.792 1.00 94.44 658 SER A N 1
ATOM 5573 C CA . SER A 1 658 ? 38.349 -38.716 -35.248 1.00 94.44 658 SER A CA 1
ATOM 5574 C C . SER A 1 658 ? 38.607 -39.228 -36.664 1.00 94.44 658 SER A C 1
ATOM 5576 O O . SER A 1 658 ? 37.927 -40.132 -37.162 1.00 94.44 658 SER A O 1
ATOM 5578 N N . GLN A 1 659 ? 39.580 -38.631 -37.352 1.00 93.50 659 GLN A N 1
ATOM 5579 C CA . GLN A 1 659 ? 40.002 -39.072 -38.684 1.00 93.50 659 GLN A CA 1
ATOM 5580 C C . GLN A 1 659 ? 41.192 -40.029 -38.571 1.00 93.50 659 GLN A C 1
ATOM 5582 O O . GLN A 1 659 ? 42.294 -39.624 -38.200 1.00 93.50 659 GLN A O 1
ATOM 5587 N N . VAL A 1 660 ? 40.999 -41.297 -38.943 1.00 91.12 660 VAL A N 1
ATOM 5588 C CA . VAL A 1 660 ? 42.070 -42.305 -38.939 1.00 91.12 660 VAL A CA 1
ATOM 5589 C C . VAL A 1 660 ? 42.596 -42.500 -40.357 1.00 91.12 660 VAL A C 1
ATOM 5591 O O . VAL A 1 660 ? 41.904 -43.034 -41.228 1.00 91.12 660 VAL A O 1
ATOM 5594 N N . LYS A 1 661 ? 43.830 -42.046 -40.598 1.00 89.25 661 LYS A N 1
ATOM 5595 C CA . LYS A 1 661 ? 44.503 -42.114 -41.904 1.00 89.25 661 LYS A CA 1
ATOM 5596 C C . LYS A 1 661 ? 45.020 -43.533 -42.178 1.00 89.25 661 LYS A C 1
ATOM 5598 O O . LYS A 1 661 ? 45.588 -44.167 -41.292 1.00 89.25 661 LYS A O 1
ATOM 5603 N N . TYR A 1 662 ? 44.851 -44.024 -43.405 1.00 84.44 662 TYR A N 1
ATOM 5604 C CA . TYR A 1 662 ? 45.414 -45.296 -43.866 1.00 84.44 662 TYR A CA 1
ATOM 5605 C C . TYR A 1 662 ? 45.770 -45.228 -45.358 1.00 84.44 662 TYR A C 1
ATOM 5607 O O . TYR A 1 662 ? 44.963 -44.801 -46.182 1.00 84.44 662 TYR A O 1
ATOM 5615 N N . GLY A 1 663 ? 46.975 -45.679 -45.717 1.00 76.25 663 GLY A N 1
ATOM 5616 C CA . GLY A 1 663 ? 47.504 -45.546 -47.080 1.00 76.25 663 GLY A CA 1
ATOM 5617 C C . GLY A 1 663 ? 47.702 -44.088 -47.521 1.00 76.25 663 GLY A C 1
ATOM 5618 O O . GLY A 1 663 ? 47.525 -43.155 -46.738 1.00 76.25 663 GLY A O 1
ATOM 5619 N N . ASP A 1 664 ? 48.066 -43.885 -48.789 1.00 72.31 664 ASP A N 1
ATOM 5620 C CA . ASP A 1 664 ? 48.292 -42.540 -49.324 1.00 72.31 664 ASP A CA 1
ATOM 5621 C C . ASP A 1 664 ? 46.968 -41.769 -49.462 1.00 72.31 664 ASP A C 1
ATOM 5623 O O . ASP A 1 664 ? 46.096 -42.120 -50.262 1.00 72.31 664 ASP A O 1
ATOM 5627 N N . ASN A 1 665 ? 46.834 -40.693 -48.677 1.00 75.69 665 ASN A N 1
ATOM 5628 C CA . ASN A 1 665 ? 45.743 -39.709 -48.718 1.00 75.69 665 ASN A CA 1
ATOM 5629 C C . ASN A 1 665 ? 44.311 -40.234 -48.479 1.00 75.69 665 ASN A C 1
ATOM 5631 O O . ASN A 1 665 ? 43.341 -39.567 -48.846 1.00 75.69 665 ASN A O 1
ATOM 5635 N N . LYS A 1 666 ? 44.140 -41.393 -47.833 1.00 85.62 666 LYS A N 1
ATOM 5636 C CA . LYS A 1 666 ? 42.816 -41.912 -47.447 1.00 85.62 666 LYS A CA 1
ATOM 5637 C C . LYS A 1 666 ? 42.657 -41.952 -45.933 1.00 85.62 666 LYS A C 1
ATOM 5639 O O . LYS A 1 666 ? 43.613 -42.164 -45.191 1.00 85.62 666 LYS A O 1
ATOM 5644 N N . PHE A 1 667 ? 41.430 -41.746 -45.471 1.00 92.25 667 PHE A N 1
ATOM 5645 C CA . PHE A 1 667 ? 41.064 -41.860 -44.064 1.00 92.25 667 PHE A CA 1
ATOM 5646 C C . PHE A 1 667 ? 39.653 -42.439 -43.922 1.00 92.25 667 PHE A C 1
ATOM 5648 O O . PHE A 1 667 ? 38.900 -42.539 -44.894 1.00 92.25 667 PHE A O 1
ATOM 5655 N N . TYR A 1 668 ? 39.302 -42.857 -42.714 1.00 93.19 668 TYR A N 1
ATOM 5656 C CA . TYR A 1 668 ? 37.925 -43.141 -42.317 1.00 93.19 668 TYR A CA 1
ATOM 5657 C C . TYR A 1 668 ? 37.616 -42.406 -41.008 1.00 93.19 668 TYR A C 1
ATOM 5659 O O . TYR A 1 668 ? 38.528 -42.070 -40.250 1.00 93.19 668 TYR A O 1
ATOM 5667 N N . PHE A 1 669 ? 36.339 -42.148 -40.746 1.00 95.19 669 PHE A N 1
ATOM 5668 C CA . PHE A 1 669 ? 35.870 -41.570 -39.491 1.00 95.19 669 PHE A CA 1
ATOM 5669 C C . PHE A 1 669 ? 35.727 -42.668 -38.438 1.00 95.19 669 PHE A C 1
ATOM 5671 O O . PHE A 1 669 ? 35.003 -43.640 -38.657 1.00 95.19 669 PHE A O 1
ATOM 5678 N N . ALA A 1 670 ? 36.421 -42.524 -37.315 1.00 95.38 670 ALA A N 1
ATOM 5679 C CA . ALA A 1 670 ? 36.326 -43.399 -36.156 1.00 95.38 670 ALA A CA 1
ATOM 5680 C C . ALA A 1 670 ? 35.389 -42.770 -35.124 1.00 95.38 670 ALA A C 1
ATOM 5682 O O . ALA A 1 670 ? 35.708 -41.717 -34.587 1.00 95.38 670 ALA A O 1
ATOM 5683 N N . ILE A 1 671 ? 34.253 -43.411 -34.858 1.00 95.88 671 ILE A N 1
ATOM 5684 C CA . ILE A 1 671 ? 33.221 -42.949 -33.925 1.00 95.88 671 ILE A CA 1
ATOM 5685 C C . ILE A 1 671 ? 33.325 -43.758 -32.625 1.00 95.88 671 ILE A C 1
ATOM 5687 O O . ILE A 1 671 ? 33.210 -44.991 -32.641 1.00 95.88 671 ILE A O 1
ATOM 5691 N N . THR A 1 672 ? 33.522 -43.062 -31.506 1.00 93.69 672 THR A N 1
ATOM 5692 C CA . THR A 1 672 ? 33.688 -43.607 -30.149 1.00 93.69 672 THR A CA 1
ATOM 5693 C C . THR A 1 672 ? 32.704 -42.963 -29.180 1.00 93.69 672 THR A C 1
ATOM 5695 O O . THR A 1 672 ? 32.503 -41.756 -29.201 1.00 93.69 672 THR A O 1
ATOM 5698 N N . PHE A 1 673 ? 32.066 -43.757 -28.325 1.00 93.81 673 PHE A N 1
ATOM 5699 C CA . PHE A 1 673 ? 31.115 -43.279 -27.317 1.00 93.81 673 PHE A CA 1
ATOM 5700 C C . PHE A 1 673 ? 30.918 -44.339 -26.229 1.00 93.81 673 PHE A C 1
ATOM 5702 O O . PHE A 1 673 ? 31.210 -45.519 -26.449 1.00 93.81 673 PHE A O 1
ATOM 5709 N N . GLU A 1 674 ? 30.432 -43.925 -25.058 1.00 91.56 674 GLU A N 1
ATOM 5710 C CA . GLU A 1 674 ? 29.965 -44.864 -24.032 1.00 91.56 674 GLU A CA 1
ATOM 5711 C C . GLU A 1 674 ? 28.701 -45.580 -24.510 1.00 91.56 674 GLU A C 1
ATOM 5713 O O . GLU A 1 674 ? 27.910 -45.016 -25.259 1.00 91.56 674 GLU A O 1
ATOM 5718 N N . TYR A 1 675 ? 28.505 -46.838 -24.113 1.00 89.38 675 TYR A N 1
ATOM 5719 C CA . TYR A 1 675 ? 27.395 -47.633 -24.635 1.00 89.38 675 TYR A CA 1
ATOM 5720 C C . TYR A 1 675 ? 26.033 -47.001 -24.307 1.00 89.38 675 TYR A C 1
ATOM 5722 O O . TYR A 1 675 ? 25.598 -47.003 -23.157 1.00 89.38 675 TYR A O 1
ATOM 5730 N N . ASP A 1 676 ? 25.338 -46.551 -25.350 1.00 89.69 676 ASP A N 1
ATOM 5731 C CA . ASP A 1 676 ? 23.958 -46.076 -25.305 1.00 89.69 676 ASP A CA 1
ATOM 5732 C C . ASP A 1 676 ? 23.164 -46.754 -26.440 1.00 89.69 676 ASP A C 1
ATOM 5734 O O . ASP A 1 676 ? 23.524 -46.595 -27.615 1.00 89.69 676 ASP A O 1
ATOM 5738 N N . PRO A 1 677 ? 22.093 -47.516 -26.135 1.00 91.19 677 PRO A N 1
ATOM 5739 C CA . PRO A 1 677 ? 21.280 -48.191 -27.145 1.00 91.19 677 PRO A CA 1
ATOM 5740 C C . PRO A 1 677 ? 20.736 -47.267 -28.244 1.00 91.19 677 PRO A C 1
ATOM 5742 O O . PRO A 1 677 ? 20.670 -47.682 -29.401 1.00 91.19 677 PRO A O 1
ATOM 5745 N N . GLN A 1 678 ? 20.371 -46.025 -27.918 1.00 90.94 678 GLN A N 1
ATOM 5746 C CA . GLN A 1 678 ? 19.831 -45.063 -28.883 1.00 90.94 678 GLN A CA 1
ATOM 5747 C C . GLN A 1 678 ? 20.921 -44.568 -29.835 1.00 90.94 678 GLN A C 1
ATOM 5749 O O . GLN A 1 678 ? 20.712 -44.517 -31.048 1.00 90.94 678 GLN A O 1
ATOM 5754 N N . ILE A 1 679 ? 22.114 -44.284 -29.308 1.00 92.62 679 ILE A N 1
ATOM 5755 C CA . ILE A 1 679 ? 23.260 -43.864 -30.123 1.00 92.62 679 ILE A CA 1
ATOM 5756 C C . ILE A 1 679 ? 23.753 -45.021 -30.991 1.00 92.62 679 ILE A C 1
ATOM 5758 O O . ILE A 1 679 ? 24.107 -44.807 -32.148 1.00 92.62 679 ILE A O 1
ATOM 5762 N N . VAL A 1 680 ? 23.729 -46.259 -30.488 1.00 92.12 680 VAL A N 1
ATOM 5763 C CA . VAL A 1 680 ? 24.047 -47.446 -31.297 1.00 92.12 680 VAL A CA 1
ATOM 5764 C C . VAL A 1 680 ? 23.114 -47.546 -32.504 1.00 92.12 680 VAL A C 1
ATOM 5766 O O . VAL A 1 680 ? 23.597 -47.782 -33.612 1.00 92.12 680 VAL A O 1
ATOM 5769 N N . GLU A 1 681 ? 21.806 -47.347 -32.329 1.00 93.19 681 GLU A N 1
ATOM 5770 C CA . GLU A 1 681 ? 20.861 -47.341 -33.454 1.00 93.19 681 GLU A CA 1
ATOM 5771 C C . GLU A 1 681 ? 21.093 -46.155 -34.406 1.00 93.19 681 GLU A C 1
ATOM 5773 O O . GLU A 1 681 ? 21.074 -46.340 -35.624 1.00 93.19 681 GLU A O 1
ATOM 5778 N N . ALA A 1 682 ? 21.429 -44.971 -33.889 1.00 92.31 682 ALA A N 1
ATOM 5779 C CA . ALA A 1 682 ? 21.767 -43.807 -34.713 1.00 92.31 682 ALA A CA 1
ATOM 5780 C C . ALA A 1 682 ? 23.078 -43.995 -35.509 1.00 92.31 682 ALA A C 1
ATOM 5782 O O . ALA A 1 682 ? 23.165 -43.647 -36.683 1.00 92.31 682 ALA A O 1
ATOM 5783 N N . VAL A 1 683 ? 24.111 -44.612 -34.929 1.00 93.31 683 VAL A N 1
ATOM 5784 C CA . VAL A 1 683 ? 25.329 -44.973 -35.677 1.00 93.31 683 VAL A CA 1
ATOM 5785 C C . VAL A 1 683 ? 25.008 -46.055 -36.701 1.00 93.31 683 VAL A C 1
ATOM 5787 O O . VAL A 1 683 ? 25.562 -46.055 -37.803 1.00 93.31 683 VAL A O 1
ATOM 5790 N N . LYS A 1 684 ? 24.068 -46.959 -36.390 1.00 92.50 684 LYS A N 1
ATOM 5791 C CA . LYS A 1 684 ? 23.595 -47.969 -37.335 1.00 92.50 684 LYS A CA 1
ATOM 5792 C C . LYS A 1 684 ? 22.831 -47.394 -38.530 1.00 92.50 684 LYS A C 1
ATOM 5794 O O . LYS A 1 684 ? 22.670 -48.113 -39.511 1.00 92.50 684 LYS A O 1
ATOM 5799 N N . SER A 1 685 ? 22.393 -46.141 -38.531 1.00 92.38 685 SER A N 1
ATOM 5800 C CA . SER A 1 685 ? 21.834 -45.542 -39.749 1.00 92.38 685 SER A CA 1
ATOM 5801 C C . SER A 1 685 ? 22.903 -44.977 -40.690 1.00 92.38 685 SER A C 1
ATOM 5803 O O . SER A 1 685 ? 22.587 -44.678 -41.839 1.00 92.38 685 SER A O 1
ATOM 5805 N N . LEU A 1 686 ? 24.173 -44.882 -40.267 1.00 94.62 686 LEU A N 1
ATOM 5806 C CA . LEU A 1 686 ? 25.241 -44.340 -41.112 1.00 94.62 686 LEU A CA 1
ATOM 5807 C C . LEU A 1 686 ? 25.621 -45.289 -42.270 1.00 94.62 686 LEU A C 1
ATOM 5809 O O . LEU A 1 686 ? 25.770 -46.507 -42.069 1.00 94.62 686 LEU A O 1
ATOM 5813 N N . PRO A 1 687 ? 25.817 -44.757 -43.490 1.00 90.94 687 PRO A N 1
ATOM 5814 C CA . PRO A 1 687 ? 26.191 -45.546 -44.659 1.00 90.94 687 PRO A CA 1
ATOM 5815 C C . PRO A 1 687 ? 27.637 -46.055 -44.568 1.00 90.94 687 PRO A C 1
ATOM 5817 O O . PRO A 1 687 ? 28.527 -45.386 -44.053 1.00 90.94 687 PRO A O 1
ATOM 5820 N N . GLY A 1 688 ? 27.888 -47.276 -45.051 1.00 89.38 688 GLY A N 1
ATOM 5821 C CA . GLY A 1 688 ? 29.242 -47.847 -45.132 1.00 89.38 688 GLY A CA 1
ATOM 5822 C C . GLY A 1 688 ? 29.931 -48.157 -43.792 1.00 89.38 688 GLY A C 1
ATOM 5823 O O . GLY A 1 688 ? 31.085 -48.589 -43.799 1.00 89.38 688 GLY A O 1
ATOM 5824 N N . ARG A 1 689 ? 29.244 -47.964 -42.660 1.00 93.25 689 ARG A N 1
ATOM 5825 C CA . ARG A 1 689 ? 29.758 -48.201 -41.303 1.00 93.25 689 ARG A CA 1
ATOM 5826 C C . ARG A 1 689 ? 30.240 -49.644 -41.085 1.00 93.25 689 ARG A C 1
ATOM 5828 O O . ARG A 1 689 ? 29.635 -50.599 -41.579 1.00 93.25 689 ARG A O 1
ATOM 5835 N N . LYS A 1 690 ? 31.273 -49.821 -40.262 1.00 93.06 690 LYS A N 1
ATOM 5836 C CA . LYS A 1 690 ? 31.774 -51.128 -39.807 1.00 93.06 690 LYS A CA 1
ATOM 5837 C C . LYS A 1 690 ? 32.110 -51.083 -38.323 1.00 93.06 690 LYS A C 1
ATOM 5839 O O . LYS A 1 690 ? 32.762 -50.149 -37.873 1.00 93.06 690 LYS A O 1
ATOM 5844 N N . TRP A 1 691 ? 31.700 -52.103 -37.579 1.00 93.00 691 TRP A N 1
ATOM 5845 C CA . TRP A 1 691 ? 32.096 -52.272 -36.182 1.00 93.00 691 TRP A CA 1
ATOM 5846 C C . TRP A 1 691 ? 33.423 -53.028 -36.091 1.00 93.00 691 TRP A C 1
ATOM 5848 O O . TRP A 1 691 ? 33.557 -54.101 -36.683 1.00 93.00 691 TRP A O 1
ATOM 5858 N N . ASN A 1 692 ? 34.387 -52.495 -35.339 1.00 88.00 692 ASN A N 1
ATOM 5859 C CA . ASN A 1 692 ? 35.608 -53.206 -34.975 1.00 88.00 692 ASN A CA 1
ATOM 5860 C C . ASN A 1 692 ? 35.480 -53.739 -33.541 1.00 88.00 692 ASN A C 1
ATOM 5862 O O . ASN A 1 692 ? 35.403 -52.969 -32.585 1.00 88.00 692 ASN A O 1
ATOM 5866 N N . ASN A 1 693 ? 35.465 -55.064 -33.389 1.00 84.75 693 ASN A N 1
ATOM 5867 C CA . ASN A 1 693 ? 35.262 -55.700 -32.091 1.00 84.75 693 ASN A CA 1
ATOM 5868 C C . ASN A 1 693 ? 36.487 -55.623 -31.165 1.00 84.75 693 ASN A C 1
ATOM 5870 O O . ASN A 1 693 ? 36.302 -55.705 -29.950 1.00 84.75 693 ASN A O 1
ATOM 5874 N N . ASP A 1 694 ? 37.692 -55.459 -31.714 1.00 83.12 694 ASP A N 1
ATOM 5875 C CA . ASP A 1 694 ? 38.941 -55.409 -30.948 1.00 83.12 694 ASP A CA 1
ATOM 5876 C C . ASP A 1 694 ? 39.163 -54.012 -30.369 1.00 83.12 694 ASP A C 1
ATOM 5878 O O . ASP A 1 694 ? 39.484 -53.865 -29.193 1.00 83.12 694 ASP A O 1
ATOM 5882 N N . THR A 1 695 ? 38.924 -52.974 -31.177 1.00 83.25 695 THR A N 1
ATOM 5883 C CA . THR A 1 695 ? 39.090 -51.575 -30.751 1.00 83.25 695 THR A CA 1
ATOM 5884 C C . THR A 1 695 ? 37.819 -50.955 -30.176 1.00 83.25 695 THR A C 1
ATOM 5886 O O . THR A 1 695 ? 37.899 -49.895 -29.565 1.00 83.25 695 THR A O 1
ATOM 5889 N N . LYS A 1 696 ? 36.659 -51.608 -30.339 1.00 87.31 696 LYS A N 1
ATOM 5890 C CA . LYS A 1 696 ? 35.330 -51.113 -29.932 1.00 87.31 696 LYS A CA 1
ATOM 5891 C C . LYS A 1 696 ? 34.953 -49.772 -30.584 1.00 87.31 696 LYS A C 1
ATOM 5893 O O . LYS A 1 696 ? 34.363 -48.907 -29.945 1.00 87.31 696 LYS A O 1
ATOM 5898 N N . ILE A 1 697 ? 35.282 -49.612 -31.868 1.00 92.31 697 ILE A N 1
ATOM 5899 C CA . ILE A 1 697 ? 35.064 -48.384 -32.653 1.00 92.31 697 ILE A CA 1
ATOM 5900 C C . ILE A 1 697 ? 34.163 -48.673 -33.854 1.00 92.31 697 ILE A C 1
ATOM 5902 O O . ILE A 1 697 ? 34.299 -49.711 -34.510 1.00 92.31 697 ILE A O 1
ATOM 5906 N N . TRP A 1 698 ? 33.294 -47.721 -34.197 1.00 95.06 698 TRP A N 1
ATOM 5907 C CA . TRP A 1 698 ? 32.596 -47.710 -35.483 1.00 95.06 698 TRP A CA 1
ATOM 5908 C C . TRP A 1 698 ? 33.397 -46.917 -36.521 1.00 95.06 698 TRP A C 1
ATOM 5910 O O . TRP A 1 698 ? 33.699 -45.749 -36.312 1.00 95.06 698 TRP A O 1
ATOM 5920 N N . GLY A 1 699 ? 33.750 -47.542 -37.643 1.00 93.75 699 GLY A N 1
ATOM 5921 C CA . GLY A 1 699 ? 34.451 -46.902 -38.758 1.00 93.75 699 GLY A CA 1
ATOM 5922 C C . GLY A 1 699 ? 33.507 -46.571 -39.913 1.00 93.75 699 GLY A C 1
ATOM 5923 O O . GLY A 1 699 ? 32.794 -47.462 -40.372 1.00 93.75 699 GLY A O 1
ATOM 5924 N N . VAL A 1 700 ? 33.527 -45.336 -40.417 1.00 95.38 700 VAL A N 1
ATOM 5925 C CA . VAL A 1 700 ? 32.739 -44.888 -41.582 1.00 95.38 700 VAL A CA 1
ATOM 5926 C C . VAL A 1 700 ? 33.674 -44.343 -42.676 1.00 95.38 700 VAL A C 1
ATOM 5928 O O . VAL A 1 700 ? 34.516 -43.499 -42.375 1.00 95.38 700 VAL A O 1
ATOM 5931 N N . PRO A 1 701 ? 33.583 -44.799 -43.942 1.00 93.31 701 PRO A N 1
ATOM 5932 C CA . PRO A 1 701 ? 34.437 -44.309 -45.030 1.00 93.31 701 PRO A CA 1
ATOM 5933 C C . PRO A 1 701 ? 34.329 -42.793 -45.261 1.00 93.31 701 PRO A C 1
ATOM 5935 O O . PRO A 1 701 ? 33.234 -42.239 -45.189 1.00 93.31 701 PRO A O 1
ATOM 5938 N N . SER A 1 702 ? 35.438 -42.134 -45.625 1.00 91.94 702 SER A N 1
ATOM 5939 C CA . SER A 1 702 ? 35.490 -40.671 -45.817 1.00 91.94 702 SER A CA 1
ATOM 5940 C C . SER A 1 702 ? 34.527 -40.120 -46.876 1.00 91.94 702 SER A C 1
ATOM 5942 O O . SER A 1 702 ? 34.127 -38.968 -46.789 1.00 91.94 702 SER A O 1
ATOM 5944 N N . GLN A 1 703 ? 34.096 -40.935 -47.846 1.00 92.00 703 GLN A N 1
ATOM 5945 C CA . GLN A 1 703 ? 33.113 -40.534 -48.864 1.00 92.00 703 GLN A CA 1
ATOM 5946 C C . GLN A 1 703 ? 31.731 -40.156 -48.287 1.00 92.00 703 GLN A C 1
ATOM 5948 O O . GLN A 1 703 ? 30.937 -39.549 -48.996 1.00 92.00 703 GLN A O 1
ATOM 5953 N N . HIS A 1 704 ? 31.447 -40.520 -47.029 1.00 94.25 704 HIS A N 1
ATOM 5954 C CA . HIS A 1 704 ? 30.198 -40.224 -46.313 1.00 94.25 704 HIS A CA 1
ATOM 5955 C C . HIS A 1 704 ? 30.363 -39.099 -45.276 1.00 94.25 704 HIS A C 1
ATOM 5957 O O . HIS A 1 704 ? 29.734 -39.101 -44.219 1.00 94.25 704 HIS A O 1
ATOM 5963 N N . GLU A 1 705 ? 31.269 -38.155 -45.538 1.00 92.62 705 GLU A N 1
ATOM 5964 C CA . GLU A 1 705 ? 31.570 -37.039 -44.637 1.00 92.62 705 GLU A CA 1
ATOM 5965 C C . GLU A 1 705 ? 30.328 -36.220 -44.269 1.00 92.62 705 GLU A C 1
ATOM 5967 O O . GLU A 1 705 ? 30.138 -35.897 -43.100 1.00 92.62 705 GLU A O 1
ATOM 5972 N N . THR A 1 706 ? 29.442 -35.934 -45.225 1.00 93.06 706 THR A N 1
ATOM 5973 C CA . THR A 1 706 ? 28.246 -35.115 -44.959 1.00 93.06 706 THR A CA 1
ATOM 5974 C C . THR A 1 706 ? 27.323 -35.788 -43.942 1.00 93.06 706 THR A C 1
ATOM 5976 O O . THR A 1 706 ? 26.841 -35.145 -43.009 1.00 93.06 706 THR A O 1
ATOM 5979 N N . GLU A 1 707 ? 27.107 -37.093 -44.081 1.00 95.31 707 GLU A N 1
ATOM 5980 C CA . GLU A 1 707 ? 26.282 -37.897 -43.185 1.00 95.31 707 GLU A CA 1
ATOM 5981 C C . GLU A 1 707 ? 26.907 -38.005 -41.791 1.00 95.31 707 GLU A C 1
ATOM 5983 O O . GLU A 1 707 ? 26.197 -37.889 -40.794 1.00 95.31 707 GLU A O 1
ATOM 5988 N N . VAL A 1 708 ? 28.233 -38.159 -41.709 1.00 94.06 708 VAL A N 1
ATOM 5989 C CA . VAL A 1 708 ? 28.961 -38.200 -40.431 1.00 94.06 708 VAL A CA 1
ATOM 5990 C C . VAL A 1 708 ? 28.905 -36.853 -39.707 1.00 94.06 708 VAL A C 1
ATOM 5992 O O . VAL A 1 708 ? 28.676 -36.825 -38.499 1.00 94.06 708 VAL A O 1
ATOM 5995 N N . LEU A 1 709 ? 29.066 -35.733 -40.417 1.00 93.62 709 LEU A N 1
ATOM 5996 C CA . LEU A 1 709 ? 28.966 -34.394 -39.826 1.00 93.62 709 LEU A CA 1
ATOM 5997 C C . LEU A 1 709 ? 27.539 -34.080 -39.350 1.00 93.62 709 LEU A C 1
ATOM 5999 O O . LEU A 1 709 ? 27.362 -33.522 -38.265 1.00 93.62 709 LEU A O 1
ATOM 6003 N N . ASN A 1 710 ? 26.518 -34.470 -40.120 1.00 93.38 710 ASN A N 1
ATOM 6004 C CA . ASN A 1 710 ? 25.119 -34.332 -39.705 1.00 93.38 710 ASN A CA 1
ATOM 6005 C C . ASN A 1 710 ? 24.818 -35.186 -38.471 1.00 93.38 710 ASN A C 1
ATOM 6007 O O . ASN A 1 710 ? 24.248 -34.678 -37.506 1.00 93.38 710 ASN A O 1
ATOM 6011 N N . PHE A 1 711 ? 25.284 -36.437 -38.454 1.00 95.06 711 PHE A N 1
ATOM 6012 C CA . PHE A 1 711 ? 25.198 -37.301 -37.279 1.00 95.06 711 PHE A CA 1
ATOM 6013 C C . PHE A 1 711 ? 25.876 -36.660 -36.063 1.00 95.06 711 PHE A C 1
ATOM 6015 O O . PHE A 1 711 ? 25.291 -36.623 -34.981 1.00 95.06 711 PHE A O 1
ATOM 6022 N N . ALA A 1 712 ? 27.071 -36.088 -36.236 1.00 94.00 712 ALA A N 1
ATOM 6023 C CA . ALA A 1 712 ? 27.781 -35.431 -35.146 1.00 94.00 712 ALA A CA 1
ATOM 6024 C C . ALA A 1 712 ? 27.009 -34.236 -34.579 1.00 94.00 712 ALA A C 1
ATOM 6026 O O . ALA A 1 712 ? 26.994 -34.027 -33.365 1.00 94.00 712 ALA A O 1
ATOM 6027 N N . LYS A 1 713 ? 26.328 -33.481 -35.445 1.00 91.88 713 LYS A N 1
ATOM 6028 C CA . LYS A 1 713 ? 25.458 -32.373 -35.052 1.00 91.88 713 LYS A CA 1
ATOM 6029 C C . LYS A 1 713 ? 24.220 -32.848 -34.293 1.00 91.88 713 LYS A C 1
ATOM 6031 O O . LYS A 1 713 ? 23.935 -32.312 -33.226 1.00 91.88 713 LYS A O 1
ATOM 6036 N N . GLU A 1 714 ? 23.497 -33.827 -34.827 1.00 93.06 714 GLU A N 1
ATOM 6037 C CA . GLU A 1 714 ? 22.248 -34.337 -34.244 1.00 93.06 714 GLU A CA 1
ATOM 6038 C C . GLU A 1 714 ? 22.481 -35.049 -32.910 1.00 93.06 714 GLU A C 1
ATOM 6040 O O . GLU A 1 714 ? 21.738 -34.837 -31.955 1.00 93.06 714 GLU A O 1
ATOM 6045 N N . GLN A 1 715 ? 23.544 -35.851 -32.829 1.00 94.25 715 GLN A N 1
ATOM 6046 C CA . GLN A 1 715 ? 23.871 -36.661 -31.656 1.00 94.25 715 GLN A CA 1
ATOM 6047 C C . GLN A 1 715 ? 24.890 -35.995 -30.724 1.00 94.25 715 GLN A C 1
ATOM 6049 O O . GLN A 1 715 ? 25.321 -36.619 -29.758 1.00 94.25 715 GLN A O 1
ATOM 6054 N N . ARG A 1 716 ? 25.284 -34.742 -30.990 1.00 94.12 716 ARG A N 1
ATOM 6055 C CA . ARG A 1 716 ? 26.253 -33.967 -30.190 1.00 94.12 716 ARG A CA 1
ATOM 6056 C C . ARG A 1 716 ? 27.595 -34.687 -29.978 1.00 94.12 716 ARG A C 1
ATOM 6058 O O . ARG A 1 716 ? 28.089 -34.793 -28.855 1.00 94.12 716 ARG A O 1
ATOM 6065 N N . PHE A 1 717 ? 28.201 -35.192 -31.048 1.00 95.75 717 PHE A N 1
ATOM 6066 C CA . PHE A 1 717 ? 29.552 -35.758 -30.995 1.00 95.75 717 PHE A CA 1
ATOM 6067 C C . PHE A 1 717 ? 30.613 -34.678 -31.189 1.00 95.75 717 PHE A C 1
ATOM 6069 O O . PHE A 1 717 ? 30.434 -33.748 -31.974 1.00 95.75 717 PHE A O 1
ATOM 6076 N N . PHE A 1 718 ? 31.744 -34.831 -30.508 1.00 95.50 718 PHE A N 1
ATOM 6077 C CA . PHE A 1 718 ? 32.912 -33.983 -30.703 1.00 95.50 718 PHE A CA 1
ATOM 6078 C C . PHE A 1 718 ? 33.725 -34.445 -31.911 1.00 95.50 718 PHE A C 1
ATOM 6080 O O . PHE A 1 718 ? 34.050 -35.618 -32.035 1.00 95.50 718 PHE A O 1
ATOM 6087 N N . LEU A 1 719 ? 34.072 -33.518 -32.789 1.00 94.94 719 LEU A N 1
ATOM 6088 C CA . LEU A 1 719 ? 34.921 -33.724 -33.951 1.00 94.94 719 LEU A CA 1
ATOM 6089 C C . LEU A 1 719 ? 36.369 -33.404 -33.568 1.00 94.94 719 LEU A C 1
ATOM 6091 O O . LEU A 1 719 ? 36.743 -32.229 -33.468 1.00 94.94 719 LEU A O 1
ATOM 6095 N N . ASP A 1 720 ? 37.164 -34.450 -33.346 1.00 93.19 720 ASP A N 1
ATOM 6096 C CA . ASP A 1 720 ? 38.606 -34.373 -33.091 1.00 93.19 720 ASP A CA 1
ATOM 6097 C C . ASP A 1 720 ? 39.371 -34.418 -34.418 1.00 93.19 720 ASP A C 1
ATOM 6099 O O . ASP A 1 720 ? 39.951 -35.427 -34.829 1.00 93.19 720 ASP A O 1
ATOM 6103 N N . PHE A 1 721 ? 39.252 -33.325 -35.167 1.00 91.94 721 PHE A N 1
ATOM 6104 C CA . PHE A 1 721 ? 39.926 -33.143 -36.450 1.00 91.94 721 PHE A CA 1
ATOM 6105 C C . PHE A 1 721 ? 41.089 -32.163 -36.298 1.00 91.94 721 PHE A C 1
ATOM 6107 O O . PHE A 1 721 ? 41.088 -31.316 -35.403 1.00 91.94 721 PHE A O 1
ATOM 6114 N N . GLU A 1 722 ? 42.059 -32.226 -37.213 1.00 86.56 722 GLU A N 1
ATOM 6115 C CA . GLU A 1 722 ? 43.160 -31.259 -37.252 1.00 86.56 722 GLU A CA 1
ATOM 6116 C C . GLU A 1 722 ? 42.623 -29.810 -37.332 1.00 86.56 722 GLU A C 1
ATOM 6118 O O . GLU A 1 722 ? 41.655 -29.522 -38.040 1.00 86.56 722 GLU A O 1
ATOM 6123 N N . GLY A 1 723 ? 43.241 -28.880 -36.595 1.00 86.44 723 GLY A N 1
ATOM 6124 C CA . GLY A 1 723 ? 42.856 -27.463 -36.572 1.00 86.44 723 GLY A CA 1
ATOM 6125 C C . GLY A 1 723 ? 42.260 -26.992 -35.241 1.00 86.44 723 GLY A C 1
ATOM 6126 O O . GLY A 1 723 ? 42.686 -27.406 -34.168 1.00 86.44 723 GLY A O 1
ATOM 6127 N N . SER A 1 724 ? 41.325 -26.036 -35.296 1.00 87.00 724 SER A N 1
ATOM 6128 C CA . SER A 1 724 ? 40.714 -25.444 -34.097 1.00 87.00 724 SER A CA 1
ATOM 6129 C C . SER A 1 724 ? 39.503 -26.252 -33.642 1.00 87.00 724 SER A C 1
ATOM 6131 O O . SER A 1 724 ? 38.494 -26.289 -34.347 1.00 87.00 724 SER A O 1
ATOM 6133 N N . ASN A 1 725 ? 39.545 -26.778 -32.413 1.00 89.94 725 ASN A N 1
ATOM 6134 C CA . ASN A 1 725 ? 38.410 -27.480 -31.797 1.00 89.94 725 ASN A CA 1
ATOM 6135 C C . ASN A 1 725 ? 37.120 -26.649 -31.835 1.00 89.94 725 ASN A C 1
ATOM 6137 O O . ASN A 1 725 ? 36.047 -27.190 -32.073 1.00 89.94 725 ASN A O 1
ATOM 6141 N N . TYR A 1 726 ? 37.220 -25.327 -31.666 1.00 87.38 726 TYR A N 1
ATOM 6142 C CA . TYR A 1 726 ? 36.078 -24.411 -31.744 1.00 87.38 726 TYR A CA 1
ATOM 6143 C C . TYR A 1 726 ? 35.495 -24.313 -33.159 1.00 87.38 726 TYR A C 1
ATOM 6145 O O . TYR A 1 726 ? 34.279 -24.258 -33.319 1.00 87.38 726 TYR A O 1
ATOM 6153 N N . ALA A 1 727 ? 36.350 -24.289 -34.186 1.00 86.56 727 ALA A N 1
ATOM 6154 C CA . ALA A 1 727 ? 35.910 -24.207 -35.578 1.00 86.56 727 ALA A CA 1
ATOM 6155 C C . ALA A 1 727 ? 35.316 -25.535 -36.067 1.00 86.56 727 ALA A C 1
ATOM 6157 O O . ALA A 1 727 ? 34.321 -25.527 -36.787 1.00 86.56 727 ALA A O 1
ATOM 6158 N N . ASN A 1 728 ? 35.882 -26.660 -35.628 1.00 89.44 728 ASN A N 1
ATOM 6159 C CA . ASN A 1 728 ? 35.401 -27.992 -35.987 1.00 89.44 728 ASN A CA 1
ATOM 6160 C C . ASN A 1 728 ? 34.062 -28.312 -35.301 1.00 89.44 728 ASN A C 1
ATOM 6162 O O . ASN A 1 728 ? 33.234 -29.003 -35.874 1.00 89.44 728 ASN A O 1
ATOM 6166 N N . ASN A 1 729 ? 33.804 -27.757 -34.111 1.00 92.38 729 ASN A N 1
ATOM 6167 C CA . ASN A 1 729 ? 32.655 -28.123 -33.274 1.00 92.38 729 ASN A CA 1
ATOM 6168 C C . ASN A 1 729 ? 31.608 -27.015 -33.112 1.00 92.38 729 ASN A C 1
ATOM 6170 O O . ASN A 1 729 ? 31.009 -26.868 -32.046 1.00 92.38 729 ASN A O 1
ATOM 6174 N N . THR A 1 730 ? 31.368 -26.207 -34.147 1.00 91.81 730 THR A N 1
ATOM 6175 C CA . THR A 1 730 ? 30.390 -25.104 -34.056 1.00 91.81 730 THR A CA 1
ATOM 6176 C C . THR A 1 730 ? 28.960 -25.556 -33.734 1.00 91.81 730 THR A C 1
ATOM 6178 O O . THR A 1 730 ? 28.183 -24.756 -33.213 1.00 91.81 730 THR A O 1
ATOM 6181 N N . HIS A 1 731 ? 28.604 -26.823 -33.984 1.00 90.50 731 HIS A N 1
ATOM 6182 C CA . HIS A 1 731 ? 27.317 -27.417 -33.597 1.00 90.50 731 HIS A CA 1
ATOM 6183 C C . HIS A 1 731 ? 27.138 -27.589 -32.085 1.00 90.50 731 HIS A C 1
ATOM 6185 O O . HIS A 1 731 ? 26.002 -27.709 -31.637 1.00 90.50 731 HIS A O 1
ATOM 6191 N N . LEU A 1 732 ? 28.223 -27.561 -31.305 1.00 92.38 732 LEU A N 1
ATOM 6192 C CA . LEU A 1 732 ? 28.196 -27.595 -29.837 1.00 92.38 732 LEU A CA 1
ATOM 6193 C C . LEU A 1 732 ? 28.057 -26.195 -29.210 1.00 92.38 732 LEU A C 1
ATOM 6195 O O . LEU A 1 732 ? 28.080 -26.044 -27.988 1.00 92.38 732 LEU A O 1
ATOM 6199 N N . ALA A 1 733 ? 27.947 -25.144 -30.027 1.00 92.06 733 ALA A N 1
ATOM 6200 C CA . ALA A 1 733 ? 27.752 -23.788 -29.539 1.00 92.06 733 ALA A CA 1
ATOM 6201 C C . ALA A 1 733 ? 26.266 -23.472 -29.307 1.00 92.06 733 ALA A C 1
ATOM 6203 O O . ALA A 1 733 ? 25.469 -23.407 -30.247 1.00 92.06 733 ALA A O 1
ATOM 6204 N N . ASP A 1 734 ? 25.926 -23.166 -28.058 1.00 91.31 734 ASP A N 1
ATOM 6205 C CA . ASP A 1 734 ? 24.627 -22.633 -27.666 1.00 91.31 734 ASP A CA 1
ATOM 6206 C C . ASP A 1 734 ? 24.615 -21.105 -27.772 1.00 91.31 734 ASP A C 1
ATOM 6208 O O . ASP A 1 734 ? 25.537 -20.422 -27.323 1.00 91.31 734 ASP A O 1
ATOM 6212 N N . PHE A 1 735 ? 23.528 -20.540 -28.291 1.00 92.19 735 PHE A N 1
ATOM 6213 C CA . PHE A 1 735 ? 23.374 -19.092 -28.431 1.00 92.19 735 PHE A CA 1
ATOM 6214 C C . PHE A 1 735 ? 22.509 -18.540 -27.298 1.00 92.19 735 PHE A C 1
ATOM 6216 O O . PHE A 1 735 ? 21.280 -18.624 -27.339 1.00 92.19 735 PHE A O 1
ATOM 6223 N N . LYS A 1 736 ? 23.145 -17.960 -26.278 1.00 92.56 736 LYS A N 1
ATOM 6224 C CA . LYS A 1 736 ? 22.477 -17.488 -25.052 1.00 92.56 736 LYS A CA 1
ATOM 6225 C C . LYS A 1 736 ? 22.627 -15.974 -24.916 1.00 92.56 736 LYS A C 1
ATOM 6227 O O . LYS A 1 736 ? 23.650 -15.418 -25.313 1.00 92.56 736 LYS A O 1
ATOM 6232 N N . ARG A 1 737 ? 21.596 -15.296 -24.397 1.00 93.19 737 ARG A N 1
ATOM 6233 C CA . ARG A 1 737 ? 21.694 -13.866 -24.068 1.00 93.19 737 ARG A CA 1
ATOM 6234 C C . ARG A 1 737 ? 22.565 -13.684 -22.825 1.00 93.19 737 ARG A C 1
ATOM 6236 O O . ARG A 1 737 ? 22.432 -14.422 -21.853 1.00 93.19 737 ARG A O 1
ATOM 6243 N N . GLU A 1 738 ? 23.479 -12.732 -22.904 1.00 89.25 738 GLU A N 1
ATOM 6244 C CA . GLU A 1 738 ? 24.300 -12.236 -21.802 1.00 89.25 738 GLU A CA 1
ATOM 6245 C C . GLU A 1 738 ? 23.774 -10.882 -21.316 1.00 89.25 738 GLU A C 1
ATOM 6247 O O . GLU A 1 738 ? 22.770 -10.378 -21.814 1.00 89.25 738 GLU A O 1
ATOM 6252 N N . GLU A 1 739 ? 24.485 -10.283 -20.364 1.00 88.25 739 GLU A N 1
ATOM 6253 C CA . GLU A 1 739 ? 24.197 -8.955 -19.831 1.00 88.25 739 GLU A CA 1
ATOM 6254 C C . GLU A 1 739 ? 24.113 -7.866 -20.911 1.00 88.25 739 GLU A C 1
ATOM 6256 O O . GLU A 1 739 ? 24.735 -7.931 -21.985 1.00 88.25 739 GLU A O 1
ATOM 6261 N N . ILE A 1 740 ? 23.359 -6.814 -20.589 1.00 90.62 740 ILE A N 1
ATOM 6262 C CA . ILE A 1 740 ? 23.263 -5.615 -21.420 1.00 90.62 740 ILE A CA 1
ATOM 6263 C C . ILE A 1 740 ? 24.657 -4.982 -21.532 1.00 90.62 740 ILE A C 1
ATOM 6265 O O . ILE A 1 740 ? 25.300 -4.709 -20.513 1.00 90.62 740 ILE A O 1
ATOM 6269 N N . PRO A 1 741 ? 25.168 -4.737 -22.755 1.00 84.00 741 PRO A N 1
ATOM 6270 C CA . PRO A 1 741 ? 26.471 -4.115 -22.915 1.00 84.00 741 PRO A CA 1
ATOM 6271 C C . PRO A 1 741 ? 26.519 -2.747 -22.250 1.00 84.00 741 PRO A C 1
ATOM 6273 O O . PRO A 1 741 ? 25.566 -1.972 -22.337 1.00 84.00 741 PRO A O 1
ATOM 6276 N N . ASN A 1 742 ? 27.667 -2.425 -21.648 1.00 82.38 742 ASN A N 1
ATOM 6277 C CA . ASN A 1 742 ? 27.816 -1.165 -20.937 1.00 82.38 742 ASN A CA 1
ATOM 6278 C C . ASN A 1 742 ? 27.440 0.020 -21.830 1.00 82.38 742 ASN A C 1
ATOM 6280 O O . ASN A 1 742 ? 27.958 0.182 -22.940 1.00 82.38 742 ASN A O 1
ATOM 6284 N N . GLY A 1 743 ? 26.546 0.855 -21.314 1.00 81.50 743 GLY A N 1
ATOM 6285 C CA . GLY A 1 743 ? 26.111 2.060 -21.982 1.00 81.50 743 GLY A CA 1
ATOM 6286 C C . GLY A 1 743 ? 25.051 1.895 -23.074 1.00 81.50 743 GLY A C 1
ATOM 6287 O O . GLY A 1 743 ? 24.643 2.899 -23.653 1.00 81.50 743 GLY A O 1
ATOM 6288 N N . ILE A 1 744 ? 24.587 0.684 -23.364 1.00 88.94 744 ILE A N 1
ATOM 6289 C CA . ILE A 1 744 ? 23.494 0.452 -24.313 1.00 88.94 744 ILE A CA 1
ATOM 6290 C C . ILE A 1 744 ? 22.192 0.323 -23.523 1.00 88.94 744 ILE A C 1
ATOM 6292 O O . ILE A 1 744 ? 22.130 -0.416 -22.551 1.00 88.94 744 ILE A O 1
ATOM 6296 N N . SER A 1 745 ? 21.165 1.070 -23.923 1.00 93.06 745 SER A N 1
ATOM 6297 C CA . SER A 1 745 ? 19.819 1.009 -23.321 1.00 93.06 745 SER A CA 1
ATOM 6298 C C . SER A 1 745 ? 18.813 0.460 -24.320 1.00 93.06 745 SER A C 1
ATOM 6300 O O . SER A 1 745 ? 17.990 -0.383 -23.986 1.00 93.06 745 SER A O 1
ATOM 6302 N N . PHE A 1 746 ? 18.945 0.903 -25.568 1.00 95.25 746 PHE A N 1
ATOM 6303 C CA . PHE A 1 746 ? 18.071 0.567 -26.676 1.00 95.25 746 PHE A CA 1
ATOM 6304 C C . PHE A 1 746 ? 18.811 -0.245 -27.735 1.00 95.25 746 PHE A C 1
ATOM 6306 O O . PHE A 1 746 ? 20.036 -0.139 -27.866 1.00 95.25 746 PHE A O 1
ATOM 6313 N N . CYS A 1 747 ? 18.084 -1.073 -28.481 1.00 93.56 747 CYS A N 1
ATOM 6314 C CA . CYS A 1 747 ? 18.671 -1.956 -29.482 1.00 93.56 747 CYS A CA 1
ATOM 6315 C C . CYS A 1 747 ? 19.282 -1.167 -30.656 1.00 93.56 747 CYS A C 1
ATOM 6317 O O . CYS A 1 747 ? 18.578 -0.701 -31.541 1.00 93.56 747 CYS A O 1
ATOM 6319 N N . GLU A 1 748 ? 20.612 -1.059 -30.686 1.00 90.19 748 GLU A N 1
ATOM 6320 C CA . GLU A 1 748 ? 21.375 -0.375 -31.749 1.00 90.19 748 GLU A CA 1
ATOM 6321 C C . GLU A 1 748 ? 22.059 -1.345 -32.732 1.00 90.19 748 GLU A C 1
ATOM 6323 O O . GLU A 1 748 ? 22.998 -0.976 -33.436 1.00 90.19 748 GLU A O 1
ATOM 6328 N N . GLY A 1 749 ? 21.663 -2.622 -32.720 1.00 88.75 749 GLY A N 1
ATOM 6329 C CA . GLY A 1 749 ? 22.329 -3.669 -33.489 1.00 88.75 749 GLY A CA 1
ATOM 6330 C C . GLY A 1 749 ? 22.166 -3.461 -34.992 1.00 88.75 749 GLY A C 1
ATOM 6331 O O . GLY A 1 749 ? 21.069 -3.620 -35.512 1.00 88.75 749 GLY A O 1
ATOM 6332 N N . ARG A 1 750 ? 23.267 -3.193 -35.698 1.00 88.44 750 ARG A N 1
ATOM 6333 C CA . ARG A 1 750 ? 23.289 -3.045 -37.161 1.00 88.44 750 ARG A CA 1
ATOM 6334 C C . ARG A 1 750 ? 23.668 -4.357 -37.837 1.00 88.44 750 ARG A C 1
ATOM 6336 O O . ARG A 1 750 ? 24.700 -4.927 -37.493 1.00 88.44 750 ARG A O 1
ATOM 6343 N N . LEU A 1 751 ? 22.883 -4.818 -38.810 1.00 87.94 751 LEU A N 1
ATOM 6344 C CA . LEU A 1 751 ? 23.156 -6.076 -39.513 1.00 87.94 751 LEU A CA 1
ATOM 6345 C C . LEU A 1 751 ? 24.552 -6.051 -40.160 1.00 87.94 751 LEU A C 1
ATOM 6347 O O . LEU A 1 751 ? 24.946 -5.064 -40.789 1.00 87.94 751 LEU A O 1
ATOM 6351 N N . ALA A 1 752 ? 25.318 -7.124 -39.973 1.00 86.62 752 ALA A N 1
ATOM 6352 C CA . ALA A 1 752 ? 26.593 -7.296 -40.650 1.00 86.62 752 ALA A CA 1
ATOM 6353 C C . ALA A 1 752 ? 26.373 -7.646 -42.128 1.00 86.62 752 ALA A C 1
ATOM 6355 O O . ALA A 1 752 ? 25.518 -8.453 -42.470 1.00 86.62 752 ALA A O 1
ATOM 6356 N N . ASN A 1 753 ? 27.209 -7.095 -43.005 1.00 84.19 753 ASN A N 1
ATOM 6357 C CA . ASN A 1 753 ? 27.171 -7.334 -44.452 1.00 84.19 753 ASN A CA 1
ATOM 6358 C C . ASN A 1 753 ? 27.630 -8.743 -44.876 1.00 84.19 753 ASN A C 1
ATOM 6360 O O . ASN A 1 753 ? 27.586 -9.087 -46.053 1.00 84.19 753 ASN A O 1
ATOM 6364 N N . ARG A 1 754 ? 28.107 -9.558 -43.933 1.00 86.38 754 ARG A N 1
ATOM 6365 C CA . ARG A 1 754 ? 28.547 -10.936 -44.159 1.00 86.38 754 ARG A CA 1
ATOM 6366 C C . ARG A 1 754 ? 28.300 -11.782 -42.908 1.00 86.38 754 ARG A C 1
ATOM 6368 O O . ARG A 1 754 ? 28.414 -11.243 -41.804 1.00 86.38 754 ARG A O 1
ATOM 6375 N N . PRO A 1 755 ? 28.015 -13.090 -43.051 1.00 88.69 755 PRO A N 1
ATOM 6376 C CA . PRO A 1 755 ? 27.870 -13.992 -41.914 1.00 88.69 755 PRO A CA 1
ATOM 6377 C C . PRO A 1 755 ? 29.137 -14.058 -41.058 1.00 88.69 755 PRO A C 1
ATOM 6379 O O . PRO A 1 755 ? 30.252 -13.809 -41.525 1.00 88.69 755 PRO A O 1
ATOM 6382 N N . HIS A 1 756 ? 28.974 -14.446 -39.797 1.00 89.69 756 HIS A N 1
ATOM 6383 C CA . HIS A 1 756 ? 30.084 -14.632 -38.874 1.00 89.69 756 HIS A CA 1
ATOM 6384 C C . HIS A 1 756 ? 31.041 -15.717 -39.387 1.00 89.69 756 HIS A C 1
ATOM 6386 O O . HIS A 1 756 ? 30.615 -16.817 -39.737 1.00 89.69 756 HIS A O 1
ATOM 6392 N N . GLU A 1 757 ? 32.347 -15.440 -39.369 1.00 86.38 757 GLU A N 1
ATOM 6393 C CA . GLU A 1 757 ? 33.367 -16.286 -40.004 1.00 86.38 757 GLU A CA 1
ATOM 6394 C C . GLU A 1 757 ? 33.358 -17.738 -39.498 1.00 86.38 757 GLU A C 1
ATOM 6396 O O . GLU A 1 757 ? 33.387 -18.661 -40.308 1.00 86.38 757 GLU A O 1
ATOM 6401 N N . MET A 1 758 ? 33.260 -17.935 -38.178 1.00 85.81 758 MET A N 1
ATOM 6402 C CA . MET A 1 758 ? 33.208 -19.259 -37.541 1.00 85.81 758 MET A CA 1
ATOM 6403 C C . MET A 1 758 ? 31.829 -19.927 -37.661 1.00 85.81 758 MET A C 1
ATOM 6405 O O . MET A 1 758 ? 31.703 -20.974 -38.278 1.00 85.81 758 MET A O 1
ATOM 6409 N N . PHE A 1 759 ? 30.783 -19.317 -37.093 1.00 87.81 759 PHE A N 1
ATOM 6410 C CA . PHE A 1 759 ? 29.457 -19.940 -36.985 1.00 87.81 759 PHE A CA 1
ATOM 6411 C C . PHE A 1 759 ? 28.626 -19.932 -38.273 1.00 87.81 759 PHE A C 1
ATOM 6413 O O . PHE A 1 759 ? 27.558 -20.535 -38.291 1.00 87.81 759 PHE A O 1
ATOM 6420 N N . LYS A 1 760 ? 29.060 -19.207 -39.315 1.00 87.44 760 LYS A N 1
ATOM 6421 C CA . LYS A 1 760 ? 28.338 -19.032 -40.590 1.00 87.44 760 LYS A CA 1
ATOM 6422 C C . LYS A 1 760 ? 26.886 -18.545 -40.430 1.00 87.44 760 LYS A C 1
ATOM 6424 O O . LYS A 1 760 ? 26.061 -18.760 -41.309 1.00 87.44 760 LYS A O 1
ATOM 6429 N N . LYS A 1 761 ? 26.581 -17.868 -39.317 1.00 89.44 761 LYS A N 1
ATOM 6430 C CA . LYS A 1 761 ? 25.278 -17.262 -39.006 1.00 89.44 761 LYS A CA 1
ATOM 6431 C C . LYS A 1 761 ? 25.314 -15.752 -39.201 1.00 89.44 761 LYS A C 1
ATOM 6433 O O . LYS A 1 761 ? 26.363 -15.131 -39.020 1.00 89.44 761 LYS A O 1
ATOM 6438 N N . GLU A 1 762 ? 24.167 -15.169 -39.519 1.00 91.69 762 GLU A N 1
ATOM 6439 C CA . GLU A 1 762 ? 23.976 -13.720 -39.467 1.00 91.69 762 GLU A CA 1
ATOM 6440 C C . GLU A 1 762 ? 24.190 -13.187 -38.048 1.00 91.69 762 GLU A C 1
ATOM 6442 O O . GLU A 1 762 ? 24.012 -13.896 -37.053 1.00 91.69 762 GLU A O 1
ATOM 6447 N N . PHE A 1 763 ? 24.618 -11.932 -37.959 1.00 92.19 763 PHE A N 1
ATOM 6448 C CA . PHE A 1 763 ? 24.820 -11.251 -36.691 1.00 92.19 763 PHE A CA 1
ATOM 6449 C C . PHE A 1 763 ? 24.723 -9.736 -36.873 1.00 92.19 763 PHE A C 1
ATOM 6451 O O . PHE A 1 763 ? 24.873 -9.203 -37.973 1.00 92.19 763 PHE A O 1
ATOM 6458 N N . TRP A 1 764 ? 24.524 -9.038 -35.762 1.00 91.25 764 TRP A N 1
ATOM 6459 C CA . TRP A 1 764 ? 24.430 -7.590 -35.694 1.00 91.25 764 TRP A CA 1
ATOM 6460 C C . TRP A 1 764 ? 25.623 -7.017 -34.933 1.00 91.25 764 TRP A C 1
ATOM 6462 O O . TRP A 1 764 ? 25.995 -7.502 -33.863 1.00 91.25 764 TRP A O 1
ATOM 6472 N N . TRP A 1 765 ? 26.208 -5.951 -35.464 1.00 87.00 765 TRP A N 1
ATOM 6473 C CA . TRP A 1 765 ? 27.191 -5.131 -34.778 1.00 87.00 765 TRP A CA 1
ATOM 6474 C C . TRP A 1 765 ? 26.497 -4.295 -33.704 1.00 87.00 765 TRP A C 1
ATOM 6476 O O . TRP A 1 765 ? 25.782 -3.345 -34.010 1.00 87.00 765 TRP A O 1
ATOM 6486 N N . CYS A 1 766 ? 26.722 -4.649 -32.439 1.00 85.69 766 CYS A N 1
ATOM 6487 C CA . CYS A 1 766 ? 26.141 -3.981 -31.275 1.00 85.69 766 CYS A CA 1
ATOM 6488 C C . CYS A 1 766 ? 27.260 -3.540 -30.326 1.00 85.69 766 CYS A C 1
ATOM 6490 O O . CYS A 1 766 ? 27.975 -4.371 -29.753 1.00 85.69 766 CYS A O 1
ATOM 6492 N N . GLY A 1 767 ? 27.474 -2.230 -30.170 1.00 76.62 767 GLY A N 1
ATOM 6493 C CA . GLY A 1 767 ? 28.587 -1.699 -29.377 1.00 76.62 767 GLY A CA 1
ATOM 6494 C C . GLY A 1 767 ? 29.969 -2.210 -29.812 1.00 76.62 767 GLY A C 1
ATOM 6495 O O . GLY A 1 767 ? 30.843 -2.383 -28.964 1.00 76.62 767 GLY A O 1
ATOM 6496 N N . GLY A 1 768 ? 30.157 -2.493 -31.107 1.00 76.75 768 GLY A N 1
ATOM 6497 C CA . GLY A 1 768 ? 31.421 -2.980 -31.677 1.00 76.75 768 GLY A CA 1
ATOM 6498 C C . GLY A 1 768 ? 31.720 -4.468 -31.456 1.00 76.75 768 GLY A C 1
ATOM 6499 O O . GLY A 1 768 ? 32.868 -4.874 -31.616 1.00 76.75 768 GLY A O 1
ATOM 6500 N N . GLN A 1 769 ? 30.731 -5.279 -31.066 1.00 82.81 769 GLN A N 1
ATOM 6501 C CA . GLN A 1 769 ? 30.852 -6.738 -30.948 1.00 82.81 769 GLN A CA 1
ATOM 6502 C C . GLN A 1 769 ? 29.684 -7.445 -31.658 1.00 82.81 769 GLN A C 1
ATOM 6504 O O . GLN A 1 769 ? 28.616 -6.835 -31.793 1.00 82.81 769 GLN A O 1
ATOM 6509 N N . PRO A 1 770 ? 29.856 -8.711 -32.084 1.00 88.69 770 PRO A N 1
ATOM 6510 C CA . PRO A 1 770 ? 28.770 -9.508 -32.642 1.00 88.69 770 PRO A CA 1
ATOM 6511 C C . PRO A 1 770 ? 27.652 -9.779 -31.630 1.00 88.69 770 PRO A C 1
ATOM 6513 O O . PRO A 1 770 ? 27.905 -10.135 -30.479 1.00 88.69 770 PRO A O 1
ATOM 6516 N N . CYS A 1 771 ? 26.412 -9.653 -32.084 1.00 92.06 771 CYS A N 1
ATOM 6517 C CA . CYS A 1 771 ? 25.205 -10.088 -31.398 1.00 92.06 771 CYS A CA 1
ATOM 6518 C C . CYS A 1 771 ? 24.424 -10.985 -32.356 1.00 92.06 771 CYS A C 1
ATOM 6520 O O . CYS A 1 771 ? 24.097 -10.542 -33.450 1.00 92.06 771 CYS A O 1
ATOM 6522 N N . PHE A 1 772 ? 24.128 -12.226 -31.981 1.00 93.00 772 PHE A N 1
ATOM 6523 C CA . PHE A 1 772 ? 23.493 -13.193 -32.890 1.00 93.00 772 PHE A CA 1
ATOM 6524 C C . PHE A 1 772 ? 21.964 -13.097 -32.951 1.00 93.00 772 PHE A C 1
ATOM 6526 O O . PHE A 1 772 ? 21.344 -13.806 -33.735 1.00 93.00 772 PHE A O 1
ATOM 6533 N N . ASN A 1 773 ? 21.358 -12.204 -32.162 1.00 91.44 773 ASN A N 1
ATOM 6534 C CA . ASN A 1 773 ? 19.935 -11.895 -32.250 1.00 91.44 773 ASN A CA 1
ATOM 6535 C C . ASN A 1 773 ? 19.650 -10.465 -31.781 1.00 91.44 773 ASN A C 1
ATOM 6537 O O . ASN A 1 773 ? 20.058 -10.063 -30.683 1.00 91.44 773 ASN A O 1
ATOM 6541 N N . LYS A 1 774 ? 18.939 -9.694 -32.604 1.00 90.06 774 LYS A N 1
ATOM 6542 C CA . LYS A 1 774 ? 18.493 -8.341 -32.255 1.00 90.06 774 LYS A CA 1
ATOM 6543 C C . LYS A 1 774 ? 17.357 -8.375 -31.219 1.00 90.06 774 LYS A C 1
ATOM 6545 O O . LYS A 1 774 ? 16.873 -9.438 -30.834 1.00 90.06 774 LYS A O 1
ATOM 6550 N N . CYS A 1 775 ? 17.026 -7.209 -30.673 1.00 91.69 775 CYS A N 1
ATOM 6551 C CA . CYS A 1 775 ? 15.855 -7.020 -29.805 1.00 91.69 775 CYS A CA 1
ATOM 6552 C C . CYS A 1 775 ? 14.777 -6.184 -30.502 1.00 91.69 775 CYS A C 1
ATOM 6554 O O . CYS A 1 775 ? 13.627 -6.310 -30.130 1.00 91.69 775 CYS A O 1
ATOM 6556 N N . GLU A 1 776 ? 15.154 -5.375 -31.503 1.00 89.88 776 GLU A N 1
ATOM 6557 C CA . GLU A 1 776 ? 14.231 -4.586 -32.329 1.00 89.88 776 GLU A CA 1
ATOM 6558 C C . GLU A 1 776 ? 13.189 -5.465 -33.012 1.00 89.88 776 GLU A C 1
ATOM 6560 O O . GLU A 1 776 ? 13.535 -6.414 -33.730 1.00 89.88 776 GLU A O 1
ATOM 6565 N N . THR A 1 777 ? 11.929 -5.091 -32.801 1.00 88.88 777 THR A N 1
ATOM 6566 C CA . THR A 1 777 ? 10.755 -5.693 -33.422 1.00 88.88 777 THR A CA 1
ATOM 6567 C C . THR A 1 777 ? 9.921 -4.632 -34.139 1.00 88.88 777 THR A C 1
ATOM 6569 O O . THR A 1 777 ? 9.932 -3.464 -33.763 1.00 88.88 777 THR A O 1
ATOM 6572 N N . ILE A 1 778 ? 9.240 -5.046 -35.211 1.00 92.00 778 ILE A N 1
ATOM 6573 C CA . ILE A 1 778 ? 8.111 -4.294 -35.767 1.00 92.00 778 ILE A CA 1
ATOM 6574 C C . ILE A 1 778 ? 6.862 -4.889 -35.145 1.00 92.00 778 ILE A C 1
ATOM 6576 O O . ILE A 1 778 ? 6.643 -6.101 -35.241 1.00 92.00 778 ILE A O 1
ATOM 6580 N N . HIS A 1 779 ? 6.081 -4.047 -34.492 1.00 95.81 779 HIS A N 1
ATOM 6581 C CA . HIS A 1 779 ? 4.937 -4.474 -33.711 1.00 95.81 779 HIS A CA 1
ATOM 6582 C C . HIS A 1 779 ? 3.703 -4.631 -34.606 1.00 95.81 779 HIS A C 1
ATOM 6584 O O . HIS A 1 779 ? 3.438 -3.776 -35.458 1.00 95.81 779 HIS A O 1
ATOM 6590 N N . PRO A 1 780 ? 2.919 -5.707 -34.427 1.00 94.56 780 PRO A N 1
ATOM 6591 C CA . PRO A 1 780 ? 1.632 -5.832 -35.093 1.00 94.56 780 PRO A CA 1
ATOM 6592 C C . PRO A 1 780 ? 0.618 -4.840 -34.493 1.00 94.56 780 PRO A C 1
ATOM 6594 O O . PRO A 1 780 ? 0.829 -4.280 -33.414 1.00 94.56 780 PRO A O 1
ATOM 6597 N N . LYS A 1 781 ? -0.502 -4.621 -35.188 1.00 93.56 781 LYS A N 1
ATOM 6598 C CA . LYS A 1 781 ? -1.498 -3.591 -34.838 1.00 93.56 781 LYS A CA 1
ATOM 6599 C C . LYS A 1 781 ? -2.118 -3.783 -33.458 1.00 93.56 781 LYS A C 1
ATOM 6601 O O . LYS A 1 781 ? -2.444 -2.812 -32.781 1.00 93.56 781 LYS A O 1
ATOM 6606 N N . GLU A 1 782 ? -2.263 -5.030 -33.038 1.00 93.88 782 GLU A N 1
ATOM 6607 C CA . GLU A 1 782 ? -2.807 -5.424 -31.740 1.00 93.88 782 GLU A CA 1
ATOM 6608 C C . GLU A 1 782 ? -1.880 -5.008 -30.585 1.00 93.88 782 GLU A C 1
ATOM 6610 O O . GLU A 1 782 ? -2.325 -4.872 -29.449 1.00 93.88 782 GLU A O 1
ATOM 6615 N N . GLU A 1 783 ? -0.601 -4.758 -30.876 1.00 95.69 783 GLU A N 1
ATOM 6616 C CA . GLU A 1 783 ? 0.413 -4.315 -29.920 1.00 95.69 783 GLU A CA 1
ATOM 6617 C C . GLU A 1 783 ? 0.748 -2.824 -30.070 1.00 95.69 783 GLU A C 1
ATOM 6619 O O . GLU A 1 783 ? 1.852 -2.397 -29.731 1.00 95.69 783 GLU A O 1
ATOM 6624 N N . TRP A 1 784 ? -0.192 -2.003 -30.549 1.00 95.56 784 TRP A N 1
ATOM 6625 C CA . TRP A 1 784 ? 0.049 -0.578 -30.799 1.00 95.56 784 TRP A CA 1
ATOM 6626 C C . TRP A 1 784 ? 0.552 0.204 -29.583 1.00 95.56 784 TRP A C 1
ATOM 6628 O O . TRP A 1 784 ? 1.331 1.147 -29.723 1.00 95.56 784 TRP A O 1
ATOM 6638 N N . GLU A 1 785 ? 0.173 -0.208 -28.372 1.00 95.94 785 GLU A N 1
ATOM 6639 C CA . GLU A 1 785 ? 0.678 0.392 -27.136 1.00 95.94 785 GLU A CA 1
ATOM 6640 C C . GLU A 1 785 ? 2.184 0.185 -26.941 1.00 95.94 785 GLU A C 1
ATOM 6642 O O . GLU A 1 785 ? 2.771 0.849 -26.091 1.00 95.94 785 GLU A O 1
ATOM 6647 N N . LYS A 1 786 ? 2.830 -0.676 -27.731 1.00 95.81 786 LYS A N 1
ATOM 6648 C CA . LYS A 1 786 ? 4.282 -0.880 -27.755 1.00 95.81 786 LYS A CA 1
ATOM 6649 C C . LYS A 1 786 ? 4.975 -0.199 -28.933 1.00 95.81 786 LYS A C 1
ATOM 6651 O O . LYS A 1 786 ? 6.200 -0.249 -28.992 1.00 95.81 786 LYS A O 1
ATOM 6656 N N . TYR A 1 787 ? 4.236 0.472 -29.824 1.00 97.56 787 TYR A N 1
ATOM 6657 C CA . TYR A 1 787 ? 4.827 1.155 -30.973 1.00 97.56 787 TYR A CA 1
ATOM 6658 C C . TYR A 1 787 ? 5.991 2.066 -30.563 1.00 97.56 787 TYR A C 1
ATOM 6660 O O . TYR A 1 787 ? 5.927 2.846 -29.602 1.00 97.56 787 TYR A O 1
ATOM 6668 N N . THR A 1 788 ? 7.063 1.945 -31.332 1.00 96.69 788 THR A N 1
ATOM 6669 C CA . THR A 1 788 ? 8.331 2.649 -31.196 1.00 96.69 788 THR A CA 1
ATOM 6670 C C . THR A 1 788 ? 8.503 3.648 -32.339 1.00 96.69 788 THR A C 1
ATOM 6672 O O . THR A 1 788 ? 7.740 3.665 -33.303 1.00 96.69 788 THR A O 1
ATOM 6675 N N . LEU A 1 789 ? 9.564 4.455 -32.286 1.00 97.25 789 LEU A N 1
ATOM 6676 C CA . LEU A 1 789 ? 9.963 5.321 -33.395 1.00 97.25 789 LEU A CA 1
ATOM 6677 C C . LEU A 1 789 ? 10.121 4.542 -34.710 1.00 97.25 789 LEU A C 1
ATOM 6679 O O . LEU A 1 789 ? 9.861 5.095 -35.773 1.00 97.25 789 LEU A O 1
ATOM 6683 N N . LEU A 1 790 ? 10.541 3.276 -34.651 1.00 96.12 790 LEU A N 1
ATOM 6684 C CA . LEU A 1 790 ? 10.679 2.479 -35.861 1.00 96.12 790 LEU A CA 1
ATOM 6685 C C . LEU A 1 790 ? 9.317 2.157 -36.473 1.00 96.12 790 LEU A C 1
ATOM 6687 O O . LEU A 1 790 ? 9.137 2.359 -37.669 1.00 96.12 790 LEU A O 1
ATOM 6691 N N . ASP A 1 791 ? 8.354 1.737 -35.651 1.00 97.75 791 ASP A N 1
ATOM 6692 C CA . ASP A 1 791 ? 6.975 1.509 -36.092 1.00 97.75 791 ASP A CA 1
ATOM 6693 C C . ASP A 1 791 ? 6.389 2.789 -36.700 1.00 97.75 791 ASP A C 1
ATOM 6695 O O . ASP A 1 791 ? 5.764 2.751 -37.756 1.00 97.75 791 ASP A O 1
ATOM 6699 N N . PHE A 1 792 ? 6.667 3.947 -36.095 1.00 97.94 792 PHE A N 1
ATOM 6700 C CA . PHE A 1 792 ? 6.239 5.243 -36.624 1.00 97.94 792 PHE A CA 1
ATOM 6701 C C . PHE A 1 792 ? 6.816 5.524 -38.015 1.00 97.94 792 PHE A C 1
ATOM 6703 O O . PHE A 1 792 ? 6.082 5.964 -38.899 1.00 97.94 792 PHE A O 1
ATOM 6710 N N . CYS A 1 793 ? 8.107 5.256 -38.230 1.00 97.06 793 CYS A N 1
ATOM 6711 C CA . CYS A 1 793 ? 8.739 5.402 -39.540 1.00 97.06 793 CYS A CA 1
ATOM 6712 C C . CYS A 1 793 ? 8.125 4.462 -40.586 1.00 97.06 793 CYS A C 1
ATOM 6714 O O . CYS A 1 793 ? 7.821 4.917 -41.686 1.00 97.06 793 CYS A O 1
ATOM 6716 N N . GLU A 1 794 ? 7.901 3.189 -40.247 1.00 96.31 794 GLU A N 1
ATOM 6717 C CA . GLU A 1 794 ? 7.286 2.210 -41.158 1.00 96.31 794 GLU A CA 1
ATOM 6718 C C . GLU A 1 794 ? 5.841 2.605 -41.511 1.00 96.31 794 GLU A C 1
ATOM 6720 O O . GLU A 1 794 ? 5.464 2.602 -42.682 1.00 96.31 794 GLU A O 1
ATOM 6725 N N . ILE A 1 795 ? 5.045 3.038 -40.524 1.00 97.19 795 ILE A N 1
ATOM 6726 C CA . ILE A 1 795 ? 3.655 3.492 -40.720 1.00 97.19 795 ILE A CA 1
ATOM 6727 C C . ILE A 1 795 ? 3.587 4.754 -41.598 1.00 97.19 795 ILE A C 1
ATOM 6729 O O . ILE A 1 795 ? 2.645 4.914 -42.377 1.00 97.19 795 ILE A O 1
ATOM 6733 N N . LEU A 1 796 ? 4.574 5.651 -41.497 1.00 96.62 796 LEU A N 1
ATOM 6734 C CA . LEU A 1 796 ? 4.684 6.845 -42.348 1.00 96.62 796 LEU A CA 1
ATOM 6735 C C . LEU A 1 796 ? 5.280 6.551 -43.733 1.00 96.62 796 LEU A C 1
ATOM 6737 O O . LEU A 1 796 ? 5.282 7.436 -44.586 1.00 96.62 796 LEU A O 1
ATOM 6741 N N . GLY A 1 797 ? 5.777 5.335 -43.976 1.00 95.00 797 GLY A N 1
ATOM 6742 C CA . GLY A 1 797 ? 6.430 4.964 -45.232 1.00 95.00 797 GLY A CA 1
ATOM 6743 C C . GLY A 1 797 ? 7.832 5.560 -45.400 1.00 95.00 797 GLY A C 1
ATOM 6744 O O . GLY A 1 797 ? 8.294 5.750 -46.526 1.00 95.00 797 GLY A O 1
ATOM 6745 N N . PHE A 1 798 ? 8.521 5.881 -44.303 1.00 96.25 798 PHE A N 1
ATOM 6746 C CA . PHE A 1 798 ? 9.887 6.397 -44.348 1.00 96.25 798 PHE A CA 1
ATOM 6747 C C . PHE A 1 798 ? 10.883 5.284 -44.666 1.00 96.25 798 PHE A C 1
ATOM 6749 O O . PHE A 1 798 ? 11.020 4.317 -43.920 1.00 96.25 798 PHE A O 1
ATOM 6756 N N . ASN A 1 799 ? 11.661 5.464 -45.734 1.00 93.88 799 ASN A N 1
ATOM 6757 C CA . ASN A 1 799 ? 12.799 4.596 -46.012 1.00 93.88 799 ASN A CA 1
ATOM 6758 C C . ASN A 1 799 ? 13.951 4.947 -45.061 1.00 93.88 799 ASN A C 1
ATOM 6760 O O . ASN A 1 799 ? 14.607 5.971 -45.249 1.00 93.88 799 ASN A O 1
ATOM 6764 N N . THR A 1 800 ? 14.195 4.107 -44.052 1.00 94.06 800 THR A N 1
ATOM 6765 C CA . THR A 1 800 ? 15.248 4.308 -43.037 1.00 94.06 800 THR A CA 1
ATOM 6766 C C . THR A 1 800 ? 16.583 3.637 -43.370 1.00 94.06 800 THR A C 1
ATOM 6768 O O . THR A 1 800 ? 17.488 3.612 -42.528 1.00 94.06 800 THR A O 1
ATOM 6771 N N . ASP A 1 801 ? 16.741 3.122 -44.587 1.00 92.81 801 ASP A N 1
ATOM 6772 C CA . ASP A 1 801 ? 17.965 2.464 -45.031 1.00 92.81 801 ASP A CA 1
ATOM 6773 C C . ASP A 1 801 ? 19.118 3.455 -45.229 1.00 92.81 801 ASP A C 1
ATOM 6775 O O . ASP A 1 801 ? 18.943 4.613 -45.610 1.00 92.81 801 ASP A O 1
ATOM 6779 N N . GLU A 1 802 ? 20.337 2.980 -44.990 1.00 89.00 802 GLU A N 1
ATOM 6780 C CA . GLU A 1 802 ? 21.566 3.737 -45.217 1.00 89.00 802 GLU A CA 1
ATOM 6781 C C . GLU A 1 802 ? 22.327 3.123 -46.395 1.00 89.00 802 GLU A C 1
ATOM 6783 O O . GLU A 1 802 ? 22.471 1.905 -46.489 1.00 89.00 802 GLU A O 1
ATOM 6788 N N . THR A 1 803 ? 22.885 3.969 -47.263 1.00 87.44 803 THR A N 1
ATOM 6789 C CA . THR A 1 803 ? 23.985 3.569 -48.151 1.00 87.44 803 THR A CA 1
ATOM 6790 C C . THR A 1 803 ? 25.252 4.265 -47.680 1.00 87.44 803 THR A C 1
ATOM 6792 O O . THR A 1 803 ? 25.329 5.495 -47.688 1.00 87.44 803 THR A O 1
ATOM 6795 N N . ASN A 1 804 ? 26.239 3.495 -47.219 1.00 80.44 804 ASN A N 1
ATOM 6796 C CA . ASN A 1 804 ? 27.472 4.085 -46.698 1.00 80.44 804 ASN A CA 1
ATOM 6797 C C . ASN A 1 804 ? 28.377 4.604 -47.837 1.00 80.44 804 ASN A C 1
ATOM 6799 O O . ASN A 1 804 ? 28.156 4.345 -49.019 1.00 80.44 804 ASN A O 1
ATOM 6803 N N . LYS A 1 805 ? 29.465 5.299 -47.481 1.00 78.69 805 LYS A N 1
ATOM 6804 C CA . LYS A 1 805 ? 30.446 5.831 -48.452 1.00 78.69 805 LYS A CA 1
ATOM 6805 C C . LYS A 1 805 ? 31.131 4.763 -49.318 1.00 78.69 805 LYS A C 1
ATOM 6807 O O . LYS A 1 805 ? 31.721 5.111 -50.333 1.00 78.69 805 LYS A O 1
ATOM 6812 N N . MET A 1 806 ? 31.104 3.500 -48.895 1.00 77.19 806 MET A N 1
ATOM 6813 C CA . MET A 1 806 ? 31.673 2.366 -49.628 1.00 77.19 806 MET A CA 1
ATOM 6814 C C . MET A 1 806 ? 30.648 1.693 -50.554 1.00 77.19 806 MET A C 1
ATOM 6816 O O . MET A 1 806 ? 31.007 0.760 -51.264 1.00 77.19 806 MET A O 1
ATOM 6820 N N . GLY A 1 807 ? 29.399 2.172 -50.572 1.00 80.12 807 GLY A N 1
ATOM 6821 C CA . GLY A 1 807 ? 28.309 1.609 -51.364 1.00 80.12 807 GLY A CA 1
ATOM 6822 C C . GLY A 1 807 ? 27.582 0.438 -50.699 1.00 80.12 807 GLY A C 1
ATOM 6823 O O . GLY A 1 807 ? 26.726 -0.165 -51.340 1.00 80.12 807 GLY A O 1
ATOM 6824 N N . ASP A 1 808 ? 27.880 0.107 -49.436 1.00 81.31 808 ASP A N 1
ATOM 6825 C CA . ASP A 1 808 ? 27.145 -0.941 -48.724 1.00 81.31 808 ASP A CA 1
ATOM 6826 C C . ASP A 1 808 ? 25.733 -0.454 -48.391 1.00 81.31 808 ASP A C 1
ATOM 6828 O O . ASP A 1 808 ? 25.562 0.603 -47.772 1.00 81.31 808 ASP A O 1
ATOM 6832 N N . HIS A 1 809 ? 24.741 -1.271 -48.734 1.00 87.50 809 HIS A N 1
ATOM 6833 C CA . HIS A 1 809 ? 23.357 -1.083 -48.326 1.00 87.50 809 HIS A CA 1
ATOM 6834 C C . HIS A 1 809 ? 23.123 -1.674 -46.933 1.00 87.50 809 HIS A C 1
ATOM 6836 O O . HIS A 1 809 ? 23.459 -2.831 -46.666 1.00 87.50 809 HIS A O 1
ATOM 6842 N N . ILE A 1 810 ? 22.551 -0.874 -46.036 1.00 86.56 810 ILE A N 1
ATOM 6843 C CA . ILE A 1 810 ? 22.286 -1.246 -44.648 1.00 86.56 810 ILE A CA 1
ATOM 6844 C C . ILE A 1 810 ? 20.807 -1.007 -44.356 1.00 86.56 810 ILE A C 1
ATOM 6846 O O . ILE A 1 810 ? 20.405 0.150 -44.181 1.00 86.56 810 ILE A O 1
ATOM 6850 N N . PRO A 1 811 ? 20.020 -2.087 -44.228 1.00 88.75 811 PRO A N 1
ATOM 6851 C CA . PRO A 1 811 ? 18.626 -1.984 -43.837 1.00 88.75 811 PRO A CA 1
ATOM 6852 C C . PRO A 1 811 ? 18.478 -1.235 -42.510 1.00 88.75 811 PRO A C 1
ATOM 6854 O O . PRO A 1 811 ? 19.198 -1.538 -41.548 1.00 88.75 811 PRO A O 1
ATOM 6857 N N . LYS A 1 812 ? 17.572 -0.254 -42.457 1.00 91.75 812 LYS A N 1
ATOM 6858 C CA . LYS A 1 812 ? 17.284 0.590 -41.279 1.00 91.75 812 LYS A CA 1
ATOM 6859 C C . LYS A 1 812 ? 18.514 1.315 -40.707 1.00 91.75 812 LYS A C 1
ATOM 6861 O O . LYS A 1 812 ? 18.560 1.664 -39.523 1.00 91.75 812 LYS A O 1
ATOM 6866 N N . GLY A 1 813 ? 19.552 1.528 -41.519 1.00 89.94 813 GLY A N 1
ATOM 6867 C CA . GLY A 1 813 ? 20.824 2.092 -41.068 1.00 89.94 813 GLY A CA 1
ATOM 6868 C C . GLY A 1 813 ? 20.691 3.479 -40.430 1.00 89.94 813 GLY A C 1
ATOM 6869 O O . GLY A 1 813 ? 21.264 3.704 -39.361 1.00 89.94 813 GLY A O 1
ATOM 6870 N N . ASN A 1 814 ? 19.873 4.372 -41.000 1.00 92.25 814 ASN A N 1
ATOM 6871 C CA . ASN A 1 814 ? 19.650 5.714 -40.447 1.00 92.25 814 ASN A CA 1
ATOM 6872 C C . ASN A 1 814 ? 18.968 5.654 -39.070 1.00 92.25 814 ASN A C 1
ATOM 6874 O O . ASN A 1 814 ? 19.313 6.428 -38.175 1.00 92.25 814 ASN A O 1
ATOM 6878 N N . TYR A 1 815 ? 18.048 4.702 -38.872 1.00 93.94 815 TYR A N 1
ATOM 6879 C CA . TYR A 1 815 ? 17.416 4.456 -37.576 1.00 93.94 815 TYR A CA 1
ATOM 6880 C C . TYR A 1 815 ? 18.443 3.995 -36.535 1.00 93.94 815 TYR A C 1
ATOM 6882 O O . TYR A 1 815 ? 18.559 4.611 -35.477 1.00 93.94 815 TYR A O 1
ATOM 6890 N N . TYR A 1 816 ? 19.255 2.973 -36.832 1.00 91.69 816 TYR A N 1
ATOM 6891 C CA . TYR A 1 816 ? 20.244 2.480 -35.864 1.00 91.69 816 TYR A CA 1
ATOM 6892 C C . TYR A 1 816 ? 21.316 3.522 -35.524 1.00 91.69 816 TYR A C 1
ATOM 6894 O O . TYR A 1 816 ? 21.771 3.569 -34.379 1.00 91.69 816 TYR A O 1
ATOM 6902 N N . GLN A 1 817 ? 21.699 4.386 -36.472 1.00 90.19 817 GLN A N 1
ATOM 6903 C CA . GLN A 1 817 ? 22.572 5.530 -36.184 1.00 90.19 817 GLN A CA 1
ATOM 6904 C C . GLN A 1 817 ? 21.943 6.473 -35.156 1.00 90.19 817 GLN A C 1
ATOM 6906 O O . GLN A 1 817 ? 22.616 6.895 -34.211 1.00 90.19 817 GLN A O 1
ATOM 6911 N N . PHE A 1 818 ? 20.651 6.770 -35.307 1.00 93.62 818 PHE A N 1
ATOM 6912 C CA . PHE A 1 818 ? 19.929 7.604 -34.357 1.00 93.62 818 PHE A CA 1
ATOM 6913 C C . PHE A 1 818 ? 19.785 6.919 -32.993 1.00 93.62 818 PHE A C 1
ATOM 6915 O O . PHE A 1 818 ? 20.080 7.538 -31.976 1.00 93.62 818 PHE A O 1
ATOM 6922 N N . ILE A 1 819 ? 19.457 5.625 -32.934 1.00 94.56 819 ILE A N 1
ATOM 6923 C CA . ILE A 1 819 ? 19.398 4.884 -31.662 1.00 94.56 819 ILE A CA 1
ATOM 6924 C C . ILE A 1 819 ? 20.760 4.852 -30.957 1.00 94.56 819 ILE A C 1
ATOM 6926 O O . ILE A 1 819 ? 20.831 5.061 -29.743 1.00 94.56 819 ILE A O 1
ATOM 6930 N N . ALA A 1 820 ? 21.853 4.665 -31.700 1.00 90.88 820 ALA A N 1
ATOM 6931 C CA . ALA A 1 820 ? 23.204 4.742 -31.149 1.00 90.88 820 ALA A CA 1
ATOM 6932 C C . ALA A 1 820 ? 23.522 6.144 -30.597 1.00 90.88 820 ALA A C 1
ATOM 6934 O O . ALA A 1 820 ? 24.158 6.269 -29.541 1.00 90.88 820 ALA A O 1
ATOM 6935 N N . LEU A 1 821 ? 23.047 7.200 -31.271 1.00 91.06 821 LEU A N 1
ATOM 6936 C CA . LEU A 1 821 ? 23.114 8.570 -30.769 1.00 91.06 821 LEU A CA 1
ATOM 6937 C C . LEU A 1 821 ? 22.310 8.726 -29.472 1.00 91.06 821 LEU A C 1
ATOM 6939 O O . LEU A 1 821 ? 22.869 9.232 -28.505 1.00 91.06 821 LEU A O 1
ATOM 6943 N N . ILE A 1 822 ? 21.063 8.250 -29.401 1.00 93.69 822 ILE A N 1
ATOM 6944 C CA . ILE A 1 822 ? 20.223 8.328 -28.192 1.00 93.69 822 ILE A CA 1
ATOM 6945 C C . ILE A 1 822 ? 20.864 7.578 -27.017 1.00 93.69 822 ILE A C 1
ATOM 6947 O O . ILE A 1 822 ? 20.980 8.128 -25.920 1.00 93.69 822 ILE A O 1
ATOM 6951 N N . ASN A 1 823 ? 21.358 6.354 -27.241 1.00 92.38 823 ASN A N 1
ATOM 6952 C CA . ASN A 1 823 ? 22.103 5.593 -26.235 1.00 92.38 823 ASN A CA 1
ATOM 6953 C C . ASN A 1 823 ? 23.302 6.389 -25.717 1.00 92.38 823 ASN A C 1
ATOM 6955 O O . ASN A 1 823 ? 23.539 6.444 -24.511 1.00 92.38 823 ASN A O 1
ATOM 6959 N N . ARG A 1 824 ? 24.072 7.006 -26.620 1.00 88.12 824 ARG A N 1
ATOM 6960 C CA . ARG A 1 824 ? 25.216 7.847 -26.253 1.00 88.12 824 ARG A CA 1
ATOM 6961 C C . ARG A 1 824 ? 24.800 9.089 -25.486 1.00 88.12 824 ARG A C 1
ATOM 6963 O O . ARG A 1 824 ? 25.439 9.406 -24.485 1.00 88.12 824 ARG A O 1
ATOM 6970 N N . PHE A 1 825 ? 23.752 9.753 -25.936 1.00 89.31 825 PHE A N 1
ATOM 6971 C CA . PHE A 1 825 ? 23.284 10.994 -25.355 1.00 89.31 825 PHE A CA 1
ATOM 6972 C C . PHE A 1 825 ? 22.735 10.784 -23.942 1.00 89.31 825 PHE A C 1
ATOM 6974 O O . PHE A 1 825 ? 23.071 11.547 -23.047 1.00 89.31 825 PHE A O 1
ATOM 6981 N N . ASN A 1 826 ? 22.010 9.690 -23.692 1.00 91.50 826 ASN A N 1
ATOM 6982 C CA . ASN A 1 826 ? 21.575 9.319 -22.342 1.00 91.50 826 ASN A CA 1
ATOM 6983 C C . ASN A 1 826 ? 22.754 9.165 -21.363 1.00 91.50 826 ASN A C 1
ATOM 6985 O O . ASN A 1 826 ? 22.673 9.632 -20.233 1.00 91.50 826 ASN A O 1
ATOM 6989 N N . ARG A 1 827 ? 23.887 8.596 -21.803 1.00 89.56 827 ARG A N 1
ATOM 6990 C CA . ARG A 1 827 ? 25.107 8.519 -20.969 1.00 89.56 827 ARG A CA 1
ATOM 6991 C C . ARG A 1 827 ? 25.744 9.879 -20.724 1.00 89.56 827 ARG A C 1
ATOM 6993 O O . ARG A 1 827 ? 26.368 10.087 -19.687 1.00 89.56 827 ARG A O 1
ATOM 7000 N N . LEU A 1 828 ? 25.657 10.776 -21.706 1.00 88.44 828 LEU A N 1
ATOM 7001 C CA . LEU A 1 828 ? 26.123 12.148 -21.553 1.00 88.44 828 LEU A CA 1
ATOM 7002 C C . LEU A 1 828 ? 25.246 12.889 -20.539 1.00 88.44 828 LEU A C 1
ATOM 7004 O O . LEU A 1 828 ? 25.798 13.512 -19.636 1.00 88.44 828 LEU A O 1
ATOM 7008 N N . LEU A 1 829 ? 23.915 12.757 -20.632 1.00 89.25 829 LEU A N 1
ATOM 7009 C CA . LEU A 1 829 ? 22.942 13.360 -19.713 1.00 89.25 829 LEU A CA 1
ATOM 7010 C C . LEU A 1 829 ? 23.241 13.026 -18.247 1.00 89.25 829 LEU A C 1
ATOM 7012 O O . LEU A 1 829 ? 23.198 13.927 -17.414 1.00 89.25 829 LEU A O 1
ATOM 7016 N N . ASP A 1 830 ? 23.668 11.799 -17.933 1.00 88.69 830 ASP A N 1
ATOM 7017 C CA . ASP A 1 830 ? 24.062 11.403 -16.568 1.00 88.69 830 ASP A CA 1
ATOM 7018 C C . ASP A 1 830 ? 25.178 12.281 -15.964 1.00 88.69 830 ASP A C 1
ATOM 7020 O O . ASP A 1 830 ? 25.303 12.400 -14.740 1.00 88.69 830 ASP A O 1
ATOM 7024 N N . LYS A 1 831 ? 26.016 12.890 -16.812 1.00 90.44 831 LYS A N 1
ATOM 7025 C CA . LYS A 1 831 ? 27.141 13.754 -16.422 1.00 90.44 831 LYS A CA 1
ATOM 7026 C C . LYS A 1 831 ? 26.926 15.225 -16.788 1.00 90.44 831 LYS A C 1
ATOM 7028 O O . LYS A 1 831 ? 27.696 16.066 -16.324 1.00 90.44 831 LYS A O 1
ATOM 7033 N N . LEU A 1 832 ? 25.883 15.554 -17.552 1.00 90.50 832 LEU A N 1
ATOM 7034 C CA . LEU A 1 832 ? 25.646 16.880 -18.136 1.00 90.50 832 LEU A CA 1
ATOM 7035 C C . LEU A 1 832 ? 25.048 17.899 -17.153 1.00 90.50 832 LEU A C 1
ATOM 7037 O O . LEU A 1 832 ? 24.521 18.921 -17.565 1.00 90.50 832 LEU A O 1
ATOM 7041 N N . TYR A 1 833 ? 25.136 17.659 -15.849 1.00 92.62 833 TYR A N 1
ATOM 7042 C CA . TYR A 1 833 ? 24.619 18.564 -14.823 1.00 92.62 833 TYR A CA 1
ATOM 7043 C C . TYR A 1 833 ? 25.753 19.058 -13.932 1.00 92.62 833 TYR A C 1
ATOM 7045 O O . TYR A 1 833 ? 26.656 18.291 -13.579 1.00 92.62 833 TYR A O 1
ATOM 7053 N N . CYS A 1 834 ? 25.725 20.341 -13.575 1.00 91.31 834 CYS A N 1
ATOM 7054 C CA . CYS A 1 834 ? 26.637 20.940 -12.610 1.00 91.31 834 CYS A CA 1
ATOM 7055 C C . CYS A 1 834 ? 26.493 20.235 -11.258 1.00 91.31 834 CYS A C 1
ATOM 7057 O O . CYS A 1 834 ? 25.385 19.935 -10.827 1.00 91.31 834 CYS A O 1
ATOM 7059 N N . ARG A 1 835 ? 27.610 19.958 -10.584 1.00 90.38 835 ARG A N 1
ATOM 7060 C CA . ARG A 1 835 ? 27.584 19.254 -9.293 1.00 90.38 835 ARG A CA 1
ATOM 7061 C C . ARG A 1 835 ? 27.241 20.163 -8.122 1.00 90.38 835 ARG A C 1
ATOM 7063 O O . ARG A 1 835 ? 26.767 19.659 -7.114 1.00 90.38 835 ARG A O 1
ATOM 7070 N N . ASP A 1 836 ? 27.431 21.468 -8.297 1.00 90.38 836 ASP A N 1
ATOM 7071 C CA . ASP A 1 836 ? 27.257 22.442 -7.223 1.00 90.38 836 ASP A CA 1
ATOM 7072 C C . ASP A 1 836 ? 25.828 22.997 -7.205 1.00 90.38 836 ASP A C 1
ATOM 7074 O O . ASP A 1 836 ? 25.211 23.079 -6.150 1.00 90.38 836 ASP A O 1
ATOM 7078 N N . CYS A 1 837 ? 25.259 23.316 -8.376 1.00 90.44 837 CYS A N 1
ATOM 7079 C CA . CYS A 1 837 ? 23.907 23.888 -8.479 1.00 90.44 837 CYS A CA 1
ATOM 7080 C C . CYS A 1 837 ? 22.888 23.020 -9.237 1.00 90.44 837 CYS A C 1
ATOM 7082 O O . CYS A 1 837 ? 21.774 23.480 -9.491 1.00 90.44 837 CYS A O 1
ATOM 7084 N N . ASN A 1 838 ? 23.257 21.803 -9.655 1.00 91.62 838 ASN A N 1
ATOM 7085 C CA . ASN A 1 838 ? 22.407 20.868 -10.410 1.00 91.62 838 ASN A CA 1
ATOM 7086 C C . ASN A 1 838 ? 21.831 21.385 -11.737 1.00 91.62 838 ASN A C 1
ATOM 7088 O O . ASN A 1 838 ? 21.028 20.688 -12.345 1.00 91.62 838 ASN A O 1
ATOM 7092 N N . HIS A 1 839 ? 22.242 22.553 -12.229 1.00 91.12 839 HIS A N 1
ATOM 7093 C CA . HIS A 1 839 ? 21.808 23.038 -13.536 1.00 91.12 839 HIS A CA 1
ATOM 7094 C C . HIS A 1 839 ? 22.457 22.237 -14.663 1.00 91.12 839 HIS A C 1
ATOM 7096 O O . HIS A 1 839 ? 23.639 21.891 -14.579 1.00 91.12 839 HIS A O 1
ATOM 7102 N N . ILE A 1 840 ? 21.705 21.977 -15.732 1.00 90.56 840 ILE A N 1
ATOM 7103 C CA . ILE A 1 840 ? 22.247 21.411 -16.964 1.00 90.56 840 ILE A CA 1
ATOM 7104 C C . ILE A 1 840 ? 23.367 22.311 -17.502 1.00 90.56 840 ILE A C 1
ATOM 7106 O O . ILE A 1 840 ? 23.280 23.543 -17.477 1.00 90.56 840 ILE A O 1
ATOM 7110 N N . LEU A 1 841 ? 24.454 21.687 -17.941 1.00 89.00 841 LEU A N 1
ATOM 7111 C CA . LEU A 1 841 ? 25.633 22.372 -18.445 1.00 89.00 841 LEU A CA 1
ATOM 7112 C C . LEU A 1 841 ? 25.432 22.794 -19.902 1.00 89.00 841 LEU A C 1
ATOM 7114 O O . LEU A 1 841 ? 24.810 22.089 -20.697 1.00 89.00 841 LEU A O 1
ATOM 7118 N N . TYR A 1 842 ? 26.026 23.928 -20.260 1.00 86.88 842 TYR A N 1
ATOM 7119 C CA . TYR A 1 842 ? 26.007 24.457 -21.620 1.00 86.88 842 TYR A CA 1
ATOM 7120 C C . TYR A 1 842 ? 27.359 24.226 -22.294 1.00 86.88 842 TYR A C 1
ATOM 7122 O O . TYR A 1 842 ? 28.376 24.208 -21.600 1.00 86.88 842 TYR A O 1
ATOM 7130 N N . PRO A 1 843 ? 27.408 24.090 -23.630 1.00 85.12 843 PRO A N 1
ATOM 7131 C CA . PRO A 1 843 ? 28.667 24.143 -24.365 1.00 85.12 843 PRO A CA 1
ATOM 7132 C C . PRO A 1 843 ? 29.497 25.382 -23.983 1.00 85.12 843 PRO A C 1
ATOM 7134 O O . PRO A 1 843 ? 28.950 26.481 -23.844 1.00 85.12 843 PRO A O 1
ATOM 7137 N N . SER A 1 844 ? 30.805 25.197 -23.795 1.00 78.06 844 SER A N 1
ATOM 7138 C CA . SER A 1 844 ? 31.758 26.289 -23.544 1.00 78.06 844 SER A CA 1
ATOM 7139 C C . SER A 1 844 ? 31.858 27.220 -24.760 1.00 78.06 844 SER A C 1
ATOM 7141 O O . SER A 1 844 ? 31.872 26.750 -25.901 1.00 78.06 844 SER A O 1
ATOM 7143 N N . ASP A 1 845 ? 31.958 28.533 -24.529 1.00 63.19 845 ASP A N 1
ATOM 7144 C CA . ASP A 1 845 ? 32.063 29.548 -25.594 1.00 63.19 845 ASP A CA 1
ATOM 7145 C C . ASP A 1 845 ? 33.366 29.419 -26.412 1.00 63.19 845 ASP A C 1
ATOM 7147 O O . ASP A 1 845 ? 33.422 29.807 -27.580 1.00 63.19 845 ASP A O 1
ATOM 7151 N N . PHE A 1 846 ? 34.385 28.765 -25.843 1.00 52.31 846 PHE A N 1
ATOM 7152 C CA . PHE A 1 846 ? 35.661 28.443 -26.495 1.00 52.31 846 PHE A CA 1
ATOM 7153 C C . PHE A 1 846 ? 35.593 27.210 -27.422 1.00 52.31 846 PHE A C 1
ATOM 7155 O O . PHE A 1 846 ? 36.559 26.896 -28.116 1.00 52.31 846 PHE A O 1
ATOM 7162 N N . GLY A 1 847 ? 34.461 26.495 -27.457 1.00 48.41 847 GLY A N 1
ATOM 7163 C CA . GLY A 1 847 ? 34.252 25.258 -28.223 1.00 48.41 847 GLY A CA 1
ATOM 7164 C C . GLY A 1 847 ? 33.782 25.441 -29.674 1.00 48.41 847 GLY A C 1
ATOM 7165 O O . GLY A 1 847 ? 33.267 24.494 -30.265 1.00 48.41 847 GLY A O 1
ATOM 7166 N N . THR A 1 848 ? 33.919 26.635 -30.256 1.00 44.59 848 THR A N 1
ATOM 7167 C CA . THR A 1 848 ? 33.434 26.968 -31.613 1.00 44.59 848 THR A CA 1
ATOM 7168 C C . THR A 1 848 ? 34.458 26.740 -32.733 1.00 44.59 848 THR A C 1
ATOM 7170 O O . THR A 1 848 ? 34.297 27.258 -33.840 1.00 44.59 848 THR A O 1
ATOM 7173 N N . SER A 1 849 ? 35.491 25.919 -32.523 1.00 37.84 849 SER A N 1
ATOM 7174 C CA . SER A 1 849 ? 36.389 25.532 -33.616 1.00 37.84 849 SER A CA 1
ATOM 7175 C C . SER A 1 849 ? 35.737 24.468 -34.514 1.00 37.84 849 SER A C 1
ATOM 7177 O O . SER A 1 849 ? 35.701 23.283 -34.209 1.00 37.84 849 SER A O 1
ATOM 7179 N N . HIS A 1 850 ? 35.183 24.941 -35.633 1.00 38.62 850 HIS A N 1
ATOM 7180 C CA . HIS A 1 850 ? 34.933 24.236 -36.896 1.00 38.62 850 HIS A CA 1
ATOM 7181 C C . HIS A 1 850 ? 34.437 22.772 -36.836 1.00 38.62 850 HIS A C 1
ATOM 7183 O O . HIS A 1 850 ? 35.206 21.832 -36.681 1.00 38.62 850 HIS A O 1
ATOM 7189 N N . PHE A 1 851 ? 33.138 22.594 -37.111 1.00 42.53 851 PHE A N 1
ATOM 7190 C CA . PHE A 1 851 ? 32.527 21.437 -37.789 1.00 42.53 851 PHE A CA 1
ATOM 7191 C C . PHE A 1 851 ? 33.210 20.060 -37.620 1.00 42.53 851 PHE A C 1
ATOM 7193 O O . PHE A 1 851 ? 33.919 19.595 -38.509 1.00 42.53 851 PHE A O 1
ATOM 7200 N N . ALA A 1 852 ? 32.874 19.322 -36.560 1.00 37.75 852 ALA A N 1
ATOM 7201 C CA . ALA A 1 852 ? 32.873 17.857 -36.610 1.00 37.75 852 ALA A CA 1
ATOM 7202 C C . ALA A 1 852 ? 31.834 17.300 -35.629 1.00 37.75 852 ALA A C 1
ATOM 7204 O O . ALA A 1 852 ? 31.714 17.771 -34.512 1.00 37.75 852 ALA A O 1
ATOM 7205 N N . ALA A 1 853 ? 31.079 16.273 -36.014 1.00 35.38 853 ALA A N 1
ATOM 7206 C CA . ALA A 1 853 ? 29.938 15.726 -35.264 1.00 35.38 853 ALA A CA 1
ATOM 7207 C C . ALA A 1 853 ? 30.266 15.079 -33.885 1.00 35.38 853 ALA A C 1
ATOM 7209 O O . ALA A 1 853 ? 29.406 14.437 -33.289 1.00 35.38 853 ALA A O 1
ATOM 7210 N N . HIS A 1 854 ? 31.494 15.247 -33.374 1.00 44.00 854 HIS A N 1
ATOM 7211 C CA . HIS A 1 854 ? 32.010 14.724 -32.099 1.00 44.00 854 HIS A CA 1
ATOM 7212 C C . HIS A 1 854 ? 32.530 15.823 -31.138 1.00 44.00 854 HIS A C 1
ATOM 7214 O O . HIS A 1 854 ? 33.215 15.505 -30.168 1.00 44.00 854 HIS A O 1
ATOM 7220 N N . THR A 1 855 ? 32.277 17.109 -31.402 1.00 54.75 855 THR A N 1
ATOM 7221 C CA . THR A 1 855 ? 33.091 18.217 -30.851 1.00 54.75 855 THR A CA 1
ATOM 7222 C C . THR A 1 855 ? 32.628 18.850 -29.542 1.00 54.75 855 THR A C 1
ATOM 7224 O O . THR A 1 855 ? 33.419 19.570 -28.934 1.00 54.75 855 THR A O 1
ATOM 7227 N N . ILE A 1 856 ? 31.410 18.596 -29.051 1.00 67.25 856 ILE A N 1
ATOM 7228 C CA . ILE A 1 856 ? 30.954 19.210 -27.792 1.00 67.25 856 ILE A CA 1
ATOM 7229 C C . ILE A 1 856 ? 31.401 18.347 -26.609 1.00 67.25 856 ILE A C 1
ATOM 7231 O O . ILE A 1 856 ? 30.639 17.559 -26.060 1.00 67.25 856 ILE A O 1
ATOM 7235 N N . VAL A 1 857 ? 32.676 18.480 -26.249 1.00 76.88 857 VAL A N 1
ATOM 7236 C CA . VAL A 1 857 ? 33.274 17.828 -25.070 1.00 76.88 857 VAL A CA 1
ATOM 7237 C C . VAL A 1 857 ? 33.564 18.813 -23.940 1.00 76.88 857 VAL A C 1
ATOM 7239 O O . VAL A 1 857 ? 33.921 18.384 -22.849 1.00 76.88 857 VAL A O 1
ATOM 7242 N N . ARG A 1 858 ? 33.425 20.120 -24.194 1.00 84.69 858 ARG A N 1
ATOM 7243 C CA . ARG A 1 858 ? 33.693 21.203 -23.242 1.00 84.69 858 ARG A CA 1
ATOM 7244 C C . ARG A 1 858 ? 32.389 21.863 -22.830 1.00 84.69 858 ARG A C 1
ATOM 7246 O O . ARG A 1 858 ? 31.634 22.341 -23.680 1.00 84.69 858 ARG A O 1
ATOM 7253 N N . PHE A 1 859 ? 32.152 21.898 -21.531 1.00 87.62 859 PHE A N 1
ATOM 7254 C CA . PHE A 1 859 ? 30.914 22.359 -20.931 1.00 87.62 859 PHE A CA 1
ATOM 7255 C C . PHE A 1 859 ? 31.200 23.325 -19.786 1.00 87.62 859 PHE A C 1
ATOM 7257 O O . PHE A 1 859 ? 32.228 23.222 -19.131 1.00 87.62 859 PHE A O 1
ATOM 7264 N N . GLN A 1 860 ? 30.277 24.238 -19.521 1.00 89.25 860 GLN A N 1
ATOM 7265 C CA . GLN A 1 860 ? 30.365 25.207 -18.431 1.00 89.25 860 GLN A CA 1
ATOM 7266 C C . GLN A 1 860 ? 28.990 25.406 -17.788 1.00 89.25 860 GLN A C 1
ATOM 7268 O O . GLN A 1 860 ? 27.942 25.238 -18.428 1.00 89.25 860 GLN A O 1
ATOM 7273 N N . CYS A 1 861 ? 28.985 25.749 -16.503 1.00 90.00 861 CYS A N 1
ATOM 7274 C CA . CYS A 1 861 ? 27.764 26.100 -15.795 1.00 90.00 861 CYS A CA 1
ATOM 7275 C C . CYS A 1 861 ? 27.428 27.572 -16.056 1.00 90.00 861 CYS A C 1
ATOM 7277 O O . CYS A 1 861 ? 28.147 28.455 -15.618 1.00 90.00 861 CYS A O 1
ATOM 7279 N N . ARG A 1 862 ? 26.301 27.852 -16.717 1.00 86.44 862 ARG A N 1
ATOM 7280 C CA . ARG A 1 862 ? 25.844 29.234 -16.975 1.00 86.44 862 ARG A CA 1
ATOM 7281 C C . ARG A 1 862 ? 24.868 29.772 -15.925 1.00 86.44 862 ARG A C 1
ATOM 7283 O O . ARG A 1 862 ? 24.106 30.693 -16.203 1.00 86.44 862 ARG A O 1
ATOM 7290 N N . ASN A 1 863 ? 24.817 29.156 -14.747 1.00 88.25 863 ASN A N 1
ATOM 7291 C CA . ASN A 1 863 ? 24.023 29.686 -13.645 1.00 88.25 863 ASN A CA 1
ATOM 7292 C C . ASN A 1 863 ? 24.822 30.794 -12.950 1.00 88.25 863 ASN A C 1
ATOM 7294 O O . ASN A 1 863 ? 25.823 30.500 -12.308 1.00 88.25 863 ASN A O 1
ATOM 7298 N N . GLU A 1 864 ? 24.364 32.042 -13.049 1.00 84.50 864 GLU A N 1
ATOM 7299 C CA . GLU A 1 864 ? 25.024 33.215 -12.449 1.00 84.50 864 GLU A CA 1
ATOM 7300 C C . GLU A 1 864 ? 25.171 33.109 -10.923 1.00 84.50 864 GLU A C 1
ATOM 7302 O O . GLU A 1 864 ? 26.076 33.697 -10.342 1.00 84.50 864 GLU A O 1
ATOM 7307 N N . SER A 1 865 ? 24.308 32.330 -10.263 1.00 86.06 865 SER A N 1
ATOM 7308 C CA . SER A 1 865 ? 24.387 32.068 -8.819 1.00 86.06 865 SER A CA 1
ATOM 7309 C C . SER A 1 865 ? 25.326 30.909 -8.448 1.00 86.06 865 SER A C 1
ATOM 7311 O O . SER A 1 865 ? 25.451 30.576 -7.272 1.00 86.06 865 SER A O 1
ATOM 7313 N N . CYS A 1 866 ? 25.958 30.251 -9.424 1.00 87.44 866 CYS A N 1
ATOM 7314 C CA . CYS A 1 866 ? 26.892 29.150 -9.198 1.00 87.44 866 CYS A CA 1
ATOM 7315 C C . CYS A 1 866 ? 28.322 29.686 -9.090 1.00 87.44 866 CYS A C 1
ATOM 7317 O O . CYS A 1 866 ? 28.812 30.345 -10.000 1.00 87.44 866 CYS A O 1
ATOM 7319 N N . SER A 1 867 ? 29.024 29.347 -8.007 1.00 81.25 867 SER A N 1
ATOM 7320 C CA . SER A 1 867 ? 30.422 29.748 -7.783 1.00 81.25 867 SER A CA 1
ATOM 7321 C C . SER A 1 867 ? 31.429 29.035 -8.693 1.00 81.25 867 SER A C 1
ATOM 7323 O O . SER A 1 867 ? 32.599 29.401 -8.714 1.00 81.25 867 SER A O 1
ATOM 7325 N N . ASN A 1 868 ? 30.988 28.004 -9.414 1.00 77.62 868 ASN A N 1
ATOM 7326 C CA . ASN A 1 868 ? 31.814 27.180 -10.284 1.00 77.62 868 ASN A CA 1
ATOM 7327 C C . ASN A 1 868 ? 31.423 27.400 -11.748 1.00 77.62 868 ASN A C 1
ATOM 7329 O O . ASN A 1 868 ? 30.361 26.943 -12.185 1.00 77.62 868 ASN A O 1
ATOM 7333 N N . ASN A 1 869 ? 32.293 28.103 -12.472 1.00 77.19 869 ASN A N 1
ATOM 7334 C CA . ASN A 1 869 ? 32.202 28.346 -13.912 1.00 77.19 869 ASN A CA 1
ATOM 7335 C C . ASN A 1 869 ? 33.414 27.749 -14.654 1.00 77.19 869 ASN A C 1
ATOM 7337 O O . ASN A 1 869 ? 33.773 28.198 -15.741 1.00 77.19 869 ASN A O 1
ATOM 7341 N N . ASP A 1 870 ? 34.073 26.760 -14.047 1.00 83.75 870 ASP A N 1
ATOM 7342 C CA . ASP A 1 870 ? 35.240 26.128 -14.648 1.00 83.75 870 ASP A CA 1
ATOM 7343 C C . ASP A 1 870 ? 34.836 25.298 -15.870 1.00 83.75 870 ASP A C 1
ATOM 7345 O O . ASP A 1 870 ? 33.735 24.738 -15.951 1.00 83.75 870 ASP A O 1
ATOM 7349 N N . GLU A 1 871 ? 35.754 25.183 -16.829 1.00 86.00 871 GLU A N 1
ATOM 7350 C CA . GLU A 1 871 ? 35.536 24.353 -18.006 1.00 86.00 871 GLU A CA 1
ATOM 7351 C C . GLU A 1 871 ? 35.568 22.862 -17.632 1.00 86.00 871 GLU A C 1
ATOM 7353 O O . GLU A 1 871 ? 36.573 22.302 -17.185 1.00 86.00 871 GLU A O 1
ATOM 7358 N N . ILE A 1 872 ? 34.440 22.193 -17.851 1.00 89.75 872 ILE A N 1
ATOM 7359 C CA . ILE A 1 872 ? 34.231 20.774 -17.586 1.00 89.75 872 ILE A CA 1
ATOM 7360 C C . ILE A 1 872 ? 34.408 20.005 -18.889 1.00 89.75 872 ILE A C 1
ATOM 7362 O O . ILE A 1 872 ? 33.699 20.230 -19.871 1.00 89.75 872 ILE A O 1
ATOM 7366 N N . TYR A 1 873 ? 35.314 19.035 -18.878 1.00 87.88 873 TYR A N 1
ATOM 7367 C CA . TYR A 1 873 ? 35.525 18.135 -20.000 1.00 87.88 873 TYR A CA 1
ATOM 7368 C C . TYR A 1 873 ? 34.720 16.855 -19.784 1.00 87.88 873 TYR A C 1
ATOM 7370 O O . TYR A 1 873 ? 35.011 16.072 -18.875 1.00 87.88 873 TYR A O 1
ATOM 7378 N N . LEU A 1 874 ? 33.725 16.636 -20.643 1.00 89.19 874 LEU A N 1
ATOM 7379 C CA . LEU A 1 874 ? 32.961 15.396 -20.745 1.00 89.19 874 LEU A CA 1
ATOM 7380 C C . LEU A 1 874 ? 33.329 14.719 -22.064 1.00 89.19 874 LEU A C 1
ATOM 7382 O O . LEU A 1 874 ? 32.834 15.087 -23.128 1.00 89.19 874 LEU A O 1
ATOM 7386 N N . ASN A 1 875 ? 34.230 13.741 -22.007 1.00 83.38 875 ASN A N 1
ATOM 7387 C CA . ASN A 1 875 ? 34.731 13.060 -23.201 1.00 83.38 875 ASN A CA 1
ATOM 7388 C C . ASN A 1 875 ? 34.469 11.554 -23.131 1.00 83.38 875 ASN A C 1
ATOM 7390 O O . ASN A 1 875 ? 34.348 10.974 -22.060 1.00 83.38 875 ASN A O 1
ATOM 7394 N N . HIS A 1 876 ? 34.385 10.885 -24.272 1.00 82.75 876 HIS A N 1
ATOM 7395 C CA . HIS A 1 876 ? 34.228 9.439 -24.308 1.00 82.75 876 HIS A CA 1
ATOM 7396 C C . HIS A 1 876 ? 35.538 8.734 -23.945 1.00 82.75 876 HIS A C 1
ATOM 7398 O O . HIS A 1 876 ? 36.638 9.210 -24.225 1.00 82.75 876 HIS A O 1
ATOM 7404 N N . CYS A 1 877 ? 35.422 7.558 -23.334 1.00 86.12 877 CYS A N 1
ATOM 7405 C CA . CYS A 1 877 ? 36.577 6.712 -23.094 1.00 86.12 877 CYS A CA 1
ATOM 7406 C C . CYS A 1 877 ? 37.225 6.261 -24.415 1.00 86.12 877 CYS A C 1
ATOM 7408 O O . CYS A 1 877 ? 36.535 5.762 -25.305 1.00 86.12 877 CYS A O 1
ATOM 7410 N N . LEU A 1 878 ? 38.560 6.348 -24.496 1.00 80.25 878 LEU A N 1
ATOM 7411 C CA . LEU A 1 878 ? 39.342 5.834 -25.631 1.00 80.25 878 LEU A CA 1
ATOM 7412 C C . LEU A 1 878 ? 39.171 4.324 -25.838 1.00 80.25 878 LEU A C 1
ATOM 7414 O O . LEU A 1 878 ? 39.306 3.825 -26.954 1.00 80.25 878 LEU A O 1
ATOM 7418 N N . ASN A 1 879 ? 38.854 3.580 -24.774 1.00 83.56 879 ASN A N 1
ATOM 7419 C CA . ASN A 1 879 ? 38.403 2.207 -24.921 1.00 83.56 879 ASN A CA 1
ATOM 7420 C C . ASN A 1 879 ? 36.980 2.208 -25.498 1.00 83.56 879 ASN A C 1
ATOM 7422 O O . ASN A 1 879 ? 35.992 2.318 -24.766 1.00 83.56 879 ASN A O 1
ATOM 7426 N N . GLY A 1 880 ? 36.875 2.009 -26.813 1.00 71.94 880 GLY A N 1
ATOM 7427 C CA . GLY A 1 880 ? 35.601 1.950 -27.533 1.00 71.94 880 GLY A CA 1
ATOM 7428 C C . GLY A 1 880 ? 34.623 0.872 -27.040 1.00 71.94 880 GLY A C 1
ATOM 7429 O O . GLY A 1 880 ? 33.433 0.975 -27.345 1.00 71.94 880 GLY A O 1
ATOM 7430 N N . GLN A 1 881 ? 35.085 -0.116 -26.259 1.00 77.50 881 GLN A N 1
ATOM 7431 C CA . GLN A 1 881 ? 34.249 -1.127 -25.597 1.00 77.50 881 GLN A CA 1
ATOM 7432 C C . GLN A 1 881 ? 33.775 -0.702 -24.193 1.00 77.50 881 GLN A C 1
ATOM 7434 O O . GLN A 1 881 ? 32.808 -1.260 -23.682 1.00 77.50 881 GLN A O 1
ATOM 7439 N N . CYS A 1 882 ? 34.431 0.278 -23.562 1.00 82.81 882 CYS A N 1
ATOM 7440 C CA . CYS A 1 882 ? 34.058 0.794 -22.242 1.00 82.81 882 CYS A CA 1
ATOM 7441 C C . CYS A 1 882 ? 32.782 1.640 -22.305 1.00 82.81 882 CYS A C 1
ATOM 7443 O O . CYS A 1 882 ? 31.975 1.573 -21.383 1.00 82.81 882 CYS A O 1
ATOM 7445 N N . LYS A 1 883 ? 32.608 2.439 -23.371 1.00 80.50 883 LYS A N 1
ATOM 7446 C CA . LYS A 1 883 ? 31.456 3.338 -23.622 1.00 80.50 883 LYS A CA 1
ATOM 7447 C C . LYS A 1 883 ? 31.151 4.384 -22.529 1.00 80.50 883 LYS A C 1
ATOM 7449 O O . LYS A 1 883 ? 30.209 5.158 -22.689 1.00 80.50 883 LYS A O 1
ATOM 7454 N N . CYS A 1 884 ? 31.949 4.443 -21.463 1.00 86.81 884 CYS A N 1
ATOM 7455 C CA . CYS A 1 884 ? 31.834 5.412 -20.376 1.00 86.81 884 CYS A CA 1
ATOM 7456 C C . CYS A 1 884 ? 32.178 6.838 -20.845 1.00 86.81 884 CYS A C 1
ATOM 7458 O O . CYS A 1 884 ? 33.047 7.018 -21.706 1.00 86.81 884 CYS A O 1
ATOM 7460 N N . ILE A 1 885 ? 31.504 7.833 -20.261 1.00 89.06 885 ILE A N 1
ATOM 7461 C CA . ILE A 1 885 ? 31.838 9.254 -20.391 1.00 89.06 885 ILE A CA 1
ATOM 7462 C C . ILE A 1 885 ? 32.765 9.631 -19.232 1.00 89.06 885 ILE A C 1
ATOM 7464 O O . ILE A 1 885 ? 32.368 9.592 -18.070 1.00 89.06 885 ILE A O 1
ATOM 7468 N N . ILE A 1 886 ? 34.001 9.981 -19.573 1.00 90.12 886 ILE A N 1
ATOM 7469 C CA . ILE A 1 886 ? 34.999 10.544 -18.672 1.00 90.12 886 ILE A CA 1
ATOM 7470 C C . ILE A 1 886 ? 34.567 11.957 -18.292 1.00 90.12 886 ILE A C 1
ATOM 7472 O O . ILE A 1 886 ? 34.283 12.776 -19.163 1.00 90.12 886 ILE A O 1
ATOM 7476 N N . ASP A 1 887 ? 34.565 12.231 -16.993 1.00 92.00 887 ASP A N 1
ATOM 7477 C CA . ASP A 1 887 ? 34.199 13.515 -16.408 1.00 92.00 887 ASP A CA 1
ATOM 7478 C C . ASP A 1 887 ? 35.411 14.111 -15.677 1.00 92.00 887 ASP A C 1
ATOM 7480 O O . ASP A 1 887 ? 35.894 13.542 -14.688 1.00 92.00 887 ASP A O 1
ATOM 7484 N N . SER A 1 888 ? 35.907 15.256 -16.156 1.00 91.12 888 SER A N 1
ATOM 7485 C CA . SER A 1 888 ? 37.100 15.915 -15.603 1.00 91.12 888 SER A CA 1
ATOM 7486 C C . SER A 1 888 ? 36.976 16.307 -14.136 1.00 91.12 888 SER A C 1
ATOM 7488 O O . SER A 1 888 ? 37.992 16.476 -13.471 1.00 91.12 888 SER A O 1
ATOM 7490 N N . ARG A 1 889 ? 35.756 16.411 -13.599 1.00 90.81 889 ARG A N 1
ATOM 7491 C CA . ARG A 1 889 ? 35.522 16.765 -12.190 1.00 90.81 889 ARG A CA 1
ATOM 7492 C C . ARG A 1 889 ? 35.883 15.637 -11.221 1.00 90.81 889 ARG A C 1
ATOM 7494 O O . ARG A 1 889 ? 35.982 15.872 -10.023 1.00 90.81 889 ARG A O 1
ATOM 7501 N N . VAL A 1 890 ? 36.012 14.398 -11.704 1.00 91.19 890 VAL A N 1
ATOM 7502 C CA . VAL A 1 890 ? 36.397 13.221 -10.883 1.00 91.19 890 VAL A CA 1
ATOM 7503 C C . VAL A 1 890 ? 37.654 12.537 -11.353 1.00 91.19 890 VAL A C 1
ATOM 7505 O O . VAL A 1 890 ? 38.244 11.774 -10.593 1.00 91.19 890 VAL A O 1
ATOM 7508 N N . SER A 1 891 ? 38.028 12.766 -12.603 1.00 93.19 891 SER A N 1
ATOM 7509 C CA . SER A 1 891 ? 39.146 12.103 -13.240 1.00 93.19 891 SER A CA 1
ATOM 7510 C C . SER A 1 891 ? 40.392 12.979 -13.196 1.00 93.19 891 SER A C 1
ATOM 7512 O O . SER A 1 891 ? 40.368 14.146 -13.582 1.00 93.19 891 SER A O 1
ATOM 7514 N N . ARG A 1 892 ? 41.511 12.396 -12.767 1.00 93.50 892 ARG A N 1
ATOM 7515 C CA . ARG A 1 892 ? 42.848 12.973 -12.924 1.00 93.50 892 ARG A CA 1
ATOM 7516 C C . ARG A 1 892 ? 43.406 12.674 -14.317 1.00 93.50 892 ARG A C 1
ATOM 7518 O O . ARG A 1 892 ? 43.015 11.708 -14.975 1.00 93.50 892 ARG A O 1
ATOM 7525 N N . ARG A 1 893 ? 44.357 13.496 -14.759 1.00 91.50 893 ARG A N 1
ATOM 7526 C CA . ARG A 1 893 ? 45.111 13.279 -16.001 1.00 91.50 893 ARG A CA 1
ATOM 7527 C C . ARG A 1 893 ? 46.299 12.349 -15.752 1.00 91.50 893 ARG A C 1
ATOM 7529 O O . ARG A 1 893 ? 46.931 12.413 -14.697 1.00 91.50 893 ARG A O 1
ATOM 7536 N N . CYS A 1 894 ? 46.596 11.481 -16.714 1.00 90.12 894 CYS A N 1
ATOM 7537 C CA . CYS A 1 894 ? 47.829 10.700 -16.721 1.00 90.12 894 CYS A CA 1
ATOM 7538 C C . CYS A 1 894 ? 49.028 11.583 -17.107 1.00 90.12 894 CYS A C 1
ATOM 7540 O O . CYS A 1 894 ? 48.851 12.738 -17.495 1.00 90.12 894 CYS A O 1
ATOM 7542 N N . ASP A 1 895 ? 50.245 11.045 -17.031 1.00 86.75 895 ASP A N 1
ATOM 7543 C CA . ASP A 1 895 ? 51.469 11.802 -17.350 1.00 86.75 895 ASP A CA 1
ATOM 7544 C C . ASP A 1 895 ? 51.545 12.259 -18.816 1.00 86.75 895 ASP A C 1
ATOM 7546 O O . ASP A 1 895 ? 52.207 13.243 -19.129 1.00 86.75 895 ASP A O 1
ATOM 7550 N N . ASN A 1 896 ? 50.771 11.626 -19.702 1.00 86.31 896 ASN A N 1
ATOM 7551 C CA . ASN A 1 896 ? 50.605 12.061 -21.088 1.00 86.31 896 ASN A CA 1
ATOM 7552 C C . ASN A 1 896 ? 49.495 13.118 -21.259 1.00 86.31 896 ASN A C 1
ATOM 7554 O O . ASN A 1 896 ? 49.077 13.371 -22.379 1.00 86.31 896 ASN A O 1
ATOM 7558 N N . GLY A 1 897 ? 48.960 13.705 -20.184 1.00 84.12 897 GLY A N 1
ATOM 7559 C CA . GLY A 1 897 ? 48.003 14.820 -20.235 1.00 84.12 897 GLY A CA 1
ATOM 7560 C C . GLY A 1 897 ? 46.541 14.454 -20.532 1.00 84.12 897 GLY A C 1
ATOM 7561 O O . GLY A 1 897 ? 45.694 15.344 -20.560 1.00 84.12 897 GLY A O 1
ATOM 7562 N N . LEU A 1 898 ? 46.207 13.170 -20.711 1.00 88.00 898 LEU A N 1
ATOM 7563 C CA . LEU A 1 898 ? 44.834 12.713 -20.969 1.00 88.00 898 LEU A CA 1
ATOM 7564 C C . LEU A 1 898 ? 44.132 12.228 -19.697 1.00 88.00 898 LEU A C 1
ATOM 7566 O O . LEU A 1 898 ? 44.739 11.584 -18.842 1.00 88.00 898 LEU A O 1
ATOM 7570 N N . PHE A 1 899 ? 42.834 12.512 -19.579 1.00 91.62 899 PHE A N 1
ATOM 7571 C CA . PHE A 1 899 ? 42.019 12.081 -18.442 1.00 91.62 899 PHE A CA 1
ATOM 7572 C C . PHE A 1 899 ? 41.901 10.552 -18.358 1.00 91.62 899 PHE A C 1
ATOM 7574 O O . PHE A 1 899 ? 41.720 9.859 -19.362 1.00 91.62 899 PHE A O 1
ATOM 7581 N N . ILE A 1 900 ? 41.990 10.022 -17.140 1.00 93.94 900 ILE A N 1
ATOM 7582 C CA . ILE A 1 900 ? 41.903 8.589 -16.862 1.00 93.94 900 ILE A CA 1
ATOM 7583 C C . ILE A 1 900 ? 40.436 8.180 -16.730 1.00 93.94 900 ILE A C 1
ATOM 7585 O O . ILE A 1 900 ? 39.712 8.700 -15.884 1.00 93.94 900 ILE A O 1
ATOM 7589 N N . CYS A 1 901 ? 39.983 7.214 -17.528 1.00 92.38 901 CYS A N 1
ATOM 7590 C CA . CYS A 1 901 ? 38.624 6.697 -17.394 1.00 92.38 901 CYS A CA 1
ATOM 7591 C C . CYS A 1 901 ? 38.397 6.088 -16.004 1.00 92.38 901 CYS A C 1
ATOM 7593 O O . CYS A 1 901 ? 39.106 5.168 -15.602 1.00 92.38 901 CYS A O 1
ATOM 7595 N N . ASP A 1 902 ? 37.368 6.561 -15.309 1.00 91.56 902 ASP A N 1
ATOM 7596 C CA . ASP A 1 902 ? 36.964 6.101 -13.979 1.00 91.56 902 ASP A CA 1
ATOM 7597 C C . ASP A 1 902 ? 36.433 4.660 -13.969 1.00 91.56 902 ASP A C 1
ATOM 7599 O O . ASP A 1 902 ? 36.572 3.958 -12.972 1.00 91.56 902 ASP A O 1
ATOM 7603 N N . ASN A 1 903 ? 35.893 4.185 -15.094 1.00 90.50 903 ASN A N 1
ATOM 7604 C CA . ASN A 1 903 ? 35.368 2.823 -15.216 1.00 90.50 903 ASN A CA 1
ATOM 7605 C C . ASN A 1 903 ? 36.415 1.765 -15.614 1.00 90.50 903 ASN A C 1
ATOM 7607 O O . ASN A 1 903 ? 36.372 0.636 -15.133 1.00 90.50 903 ASN A O 1
ATOM 7611 N N . CYS A 1 904 ? 37.323 2.076 -16.546 1.00 90.12 904 CYS A N 1
ATOM 7612 C CA . CYS A 1 904 ? 38.255 1.072 -17.089 1.00 90.12 904 CYS A CA 1
ATOM 7613 C C . CYS A 1 904 ? 39.733 1.452 -17.004 1.00 90.12 904 CYS A C 1
ATOM 7615 O O . CYS A 1 904 ? 40.565 0.696 -17.495 1.00 90.12 904 CYS A O 1
ATOM 7617 N N . GLY A 1 905 ? 40.066 2.625 -16.463 1.00 90.62 905 GLY A N 1
ATOM 7618 C CA . GLY A 1 905 ? 41.444 3.091 -16.301 1.00 90.62 905 GLY A CA 1
ATOM 7619 C C . GLY A 1 905 ? 42.184 3.462 -17.586 1.00 90.62 905 GLY A C 1
ATOM 7620 O O . GLY A 1 905 ? 43.309 3.951 -17.520 1.00 90.62 905 GLY A O 1
ATOM 7621 N N . SER A 1 906 ? 41.583 3.252 -18.761 1.00 91.06 906 SER A N 1
ATOM 7622 C CA . SER A 1 906 ? 42.186 3.657 -20.034 1.00 91.06 906 SER A CA 1
ATOM 7623 C C . SER A 1 906 ? 42.292 5.183 -20.109 1.00 91.06 906 SER A C 1
ATOM 7625 O O . SER A 1 906 ? 41.312 5.880 -19.839 1.00 91.06 906 SER A O 1
ATOM 7627 N N . CYS A 1 907 ? 43.467 5.693 -20.488 1.00 90.88 907 CYS A N 1
ATOM 7628 C CA . CYS A 1 907 ? 43.755 7.132 -20.564 1.00 90.88 907 CYS A CA 1
ATOM 7629 C C . CYS A 1 907 ? 44.399 7.558 -21.891 1.00 90.88 907 CYS A C 1
ATOM 7631 O O . CYS A 1 907 ? 43.985 8.555 -22.465 1.00 90.88 907 CYS A O 1
ATOM 7633 N N . CYS A 1 908 ? 45.375 6.809 -22.409 1.00 90.31 908 CYS A N 1
ATOM 7634 C CA . CYS A 1 908 ? 46.043 7.090 -23.679 1.00 90.31 908 CYS A CA 1
ATOM 7635 C C . CYS A 1 908 ? 46.453 5.784 -24.379 1.00 90.31 908 CYS A C 1
ATOM 7637 O O . CYS A 1 908 ? 46.713 4.771 -23.721 1.00 90.31 908 CYS A O 1
ATOM 7639 N N . SER A 1 909 ? 46.507 5.807 -25.711 1.00 89.81 909 SER A N 1
ATOM 7640 C CA . SER A 1 909 ? 47.023 4.704 -26.526 1.00 89.81 909 SER A CA 1
ATOM 7641 C C . SER A 1 909 ? 48.029 5.218 -27.548 1.00 89.81 909 SER A C 1
ATOM 7643 O O . SER A 1 909 ? 47.937 6.356 -28.017 1.00 89.81 909 SER A O 1
ATOM 7645 N N . HIS A 1 910 ? 49.005 4.385 -27.888 1.00 90.00 910 HIS A N 1
ATOM 7646 C CA . HIS A 1 910 ? 50.062 4.732 -28.829 1.00 90.00 910 HIS A CA 1
ATOM 7647 C C . HIS A 1 910 ? 49.489 5.030 -30.219 1.00 90.00 910 HIS A C 1
ATOM 7649 O O . HIS A 1 910 ? 49.831 6.051 -30.810 1.00 90.00 910 HIS A O 1
ATOM 7655 N N . ASN A 1 911 ? 48.536 4.215 -30.684 1.00 87.12 911 ASN A N 1
ATOM 7656 C CA . ASN A 1 911 ? 47.868 4.425 -31.973 1.00 87.12 911 ASN A CA 1
ATOM 7657 C C . ASN A 1 911 ? 47.135 5.783 -32.036 1.00 87.12 911 ASN A C 1
ATOM 7659 O O . ASN A 1 911 ? 47.226 6.507 -33.028 1.00 87.12 911 ASN A O 1
ATOM 7663 N N . MET A 1 912 ? 46.455 6.181 -30.953 1.00 88.31 912 MET A N 1
ATOM 7664 C CA . MET A 1 912 ? 45.782 7.483 -30.889 1.00 88.31 912 MET A CA 1
ATOM 7665 C C . MET A 1 912 ? 46.787 8.641 -30.972 1.00 88.31 912 MET A C 1
ATOM 7667 O O . MET A 1 912 ? 46.546 9.613 -31.689 1.00 88.31 912 MET A O 1
ATOM 7671 N N . LEU A 1 913 ? 47.919 8.535 -30.267 1.00 88.88 913 LEU A N 1
ATOM 7672 C CA . LEU A 1 913 ? 48.974 9.553 -30.277 1.00 88.88 913 LEU A CA 1
ATOM 7673 C C . LEU A 1 913 ? 49.600 9.686 -31.673 1.00 88.88 913 LEU A C 1
ATOM 7675 O O . LEU A 1 913 ? 49.772 10.797 -32.172 1.00 88.88 913 LEU A O 1
ATOM 7679 N N . GLU A 1 914 ? 49.885 8.559 -32.325 1.00 90.12 914 GLU A N 1
ATOM 7680 C CA . GLU A 1 914 ? 50.442 8.513 -33.679 1.00 90.12 914 GLU A CA 1
ATOM 7681 C C . GLU A 1 914 ? 49.474 9.110 -34.707 1.00 90.12 914 GLU A C 1
ATOM 7683 O O . GLU A 1 914 ? 49.851 9.999 -35.473 1.00 90.12 914 GLU A O 1
ATOM 7688 N N . SER A 1 915 ? 48.202 8.705 -34.664 1.00 85.19 915 SER A N 1
ATOM 7689 C CA . SER A 1 915 ? 47.149 9.243 -35.533 1.00 85.19 915 SER A CA 1
ATOM 7690 C C . SER A 1 915 ? 46.989 10.757 -35.366 1.00 85.19 915 SER A C 1
ATOM 7692 O O . SER A 1 915 ? 46.872 11.487 -36.351 1.00 85.19 915 SER A O 1
ATOM 7694 N N . ARG A 1 916 ? 47.026 11.263 -34.124 1.00 83.00 916 ARG A N 1
ATOM 7695 C CA . ARG A 1 916 ? 46.968 12.707 -33.841 1.00 83.00 916 ARG A CA 1
ATOM 7696 C C . ARG A 1 916 ? 48.176 13.439 -34.423 1.00 83.00 916 ARG A C 1
ATOM 7698 O O . ARG A 1 916 ? 47.985 14.471 -35.062 1.00 83.00 916 ARG A O 1
ATOM 7705 N N . LEU A 1 917 ? 49.385 12.907 -34.241 1.00 87.88 917 LEU A N 1
ATOM 7706 C CA . LEU A 1 917 ? 50.610 13.492 -34.790 1.00 87.88 917 LEU A CA 1
ATOM 7707 C C . LEU A 1 917 ? 50.575 13.543 -36.325 1.00 87.88 917 LEU A C 1
ATOM 7709 O O . LEU A 1 917 ? 50.935 14.563 -36.908 1.00 87.88 917 LEU A O 1
ATOM 7713 N N . LEU A 1 918 ? 50.119 12.470 -36.978 1.00 86.69 918 LEU A N 1
ATOM 7714 C CA . LEU A 1 918 ? 49.957 12.417 -38.433 1.00 86.69 918 LEU A CA 1
ATOM 7715 C C . LEU A 1 918 ? 48.935 13.443 -38.928 1.00 86.69 918 LEU A C 1
ATOM 7717 O O . LEU A 1 918 ? 49.219 14.165 -39.881 1.00 86.69 918 LEU A O 1
ATOM 7721 N N . ASN A 1 919 ? 47.788 13.560 -38.255 1.00 81.69 919 ASN A N 1
ATOM 7722 C CA . ASN A 1 919 ? 46.768 14.547 -38.604 1.00 81.69 919 ASN A CA 1
ATOM 7723 C C . ASN A 1 919 ? 47.293 15.980 -38.469 1.00 81.69 919 ASN A C 1
ATOM 7725 O O . ASN A 1 919 ? 47.104 16.771 -39.384 1.00 81.69 919 ASN A O 1
ATOM 7729 N N . LEU A 1 920 ? 47.997 16.307 -37.379 1.00 82.56 920 LEU A N 1
ATOM 7730 C CA . LEU A 1 920 ? 48.583 17.639 -37.192 1.00 82.56 920 LEU A CA 1
ATOM 7731 C C . LEU A 1 920 ? 49.639 17.952 -38.260 1.00 82.56 920 LEU A C 1
ATOM 7733 O O . LEU A 1 920 ? 49.651 19.060 -38.788 1.00 82.56 920 LEU A O 1
ATOM 7737 N N . LYS A 1 921 ? 50.466 16.969 -38.645 1.00 86.81 921 LYS A N 1
ATOM 7738 C CA . LYS A 1 921 ? 51.399 17.106 -39.777 1.00 86.81 921 LYS A CA 1
ATOM 7739 C C . LYS A 1 921 ? 50.667 17.355 -41.097 1.00 86.81 921 LYS A C 1
ATOM 7741 O O . LYS A 1 921 ? 51.091 18.211 -41.864 1.00 86.81 921 LYS A O 1
ATOM 7746 N N . LEU A 1 922 ? 49.581 16.622 -41.353 1.00 80.88 922 LEU A N 1
ATOM 7747 C CA . LEU A 1 922 ? 48.788 16.731 -42.579 1.00 80.88 922 LEU A CA 1
ATOM 7748 C C . LEU A 1 922 ? 48.093 18.095 -42.692 1.00 80.88 922 LEU A C 1
ATOM 7750 O O . LEU A 1 922 ? 48.086 18.693 -43.763 1.00 80.88 922 LEU A O 1
ATOM 7754 N N . THR A 1 923 ? 47.503 18.586 -41.601 1.00 76.12 923 THR A N 1
ATOM 7755 C CA . THR A 1 923 ? 46.728 19.835 -41.593 1.00 76.12 923 THR A CA 1
ATOM 7756 C C . THR A 1 923 ? 47.576 21.076 -41.311 1.00 76.12 923 THR A C 1
ATOM 7758 O O . THR A 1 923 ? 47.021 22.167 -41.222 1.00 76.12 923 THR A O 1
ATOM 7761 N N . GLY A 1 924 ? 48.892 20.928 -41.113 1.00 78.88 924 GLY A N 1
ATOM 7762 C CA . GLY A 1 924 ? 49.785 22.023 -40.714 1.00 78.88 924 GLY A CA 1
ATOM 7763 C C . GLY A 1 924 ? 49.499 22.579 -39.312 1.00 78.88 924 GLY A C 1
ATOM 7764 O O . GLY A 1 924 ? 49.798 23.738 -39.037 1.00 78.88 924 GLY A O 1
ATOM 7765 N N . GLY A 1 925 ? 48.877 21.781 -38.439 1.00 77.06 925 GLY A N 1
ATOM 7766 C CA . GLY A 1 925 ? 48.575 22.173 -37.063 1.00 77.06 925 GLY A CA 1
ATOM 7767 C C . GLY A 1 925 ? 49.829 22.235 -36.186 1.00 77.06 925 GLY A C 1
ATOM 7768 O O . GLY A 1 925 ? 50.847 21.618 -36.494 1.00 77.06 925 GLY A O 1
ATOM 7769 N N . TYR A 1 926 ? 49.750 22.955 -35.065 1.00 83.88 926 TYR A N 1
ATOM 7770 C CA . TYR A 1 926 ? 50.838 23.018 -34.085 1.00 83.88 926 TYR A CA 1
ATOM 7771 C C . TYR A 1 926 ? 51.149 21.626 -33.507 1.00 83.88 926 TYR A C 1
ATOM 7773 O O . TYR A 1 926 ? 50.246 20.913 -33.068 1.00 83.88 926 TYR A O 1
ATOM 7781 N N . ILE A 1 927 ? 52.429 21.239 -33.502 1.00 85.00 927 ILE A N 1
ATOM 7782 C CA . ILE A 1 927 ? 52.903 19.948 -32.992 1.00 85.00 927 ILE A CA 1
ATOM 7783 C C . ILE A 1 927 ? 53.738 20.195 -31.740 1.00 85.00 927 ILE A C 1
ATOM 7785 O O . ILE A 1 927 ? 54.853 20.704 -31.818 1.00 85.00 927 ILE A O 1
ATOM 7789 N N . HIS A 1 928 ? 53.216 19.780 -30.592 1.00 84.06 928 HIS A N 1
ATOM 7790 C CA . HIS A 1 928 ? 53.924 19.884 -29.324 1.00 84.06 928 HIS A CA 1
ATOM 7791 C C . HIS A 1 928 ? 55.013 18.800 -29.189 1.00 84.06 928 HIS A C 1
ATOM 7793 O O . HIS A 1 928 ? 54.774 17.629 -29.499 1.00 84.06 928 HIS A O 1
ATOM 7799 N N . GLU A 1 929 ? 56.187 19.150 -28.649 1.00 84.88 929 GLU A N 1
ATOM 7800 C CA . GLU A 1 929 ? 57.343 18.241 -28.516 1.00 84.88 929 GLU A CA 1
ATOM 7801 C C . GLU A 1 929 ? 57.014 16.965 -27.727 1.00 84.88 929 GLU A C 1
ATOM 7803 O O . GLU A 1 929 ? 57.365 15.858 -28.135 1.00 84.88 929 GLU A O 1
ATOM 7808 N N . ASN A 1 930 ? 56.255 17.099 -26.634 1.00 83.88 930 ASN A N 1
ATOM 7809 C CA . ASN A 1 930 ? 55.795 15.953 -25.844 1.00 83.88 930 ASN A CA 1
ATOM 7810 C C . ASN A 1 930 ? 54.988 14.921 -26.660 1.00 83.88 930 ASN A C 1
ATOM 7812 O O . ASN A 1 930 ? 55.133 13.724 -26.429 1.00 83.88 930 ASN A O 1
ATOM 7816 N N . LEU A 1 931 ? 54.176 15.339 -27.644 1.00 86.06 931 LEU A N 1
ATOM 7817 C CA . LEU A 1 931 ? 53.445 14.397 -28.504 1.00 86.06 931 LEU A CA 1
ATOM 7818 C C . LEU A 1 931 ? 54.413 13.606 -29.393 1.00 86.06 931 LEU A C 1
ATOM 7820 O O . LEU A 1 931 ? 54.275 12.390 -29.526 1.00 86.06 931 LEU A O 1
ATOM 7824 N N . VAL A 1 932 ? 55.416 14.283 -29.962 1.00 87.69 932 VAL A N 1
ATOM 7825 C CA . VAL A 1 932 ? 56.473 13.643 -30.760 1.00 87.69 932 VAL A CA 1
ATOM 7826 C C . VAL A 1 932 ? 57.218 12.611 -29.917 1.00 87.69 932 VAL A C 1
ATOM 7828 O O . VAL A 1 932 ? 57.372 11.473 -30.360 1.00 87.69 932 VAL A O 1
ATOM 7831 N N . LYS A 1 933 ? 57.595 12.979 -28.686 1.00 88.06 933 LYS A N 1
ATOM 7832 C CA . LYS A 1 933 ? 58.244 12.084 -27.720 1.00 88.06 933 LYS A CA 1
ATOM 7833 C C . LYS A 1 933 ? 57.373 10.872 -27.374 1.00 88.06 933 LYS A C 1
ATOM 7835 O O . LYS A 1 933 ? 57.839 9.737 -27.424 1.00 88.06 933 LYS A O 1
ATOM 7840 N N . CYS A 1 934 ? 56.094 11.090 -27.068 1.00 88.88 934 CYS A N 1
ATOM 7841 C CA . CYS A 1 934 ? 55.176 10.006 -26.716 1.00 88.88 934 CYS A CA 1
ATOM 7842 C C . CYS A 1 934 ? 55.010 8.984 -27.853 1.00 88.88 934 CYS A C 1
ATOM 7844 O O . CYS A 1 934 ? 54.855 7.788 -27.590 1.00 88.88 934 CYS A O 1
ATOM 7846 N N . VAL A 1 935 ? 55.050 9.436 -29.111 1.00 89.25 935 VAL A N 1
ATOM 7847 C CA . VAL A 1 935 ? 55.012 8.552 -30.283 1.00 89.25 935 VAL A CA 1
ATOM 7848 C C . VAL A 1 935 ? 56.355 7.842 -30.475 1.00 89.25 935 VAL A C 1
ATOM 7850 O O . VAL A 1 935 ? 56.371 6.617 -30.558 1.00 89.25 935 VAL A O 1
ATOM 7853 N N . SER A 1 936 ? 57.486 8.553 -30.492 1.00 89.81 936 SER A N 1
ATOM 7854 C CA . SER A 1 936 ? 58.799 7.934 -30.749 1.00 89.81 936 SER A CA 1
ATOM 7855 C C . SER A 1 936 ? 59.181 6.883 -29.700 1.00 89.81 936 SER A C 1
ATOM 7857 O O . SER A 1 936 ? 59.668 5.807 -30.047 1.00 89.81 936 SER A O 1
ATOM 7859 N N . GLU A 1 937 ? 58.902 7.156 -28.425 1.00 89.94 937 GLU A N 1
ATOM 7860 C CA . GLU A 1 937 ? 59.212 6.267 -27.299 1.00 89.94 937 GLU A CA 1
ATOM 7861 C C . GLU A 1 937 ? 58.080 5.268 -26.993 1.00 89.94 937 GLU A C 1
ATOM 7863 O O . GLU A 1 937 ? 58.180 4.464 -26.061 1.00 89.94 937 GLU A O 1
ATOM 7868 N N . LYS A 1 938 ? 56.993 5.281 -27.776 1.00 91.69 938 LYS A N 1
ATOM 7869 C CA . LYS A 1 938 ? 55.820 4.407 -27.603 1.00 91.69 938 LYS A CA 1
ATOM 7870 C C . LYS A 1 938 ? 55.218 4.485 -26.195 1.00 91.69 938 LYS A C 1
ATOM 7872 O O . LYS A 1 938 ? 54.887 3.452 -25.614 1.00 91.69 938 LYS A O 1
ATOM 7877 N N . L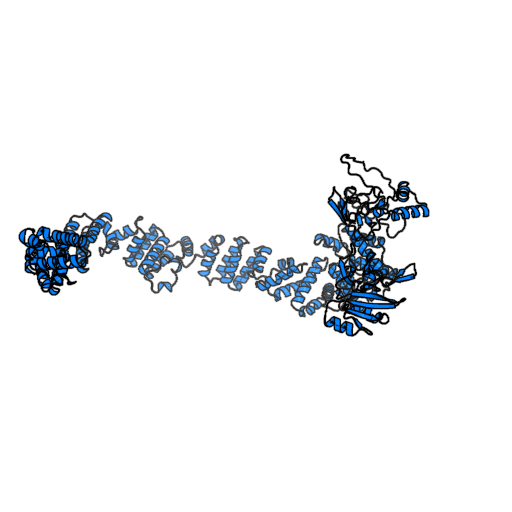EU A 1 939 ? 55.072 5.691 -25.637 1.00 89.75 939 LEU A N 1
ATOM 7878 C CA . LEU A 1 939 ? 54.590 5.955 -24.265 1.00 89.75 939 LEU A CA 1
ATOM 7879 C C . LEU A 1 939 ? 53.074 5.733 -24.071 1.00 89.75 939 LEU A C 1
ATOM 7881 O O . LEU A 1 939 ? 52.506 6.150 -23.067 1.00 89.75 939 LEU A O 1
ATOM 7885 N N . GLY A 1 940 ? 52.383 5.101 -25.023 1.00 90.12 940 GLY A N 1
ATOM 7886 C CA . GLY A 1 940 ? 50.959 4.791 -24.895 1.00 90.12 940 GLY A CA 1
ATOM 7887 C C . GLY A 1 940 ? 50.701 3.764 -23.791 1.00 90.12 940 GLY A C 1
ATOM 7888 O O . GLY A 1 940 ? 51.118 2.611 -23.906 1.00 90.12 940 GLY A O 1
ATOM 7889 N N . HIS A 1 941 ? 49.983 4.166 -22.741 1.00 92.00 941 HIS A N 1
ATOM 7890 C CA . HIS A 1 941 ? 49.763 3.331 -21.557 1.00 92.00 941 HIS A CA 1
ATOM 7891 C C . HIS A 1 941 ? 48.966 2.051 -21.860 1.00 92.00 941 HIS A C 1
ATOM 7893 O O . HIS A 1 941 ? 49.263 0.989 -21.307 1.00 92.00 941 HIS A O 1
ATOM 7899 N N . LEU A 1 942 ? 47.987 2.111 -22.773 1.00 89.25 942 LEU A N 1
ATOM 7900 C CA . LEU A 1 942 ? 47.147 0.958 -23.116 1.00 89.25 942 LEU A CA 1
ATOM 7901 C C . LEU A 1 942 ? 47.971 -0.231 -23.648 1.00 89.25 942 LEU A C 1
ATOM 7903 O O . LEU A 1 942 ? 47.852 -1.350 -23.136 1.00 89.25 942 LEU A O 1
ATOM 7907 N N . GLU A 1 943 ? 48.826 0.008 -24.645 1.00 89.69 943 GLU A N 1
ATOM 7908 C CA . GLU A 1 943 ? 49.669 -1.009 -25.283 1.00 89.69 943 GLU A CA 1
ATOM 7909 C C . GLU A 1 943 ? 50.812 -1.498 -24.380 1.00 89.69 943 GLU A C 1
ATOM 7911 O O . GLU A 1 943 ? 51.302 -2.614 -24.587 1.00 89.69 943 GLU A O 1
ATOM 7916 N N . ARG A 1 944 ? 51.215 -0.693 -23.385 1.00 90.56 944 ARG A N 1
ATOM 7917 C CA . ARG A 1 944 ? 52.184 -1.056 -22.334 1.00 90.56 944 ARG A CA 1
ATOM 7918 C C . ARG A 1 944 ? 51.564 -1.823 -21.166 1.00 90.56 944 ARG A C 1
ATOM 7920 O O . ARG A 1 944 ? 52.268 -2.526 -20.451 1.00 90.56 944 ARG A O 1
ATOM 7927 N N . GLY A 1 945 ? 50.250 -1.728 -20.978 1.00 88.25 945 GLY A N 1
ATOM 7928 C CA . GLY A 1 945 ? 49.590 -2.263 -19.785 1.00 88.25 945 GLY A CA 1
ATOM 7929 C C . GLY A 1 945 ? 49.912 -1.503 -18.509 1.00 88.25 945 GLY A C 1
ATOM 7930 O O . GLY A 1 945 ? 49.931 -2.088 -17.430 1.00 88.25 945 GLY A O 1
ATOM 7931 N N . GLU A 1 946 ? 50.127 -0.201 -18.647 1.00 91.31 946 GLU A N 1
ATOM 7932 C CA . GLU A 1 946 ? 50.268 0.737 -17.540 1.00 91.31 946 GLU A CA 1
ATOM 7933 C C . GLU A 1 946 ? 48.880 1.306 -17.217 1.00 91.31 946 GLU A C 1
ATOM 7935 O O . GLU A 1 946 ? 48.172 1.798 -18.097 1.00 91.31 946 GLU A O 1
ATOM 7940 N N . TYR A 1 947 ? 48.457 1.203 -15.958 1.00 92.50 947 TYR A N 1
ATOM 7941 C CA . TYR A 1 947 ? 47.172 1.723 -15.493 1.00 92.50 947 TYR A CA 1
ATOM 7942 C C . TYR A 1 947 ? 47.384 2.611 -14.281 1.00 92.50 947 TYR A C 1
ATOM 7944 O O . TYR A 1 947 ? 48.198 2.314 -13.412 1.00 92.50 947 TYR A O 1
ATOM 7952 N N . PHE A 1 948 ? 46.605 3.685 -14.214 1.00 93.94 948 PHE A N 1
ATOM 7953 C CA . PHE A 1 948 ? 46.688 4.683 -13.159 1.00 93.94 948 PHE A CA 1
ATOM 7954 C C . PHE A 1 948 ? 45.321 4.855 -12.509 1.00 93.94 948 PHE A C 1
ATOM 7956 O O . PHE A 1 948 ? 44.276 4.751 -13.159 1.00 93.94 948 PHE A O 1
ATOM 7963 N N . CYS A 1 949 ? 45.311 5.119 -11.210 1.00 94.44 949 CYS A N 1
ATOM 7964 C CA . CYS A 1 949 ? 44.083 5.381 -10.479 1.00 94.44 949 CYS A CA 1
ATOM 7965 C C . CYS A 1 949 ? 43.464 6.705 -10.945 1.00 94.44 949 CYS A C 1
ATOM 7967 O O . CYS A 1 949 ? 44.116 7.747 -10.865 1.00 94.44 949 CYS A O 1
ATOM 7969 N N . TYR A 1 950 ? 42.194 6.701 -11.367 1.00 94.50 950 TYR A N 1
ATOM 7970 C CA . TYR A 1 950 ? 41.528 7.922 -11.836 1.00 94.50 950 TYR A CA 1
ATOM 7971 C C . TYR A 1 950 ? 41.409 8.983 -10.732 1.00 94.50 950 TYR A C 1
ATOM 7973 O O . TYR A 1 950 ? 41.342 10.169 -11.033 1.00 94.50 950 TYR A O 1
ATOM 7981 N N . LYS A 1 951 ? 41.405 8.560 -9.459 1.00 94.00 951 LYS A N 1
ATOM 7982 C CA . LYS A 1 951 ? 41.218 9.424 -8.288 1.00 94.00 951 LYS A CA 1
ATOM 7983 C C . LYS A 1 951 ? 42.523 10.052 -7.790 1.00 94.00 951 LYS A C 1
ATOM 7985 O O . LYS A 1 951 ? 42.560 11.254 -7.542 1.00 94.00 951 LYS A O 1
ATOM 7990 N N . CYS A 1 952 ? 43.582 9.251 -7.632 1.00 93.31 952 CYS A N 1
ATOM 7991 C CA . CYS A 1 952 ? 44.847 9.691 -7.022 1.00 93.31 952 CYS A CA 1
ATOM 7992 C C . CYS A 1 952 ? 46.051 9.689 -7.971 1.00 93.31 952 CYS A C 1
ATOM 7994 O O . CYS A 1 952 ? 47.159 9.960 -7.519 1.00 93.31 952 CYS A O 1
ATOM 7996 N N . LYS A 1 953 ? 45.867 9.353 -9.256 1.00 93.50 953 LYS A N 1
ATOM 7997 C CA . LYS A 1 953 ? 46.918 9.271 -10.289 1.00 93.50 953 LYS A CA 1
ATOM 7998 C C . LYS A 1 953 ? 48.005 8.211 -10.037 1.00 93.50 953 LYS A C 1
ATOM 8000 O O . LYS A 1 953 ? 48.769 7.916 -10.942 1.00 93.50 953 LYS A O 1
ATOM 8005 N N . THR A 1 954 ? 48.065 7.585 -8.860 1.00 92.75 954 THR A N 1
ATOM 8006 C CA . THR A 1 954 ? 49.056 6.543 -8.548 1.00 92.75 954 THR A CA 1
ATOM 8007 C C . THR A 1 954 ? 48.954 5.370 -9.523 1.00 92.75 954 THR A C 1
ATOM 8009 O O . THR A 1 954 ? 47.850 4.906 -9.829 1.00 92.75 954 THR A O 1
ATOM 8012 N N . GLU A 1 955 ? 50.109 4.896 -9.993 1.00 91.25 955 GLU A N 1
ATOM 8013 C CA . GLU A 1 955 ? 50.218 3.690 -10.813 1.00 91.25 955 GLU A CA 1
ATOM 8014 C C . GLU A 1 955 ? 49.632 2.482 -10.068 1.00 91.25 955 GLU A C 1
ATOM 8016 O O . GLU A 1 955 ? 49.785 2.334 -8.854 1.00 91.25 955 GLU A O 1
ATOM 8021 N N . MET A 1 956 ? 48.908 1.635 -10.791 1.00 93.31 956 MET A N 1
ATOM 8022 C CA . MET A 1 956 ? 48.189 0.498 -10.233 1.00 93.31 956 MET A CA 1
ATOM 8023 C C . MET A 1 956 ? 48.984 -0.791 -10.393 1.00 93.31 956 MET A C 1
ATOM 8025 O O . MET A 1 956 ? 49.591 -1.061 -11.433 1.00 93.31 956 MET A O 1
ATOM 8029 N N . THR A 1 957 ? 48.918 -1.632 -9.368 1.00 91.44 957 THR A N 1
ATOM 8030 C CA . THR A 1 957 ? 49.561 -2.944 -9.364 1.00 91.44 957 THR A CA 1
ATOM 8031 C C . THR A 1 957 ? 48.660 -3.961 -10.050 1.00 91.44 957 THR A C 1
ATOM 8033 O O . THR A 1 957 ? 47.451 -3.983 -9.830 1.00 91.44 957 THR A O 1
ATOM 8036 N N . GLU A 1 958 ? 49.238 -4.821 -10.882 1.00 91.06 958 GLU A N 1
ATOM 8037 C CA . GLU A 1 958 ? 48.509 -5.937 -11.480 1.00 91.06 958 GLU A CA 1
ATOM 8038 C C . GLU A 1 958 ? 48.413 -7.081 -10.460 1.00 91.06 958 GLU A C 1
ATOM 8040 O O . GLU A 1 958 ? 49.417 -7.700 -10.119 1.00 91.06 958 GLU A O 1
ATOM 8045 N N . VAL A 1 959 ? 47.213 -7.318 -9.930 1.00 90.00 959 VAL A N 1
ATOM 8046 C CA . VAL A 1 959 ? 46.942 -8.311 -8.866 1.00 90.00 959 VAL A CA 1
ATOM 8047 C C . VAL A 1 959 ? 46.403 -9.637 -9.413 1.00 90.00 959 VAL A C 1
ATOM 8049 O O . VAL A 1 959 ? 46.275 -10.621 -8.691 1.00 90.00 959 VAL A O 1
ATOM 8052 N N . GLY A 1 960 ? 46.087 -9.668 -10.702 1.00 87.25 960 GLY A N 1
ATOM 8053 C CA . GLY A 1 960 ? 45.694 -10.838 -11.477 1.00 87.25 960 GLY A CA 1
ATOM 8054 C C . GLY A 1 960 ? 45.837 -10.504 -12.958 1.00 87.25 960 GLY A C 1
ATOM 8055 O O . GLY A 1 960 ? 45.978 -9.334 -13.302 1.00 87.25 960 GLY A O 1
ATOM 8056 N N . ARG A 1 961 ? 45.809 -11.507 -13.841 1.00 84.81 961 ARG A N 1
ATOM 8057 C CA . ARG A 1 961 ? 45.985 -11.289 -15.287 1.00 84.81 961 ARG A CA 1
ATOM 8058 C C . ARG A 1 961 ? 44.998 -10.234 -15.797 1.00 84.81 961 ARG A C 1
ATOM 8060 O O . ARG A 1 961 ? 43.798 -10.478 -15.743 1.00 84.81 961 ARG A O 1
ATOM 8067 N N . ASP A 1 962 ? 45.499 -9.098 -16.285 1.00 87.19 962 ASP A N 1
ATOM 8068 C CA . ASP A 1 962 ? 44.694 -7.956 -16.757 1.00 87.19 962 ASP A CA 1
ATOM 8069 C C . ASP A 1 962 ? 43.758 -7.325 -15.696 1.00 87.19 962 ASP A C 1
ATOM 8071 O O . ASP A 1 962 ? 42.790 -6.629 -16.036 1.00 87.19 962 ASP A O 1
ATOM 8075 N N . ILE A 1 963 ? 44.064 -7.522 -14.411 1.00 91.88 963 ILE A N 1
ATOM 8076 C CA . ILE A 1 963 ? 43.343 -6.959 -13.267 1.00 91.88 963 ILE A CA 1
ATOM 8077 C C . ILE A 1 963 ? 44.281 -6.039 -12.486 1.00 91.88 963 ILE A C 1
ATOM 8079 O O . ILE A 1 963 ? 45.254 -6.491 -11.881 1.00 91.88 963 ILE A O 1
ATOM 8083 N N . PHE A 1 964 ? 43.947 -4.751 -12.438 1.00 93.00 964 PHE A N 1
ATOM 8084 C CA . PHE A 1 964 ? 44.780 -3.709 -11.837 1.00 93.00 964 PHE A CA 1
ATOM 8085 C C . PHE A 1 964 ? 44.111 -3.138 -10.590 1.00 93.00 964 PHE A C 1
ATOM 8087 O O . PHE A 1 964 ? 42.917 -2.841 -10.618 1.00 93.00 964 PHE A O 1
ATOM 8094 N N . GLN A 1 965 ? 44.866 -2.947 -9.510 1.00 94.81 965 GLN A N 1
ATOM 8095 C CA . GLN A 1 965 ? 44.368 -2.409 -8.245 1.00 94.81 965 GLN A CA 1
ATOM 8096 C C . GLN A 1 965 ? 45.257 -1.275 -7.727 1.00 94.81 965 GLN A C 1
ATOM 8098 O O . GLN A 1 965 ? 46.485 -1.344 -7.762 1.00 94.81 965 GLN A O 1
ATOM 8103 N N . CYS A 1 966 ? 44.620 -0.208 -7.247 1.00 94.44 966 CYS A N 1
ATOM 8104 C CA . CYS A 1 966 ? 45.295 0.918 -6.616 1.00 94.44 966 CYS A CA 1
ATOM 8105 C C . CYS A 1 966 ? 45.473 0.651 -5.118 1.00 94.44 966 CYS A C 1
ATOM 8107 O O . CYS A 1 966 ? 44.484 0.455 -4.410 1.00 94.44 966 CYS A O 1
ATOM 8109 N N . SER A 1 967 ? 46.709 0.740 -4.627 1.00 89.25 967 SER A N 1
ATOM 8110 C CA . SER A 1 967 ? 47.044 0.600 -3.203 1.00 89.25 967 SER A CA 1
ATOM 8111 C C . SER A 1 967 ? 46.428 1.691 -2.320 1.00 89.25 967 SER A C 1
ATOM 8113 O O . SER A 1 967 ? 46.104 1.437 -1.167 1.00 89.25 967 SER A O 1
ATOM 8115 N N . ASN A 1 968 ? 46.241 2.898 -2.861 1.00 92.31 968 ASN A N 1
ATOM 8116 C CA . ASN A 1 968 ? 45.868 4.077 -2.072 1.00 92.31 968 ASN A CA 1
ATOM 8117 C C . ASN A 1 968 ? 44.352 4.295 -1.998 1.00 92.31 968 ASN A C 1
ATOM 8119 O O . ASN A 1 968 ? 43.849 4.865 -1.037 1.00 92.31 968 ASN A O 1
ATOM 8123 N N . CYS A 1 969 ? 43.612 3.898 -3.037 1.00 91.81 969 CYS A N 1
ATOM 8124 C CA . CYS A 1 969 ? 42.174 4.167 -3.154 1.00 91.81 969 CYS A CA 1
ATOM 8125 C C . CYS A 1 969 ? 41.311 2.903 -3.206 1.00 91.81 969 CYS A C 1
ATOM 8127 O O . CYS A 1 969 ? 40.093 3.024 -3.306 1.00 91.81 969 CYS A O 1
ATOM 8129 N N . ASN A 1 970 ? 41.924 1.714 -3.203 1.00 87.44 970 ASN A N 1
ATOM 8130 C CA . ASN A 1 970 ? 41.252 0.422 -3.364 1.00 87.44 970 ASN A CA 1
ATOM 8131 C C . ASN A 1 970 ? 40.363 0.313 -4.626 1.00 87.44 970 ASN A C 1
ATOM 8133 O O . ASN A 1 970 ? 39.444 -0.498 -4.697 1.00 87.44 970 ASN A O 1
ATOM 8137 N N . ILE A 1 971 ? 40.631 1.142 -5.639 1.00 93.69 971 ILE A N 1
ATOM 8138 C CA . ILE A 1 971 ? 39.972 1.078 -6.946 1.00 93.69 971 ILE A CA 1
ATOM 8139 C C . ILE A 1 971 ? 40.552 -0.104 -7.718 1.00 93.69 971 ILE A C 1
ATOM 8141 O O . ILE A 1 971 ? 41.770 -0.298 -7.726 1.00 93.69 971 ILE A O 1
ATOM 8145 N N . LYS A 1 972 ? 39.683 -0.867 -8.385 1.00 94.00 972 LYS A N 1
ATOM 8146 C CA . LYS A 1 972 ? 40.046 -2.039 -9.180 1.00 94.00 972 LYS A CA 1
ATOM 8147 C C . LYS A 1 972 ? 39.512 -1.897 -10.601 1.00 94.00 972 LYS A C 1
ATOM 8149 O O . LYS A 1 972 ? 38.329 -1.629 -10.789 1.00 94.00 972 LYS A O 1
ATOM 8154 N N . TYR A 1 973 ? 40.367 -2.137 -11.587 1.00 92.88 973 TYR A N 1
ATOM 8155 C CA . TYR A 1 973 ? 39.970 -2.257 -12.985 1.00 92.88 973 TYR A CA 1
ATOM 8156 C C . TYR A 1 973 ? 40.146 -3.695 -13.444 1.00 92.88 973 TYR A C 1
ATOM 8158 O O . TYR A 1 973 ? 41.258 -4.222 -13.462 1.00 92.88 973 TYR A O 1
ATOM 8166 N N . ASP A 1 974 ? 39.042 -4.316 -13.846 1.00 90.62 974 ASP A N 1
ATOM 8167 C CA . ASP A 1 974 ? 39.066 -5.595 -14.541 1.00 90.62 974 ASP A CA 1
ATOM 8168 C C . ASP A 1 974 ? 39.015 -5.348 -16.052 1.00 90.62 974 ASP A C 1
ATOM 8170 O O . ASP A 1 974 ? 37.982 -4.950 -16.610 1.00 90.62 974 ASP A O 1
ATOM 8174 N N . THR A 1 975 ? 40.162 -5.536 -16.708 1.00 87.56 975 THR A N 1
ATOM 8175 C CA . THR A 1 975 ? 40.308 -5.307 -18.151 1.00 87.56 975 THR A CA 1
ATOM 8176 C C . THR A 1 975 ? 40.295 -6.595 -18.973 1.00 87.56 975 THR A C 1
ATOM 8178 O O . THR A 1 975 ? 40.342 -6.525 -20.204 1.00 87.56 975 THR A O 1
ATOM 8181 N N . THR A 1 976 ? 40.130 -7.755 -18.325 1.00 84.12 976 THR A N 1
ATOM 8182 C CA . THR A 1 976 ? 40.111 -9.081 -18.973 1.00 84.12 976 THR A CA 1
ATOM 8183 C C . THR A 1 976 ? 39.063 -9.158 -20.084 1.00 84.12 976 THR A C 1
ATOM 8185 O O . THR A 1 976 ? 39.334 -9.636 -21.188 1.00 84.12 976 THR A O 1
ATOM 8188 N N . LYS A 1 977 ? 37.878 -8.590 -19.829 1.00 78.50 977 LYS A N 1
ATOM 8189 C CA . LYS A 1 977 ? 36.740 -8.578 -20.756 1.00 78.50 977 LYS A CA 1
ATOM 8190 C C . LYS A 1 977 ? 37.008 -7.844 -22.072 1.00 78.50 977 LYS A C 1
ATOM 8192 O O . LYS A 1 977 ? 36.339 -8.131 -23.058 1.00 78.50 977 LYS A O 1
ATOM 8197 N N . TYR A 1 978 ? 37.982 -6.930 -22.108 1.00 80.94 978 TYR A N 1
ATOM 8198 C CA . TYR A 1 978 ? 38.283 -6.132 -23.302 1.00 80.94 978 TYR A CA 1
ATOM 8199 C C . TYR A 1 978 ? 39.286 -6.798 -24.253 1.00 80.94 978 TYR A C 1
ATOM 8201 O O . TYR A 1 978 ? 39.407 -6.366 -25.401 1.00 80.94 978 TYR A O 1
ATOM 8209 N N . LYS A 1 979 ? 39.995 -7.844 -23.795 1.00 79.12 979 LYS A N 1
ATOM 8210 C CA . LYS A 1 979 ? 40.968 -8.626 -24.585 1.00 79.12 979 LYS A CA 1
ATOM 8211 C C . LYS A 1 979 ? 41.977 -7.751 -25.350 1.00 79.12 979 LYS A C 1
ATOM 8213 O O . LYS A 1 979 ? 42.211 -7.946 -26.544 1.00 79.12 979 LYS A O 1
ATOM 8218 N N . PHE A 1 980 ? 42.556 -6.755 -24.678 1.00 81.50 980 PHE A N 1
ATOM 8219 C CA . PHE A 1 980 ? 43.492 -5.824 -25.309 1.00 81.50 980 PHE A CA 1
ATOM 8220 C C . PHE A 1 980 ? 44.762 -6.520 -25.808 1.00 81.50 980 PHE A C 1
ATOM 8222 O O . PHE A 1 980 ? 45.368 -7.328 -25.108 1.00 81.50 980 PHE A O 1
ATOM 8229 N N . LYS A 1 981 ? 45.223 -6.138 -27.003 1.00 81.25 981 LYS A N 1
ATOM 8230 C CA . LYS A 1 981 ? 46.570 -6.483 -27.469 1.00 81.25 981 LYS A CA 1
ATOM 8231 C C . LYS A 1 981 ? 47.573 -5.540 -26.805 1.00 81.25 981 LYS A C 1
ATOM 8233 O O . LYS A 1 981 ? 47.413 -4.326 -26.891 1.00 81.25 981 LYS A O 1
ATOM 8238 N N . ARG A 1 982 ? 48.618 -6.095 -26.185 1.00 86.25 982 ARG A N 1
ATOM 8239 C CA . ARG A 1 982 ? 49.671 -5.328 -25.498 1.00 86.25 982 ARG A CA 1
ATOM 8240 C C . ARG A 1 982 ? 51.040 -5.529 -26.164 1.00 86.25 982 ARG A C 1
ATOM 8242 O O . ARG A 1 982 ? 51.924 -6.156 -25.581 1.00 86.25 982 ARG A O 1
ATOM 8249 N N . PRO A 1 983 ? 51.237 -5.050 -27.408 1.00 86.12 983 PRO A N 1
ATOM 8250 C CA . PRO A 1 983 ? 52.485 -5.261 -28.147 1.00 86.12 983 PRO A CA 1
ATOM 8251 C C . PRO A 1 983 ? 53.694 -4.567 -27.500 1.00 86.12 983 PRO A C 1
ATOM 8253 O O . PRO A 1 983 ? 54.834 -4.886 -27.832 1.00 86.12 983 PRO A O 1
ATOM 8256 N N . HIS A 1 984 ? 53.468 -3.621 -26.585 1.00 89.75 984 HIS A N 1
ATOM 8257 C CA . HIS A 1 984 ? 54.510 -2.834 -25.925 1.00 89.75 984 HIS A CA 1
ATOM 8258 C C . HIS A 1 984 ? 54.628 -3.154 -24.432 1.00 89.75 984 HIS A C 1
ATOM 8260 O O . HIS A 1 984 ? 55.294 -2.425 -23.709 1.00 89.75 984 HIS A O 1
ATOM 8266 N N . ILE A 1 985 ? 54.040 -4.264 -23.964 1.00 87.06 985 ILE A N 1
ATOM 8267 C CA . ILE A 1 985 ? 54.089 -4.665 -22.548 1.00 87.06 985 ILE A CA 1
ATOM 8268 C C . ILE A 1 985 ? 55.518 -4.841 -22.017 1.00 87.06 985 ILE A C 1
ATOM 8270 O O . ILE A 1 985 ? 55.784 -4.597 -20.848 1.00 87.06 985 ILE A O 1
ATOM 8274 N N . HIS A 1 986 ? 56.457 -5.214 -22.891 1.00 84.88 986 HIS A N 1
ATOM 8275 C CA . HIS A 1 986 ? 57.876 -5.350 -22.562 1.00 84.88 986 HIS A CA 1
ATOM 8276 C C . HIS A 1 986 ? 58.563 -4.010 -22.245 1.00 84.88 986 HIS A C 1
ATOM 8278 O O . HIS A 1 986 ? 59.648 -4.016 -21.675 1.00 84.88 986 HIS A O 1
ATOM 8284 N N . LEU A 1 987 ? 57.946 -2.877 -22.606 1.00 86.00 987 LEU A N 1
ATOM 8285 C CA . LEU A 1 987 ? 58.427 -1.523 -22.309 1.00 86.00 987 LEU A CA 1
ATOM 8286 C C . LEU A 1 987 ? 57.835 -0.951 -21.012 1.00 86.00 987 LEU A C 1
ATOM 8288 O O . LEU A 1 987 ? 58.159 0.182 -20.658 1.00 86.00 987 LEU A O 1
ATOM 8292 N N . ARG A 1 988 ? 56.967 -1.704 -20.318 1.00 82.44 988 ARG A N 1
ATOM 8293 C CA . ARG A 1 988 ? 56.379 -1.292 -19.039 1.00 82.44 988 ARG A CA 1
ATOM 8294 C C . ARG A 1 988 ? 57.480 -1.099 -18.003 1.00 82.44 988 ARG A C 1
ATOM 8296 O O . ARG A 1 988 ? 58.243 -2.031 -17.732 1.00 82.44 988 ARG A O 1
ATOM 8303 N N . GLN A 1 989 ? 57.556 0.088 -17.409 1.00 65.94 989 GLN A N 1
ATOM 8304 C CA . GLN A 1 989 ? 58.564 0.364 -16.385 1.00 65.94 989 GLN A CA 1
ATOM 8305 C C . GLN A 1 989 ? 58.275 -0.478 -15.131 1.00 65.94 989 GLN A C 1
ATOM 8307 O O . GLN A 1 989 ? 57.248 -0.316 -14.481 1.00 65.94 989 GLN A O 1
ATOM 8312 N N . ARG A 1 990 ? 59.176 -1.401 -14.771 1.00 53.12 990 ARG A N 1
ATOM 8313 C CA . ARG A 1 990 ? 59.130 -2.078 -13.467 1.00 53.12 990 ARG A CA 1
ATOM 8314 C C . ARG A 1 990 ? 59.826 -1.187 -12.443 1.00 53.12 990 ARG A C 1
ATOM 8316 O O . ARG A 1 990 ? 61.048 -1.090 -12.468 1.00 53.12 990 ARG A O 1
ATOM 8323 N N . LYS A 1 991 ? 59.081 -0.560 -11.530 1.00 44.62 991 LYS A N 1
ATOM 8324 C CA . LYS A 1 991 ? 59.692 -0.017 -10.309 1.00 44.62 991 LYS A CA 1
ATOM 8325 C C . LYS A 1 991 ? 60.021 -1.176 -9.372 1.00 44.62 991 LYS A C 1
ATOM 8327 O O . LYS A 1 991 ? 59.120 -1.843 -8.869 1.00 44.62 991 LYS A O 1
ATOM 8332 N N . GLU A 1 992 ? 61.312 -1.416 -9.155 1.00 34.41 992 GLU A N 1
ATOM 8333 C CA . GLU A 1 992 ? 61.771 -2.180 -7.999 1.00 34.41 992 GLU A CA 1
ATOM 8334 C C . GLU A 1 992 ? 61.263 -1.479 -6.736 1.00 34.41 992 GLU A C 1
ATOM 8336 O O . GLU A 1 992 ? 61.437 -0.275 -6.552 1.00 34.41 992 GLU A O 1
ATOM 8341 N N . THR A 1 993 ? 60.568 -2.229 -5.888 1.00 33.47 993 THR A N 1
ATOM 8342 C CA . THR A 1 993 ? 60.098 -1.773 -4.583 1.00 33.47 993 THR A CA 1
ATOM 8343 C C . THR A 1 993 ? 61.293 -1.478 -3.682 1.00 33.47 993 THR A C 1
ATOM 8345 O O . THR A 1 993 ? 61.792 -2.368 -2.998 1.00 33.47 993 THR A O 1
ATOM 8348 N N . THR A 1 994 ? 61.732 -0.224 -3.646 1.00 30.89 994 THR A N 1
ATOM 8349 C CA . THR A 1 994 ? 62.512 0.333 -2.538 1.00 30.89 994 THR A CA 1
ATOM 8350 C C . THR A 1 994 ? 61.665 1.387 -1.830 1.00 30.89 994 THR A C 1
ATOM 8352 O O . THR A 1 994 ? 61.025 2.236 -2.450 1.00 30.89 994 THR A O 1
ATOM 8355 N N . GLY A 1 995 ? 61.551 1.235 -0.511 1.00 31.69 995 GLY A N 1
ATOM 8356 C CA . GLY A 1 995 ? 60.662 2.025 0.331 1.00 31.69 995 GLY A CA 1
ATOM 8357 C C . GLY A 1 995 ? 61.109 3.476 0.536 1.00 31.69 995 GLY A C 1
ATOM 8358 O O . GLY A 1 995 ? 62.292 3.788 0.484 1.00 31.69 995 GLY A O 1
ATOM 8359 N N . ASN A 1 996 ? 60.110 4.302 0.871 1.00 30.97 996 ASN A N 1
ATOM 8360 C CA . ASN A 1 996 ? 60.154 5.645 1.466 1.00 30.97 996 ASN A CA 1
ATOM 8361 C C . ASN A 1 996 ? 60.842 6.794 0.705 1.00 30.97 996 ASN A C 1
ATOM 8363 O O . ASN A 1 996 ? 62.059 6.932 0.724 1.00 30.97 996 ASN A O 1
ATOM 8367 N N . ASN A 1 997 ? 60.027 7.729 0.195 1.00 29.06 997 ASN A N 1
ATOM 8368 C CA . ASN A 1 997 ? 59.811 9.090 0.738 1.00 29.06 997 ASN A CA 1
ATOM 8369 C C . ASN A 1 997 ? 59.332 10.054 -0.359 1.00 29.06 997 ASN A C 1
ATOM 8371 O O . ASN A 1 997 ? 59.823 10.013 -1.483 1.00 29.06 997 ASN A O 1
ATOM 8375 N N . GLY A 1 998 ? 58.449 10.987 0.014 1.00 27.34 998 GLY A N 1
ATOM 8376 C CA . GLY A 1 998 ? 58.304 12.263 -0.691 1.00 27.34 998 GLY A CA 1
ATOM 8377 C C . GLY A 1 998 ? 56.868 12.701 -0.950 1.00 27.34 998 GLY A C 1
ATOM 8378 O O . GLY A 1 998 ? 56.327 12.444 -2.022 1.00 27.34 998 GLY A O 1
ATOM 8379 N N . ASN A 1 999 ? 56.293 13.441 0.003 1.00 34.19 999 ASN A N 1
ATOM 8380 C CA . ASN A 1 999 ? 55.309 14.472 -0.314 1.00 34.19 999 ASN A CA 1
ATOM 8381 C C . ASN A 1 999 ? 55.957 15.449 -1.302 1.00 34.19 999 ASN A C 1
ATOM 8383 O O . ASN A 1 999 ? 56.891 16.151 -0.926 1.00 34.19 999 ASN A O 1
ATOM 8387 N N . ASN A 1 1000 ? 55.454 15.499 -2.531 1.00 26.56 1000 ASN A N 1
ATOM 8388 C CA . ASN A 1 1000 ? 55.633 16.642 -3.416 1.00 26.56 1000 ASN A CA 1
ATOM 8389 C C . ASN A 1 1000 ? 54.239 17.104 -3.834 1.00 26.56 1000 ASN A C 1
ATOM 8391 O O . ASN A 1 1000 ? 53.616 16.532 -4.727 1.00 26.56 1000 ASN A O 1
ATOM 8395 N N . GLU A 1 1001 ? 53.754 18.131 -3.142 1.00 30.69 1001 GLU A N 1
ATOM 8396 C CA . GLU A 1 1001 ? 52.759 19.044 -3.689 1.00 30.69 1001 GLU A CA 1
ATOM 8397 C C . GLU A 1 1001 ? 53.432 19.800 -4.839 1.00 30.69 1001 GLU A C 1
ATOM 8399 O O . GLU A 1 1001 ? 54.317 20.627 -4.625 1.00 30.69 1001 GLU A O 1
ATOM 8404 N N . SER A 1 1002 ? 53.057 19.481 -6.075 1.00 27.09 1002 SER A N 1
ATOM 8405 C CA . SER A 1 1002 ? 53.347 20.330 -7.225 1.00 27.09 1002 SER A CA 1
ATOM 8406 C C . SER A 1 1002 ? 52.122 21.193 -7.499 1.00 27.09 1002 SER A C 1
ATOM 8408 O O . SER A 1 1002 ? 51.054 20.665 -7.806 1.00 27.09 1002 SER A O 1
ATOM 8410 N N . ASN A 1 1003 ? 52.307 22.506 -7.363 1.00 25.69 1003 ASN A N 1
ATOM 8411 C CA . ASN A 1 1003 ? 51.382 23.555 -7.774 1.00 25.69 1003 ASN A CA 1
ATOM 8412 C C . ASN A 1 1003 ? 50.849 23.301 -9.196 1.00 25.69 1003 ASN A C 1
ATOM 8414 O O . ASN A 1 1003 ? 51.616 23.346 -10.156 1.00 25.69 1003 ASN A O 1
ATOM 8418 N N . ASP A 1 1004 ? 49.537 23.083 -9.321 1.00 27.92 1004 ASP A N 1
ATOM 8419 C CA . ASP A 1 1004 ? 48.806 23.107 -10.592 1.00 27.92 1004 ASP A CA 1
ATOM 8420 C C . ASP A 1 1004 ? 48.627 24.575 -11.021 1.00 27.92 1004 ASP A C 1
ATOM 8422 O O . ASP A 1 1004 ? 47.614 25.206 -10.737 1.00 27.92 1004 ASP A O 1
ATOM 8426 N N . ASN A 1 1005 ? 49.644 25.135 -11.671 1.00 32.12 1005 ASN A N 1
ATOM 8427 C CA . ASN A 1 1005 ? 49.529 26.328 -12.507 1.00 32.12 1005 ASN A CA 1
ATOM 8428 C C . ASN A 1 1005 ? 50.443 26.127 -13.719 1.00 32.12 1005 ASN A C 1
ATOM 8430 O O . ASN A 1 1005 ? 51.555 26.637 -13.746 1.00 32.12 1005 ASN A O 1
ATOM 8434 N N . ASP A 1 1006 ? 49.970 25.368 -14.706 1.00 29.61 1006 ASP A N 1
ATOM 8435 C CA . ASP A 1 1006 ? 50.495 25.430 -16.070 1.00 29.61 1006 ASP A CA 1
ATOM 8436 C C . ASP A 1 1006 ? 49.326 25.277 -17.049 1.00 29.61 1006 ASP A C 1
ATOM 8438 O O . ASP A 1 1006 ? 48.660 24.241 -17.134 1.00 29.61 1006 ASP A O 1
ATOM 8442 N N . LEU A 1 1007 ? 49.052 26.384 -17.736 1.00 34.78 1007 LEU A N 1
ATOM 8443 C CA . LEU A 1 1007 ? 47.915 26.618 -18.624 1.00 34.78 1007 LEU A CA 1
ATOM 8444 C C . LEU A 1 1007 ? 48.180 26.213 -20.083 1.00 34.78 1007 LEU A C 1
ATOM 8446 O O . LEU A 1 1007 ? 47.370 26.540 -20.938 1.00 34.78 1007 LEU A O 1
ATOM 8450 N N . ASP A 1 1008 ? 49.239 25.458 -20.382 1.00 41.84 1008 ASP A N 1
ATOM 8451 C CA . ASP A 1 1008 ? 49.524 25.005 -21.749 1.00 41.84 1008 ASP A CA 1
ATOM 8452 C C . ASP A 1 1008 ? 50.018 23.552 -21.772 1.00 41.84 1008 ASP A C 1
ATOM 8454 O O . ASP A 1 1008 ? 51.133 23.242 -21.361 1.00 41.84 1008 ASP A O 1
ATOM 8458 N N . PHE A 1 1009 ? 49.177 22.637 -22.271 1.00 44.38 1009 PHE A N 1
ATOM 8459 C CA . PHE A 1 1009 ? 49.500 21.213 -22.424 1.00 44.38 1009 PHE A CA 1
ATOM 8460 C C . PHE A 1 1009 ? 48.823 20.610 -23.678 1.00 44.38 1009 PHE A C 1
ATOM 8462 O O . PHE A 1 1009 ? 47.819 21.128 -24.159 1.00 44.38 1009 PHE A O 1
ATOM 8469 N N . PRO A 1 1010 ? 49.355 19.507 -24.242 1.00 41.28 1010 PRO A N 1
ATOM 8470 C CA . PRO A 1 1010 ? 49.628 19.354 -25.678 1.00 41.28 1010 PRO A CA 1
ATOM 8471 C C . PRO A 1 1010 ? 48.461 18.862 -26.563 1.00 41.28 1010 PRO A C 1
ATOM 8473 O O . PRO A 1 1010 ? 48.726 18.261 -27.611 1.00 41.28 1010 PRO A O 1
ATOM 8476 N N . PHE A 1 1011 ? 47.196 19.056 -26.164 1.00 46.22 1011 PHE A N 1
ATOM 8477 C CA . PHE A 1 1011 ? 46.026 18.440 -26.823 1.00 46.22 1011 PHE A CA 1
ATOM 8478 C C . PHE A 1 1011 ? 44.956 19.396 -27.337 1.00 46.22 1011 PHE A C 1
ATOM 8480 O O . PHE A 1 1011 ? 44.434 20.197 -26.531 1.00 46.22 1011 PHE A O 1
#

pLDDT: mean 86.72, std 10.52, range [25.69, 98.06]

Sequence (1011 aa):
IITDYSDNELETKHFILFCELIENRIKKHLSDEIATNILNKSFSHFGNNLNEEILFEVWKQKKFKFISYIDKDDYEIPENVLKSNILEIGKPELKRILNFSFGSDFCSQFVNNKFNGIEHYTTSEIKDLYQFIEFDIESNQEKRKTQLDNLYAQQTITELTEQANKLGTIITNDDYNNYNHLIQLIPTQFNDEDKNRIKNIIYKIIALKCSEEFKPDLWIKGIIEEAPIEFVSKMFLDKDTQTEKRISILAKLQTDKQFKLLKLYSAEYDFERAFTLIEGLLKKENSLGYYFNLSEVLFDSEFWNDKKCNDLTKLFSDYVSDESSEERKYELFFKGYIKNIPQKLVYKNISNLKESDCRKIFESQPENKTYIEEILEEKITTENTSDFDWLYSLANKFLDKSNFDDFDSKVSETIEQPEYFILWKKGKAKIFPQKQIKEILNDKIENYAQIKNWIDNNSTTTEEIKDFLFSYLNNQVPVTDRIIFYKQLNHIKYLLQLNELHLEKIKLFQNDFYNIILWYLDKDEVLYFEQLKQKFIYFAPDEQVRIIRKLFFLKANGEFDLTVEKLNELTRFDLDLYKTNLKFNPDLPVDISTDIVVKALLSYDQKQRFFVESELLTLILNDLKLDKTRRFRLSNYFENCLGRQTAKFDWSRNGEISQVKYGDNKFYFAITFEYDPQIVEAVKSLPGRKWNNDTKIWGVPSQHETEVLNFAKEQRFFLDFEGSNYANNTHLADFKREEIPNGISFCEGRLANRPHEMFKKEFWWCGGQPCFNKCETIHPKEEWEKYTLLDFCEILGFNTDETNKMGDHIPKGNYYQFIALINRFNRLLDKLYCRDCNHILYPSDFGTSHFAAHTIVRFQCRNESCSNNDEIYLNHCLNGQCKCIIDSRVSRRCDNGLFICDNCGSCCSHNMLESRLLNLKLTGGYIHENLVKCVSEKLGHLERGEYFCYKCKTEMTEVGRDIFQCSNCNIKYDTTKYKFKRPHIHLRQRKETTGNNGNNESNDNDLDFPF

Foldseek 3Di:
DLLVCVVPPDDLVCLLVSLVVLLVVLPVPDPPVVSVVVNLVNLCSDLVVDDLSSVVVCLVVVVCVSNVDPDPARDQRDPVSCVVVVVVDDPVNLVNLCPHPCSLVSLQVNLVVLCPPVLPDDLVSLVVSLSSLVSHDPVCSVVSVVVSLVSNLVNLLVVLLVQLVPQAADPDVVSVVSLVVSLVPPDPPHDPVSSVVSVLSSLVSNVVRYDLLCVLVCCLVVSDVDHDVVSLLVLLQDPPRDLVSNLSSLLSDDLVSNLVSLVVNCVVPNLVVSVVSLQSNQCVQVVDDPPDDCLVCLPPPVVLPPGPCNVSSVSSLVVCVVPDDLVRLQVVLLVSSHLDHDLVVCVVCLLVDDLSRLVSNCVSPLPCQVSNLVSLLVNLVRDDLVPCPSSLVCCVVRHDPVSSLVSLVSNCVRDDLVSNVVCLLQLSRADDSLVVLDVQLWLDLVSVVSVVSSCVNNSDHPVVLLCSLLVVVLVVPDCPELGVLSSVLSSLVVNCVVDVVCLVVLVVSVDLSSQVSCVLVVNDVDDPLVSCLACLLSDAALSNLQVVLVQLLCLLVVNDDDDLVSLVSRPQDDPSRCVVCCVPPVDRSYHLLSVQLSVQSVCCVVPVFGDFLVVSVVSVCVSCVPPLLDFDANDQQFFWFPAFWDWDFDLDAQWAWEWADDDPPFTWIKTDGDDDPVLVVLLVVQPQWDADPVVRTITGGPVRVVSVLVSCLVRVYQYPYPDDSCLRRLSRIDTDGDDHQPLATGFLWWWDPAADPRNRATFTQDLNDTGRDTRDDQDDSVVSSSHHSVVVCVSNVRQQWDQDPVRDITGNNSVSVVSVSSSLVSLVSVQQADPQPSGGWDQDPVQPPDDDSQRRQWTADPDPPDPGGDTWGFHAAPLSSNSHTQTPVQFDAAPQRFTQDQAAQQTFFLVVLVVVQVVCVVVVHDADPSSVVCNVLVVGCQLQVWGAHRHPRHTWDDPDDQWTADPPPRRIHRCVVSVGHNPNVVVHDDDDDDDDDDDDDDDPDDPDHGD